Protein AF-A0A821L8G1-F1 (afdb_monomer)

Radius of gyration: 37.29 Å; Cα contacts (8 Å, |Δi|>4): 1191; chains: 1; bounding box: 86×52×120 Å

Sequence (904 aa):
MFPTALSIMVSFLSAITLLGTPSEIYMFGTMYSYSAISMTIASTIAAFVFMPKFREMNFTSVHEYLDERFGRPVRSCTSLTYSFIMGGMKAVIWTDALQAIVILIGLLAAIIQGLIVLGGFKRTFSIASQGGRIEFDNVSFDPRTRHTIWSLLIGSSFNTLATYGFNQTQIQRYMSIRSTRGAKQALFINAIGTMILILLSSFMGVILYAYYVDCDPYTSKKIEDIDQIFPYFVMEVLGDKKGLPGVFLACMFSGSLSTISSGLNSLAAVLIEDIYKGLMNRQMTDQRQGFISKIVSIILGICIMLLTYVISFFGSILNATLSLFGVLEGPIMGVFCLGFFFPQANQWGGLIGFLASLALQLWIFLGAQITRNQMKNVRLPFSIANCTDITNSTIEQMNTNQTVSTKSEYNIHFRSDPFINLYSVSYMWYTPIAVGTVLLVGVIVSYLTHPLKPHEIDPKLIIPVSDICCCLPKRCRDWLRCDINNKVHLKEKKNNNEFEMTTSDTTNTLCTNRTAQNFFDQSKYSIENLSKQTSDLFWYQLVGNILLQLSHKQLDKNEMIDLCRQYYQDNLKYLKIIDEFEHEYYSNKVIQWFLKRSFPYKMIKKALQIKDINQLIRLRYFISDLLQSFSNQFHNTIEYEYENFIVYRGMKLSKEQIEEFRKNQGKLLVSNGFLTATQSHSNALNFAKKSIKQTDVIPAILEIECKSKDFHKNILFTDRNKSKDQSNQDDVLFNLHVTFYLDKVELNENIFYIKLRISNEGPNILEKYIEDTRQQIEDLDIELIFGHLMLDMGQWDQSQKYFERLLIDSNNKKQAWIQYSLGQIHRLKGEWIIARQYYNCAYAQMMNPNQMCIKESAQILSDIGELLYIEGKFEEAINFHEQALQIRRKYYSSDHPHIANSLR

Nearest PDB structures (foldseek):
  7uv0-assembly1_A  TM=8.580E-01  e=2.939E-22  Rattus norvegicus
  7uuy-assembly1_A  TM=8.610E-01  e=9.197E-22  Rattus norvegicus
  7uuz-assembly1_A  TM=8.416E-01  e=6.714E-22  Rattus norvegicus
  7sl9-assembly1_A  TM=8.661E-01  e=4.101E-21  Homo sapiens
  7aie-assembly1_A  TM=6.740E-01  e=3.295E-03  Homo sapiens

Mean predicted aligned error: 19.88 Å

Foldseek 3Di:
DLLLLLLLLLQAPPLCLLLQQLLCLLWPALLLLLLLVLLLVLLLCQLPFQLVLCVVVPDPFLLVLVCQQQNDVLSLVLLLQWFDDDDPVVVSSNLSNVLSVLLVVLLVVLLVLLQVVQVHDVSLVVLCVVLVRHDHPAQDPQLLDQGHSVLSNPLSNLLSNLSCRRDGVNSNSLSVDPDSVSSSVSSNSSSVSNSVSNVSSNVSSSSLCSVCQAADCPVLVVDVASSCSSLVSSCVRCVVVPPSSVSNVVSSVVSVCSNLVRRLLGSLVSCCVCPVCNVVVDDDDPVVSVVSSVVSSVVVVVVVVVCVVVLVLQGRSNQSVLLVSLLSSLLSVLLLCCQAQPQQFHNQLSVVLSVQLNVVSVLLSVLLSVCVVVDPPPTRDGHRNPPPDRDPDPPPPPPDPPDPDDDDPPPPCPPPPVSSSSSSRHSSCSSVSSSVSSNVSRVVVSVVVPTDDLVVHDPSRYRQPLVVDVPDDPVVSVVSRSPNCVVVVVCVVCVVVVVVPDPDDDADFADDPPNVQFWADPVVLPPDLCLQPRLPHCLLVLLLVVLLVDDDDPVLLVLLLVVLCVVCVVPPVSNVVSVVCSPPDDLVCLLVCCPPPPSLVVQCSVCLVVVPPVSCSSSSVSSNSVLVLLVVVVVVPPPDQDAKAKWKAKHKAFPVSLVVLQVRAQTKGAGSFKDKTASDPVVRVCSQPPDDPDPGIFIEMEIEIEHRVQSRSFKDFRDDDDDPPDDDDRMIMTGSQWMWHFHDWDADPRYIYTYIYTDPCSVVSVVSNVVSVCVVQPDDDSLVVVLVSCVVVVVLVVSLVSLVVVCVPPPDPCNLVSLQSNLVSCVVVVVLVSSLVSLVVSLVSCVDPVHPPLLNSLVSLQVNLVSCVVVVNNVSSLVSLVSSLVSCVVPDDPPDVSNVVSVD

Secondary structure (DSSP, 8-state):
-HHHHHHHHHTTTHHHHHHHHHHHHHHH-GGGGGHHHHHHHHHHHIIIIIHHHHHHHT-SSHHHHHHHHH-HHHHHHHHTT-----S-HHHHHHHHHHHHHHHHHHHHHHHHHHHHHTTSHHHHHHHHHHTT----------TTSS--HHIIIIIIHHHHHHHHHT-HHHHHHHHTSS-HHHHHHHHHHHHHHHHHHHHHHHHHHHHHHHHSSSS-TTTTTS-SSGGGHHHHHHHHHHTTSTTHHHHHHHHHHHHHHHHHHHHHHHHHHHIIIIIIIIIT-----HHHHHHHHHHHHHHHHHHHHHHHHHHGGG-SHHHHHHHHHHHHHHHHHHHHHHHHH-TT--HHHHHHHHHHHHHHHHHHHHHHHHTTTTS---PPP---TT-S---S--GGGS-------------------HHHHHHTS-GGGHHHHHHHHHHHHHHHHHHHT-PPPTTSS-GGG---HHHH-TTS-HHHHHHHTTTSSHHHHHHHHHHHHHTTT---S---SS-SS-GGGSEE-GGGTTTS-GGGT-TTTSHHHHHHHHHHHSPPPHHHHHHHHHHHHHHTTT-HHHHHHHHHHHHH--GGGHHHHHHHS-HHHHHHHHHHHTT-HHHHHHTHHHHHHHHHHHHHHHHTTTT--PPPEEEEEEEEEEHHHHHHHHHTTTSEEE-SS-EEEES-HHHHHHHHHS----TTEEEEEEEEEE-GGG-TTTEEES--SS-S-S----EEEE-TT-EEEEEEEEEETTEEEEEEEEESHHHHHHHHHHHHHHTTTSS--HHHHHHHHHHHTT-HHHHHHHHHHHHHSTT-TTHHHHHHHHHHHHHHHT-HHHHHHHHHHHHHHHT-TTS--HHHHHHHHHHHHHHHHHTT-HHHHHHHHHHHHHHHHHHS-TT-HHHHHHH-

Structure (mmCIF, N/CA/C/O backbone):
data_AF-A0A821L8G1-F1
#
_entry.id   AF-A0A821L8G1-F1
#
loop_
_atom_site.group_PDB
_atom_site.id
_atom_site.type_symbol
_atom_site.label_atom_id
_atom_site.label_alt_id
_atom_site.label_comp_id
_atom_site.label_asym_id
_atom_site.label_entity_id
_atom_site.label_seq_id
_atom_site.pdbx_PDB_ins_code
_atom_site.Cartn_x
_atom_site.Cartn_y
_atom_site.Cartn_z
_atom_site.occupancy
_atom_site.B_iso_or_equiv
_atom_site.auth_seq_id
_atom_site.auth_comp_id
_atom_site.auth_asym_id
_atom_site.auth_atom_id
_atom_site.pdbx_PDB_model_num
ATOM 1 N N . MET A 1 1 ? 7.406 15.133 0.556 1.00 83.38 1 MET A N 1
ATOM 2 C CA . MET A 1 1 ? 6.565 15.161 -0.660 1.00 83.38 1 MET A CA 1
ATOM 3 C C . MET A 1 1 ? 7.415 14.890 -1.897 1.00 83.38 1 MET A C 1
ATOM 5 O O . MET A 1 1 ? 7.276 13.803 -2.427 1.00 83.38 1 MET A O 1
ATOM 9 N N . PHE A 1 2 ? 8.338 15.778 -2.298 1.00 85.12 2 PHE A N 1
ATOM 10 C CA . PHE A 1 2 ? 9.212 15.554 -3.469 1.00 85.12 2 PHE A CA 1
ATOM 11 C C . PHE A 1 2 ? 10.024 14.243 -3.443 1.00 85.12 2 PHE A C 1
ATOM 13 O O . PHE A 1 2 ? 9.931 13.504 -4.419 1.00 85.12 2 PHE A O 1
ATOM 20 N N . PRO A 1 3 ? 10.728 13.876 -2.347 1.00 83.44 3 PRO A N 1
ATOM 21 C CA . PRO A 1 3 ? 11.444 12.597 -2.296 1.00 83.44 3 PRO A CA 1
ATOM 22 C C . PRO A 1 3 ? 10.507 11.402 -2.483 1.00 83.44 3 PRO A C 1
ATOM 24 O O . PRO A 1 3 ? 10.806 10.474 -3.219 1.00 83.44 3 PRO A O 1
ATOM 27 N N . THR A 1 4 ? 9.318 11.466 -1.880 1.00 83.00 4 THR A N 1
ATOM 28 C CA . THR A 1 4 ? 8.278 10.444 -2.024 1.00 83.00 4 THR A CA 1
ATOM 29 C C . THR A 1 4 ? 7.800 10.317 -3.470 1.00 83.00 4 THR A C 1
ATOM 31 O O . THR A 1 4 ? 7.646 9.205 -3.950 1.00 83.00 4 THR A O 1
ATOM 34 N N . ALA A 1 5 ? 7.598 11.431 -4.179 1.00 86.06 5 ALA A N 1
ATOM 35 C CA . ALA A 1 5 ? 7.175 11.417 -5.579 1.00 86.06 5 ALA A CA 1
ATOM 36 C C . ALA A 1 5 ? 8.231 10.777 -6.499 1.00 86.06 5 ALA A C 1
ATOM 38 O O . ALA A 1 5 ? 7.893 9.929 -7.318 1.00 86.06 5 ALA A O 1
ATOM 39 N N . LEU A 1 6 ? 9.508 11.136 -6.320 1.00 82.94 6 LEU A N 1
ATOM 40 C CA . LEU A 1 6 ? 10.625 10.537 -7.063 1.00 82.94 6 LEU A CA 1
ATOM 41 C C . LEU A 1 6 ? 10.816 9.056 -6.719 1.00 82.94 6 LEU A C 1
ATOM 43 O O . LEU A 1 6 ? 11.109 8.242 -7.587 1.00 82.94 6 LEU A O 1
ATOM 47 N N . SER A 1 7 ? 10.602 8.697 -5.459 1.00 81.12 7 SER A N 1
ATOM 48 C CA . SER A 1 7 ? 10.667 7.315 -5.007 1.00 81.12 7 SER A CA 1
ATOM 49 C C . SER A 1 7 ? 9.558 6.454 -5.626 1.00 81.12 7 SER A C 1
ATOM 51 O O . SER A 1 7 ? 9.848 5.383 -6.155 1.00 81.12 7 SER A O 1
ATOM 53 N N . ILE A 1 8 ? 8.312 6.944 -5.657 1.00 80.19 8 ILE A N 1
ATOM 54 C CA . ILE A 1 8 ? 7.175 6.296 -6.342 1.00 80.19 8 ILE A CA 1
ATOM 55 C C . ILE A 1 8 ? 7.477 6.092 -7.842 1.00 80.19 8 ILE A C 1
ATOM 57 O O . ILE A 1 8 ? 7.150 5.040 -8.391 1.00 80.19 8 ILE A O 1
ATOM 61 N N . MET A 1 9 ? 8.169 7.045 -8.478 1.00 80.62 9 MET A N 1
ATOM 62 C CA . MET A 1 9 ? 8.578 6.969 -9.888 1.00 80.62 9 MET A CA 1
ATOM 63 C C . MET A 1 9 ? 9.595 5.850 -10.153 1.00 80.62 9 MET A C 1
ATOM 65 O O . MET A 1 9 ? 9.491 5.143 -11.153 1.00 80.62 9 MET A O 1
ATOM 69 N N . VAL A 1 10 ? 10.572 5.655 -9.262 1.00 72.88 10 VAL A N 1
ATOM 70 C CA . VAL A 1 10 ? 11.674 4.699 -9.484 1.00 72.88 10 VAL A CA 1
ATOM 71 C C . VAL A 1 10 ? 11.336 3.260 -9.081 1.00 72.88 10 VAL A C 1
ATOM 73 O O . VAL A 1 10 ? 11.887 2.323 -9.659 1.00 72.88 10 VAL A O 1
ATOM 76 N N . SER A 1 11 ? 10.410 3.077 -8.136 1.00 67.56 11 SER A N 1
ATOM 77 C CA . SER A 1 11 ? 10.245 1.833 -7.362 1.00 67.56 11 SER A CA 1
ATOM 78 C C . SER A 1 11 ? 9.781 0.582 -8.117 1.00 67.56 11 SER A C 1
ATOM 80 O O . SER A 1 11 ? 9.987 -0.509 -7.608 1.00 67.56 11 SER A O 1
ATOM 82 N N . PHE A 1 12 ? 9.105 0.694 -9.263 1.00 59.56 12 PHE A N 1
ATOM 83 C CA . PHE A 1 12 ? 8.558 -0.495 -9.954 1.00 59.56 12 PHE A CA 1
ATOM 84 C C . PHE A 1 12 ? 8.848 -0.521 -11.449 1.00 59.56 12 PHE A C 1
ATOM 86 O O . PHE A 1 12 ? 8.982 -1.584 -12.042 1.00 59.56 12 PHE A O 1
ATOM 93 N N . LEU A 1 13 ? 8.975 0.655 -12.060 1.00 57.94 13 LEU A N 1
ATOM 94 C CA . LEU A 1 13 ? 9.140 0.767 -13.499 1.00 57.94 13 LEU A CA 1
ATOM 95 C C . LEU A 1 13 ? 10.545 1.209 -13.909 1.00 57.94 13 LEU A C 1
ATOM 97 O O . LEU A 1 13 ? 10.812 1.157 -15.097 1.00 57.94 13 LEU A O 1
ATOM 101 N N . SER A 1 14 ? 11.470 1.596 -13.017 1.00 70.50 14 SER A N 1
ATOM 102 C CA . SER A 1 14 ? 12.724 2.220 -13.486 1.00 70.50 14 SER A CA 1
ATOM 103 C C . SER A 1 14 ? 13.613 1.291 -14.317 1.00 70.50 14 SER A C 1
ATOM 105 O O . SER A 1 14 ? 13.820 1.588 -15.484 1.00 70.50 14 SER A O 1
ATOM 107 N N . ALA A 1 15 ? 14.098 0.163 -13.787 1.00 72.56 15 ALA A N 1
ATOM 108 C CA . ALA A 1 15 ? 14.998 -0.726 -14.535 1.00 72.56 15 ALA A CA 1
ATOM 109 C C . ALA A 1 15 ? 14.303 -1.401 -15.733 1.00 72.56 15 ALA A C 1
ATOM 111 O O . ALA A 1 15 ? 14.867 -1.455 -16.824 1.00 72.56 15 ALA A O 1
ATOM 112 N N . ILE A 1 16 ? 13.051 -1.839 -15.552 1.00 79.94 16 ILE A N 1
ATOM 113 C CA . ILE A 1 16 ? 12.235 -2.451 -16.613 1.00 79.94 16 ILE A CA 1
ATOM 114 C C . ILE A 1 16 ? 11.962 -1.451 -17.743 1.00 79.94 16 ILE A C 1
ATOM 116 O O . ILE A 1 16 ? 12.114 -1.794 -18.909 1.00 79.94 16 ILE A O 1
ATOM 120 N N . THR A 1 17 ? 11.603 -0.204 -17.425 1.00 84.88 17 THR A N 1
ATOM 121 C CA . THR A 1 17 ? 11.370 0.837 -18.442 1.00 84.88 17 THR A CA 1
ATOM 122 C C . THR A 1 17 ? 12.679 1.245 -19.097 1.00 84.88 17 THR A C 1
ATOM 124 O O . THR A 1 17 ? 12.715 1.386 -20.314 1.00 84.88 17 THR A O 1
ATOM 127 N N . LEU A 1 18 ? 13.749 1.404 -18.315 1.00 85.25 18 LEU A N 1
ATOM 128 C CA . LEU A 1 18 ? 15.044 1.881 -18.791 1.00 85.25 18 LEU A CA 1
ATOM 129 C C . LEU A 1 18 ? 15.729 0.887 -19.737 1.00 85.25 18 LEU A C 1
ATOM 131 O O . LEU A 1 18 ? 16.337 1.326 -20.704 1.00 85.25 18 LEU A O 1
ATOM 135 N N . LEU A 1 19 ? 15.637 -0.421 -19.479 1.00 87.62 19 LEU A N 1
ATOM 136 C CA . LEU A 1 19 ? 16.215 -1.460 -20.342 1.00 87.62 19 LEU A CA 1
ATOM 137 C C . LEU A 1 19 ? 15.222 -1.946 -21.400 1.00 87.62 19 LEU A C 1
ATOM 139 O O . LEU A 1 19 ? 15.557 -2.029 -22.578 1.00 87.62 19 LEU A O 1
ATOM 143 N N . GLY A 1 20 ? 13.987 -2.213 -20.979 1.00 88.81 20 GLY A N 1
ATOM 144 C CA . GLY A 1 20 ? 12.972 -2.848 -21.809 1.00 88.81 20 GLY A CA 1
ATOM 145 C C . GLY A 1 20 ? 12.288 -1.913 -22.805 1.00 88.81 20 GLY A C 1
ATOM 146 O O . GLY A 1 20 ? 11.880 -2.359 -23.869 1.00 88.81 20 GLY A O 1
ATOM 147 N N . THR A 1 21 ? 12.148 -0.614 -22.509 1.00 90.94 21 THR A N 1
ATOM 148 C CA . THR A 1 21 ? 11.512 0.314 -23.470 1.00 90.94 21 THR A CA 1
ATOM 149 C C . THR A 1 21 ? 12.407 0.586 -24.677 1.00 90.94 21 THR A C 1
ATOM 151 O O . THR A 1 21 ? 11.911 0.485 -25.800 1.00 90.94 21 THR A O 1
ATOM 154 N N . PRO A 1 22 ? 13.709 0.906 -24.510 1.00 93.19 22 PRO A N 1
ATOM 155 C CA . PRO A 1 22 ? 14.579 1.096 -25.662 1.00 93.19 22 PRO A CA 1
ATOM 156 C C . PRO A 1 22 ? 14.703 -0.168 -26.522 1.00 93.19 22 PRO A C 1
ATOM 158 O O . PRO A 1 22 ? 14.671 -0.048 -27.745 1.00 93.19 22 PRO A O 1
ATOM 161 N N . SER A 1 23 ? 14.789 -1.360 -25.914 1.00 91.00 23 SER A N 1
ATOM 162 C CA . SER A 1 23 ? 14.852 -2.631 -26.651 1.00 91.00 23 SER A CA 1
ATOM 163 C C . SER A 1 23 ? 13.547 -2.939 -27.394 1.00 91.00 23 SER A C 1
ATOM 165 O O . SER A 1 23 ? 13.582 -3.338 -28.558 1.00 91.00 23 SER A O 1
ATOM 167 N N . GLU A 1 24 ? 12.389 -2.669 -26.786 1.00 90.81 24 GLU A N 1
ATOM 168 C CA . GLU A 1 24 ? 11.088 -2.839 -27.439 1.00 90.81 24 GLU A CA 1
ATOM 169 C C . GLU A 1 24 ? 10.964 -1.941 -28.676 1.00 90.81 24 GLU A C 1
ATOM 171 O O . GLU A 1 24 ? 10.571 -2.415 -29.741 1.00 90.81 24 GLU A O 1
ATOM 176 N N . ILE A 1 25 ? 11.367 -0.669 -28.584 1.00 92.19 25 ILE A N 1
ATOM 177 C CA . ILE A 1 25 ? 11.314 0.252 -29.731 1.00 92.19 25 ILE A CA 1
ATOM 178 C C . ILE A 1 25 ? 12.344 -0.106 -30.797 1.00 92.19 25 ILE A C 1
ATOM 180 O O . ILE A 1 25 ? 12.047 -0.015 -31.989 1.00 92.19 25 ILE A O 1
ATOM 184 N N . TYR A 1 26 ? 13.526 -0.563 -30.388 1.00 91.50 26 TYR A N 1
ATOM 185 C CA . TYR A 1 26 ? 14.545 -1.070 -31.301 1.00 91.50 26 TYR A CA 1
ATOM 186 C C . TYR A 1 26 ? 14.017 -2.231 -32.165 1.00 91.50 26 TYR A C 1
ATOM 188 O O . TYR A 1 26 ? 14.270 -2.282 -33.373 1.00 91.50 26 TYR A O 1
ATOM 196 N N . MET A 1 27 ? 13.240 -3.140 -31.562 1.00 88.00 27 MET A N 1
ATOM 197 C CA . MET A 1 27 ? 12.714 -4.344 -32.214 1.00 88.00 27 MET A CA 1
ATOM 198 C C . MET A 1 27 ? 11.393 -4.151 -32.966 1.00 88.00 27 MET A C 1
ATOM 200 O O . MET A 1 27 ? 11.196 -4.777 -34.012 1.00 88.00 27 MET A O 1
ATOM 204 N N . PHE A 1 28 ? 10.478 -3.357 -32.408 1.00 87.12 28 PHE A N 1
ATOM 205 C CA . PHE A 1 28 ? 9.067 -3.325 -32.807 1.00 87.12 28 PHE A CA 1
ATOM 206 C C . PHE A 1 28 ? 8.531 -1.917 -33.109 1.00 87.12 28 PHE A C 1
ATOM 208 O O . PHE A 1 28 ? 7.414 -1.802 -33.597 1.00 87.12 28 PHE A O 1
ATOM 215 N N . GLY A 1 29 ? 9.312 -0.856 -32.877 1.00 89.94 29 GLY A N 1
ATOM 216 C CA . GLY A 1 29 ? 8.945 0.520 -33.225 1.00 89.94 29 GLY A CA 1
ATOM 217 C C . GLY A 1 29 ? 8.257 1.324 -32.114 1.00 89.94 29 GLY A C 1
ATOM 218 O O . GLY A 1 29 ? 8.129 0.893 -30.970 1.00 89.94 29 GLY A O 1
ATOM 219 N N . THR A 1 30 ? 7.846 2.553 -32.439 1.00 91.62 30 THR A N 1
ATOM 220 C CA . THR A 1 30 ? 7.472 3.600 -31.468 1.00 91.62 30 THR A CA 1
ATOM 221 C C . THR A 1 30 ? 6.083 3.483 -30.848 1.00 91.62 30 THR A C 1
ATOM 223 O O . THR A 1 30 ? 5.739 4.299 -29.992 1.00 91.62 30 THR A O 1
ATOM 226 N N . MET A 1 31 ? 5.283 2.481 -31.220 1.00 90.44 31 MET A N 1
ATOM 227 C CA . MET A 1 31 ? 3.907 2.344 -30.729 1.00 90.44 31 MET A CA 1
ATOM 228 C C . MET A 1 31 ? 3.832 2.363 -29.198 1.00 90.44 31 MET A C 1
ATOM 230 O O . MET A 1 31 ? 3.003 3.078 -28.636 1.00 90.44 31 MET A O 1
ATOM 234 N N . TYR A 1 32 ? 4.747 1.678 -28.503 1.00 90.06 32 TYR A N 1
ATOM 235 C CA . TYR A 1 32 ? 4.762 1.609 -27.037 1.00 90.06 32 TYR A CA 1
ATOM 236 C C . TYR A 1 32 ? 4.838 2.982 -26.335 1.00 90.06 32 TYR A C 1
ATOM 238 O O . TYR A 1 32 ? 4.406 3.102 -25.186 1.00 90.06 32 TYR A O 1
ATOM 246 N N . SER A 1 33 ? 5.288 4.052 -27.005 1.00 91.06 33 SER A N 1
ATOM 247 C CA . SER A 1 33 ? 5.318 5.413 -26.443 1.00 91.06 33 SER A CA 1
ATOM 248 C C . SER A 1 33 ? 3.938 5.936 -26.008 1.00 91.06 33 SER A C 1
ATOM 250 O O . SER A 1 33 ? 3.865 6.767 -25.101 1.00 91.06 33 SER A O 1
ATOM 252 N N . TYR A 1 34 ? 2.833 5.411 -26.559 1.00 90.50 34 TYR A N 1
ATOM 253 C CA . TYR A 1 34 ? 1.468 5.736 -26.110 1.00 90.50 34 TYR A CA 1
ATOM 254 C C . TYR A 1 34 ? 1.175 5.314 -24.656 1.00 90.50 34 TYR A C 1
ATOM 256 O O . TYR A 1 34 ? 0.271 5.867 -24.020 1.00 90.50 34 TYR A O 1
ATOM 264 N N . SER A 1 35 ? 1.960 4.397 -24.077 1.00 88.62 35 SER A N 1
ATOM 265 C CA . SER A 1 35 ? 1.877 4.046 -22.648 1.00 88.62 35 SER A CA 1
ATOM 266 C C . SER A 1 35 ? 2.067 5.264 -21.727 1.00 88.62 35 SER A C 1
ATOM 268 O O . SER A 1 35 ? 1.446 5.330 -20.665 1.00 88.62 35 SER A O 1
ATOM 270 N N . ALA A 1 36 ? 2.808 6.290 -22.166 1.00 89.06 36 ALA A N 1
ATOM 271 C CA . ALA A 1 36 ? 3.020 7.533 -21.421 1.00 89.06 36 ALA A CA 1
ATOM 272 C C . ALA A 1 36 ? 1.710 8.308 -21.145 1.00 89.06 36 ALA A C 1
ATOM 274 O O . ALA A 1 36 ? 1.535 8.892 -20.072 1.00 89.06 36 ALA A O 1
ATOM 275 N N . ILE A 1 37 ? 0.754 8.278 -22.081 1.00 89.44 37 ILE A N 1
ATOM 276 C CA . ILE A 1 37 ? -0.563 8.919 -21.915 1.00 89.44 37 ILE A CA 1
ATOM 277 C C . ILE A 1 37 ? -1.400 8.123 -20.910 1.00 89.44 37 ILE A C 1
ATOM 279 O O . ILE A 1 37 ? -1.948 8.675 -19.951 1.00 89.44 37 ILE A O 1
ATOM 283 N N . SER A 1 38 ? -1.436 6.808 -21.101 1.00 87.00 38 SER A N 1
ATOM 284 C CA . SER A 1 38 ? -2.152 5.840 -20.264 1.00 87.00 38 SER A CA 1
ATOM 285 C C . SER A 1 38 ? -1.750 5.939 -18.791 1.00 87.00 38 SER A C 1
ATOM 287 O O . SER A 1 38 ? -2.598 5.863 -17.895 1.00 87.00 38 SER A O 1
ATOM 289 N N . MET A 1 39 ? -0.460 6.190 -18.552 1.00 83.38 39 MET A N 1
ATOM 290 C CA . MET A 1 39 ? 0.134 6.402 -17.236 1.00 83.38 39 MET A CA 1
ATOM 291 C C . MET A 1 39 ? -0.472 7.605 -16.499 1.00 83.38 39 MET A C 1
ATOM 293 O O . MET A 1 39 ? -0.784 7.535 -15.305 1.00 83.38 39 MET A O 1
ATOM 297 N N . THR A 1 40 ? -0.669 8.711 -17.219 1.00 85.44 40 THR A N 1
ATOM 298 C CA . THR A 1 40 ? -1.226 9.955 -16.669 1.00 85.44 40 THR A CA 1
ATOM 299 C C . THR A 1 40 ? -2.692 9.776 -16.287 1.00 85.44 40 THR A C 1
ATOM 301 O O . THR A 1 40 ? -3.112 10.200 -15.207 1.00 85.44 40 THR A O 1
ATOM 304 N N . ILE A 1 41 ? -3.459 9.087 -17.135 1.00 88.12 41 ILE A N 1
ATOM 305 C CA . ILE A 1 41 ? -4.874 8.780 -16.891 1.00 88.12 41 ILE A CA 1
ATOM 306 C C . ILE A 1 41 ? -5.014 7.935 -15.619 1.00 88.12 41 ILE A C 1
ATOM 308 O O . ILE A 1 41 ? -5.721 8.324 -14.688 1.00 88.12 41 ILE A O 1
ATOM 312 N N . ALA A 1 42 ? -4.286 6.821 -15.538 1.00 88.00 42 ALA A N 1
ATOM 313 C CA . ALA A 1 42 ? -4.353 5.900 -14.408 1.00 88.00 42 ALA A CA 1
ATOM 314 C C . ALA A 1 42 ? -3.903 6.543 -13.085 1.00 88.00 42 ALA A C 1
ATOM 316 O O . ALA A 1 42 ? -4.589 6.421 -12.070 1.00 88.00 42 ALA A O 1
ATOM 317 N N . SER A 1 43 ? -2.803 7.302 -13.101 1.00 86.31 43 SER A N 1
ATOM 318 C CA . SER A 1 43 ? -2.309 8.014 -11.912 1.00 86.31 43 SER A CA 1
ATOM 319 C C . SER A 1 43 ? -3.297 9.077 -11.418 1.00 86.31 43 SER A C 1
ATOM 321 O O . SER A 1 43 ? -3.457 9.272 -10.212 1.00 86.31 43 SER A O 1
ATOM 323 N N . THR A 1 44 ? -4.005 9.738 -12.339 1.00 87.19 44 THR A N 1
ATOM 324 C CA . THR A 1 44 ? -5.059 10.705 -12.002 1.00 87.19 44 THR A CA 1
ATOM 325 C C . THR A 1 44 ? -6.245 10.011 -11.333 1.00 87.19 44 THR A C 1
ATOM 327 O O . THR A 1 44 ? -6.724 10.473 -10.296 1.00 87.19 44 THR A O 1
ATOM 330 N N . ILE A 1 45 ? -6.682 8.865 -11.867 1.00 89.44 45 ILE A N 1
ATOM 331 C CA . ILE A 1 45 ? -7.744 8.050 -11.259 1.00 89.44 45 ILE A CA 1
ATOM 332 C C . ILE A 1 45 ? -7.331 7.612 -9.847 1.00 89.44 45 ILE A C 1
ATOM 334 O O . ILE A 1 45 ? -8.091 7.816 -8.900 1.00 89.44 45 ILE A O 1
ATOM 338 N N . ALA A 1 46 ? -6.111 7.098 -9.672 1.00 89.81 46 ALA A N 1
ATOM 339 C CA . ALA A 1 46 ? -5.592 6.717 -8.359 1.00 89.81 46 ALA A CA 1
ATOM 340 C C . ALA A 1 46 ? -5.602 7.897 -7.366 1.00 89.81 46 ALA A C 1
ATOM 342 O O . ALA A 1 46 ? -6.061 7.747 -6.233 1.00 89.81 46 ALA A O 1
ATOM 343 N N . ALA A 1 47 ? -5.176 9.091 -7.793 1.00 88.44 47 ALA A N 1
ATOM 344 C CA . ALA A 1 47 ? -5.081 10.274 -6.936 1.00 88.44 47 ALA A CA 1
ATOM 345 C C . ALA A 1 47 ? -6.436 10.864 -6.500 1.00 88.44 47 ALA A C 1
ATOM 347 O O . ALA A 1 47 ? -6.523 11.453 -5.416 1.00 88.44 47 ALA A O 1
ATOM 348 N N . PHE A 1 48 ? -7.483 10.750 -7.323 1.00 86.69 48 PHE A N 1
ATOM 349 C CA . PHE A 1 48 ? -8.794 11.346 -7.029 1.00 86.69 48 PHE A CA 1
ATOM 350 C C . PHE A 1 48 ? -9.853 10.362 -6.549 1.00 86.69 48 PHE A C 1
ATOM 352 O O . PHE A 1 48 ? -10.714 10.780 -5.780 1.00 86.69 48 PHE A O 1
ATOM 359 N N . VAL A 1 49 ? -9.793 9.099 -6.969 1.00 86.75 49 VAL A N 1
ATOM 360 C CA . VAL A 1 49 ? -10.819 8.097 -6.653 1.00 86.75 49 VAL A CA 1
ATOM 361 C C . VAL A 1 49 ? -10.379 7.241 -5.468 1.00 86.75 49 VAL A C 1
ATOM 363 O O . VAL A 1 49 ? -11.021 7.258 -4.422 1.00 86.75 49 VAL A O 1
ATOM 366 N N . PHE A 1 50 ? -9.254 6.537 -5.597 1.00 88.06 50 PHE A N 1
ATOM 367 C CA . PHE A 1 50 ? -8.852 5.519 -4.621 1.00 88.06 50 PHE A CA 1
ATOM 368 C C . PHE A 1 50 ? -8.073 6.096 -3.431 1.00 88.06 50 PHE A C 1
ATOM 370 O O . PHE A 1 50 ? -8.393 5.811 -2.278 1.00 88.06 50 PHE A O 1
ATOM 377 N N . MET A 1 51 ? -7.087 6.965 -3.677 1.00 88.81 51 MET A N 1
ATOM 378 C CA . MET A 1 51 ? -6.213 7.507 -2.628 1.00 88.81 51 MET A CA 1
ATOM 379 C C . MET A 1 51 ? -6.969 8.239 -1.503 1.00 88.81 51 MET A C 1
ATOM 381 O O . MET A 1 51 ? -6.685 7.956 -0.336 1.00 88.81 51 MET A O 1
ATOM 385 N N . PRO A 1 52 ? -7.936 9.144 -1.777 1.00 85.19 52 PRO A N 1
ATOM 386 C CA . PRO A 1 52 ? -8.687 9.807 -0.710 1.00 85.19 52 PRO A CA 1
ATOM 387 C C . PRO A 1 52 ? -9.462 8.812 0.154 1.00 85.19 52 PRO A C 1
ATOM 389 O O . PRO A 1 52 ? -9.514 8.977 1.369 1.00 85.19 52 PRO A O 1
ATOM 392 N N . LYS A 1 53 ? -9.987 7.745 -0.460 1.00 84.38 53 LYS A N 1
ATOM 393 C CA . LYS A 1 53 ? -10.745 6.714 0.242 1.00 84.38 53 LYS A CA 1
ATOM 394 C C . LYS A 1 53 ? -9.869 5.921 1.203 1.00 84.38 53 LYS A C 1
ATOM 396 O O . LYS A 1 53 ? -10.225 5.774 2.367 1.00 84.38 53 LYS A O 1
ATOM 401 N N . PHE A 1 54 ? -8.684 5.498 0.762 1.00 83.88 54 PHE A N 1
ATOM 402 C CA . PHE A 1 54 ? -7.721 4.836 1.647 1.00 83.88 54 PHE A CA 1
ATOM 403 C C . PHE A 1 54 ? -7.288 5.724 2.822 1.00 83.88 54 PHE A C 1
ATOM 405 O O . PHE A 1 54 ? -7.075 5.216 3.920 1.00 83.88 54 PHE A O 1
ATOM 412 N N . ARG A 1 55 ? -7.231 7.050 2.636 1.00 81.12 55 ARG A N 1
ATOM 413 C CA . ARG A 1 55 ? -6.975 8.000 3.732 1.00 81.12 55 ARG A CA 1
ATOM 414 C C . ARG A 1 55 ? -8.123 8.144 4.719 1.00 81.12 55 ARG A C 1
ATOM 416 O O . ARG A 1 55 ? -7.856 8.302 5.900 1.00 81.12 55 ARG A O 1
ATOM 423 N N . GLU A 1 56 ? -9.371 8.108 4.264 1.00 79.75 56 GLU A N 1
ATOM 424 C CA . GLU A 1 56 ? -10.537 8.164 5.159 1.00 79.75 56 GLU A CA 1
ATOM 425 C C . GLU A 1 56 ? -10.639 6.931 6.063 1.00 79.75 56 GLU A C 1
ATOM 427 O O . GLU A 1 56 ? -11.134 7.031 7.185 1.00 79.75 56 GLU A O 1
ATOM 432 N N . MET A 1 57 ? -10.179 5.778 5.571 1.00 76.25 57 MET A N 1
ATOM 433 C CA . MET A 1 57 ? -10.287 4.498 6.270 1.00 76.25 57 MET A CA 1
ATOM 434 C C . MET A 1 57 ? -9.177 4.265 7.313 1.00 76.25 57 MET A C 1
ATOM 436 O O . MET A 1 57 ? -9.335 3.395 8.158 1.00 76.25 57 MET A O 1
ATOM 440 N N . ASN A 1 58 ? -8.090 5.053 7.310 1.00 66.88 58 ASN A N 1
ATOM 441 C CA . ASN A 1 58 ? -6.961 4.952 8.258 1.00 66.88 58 ASN A CA 1
ATOM 442 C C . ASN A 1 58 ? -6.334 3.544 8.400 1.00 66.88 58 ASN A C 1
ATOM 444 O O . ASN A 1 58 ? -5.688 3.259 9.408 1.00 66.88 58 ASN A O 1
ATOM 448 N N . PHE A 1 59 ? -6.476 2.680 7.393 1.00 65.88 59 PHE A N 1
ATOM 449 C CA . PHE A 1 59 ? -5.876 1.347 7.412 1.00 65.88 59 PHE A CA 1
ATOM 450 C C . PHE A 1 59 ? -4.355 1.398 7.265 1.00 65.88 59 PHE A C 1
ATOM 452 O O . PHE A 1 59 ? -3.798 2.218 6.528 1.00 65.88 59 PHE A O 1
ATOM 459 N N . THR A 1 60 ? -3.679 0.477 7.950 1.00 59.47 60 THR A N 1
ATOM 460 C CA . THR A 1 60 ? -2.218 0.312 7.848 1.00 59.47 60 THR A CA 1
ATOM 461 C C . THR A 1 60 ? -1.829 -0.537 6.636 1.00 59.47 60 THR A C 1
ATOM 463 O O . THR A 1 60 ? -0.735 -0.387 6.078 1.00 59.47 60 THR A O 1
ATOM 466 N N . SER A 1 61 ? -2.758 -1.386 6.185 1.00 69.00 61 SER A N 1
ATOM 467 C CA . SER A 1 61 ? -2.644 -2.219 4.994 1.00 69.00 61 SER A CA 1
ATOM 468 C C . SER A 1 61 ? -3.865 -2.081 4.093 1.00 69.00 61 SER A C 1
ATOM 470 O O . SER A 1 61 ? -5.002 -2.067 4.548 1.00 69.00 61 SER A O 1
ATOM 472 N N . VAL A 1 62 ? -3.640 -2.035 2.785 1.00 70.12 62 VAL A N 1
ATOM 473 C CA . VAL A 1 62 ? -4.689 -2.021 1.759 1.00 70.12 62 VAL A CA 1
ATOM 474 C C . VAL A 1 62 ? -5.489 -3.326 1.801 1.00 70.12 62 VAL A C 1
ATOM 476 O O . VAL A 1 62 ? -6.674 -3.328 1.495 1.00 70.12 62 VAL A O 1
ATOM 479 N N . HIS A 1 63 ? -4.888 -4.429 2.251 1.00 72.56 63 HIS A N 1
ATOM 480 C CA . HIS A 1 63 ? -5.573 -5.715 2.412 1.00 72.56 63 HIS A CA 1
ATOM 481 C C . HIS A 1 63 ? -6.511 -5.756 3.631 1.00 72.56 63 HIS A C 1
ATOM 483 O O . HIS A 1 63 ? -7.402 -6.600 3.680 1.00 72.56 63 HIS A O 1
ATOM 489 N N . GLU A 1 64 ? -6.365 -4.831 4.585 1.00 71.75 64 GLU A N 1
ATOM 490 C CA . GLU A 1 64 ? -7.286 -4.668 5.722 1.00 71.75 64 GLU A CA 1
ATOM 491 C C . GLU A 1 64 ? -8.692 -4.288 5.234 1.00 71.75 64 GLU A C 1
ATOM 493 O O . GLU A 1 64 ? -9.687 -4.823 5.714 1.00 71.75 64 GLU A O 1
ATOM 498 N N . TYR A 1 65 ? -8.769 -3.490 4.162 1.00 81.81 65 TYR A N 1
ATOM 499 C CA . TYR A 1 65 ? -10.024 -3.215 3.461 1.00 81.81 65 TYR A CA 1
ATOM 500 C C . TYR A 1 65 ? -10.723 -4.496 2.980 1.00 81.81 65 TYR A C 1
ATOM 502 O O . TYR A 1 65 ? -11.945 -4.602 3.067 1.00 81.81 65 TYR A O 1
ATOM 510 N N . LEU A 1 66 ? -9.970 -5.473 2.461 1.00 79.12 66 LEU A N 1
ATOM 511 C CA . LEU A 1 66 ? -10.550 -6.723 1.963 1.00 79.12 66 LEU A CA 1
ATOM 512 C C . LEU A 1 66 ? -11.080 -7.605 3.099 1.00 79.12 66 LEU A C 1
ATOM 514 O O . LEU A 1 66 ? -12.048 -8.329 2.882 1.00 79.12 66 LEU A O 1
ATOM 518 N N . ASP A 1 67 ? -10.495 -7.517 4.295 1.00 79.75 67 ASP A N 1
ATOM 519 C CA . ASP A 1 67 ? -10.997 -8.194 5.497 1.00 79.75 67 ASP A CA 1
ATOM 520 C C . ASP A 1 67 ? -12.335 -7.598 5.939 1.00 79.75 67 ASP A C 1
ATOM 522 O O . ASP A 1 67 ? -13.322 -8.313 6.079 1.00 79.75 67 ASP A O 1
ATOM 526 N N . GLU A 1 68 ? -12.399 -6.270 6.044 1.00 78.69 68 GLU A N 1
ATOM 527 C CA . GLU A 1 68 ? -13.624 -5.553 6.411 1.00 78.69 68 GLU A CA 1
ATOM 528 C C . GLU A 1 68 ? -14.734 -5.740 5.364 1.00 78.69 68 GLU A C 1
ATOM 530 O O . GLU A 1 68 ? -15.917 -5.807 5.696 1.00 78.69 68 GLU A O 1
ATOM 535 N N . ARG A 1 69 ? -14.376 -5.861 4.077 1.00 81.31 69 ARG A N 1
ATOM 536 C CA . ARG A 1 69 ? -15.354 -5.970 2.984 1.00 81.31 69 ARG A CA 1
ATOM 537 C C . ARG A 1 69 ? -15.811 -7.397 2.680 1.00 81.31 69 ARG A C 1
ATOM 539 O O . ARG A 1 69 ? -16.979 -7.587 2.324 1.00 81.31 69 ARG A O 1
ATOM 546 N N . PHE A 1 70 ? -14.899 -8.366 2.726 1.00 81.88 70 PHE A N 1
ATOM 547 C CA . PHE A 1 70 ? -15.110 -9.741 2.256 1.00 81.88 70 PHE A CA 1
ATOM 548 C C . PHE A 1 70 ? -14.670 -10.816 3.260 1.00 81.88 70 PHE A C 1
ATOM 550 O O . PHE A 1 70 ? -14.909 -11.997 3.017 1.00 81.88 70 PHE A O 1
ATOM 557 N N . GLY A 1 71 ? -14.050 -10.441 4.376 1.00 80.25 71 GLY A N 1
ATOM 558 C CA . GLY A 1 71 ? -13.594 -11.355 5.414 1.00 80.25 71 GLY A CA 1
ATOM 559 C C . GLY A 1 71 ? -12.221 -11.986 5.169 1.00 80.25 71 GLY A C 1
ATOM 560 O O . GLY A 1 71 ? -11.599 -11.888 4.103 1.00 80.25 71 GLY A O 1
ATOM 561 N N . ARG A 1 72 ? -11.769 -12.708 6.200 1.00 76.75 72 ARG A N 1
ATOM 562 C CA . ARG A 1 72 ? -10.421 -13.286 6.305 1.00 76.75 72 ARG A CA 1
ATOM 563 C C . ARG A 1 72 ? -9.978 -14.161 5.129 1.00 76.75 72 ARG A C 1
ATOM 565 O O . ARG A 1 72 ? -8.821 -14.029 4.754 1.00 76.75 72 ARG A O 1
ATOM 572 N N . PRO A 1 73 ? -10.812 -15.020 4.505 1.00 74.38 73 PRO A N 1
ATOM 573 C CA . PRO A 1 73 ? -10.352 -15.861 3.395 1.00 74.38 73 PRO A CA 1
ATOM 574 C C . PRO A 1 73 ? -9.866 -15.060 2.178 1.00 74.38 73 PRO A C 1
ATOM 576 O O . PRO A 1 73 ? -8.853 -15.413 1.572 1.00 74.38 73 PRO A O 1
ATOM 579 N N . VAL A 1 74 ? -10.551 -13.959 1.842 1.00 76.94 74 VAL A N 1
ATOM 580 C CA . VAL A 1 74 ? -10.181 -13.078 0.719 1.00 76.94 74 VAL A CA 1
ATOM 581 C C . VAL A 1 74 ? -8.936 -12.266 1.062 1.00 76.94 74 VAL A C 1
ATOM 583 O O . VAL A 1 74 ? -8.030 -12.147 0.231 1.00 76.94 74 VAL A O 1
ATOM 586 N N . ARG A 1 75 ? -8.834 -11.782 2.307 1.00 76.44 75 ARG A N 1
ATOM 587 C CA . ARG A 1 75 ? -7.593 -11.194 2.818 1.00 76.44 75 ARG A CA 1
ATOM 588 C C . ARG A 1 75 ? -6.445 -12.190 2.733 1.00 76.44 75 ARG A C 1
ATOM 590 O O . ARG A 1 75 ? -5.456 -11.866 2.106 1.00 76.44 75 ARG A O 1
ATOM 597 N N . SER A 1 76 ? -6.553 -13.394 3.290 1.00 67.19 76 SER A N 1
ATOM 598 C CA . SER A 1 76 ? -5.464 -14.377 3.273 1.00 67.19 76 SER A CA 1
ATOM 599 C C . SER A 1 76 ? -5.016 -14.705 1.849 1.00 67.19 76 SER A C 1
ATOM 601 O O . SER A 1 76 ? -3.819 -14.694 1.595 1.00 67.19 76 SER A O 1
ATOM 603 N N . CYS A 1 77 ? -5.935 -14.898 0.895 1.00 69.06 77 CYS A N 1
ATOM 604 C CA . CYS A 1 77 ? -5.572 -15.168 -0.503 1.00 69.06 77 CYS A CA 1
ATOM 605 C C . CYS A 1 77 ? -4.841 -13.999 -1.190 1.00 69.06 77 CYS A C 1
ATOM 607 O O . CYS A 1 77 ? -3.919 -14.236 -1.968 1.00 69.06 77 CYS A O 1
ATOM 609 N N . THR A 1 78 ? -5.221 -12.750 -0.902 1.00 61.91 78 THR A N 1
ATOM 610 C CA . THR A 1 78 ? -4.594 -11.549 -1.496 1.00 61.91 78 THR A CA 1
ATOM 611 C C . THR A 1 78 ? -3.347 -11.073 -0.739 1.00 61.91 78 THR A C 1
ATOM 613 O O . THR A 1 78 ? -2.419 -10.542 -1.338 1.00 61.91 78 THR A O 1
ATOM 616 N N . SER A 1 79 ? -3.292 -11.302 0.570 1.00 60.31 79 SER A N 1
ATOM 617 C CA . SER A 1 79 ? -2.151 -11.011 1.447 1.00 60.31 79 SER A CA 1
ATOM 618 C C . SER A 1 79 ? -1.012 -12.000 1.196 1.00 60.31 79 SER A C 1
ATOM 620 O O . SER A 1 79 ? 0.145 -11.600 1.147 1.00 60.31 79 SER A O 1
ATOM 622 N N . LEU A 1 80 ? -1.338 -13.271 0.888 1.00 58.72 80 LEU A N 1
ATOM 623 C CA . LEU A 1 80 ? -0.394 -14.275 0.368 1.00 58.72 80 LEU A CA 1
ATOM 624 C C . LEU A 1 80 ? 0.349 -13.803 -0.892 1.00 58.72 80 LEU A C 1
ATOM 626 O O . LEU A 1 80 ? 1.410 -14.340 -1.199 1.00 58.72 80 LEU A O 1
ATOM 630 N N . THR A 1 81 ? -0.192 -12.816 -1.616 1.00 50.94 81 THR A N 1
ATOM 631 C CA . THR A 1 81 ? 0.442 -12.242 -2.804 1.00 50.94 81 THR A CA 1
ATOM 632 C C . THR A 1 81 ? 1.359 -11.051 -2.489 1.00 50.94 81 THR A C 1
ATOM 634 O O . THR A 1 81 ? 2.345 -10.908 -3.200 1.00 50.94 81 THR A O 1
ATOM 637 N N . TYR A 1 82 ? 1.137 -10.246 -1.433 1.00 53.41 82 TYR A N 1
ATOM 638 C CA . TYR A 1 82 ? 2.009 -9.109 -1.059 1.00 53.41 82 TYR A CA 1
ATOM 639 C C . TYR A 1 82 ? 1.725 -8.534 0.354 1.00 53.41 82 TYR A C 1
ATOM 641 O O . TYR A 1 82 ? 0.633 -8.034 0.587 1.00 53.41 82 TYR A O 1
ATOM 649 N N . SER A 1 83 ? 2.741 -8.424 1.232 1.00 49.69 83 SER A N 1
ATOM 650 C CA . SER A 1 83 ? 2.711 -7.576 2.456 1.00 49.69 83 SER A CA 1
ATOM 651 C C . SER A 1 83 ? 4.109 -7.058 2.835 1.00 49.69 83 SER A C 1
ATOM 653 O O . SER A 1 83 ? 5.050 -7.834 2.915 1.00 49.69 83 SER A O 1
ATOM 655 N N . PHE A 1 84 ? 4.248 -5.756 3.134 1.00 46.47 84 PHE A N 1
ATOM 656 C CA . PHE A 1 84 ? 5.477 -5.112 3.645 1.00 46.47 84 PHE A CA 1
ATOM 657 C C . PHE A 1 84 ? 5.207 -4.459 5.007 1.00 46.47 84 PHE A C 1
ATOM 659 O O . PHE A 1 84 ? 4.325 -3.602 5.068 1.00 46.47 84 PHE A O 1
ATOM 666 N N . ILE A 1 85 ? 6.024 -4.764 6.032 1.00 32.59 85 ILE A N 1
ATOM 667 C CA . ILE A 1 85 ? 6.513 -3.816 7.059 1.00 32.59 85 ILE A CA 1
ATOM 668 C C . ILE A 1 85 ? 7.895 -4.287 7.562 1.00 32.59 85 ILE A C 1
ATOM 670 O O . ILE A 1 85 ? 8.013 -5.367 8.126 1.00 32.59 85 ILE A O 1
ATOM 674 N N . MET A 1 86 ? 8.911 -3.433 7.380 1.00 36.72 86 MET A N 1
ATOM 675 C CA . MET A 1 86 ? 10.049 -3.134 8.282 1.00 36.72 86 MET A CA 1
ATOM 676 C C . MET A 1 86 ? 11.376 -2.945 7.535 1.00 36.72 86 MET A C 1
ATOM 678 O O . MET A 1 86 ? 12.315 -3.728 7.612 1.00 36.72 86 MET A O 1
ATOM 682 N N . GLY A 1 87 ? 11.468 -1.803 6.867 1.00 40.06 87 GLY A N 1
ATOM 683 C CA . GLY A 1 87 ? 12.705 -1.060 6.667 1.00 40.06 87 GLY A CA 1
ATOM 684 C C . GLY A 1 87 ? 12.304 0.402 6.755 1.00 40.06 87 GLY A C 1
ATOM 685 O O . GLY A 1 87 ? 11.287 0.765 6.166 1.00 40.06 87 GLY A O 1
ATOM 686 N N . GLY A 1 88 ? 12.996 1.219 7.553 1.00 54.47 88 GLY A N 1
ATOM 687 C CA . GLY A 1 88 ? 12.612 2.610 7.802 1.00 54.47 88 GLY A CA 1
ATOM 688 C C . GLY A 1 88 ? 12.273 3.333 6.498 1.00 54.47 88 GLY A C 1
ATOM 689 O O . GLY A 1 88 ? 13.164 3.704 5.740 1.00 54.47 88 GLY A O 1
ATOM 690 N N . MET A 1 89 ? 10.976 3.521 6.234 1.00 63.56 89 MET A N 1
ATOM 691 C CA . MET A 1 89 ? 10.437 3.917 4.925 1.00 63.56 89 MET A CA 1
ATOM 692 C C . MET A 1 89 ? 11.023 5.254 4.440 1.00 63.56 89 MET A C 1
ATOM 694 O O . MET A 1 89 ? 11.137 5.507 3.247 1.00 63.56 89 MET A O 1
ATOM 698 N N . LYS A 1 90 ? 11.488 6.086 5.380 1.00 61.00 90 LYS A N 1
ATOM 699 C CA . LYS A 1 90 ? 12.229 7.320 5.105 1.00 61.00 90 LYS A CA 1
ATOM 700 C C . LYS A 1 90 ? 13.555 7.080 4.371 1.00 61.00 90 LYS A C 1
ATOM 702 O O . LYS A 1 90 ? 13.834 7.820 3.437 1.00 61.00 90 LYS A O 1
ATOM 707 N N . ALA A 1 91 ? 14.353 6.088 4.770 1.00 64.19 91 ALA A N 1
ATOM 708 C CA . ALA A 1 91 ? 15.652 5.814 4.151 1.00 64.19 91 ALA A CA 1
ATOM 709 C C . ALA A 1 91 ? 15.483 5.343 2.701 1.00 64.19 91 ALA A C 1
ATOM 711 O O . ALA A 1 91 ? 16.115 5.894 1.806 1.00 64.19 91 ALA A O 1
ATOM 712 N N . VAL A 1 92 ? 14.541 4.420 2.475 1.00 68.88 92 VAL A N 1
ATOM 713 C CA . VAL A 1 92 ? 14.194 3.904 1.140 1.00 68.88 92 VAL A CA 1
ATOM 714 C C . VAL A 1 92 ? 13.736 5.035 0.213 1.00 68.88 92 VAL A C 1
ATOM 716 O O . VAL A 1 92 ? 14.202 5.153 -0.915 1.00 68.88 92 VAL A O 1
ATOM 719 N N . ILE A 1 93 ? 12.880 5.935 0.709 1.00 76.38 93 ILE A N 1
ATOM 720 C CA . ILE A 1 93 ? 12.403 7.078 -0.080 1.00 76.38 93 ILE A CA 1
ATOM 721 C C . ILE A 1 93 ? 13.561 7.979 -0.540 1.00 76.38 93 ILE A C 1
ATOM 723 O O . ILE A 1 93 ? 13.541 8.473 -1.666 1.00 76.38 93 ILE A O 1
ATOM 727 N N . TRP A 1 94 ? 14.564 8.211 0.310 1.00 72.00 94 TRP A N 1
ATOM 728 C CA . TRP A 1 94 ? 15.704 9.063 -0.039 1.00 72.00 94 TRP A CA 1
ATOM 729 C C . TRP A 1 94 ? 16.683 8.389 -1.002 1.00 72.00 94 TRP A C 1
ATOM 731 O O . TRP A 1 94 ? 17.151 9.052 -1.928 1.00 72.00 94 TRP A O 1
ATOM 741 N N . THR A 1 95 ? 16.962 7.093 -0.831 1.00 73.38 95 THR A N 1
ATOM 742 C CA . THR A 1 95 ? 17.827 6.349 -1.760 1.00 73.38 95 THR A CA 1
ATOM 743 C C . THR A 1 95 ? 17.210 6.278 -3.152 1.00 73.38 95 THR A C 1
ATOM 745 O O . THR A 1 95 ? 17.891 6.581 -4.130 1.00 73.38 95 THR A O 1
ATOM 748 N N . ASP A 1 96 ? 15.907 5.995 -3.243 1.00 76.38 96 ASP A N 1
ATOM 749 C CA . ASP A 1 96 ? 15.198 5.940 -4.525 1.00 76.38 96 ASP A CA 1
ATOM 750 C C . ASP A 1 96 ? 15.166 7.319 -5.205 1.00 76.38 96 ASP A C 1
ATOM 752 O O . ASP A 1 96 ? 15.314 7.428 -6.422 1.00 76.38 96 ASP A O 1
ATOM 756 N N . ALA A 1 97 ? 14.999 8.395 -4.425 1.00 80.81 97 ALA A N 1
ATOM 757 C CA . ALA A 1 97 ? 14.979 9.757 -4.953 1.00 80.81 97 ALA A CA 1
ATOM 758 C C . ALA A 1 97 ? 16.333 10.183 -5.541 1.00 80.81 97 ALA A C 1
ATOM 760 O O . ALA A 1 97 ? 16.365 10.813 -6.597 1.00 80.81 97 ALA A O 1
ATOM 761 N N . LEU A 1 98 ? 17.448 9.831 -4.893 1.00 79.12 98 LEU A N 1
ATOM 762 C CA . LEU A 1 98 ? 18.788 10.082 -5.435 1.00 79.12 98 LEU A CA 1
ATOM 763 C C . LEU A 1 98 ? 18.995 9.285 -6.723 1.00 79.12 98 LEU A C 1
ATOM 765 O O . LEU A 1 98 ? 19.443 9.826 -7.734 1.00 79.12 98 LEU A O 1
ATOM 769 N N . GLN A 1 99 ? 18.611 8.013 -6.705 1.00 76.94 99 GLN A N 1
ATOM 770 C CA . GLN A 1 99 ? 18.753 7.132 -7.851 1.00 76.94 99 GLN A CA 1
ATOM 771 C C . GLN A 1 99 ? 17.938 7.614 -9.065 1.00 76.94 99 GLN A C 1
ATOM 773 O O . GLN A 1 99 ? 18.430 7.552 -10.192 1.00 76.94 99 GLN A O 1
ATOM 778 N N . ALA A 1 100 ? 16.741 8.171 -8.839 1.00 80.56 100 ALA A N 1
ATOM 779 C CA . ALA A 1 100 ? 15.910 8.802 -9.866 1.00 80.56 100 ALA A CA 1
ATOM 780 C C . ALA A 1 100 ? 16.671 9.867 -10.661 1.00 80.56 100 ALA A C 1
ATOM 782 O O . ALA A 1 100 ? 16.624 9.901 -11.891 1.00 80.56 100 ALA A O 1
ATOM 783 N N . ILE A 1 101 ? 17.378 10.735 -9.936 1.00 84.19 101 ILE A N 1
ATOM 784 C CA . ILE A 1 101 ? 18.123 11.855 -10.504 1.00 84.19 101 ILE A CA 1
ATOM 785 C C . ILE A 1 101 ? 19.286 11.327 -11.343 1.00 84.19 101 ILE A C 1
ATOM 787 O O . ILE A 1 101 ? 19.482 11.779 -12.470 1.00 84.19 101 ILE A O 1
ATOM 791 N N . VAL A 1 102 ? 20.025 10.337 -10.834 1.00 83.25 102 VAL A N 1
ATOM 792 C CA . VAL A 1 102 ? 21.176 9.775 -11.552 1.00 83.25 102 VAL A CA 1
ATOM 793 C C . VAL A 1 102 ? 20.747 9.038 -12.823 1.00 83.25 102 VAL A C 1
ATOM 795 O O . VAL A 1 102 ? 21.375 9.226 -13.864 1.00 83.25 102 VAL A O 1
ATOM 798 N N . ILE A 1 103 ? 19.655 8.264 -12.778 1.00 82.56 103 ILE A N 1
ATOM 799 C CA . ILE A 1 103 ? 19.097 7.602 -13.969 1.00 82.56 103 ILE A CA 1
ATOM 800 C C . ILE A 1 103 ? 18.717 8.638 -15.029 1.00 82.56 103 ILE A C 1
ATOM 802 O O . ILE A 1 103 ? 19.076 8.476 -16.195 1.00 82.56 103 ILE A O 1
ATOM 806 N N . LEU A 1 104 ? 18.036 9.717 -14.633 1.00 86.12 104 LEU A N 1
ATOM 807 C CA . LEU A 1 104 ? 17.625 10.768 -15.562 1.00 86.12 104 LEU A CA 1
ATOM 808 C C . LEU A 1 104 ? 18.833 11.468 -16.201 1.00 86.12 104 LEU A C 1
ATOM 810 O O . LEU A 1 104 ? 18.843 11.681 -17.412 1.00 86.12 104 LEU A O 1
ATOM 814 N N . ILE A 1 105 ? 19.867 11.785 -15.414 1.00 87.06 105 ILE A N 1
ATOM 815 C CA . ILE A 1 105 ? 21.107 12.395 -15.919 1.00 87.06 105 ILE A CA 1
ATOM 816 C C . ILE A 1 105 ? 21.817 11.455 -16.898 1.00 87.06 105 ILE A C 1
ATOM 818 O O . ILE A 1 105 ? 22.224 11.897 -17.970 1.00 87.06 105 ILE A O 1
ATOM 822 N N . GLY A 1 106 ? 21.952 10.171 -16.558 1.00 85.88 106 GLY A N 1
ATOM 823 C CA . GLY A 1 106 ? 22.610 9.191 -17.422 1.00 85.88 106 GLY A CA 1
ATOM 824 C C . GLY A 1 106 ? 21.863 8.972 -18.737 1.00 85.88 106 GLY A C 1
ATOM 825 O O . GLY A 1 106 ? 22.482 8.968 -19.800 1.00 85.88 106 GLY A O 1
ATOM 826 N N . LEU A 1 107 ? 20.531 8.893 -18.682 1.00 88.94 107 LEU A N 1
ATOM 827 C CA . LEU A 1 107 ? 19.684 8.790 -19.868 1.00 88.94 107 LEU A CA 1
ATOM 828 C C . LEU A 1 107 ? 19.825 10.025 -20.769 1.00 88.94 107 LEU A C 1
ATOM 830 O O . LEU A 1 107 ? 20.046 9.889 -21.969 1.00 88.94 107 LEU A O 1
ATOM 834 N N . LEU A 1 108 ? 19.764 11.233 -20.198 1.00 91.62 108 LEU A N 1
ATOM 835 C CA . LEU A 1 108 ? 19.950 12.477 -20.951 1.00 91.62 108 LEU A CA 1
ATOM 836 C C . LEU A 1 108 ? 21.354 12.578 -21.559 1.00 91.62 108 LEU A C 1
ATOM 838 O O . LEU A 1 108 ? 21.489 12.982 -22.712 1.00 91.62 108 LEU A O 1
ATOM 842 N N . ALA A 1 109 ? 22.393 12.180 -20.823 1.00 90.38 109 ALA A N 1
ATOM 843 C CA . ALA A 1 109 ? 23.760 12.162 -21.332 1.00 90.38 109 ALA A CA 1
ATOM 844 C C . ALA A 1 109 ? 23.910 11.213 -22.532 1.00 90.38 109 ALA A C 1
ATOM 846 O O . ALA A 1 109 ? 24.550 11.584 -23.519 1.00 90.38 109 ALA A O 1
ATOM 847 N N . ALA A 1 110 ? 23.288 10.031 -22.475 1.00 91.25 110 ALA A N 1
ATOM 848 C CA . ALA A 1 110 ? 23.282 9.069 -23.573 1.00 91.25 110 ALA A CA 1
ATOM 849 C C . ALA A 1 110 ? 22.504 9.590 -24.796 1.00 91.25 110 ALA A C 1
ATOM 851 O O . ALA A 1 110 ? 23.007 9.484 -25.913 1.00 91.25 110 ALA A O 1
ATOM 852 N N . ILE A 1 111 ? 21.340 10.228 -24.594 1.00 94.38 111 ILE A N 1
ATOM 853 C CA . ILE A 1 111 ? 20.563 10.875 -25.670 1.00 94.38 111 ILE A CA 1
ATOM 854 C C . ILE A 1 111 ? 21.403 11.948 -26.364 1.00 94.38 111 ILE A C 1
ATOM 856 O O . ILE A 1 111 ? 21.535 11.946 -27.587 1.00 94.38 111 ILE A O 1
ATOM 860 N N . ILE A 1 112 ? 21.973 12.875 -25.590 1.00 93.25 112 ILE A N 1
ATOM 861 C CA . ILE A 1 112 ? 22.731 14.012 -26.125 1.00 93.25 112 ILE A CA 1
ATOM 862 C C . ILE A 1 112 ? 23.939 13.513 -26.915 1.00 93.25 112 ILE A C 1
ATOM 864 O O . ILE A 1 112 ? 24.155 13.945 -28.045 1.00 93.25 112 ILE A O 1
ATOM 868 N N . GLN A 1 113 ? 24.706 12.582 -26.348 1.00 92.12 113 GLN A N 1
ATOM 869 C CA . GLN A 1 113 ? 25.884 12.049 -27.020 1.00 92.12 113 GLN A CA 1
ATOM 870 C C . GLN A 1 113 ? 25.504 11.241 -28.271 1.00 92.12 113 GLN A C 1
ATOM 872 O O . GLN A 1 113 ? 26.127 11.423 -29.315 1.00 92.12 113 GLN A O 1
ATOM 877 N N . GLY A 1 114 ? 24.447 10.425 -28.212 1.00 93.12 114 GLY A N 1
ATOM 878 C CA . GLY A 1 114 ? 23.938 9.688 -29.370 1.00 93.12 114 GLY A CA 1
ATOM 879 C C . GLY A 1 114 ? 23.516 10.607 -30.517 1.00 93.12 114 GLY A C 1
ATOM 880 O O . GLY A 1 114 ? 23.859 10.358 -31.671 1.00 93.12 114 GLY A O 1
ATOM 881 N N . LEU A 1 115 ? 22.851 11.725 -30.210 1.00 94.69 115 LEU A N 1
ATOM 882 C CA . LEU A 1 115 ? 22.492 12.735 -31.207 1.00 94.69 115 LEU A CA 1
ATOM 883 C C . LEU A 1 115 ? 23.710 13.417 -31.834 1.00 94.69 115 LEU A C 1
ATOM 885 O O . LEU A 1 115 ? 23.693 13.676 -33.035 1.00 94.69 115 LEU A O 1
ATOM 889 N N . ILE A 1 116 ? 24.751 13.708 -31.050 1.00 93.81 116 ILE A N 1
ATOM 890 C CA . ILE A 1 116 ? 25.993 14.300 -31.567 1.00 93.81 116 ILE A CA 1
ATOM 891 C C . ILE A 1 116 ? 26.649 13.342 -32.567 1.00 93.81 116 ILE A C 1
ATOM 893 O O . ILE A 1 116 ? 26.983 13.759 -33.675 1.00 93.81 116 ILE A O 1
ATOM 897 N N . VAL A 1 117 ? 26.774 12.060 -32.210 1.00 91.88 117 VAL A N 1
ATOM 898 C CA . VAL A 1 117 ? 27.419 11.050 -33.065 1.00 91.88 117 VAL A CA 1
ATOM 899 C C . VAL A 1 117 ? 26.615 10.787 -34.344 1.00 91.88 117 VAL A C 1
ATOM 901 O O . VAL A 1 117 ? 27.191 10.647 -35.419 1.00 91.88 117 VAL A O 1
ATOM 904 N N . LEU A 1 118 ? 25.282 10.802 -34.264 1.00 92.31 118 LEU A N 1
ATOM 905 C CA . LEU A 1 118 ? 24.397 10.597 -35.417 1.00 92.31 118 LEU A CA 1
ATOM 906 C C . LEU A 1 118 ? 24.232 11.832 -36.320 1.00 92.31 118 LEU A C 1
ATOM 908 O O . LEU A 1 118 ? 23.559 11.751 -37.350 1.00 92.31 118 LEU A O 1
ATOM 912 N N . GLY A 1 119 ? 24.824 12.978 -35.973 1.00 92.06 119 GLY A N 1
ATOM 913 C CA . GLY A 1 119 ? 24.692 14.214 -36.752 1.00 92.06 119 GLY A CA 1
ATOM 914 C C . GLY A 1 119 ? 23.340 14.920 -36.582 1.00 92.06 119 GLY A C 1
ATOM 915 O O . GLY A 1 119 ? 22.897 15.640 -37.477 1.00 92.06 119 GLY A O 1
ATOM 916 N N . GLY A 1 120 ? 22.684 14.727 -35.436 1.00 93.25 120 GLY A N 1
ATOM 917 C CA . GLY A 1 120 ? 21.508 15.474 -34.996 1.00 93.25 120 GLY A CA 1
ATOM 918 C C . GLY A 1 120 ? 20.157 14.781 -35.205 1.00 93.25 120 GLY A C 1
ATOM 919 O O . GLY A 1 120 ? 20.005 13.821 -35.959 1.00 93.25 120 GLY A O 1
ATOM 920 N N . PHE A 1 121 ? 19.134 15.340 -34.550 1.00 93.25 121 PHE A N 1
ATOM 921 C CA . PHE A 1 121 ? 17.780 14.775 -34.445 1.00 93.25 121 PHE A CA 1
ATOM 922 C C . PHE A 1 121 ? 17.143 14.416 -35.796 1.00 93.25 121 PHE A C 1
ATOM 924 O O . PHE A 1 121 ? 16.577 13.337 -35.956 1.00 93.25 121 PHE A O 1
ATOM 931 N N . LYS A 1 122 ? 17.244 15.310 -36.789 1.00 93.25 122 LYS A N 1
ATOM 932 C CA . LYS A 1 122 ? 16.585 15.131 -38.093 1.00 93.25 122 LYS A CA 1
ATOM 933 C C . LYS A 1 122 ? 17.123 13.911 -38.846 1.00 93.25 122 LYS A C 1
ATOM 935 O O . LYS A 1 122 ? 16.343 13.187 -39.461 1.00 93.25 122 LYS A O 1
ATOM 940 N N . ARG A 1 123 ? 18.438 13.671 -38.778 1.00 92.94 123 ARG A N 1
ATOM 941 C CA . ARG A 1 123 ? 19.075 12.512 -39.412 1.00 92.94 123 ARG A CA 1
ATOM 942 C C . ARG A 1 123 ? 18.692 11.223 -38.693 1.00 92.94 123 ARG A C 1
ATOM 944 O O . ARG A 1 123 ? 18.244 10.293 -39.355 1.00 92.94 123 ARG A O 1
ATOM 951 N N . THR A 1 124 ? 18.762 11.206 -37.362 1.00 94.19 124 THR A N 1
ATOM 952 C CA . THR A 1 124 ? 18.316 10.076 -36.530 1.00 94.19 124 THR A CA 1
ATOM 953 C C . THR A 1 124 ? 16.881 9.660 -36.859 1.00 94.19 124 THR A C 1
ATOM 955 O O . THR A 1 124 ? 16.619 8.492 -37.135 1.00 94.19 124 THR A O 1
ATOM 958 N N . PHE A 1 125 ? 15.954 10.620 -36.896 1.00 93.12 125 PHE A N 1
ATOM 959 C CA . PHE A 1 125 ? 14.547 10.342 -37.178 1.00 93.12 125 PHE A CA 1
ATOM 960 C C . PHE A 1 125 ? 14.322 9.857 -38.616 1.00 93.12 125 PHE A C 1
ATOM 962 O O . PHE A 1 125 ? 13.520 8.956 -38.841 1.00 93.12 125 PHE A O 1
ATOM 969 N N . SER A 1 126 ? 15.056 10.408 -39.590 1.00 93.94 126 SER A N 1
ATOM 970 C CA . SER A 1 126 ? 14.989 9.953 -40.984 1.00 93.94 126 SER A CA 1
ATOM 971 C C . SER A 1 126 ? 15.437 8.498 -41.134 1.00 93.94 126 SER A C 1
ATOM 973 O O . SER A 1 126 ? 14.771 7.740 -41.831 1.00 93.94 126 SER A O 1
ATOM 975 N N . ILE A 1 127 ? 16.531 8.102 -40.473 1.00 92.69 127 ILE A N 1
ATOM 976 C CA . ILE A 1 127 ? 17.034 6.718 -40.495 1.00 92.69 127 ILE A CA 1
ATOM 977 C C . ILE A 1 127 ? 16.003 5.780 -39.862 1.00 92.69 127 ILE A C 1
ATOM 979 O O . ILE A 1 127 ? 15.631 4.765 -40.448 1.00 92.69 127 ILE A O 1
ATOM 983 N N . ALA A 1 128 ? 15.474 6.147 -38.694 1.00 92.12 128 ALA A N 1
ATOM 984 C CA . ALA A 1 128 ? 14.465 5.344 -38.014 1.00 92.12 128 ALA A CA 1
ATOM 985 C C . ALA A 1 128 ? 13.155 5.219 -38.805 1.00 92.12 128 ALA A C 1
ATOM 987 O O . ALA A 1 128 ? 12.546 4.149 -38.828 1.00 92.12 128 ALA A O 1
ATOM 988 N N . SER A 1 129 ? 12.734 6.289 -39.482 1.00 91.69 129 SER A N 1
ATOM 989 C CA . SER A 1 129 ? 11.551 6.285 -40.343 1.00 91.69 129 SER A CA 1
ATOM 990 C C . SER A 1 129 ? 11.751 5.399 -41.575 1.00 91.69 129 SER A C 1
ATOM 992 O O . SER A 1 129 ? 10.868 4.605 -41.884 1.00 91.69 129 SER A O 1
ATOM 994 N N . GLN A 1 130 ? 12.922 5.449 -42.219 1.00 90.94 130 GLN A N 1
ATOM 995 C CA . GLN A 1 130 ? 13.274 4.547 -43.327 1.00 90.94 130 GLN A CA 1
ATOM 996 C C . GLN A 1 130 ? 13.315 3.081 -42.887 1.00 90.94 130 GLN A C 1
ATOM 998 O O . GLN A 1 130 ? 12.907 2.198 -43.635 1.00 90.94 130 GLN A O 1
ATOM 1003 N N . GLY A 1 131 ? 13.743 2.830 -41.650 1.00 85.88 131 GLY A N 1
ATOM 1004 C CA . GLY A 1 131 ? 13.677 1.517 -41.025 1.00 85.88 131 GLY A CA 1
ATOM 1005 C C . GLY A 1 131 ? 12.270 1.060 -40.636 1.00 85.88 131 GLY A C 1
ATOM 1006 O O . GLY A 1 131 ? 12.124 -0.066 -40.174 1.00 85.88 131 GLY A O 1
ATOM 1007 N N . GLY A 1 132 ? 11.233 1.892 -40.753 1.00 87.44 132 GLY A N 1
ATOM 1008 C CA . GLY A 1 132 ? 9.881 1.547 -40.302 1.00 87.44 132 GLY A CA 1
ATOM 1009 C C . GLY A 1 132 ? 9.734 1.450 -38.779 1.00 87.44 132 GLY A C 1
ATOM 1010 O O . GLY A 1 132 ? 8.827 0.787 -38.297 1.00 87.44 132 GLY A O 1
ATOM 1011 N N . ARG A 1 133 ? 10.630 2.078 -38.000 1.00 89.50 133 ARG A N 1
ATOM 1012 C CA . ARG A 1 133 ? 10.552 2.098 -36.523 1.00 89.50 133 ARG A CA 1
ATOM 1013 C C . ARG A 1 133 ? 9.625 3.193 -36.008 1.00 89.50 133 ARG A C 1
ATOM 1015 O O . ARG A 1 133 ? 9.220 3.153 -34.852 1.00 89.50 133 ARG A O 1
ATOM 1022 N N . ILE A 1 134 ? 9.311 4.174 -36.849 1.00 90.81 134 ILE A N 1
ATOM 1023 C CA . ILE A 1 134 ? 8.378 5.251 -36.535 1.00 90.81 134 ILE A CA 1
ATOM 1024 C C . ILE A 1 134 ? 6.983 4.825 -36.998 1.00 90.81 134 ILE A C 1
ATOM 1026 O O . ILE A 1 134 ? 6.662 4.930 -38.178 1.00 90.81 134 ILE A O 1
ATOM 1030 N N . GLU A 1 135 ? 6.177 4.355 -36.054 1.00 84.44 135 GLU A N 1
ATOM 1031 C CA . GLU A 1 135 ? 4.782 3.954 -36.248 1.00 84.44 135 GLU A CA 1
ATOM 1032 C C . GLU A 1 135 ? 3.945 4.536 -35.099 1.00 84.44 135 GLU A C 1
ATOM 1034 O O . GLU A 1 135 ? 4.305 4.394 -33.923 1.00 84.44 135 GLU A O 1
ATOM 1039 N N . PHE A 1 136 ? 2.857 5.233 -35.440 1.00 82.56 136 PHE A N 1
ATOM 1040 C CA . PHE A 1 136 ? 1.946 5.867 -34.472 1.00 82.56 136 PHE A CA 1
ATOM 1041 C C . PHE A 1 136 ? 0.458 5.670 -34.815 1.00 82.56 136 PHE A C 1
ATOM 1043 O O . PHE A 1 136 ? -0.415 6.034 -34.034 1.00 82.56 136 PHE A O 1
ATOM 1050 N N . ASP A 1 137 ? 0.149 5.116 -35.981 1.00 81.94 137 ASP A N 1
ATOM 1051 C CA . ASP A 1 137 ? -1.159 5.140 -36.636 1.00 81.94 137 ASP A CA 1
ATOM 1052 C C . ASP A 1 137 ? -1.903 3.796 -36.590 1.00 81.94 137 ASP A C 1
ATOM 1054 O O . ASP A 1 137 ? -2.951 3.634 -37.215 1.00 81.94 137 ASP A O 1
ATOM 1058 N N . ASN A 1 138 ? -1.429 2.832 -35.797 1.00 84.44 138 ASN A N 1
ATOM 1059 C CA . ASN A 1 138 ? -2.092 1.537 -35.669 1.00 84.44 138 ASN A CA 1
ATOM 1060 C C . ASN A 1 138 ? -3.305 1.592 -34.717 1.00 84.44 138 ASN A C 1
ATOM 1062 O O . ASN A 1 138 ? -3.217 1.344 -33.508 1.00 84.44 138 ASN A O 1
ATOM 1066 N N . VAL A 1 139 ? -4.468 1.928 -35.288 1.00 86.06 139 VAL A N 1
ATOM 1067 C CA . VAL A 1 139 ? -5.757 2.098 -34.583 1.00 86.06 139 VAL A CA 1
ATOM 1068 C C . VAL A 1 139 ? -6.618 0.820 -34.576 1.00 86.06 139 VAL A C 1
ATOM 1070 O O . VAL A 1 139 ? -7.810 0.873 -34.272 1.00 86.06 139 VAL A O 1
ATOM 1073 N N . SER A 1 140 ? -6.058 -0.347 -34.912 1.00 87.25 140 SER A N 1
ATOM 1074 C CA . SER A 1 140 ? -6.824 -1.602 -34.937 1.00 87.25 140 SER A CA 1
ATOM 1075 C C . SER A 1 140 ? -7.398 -1.953 -33.555 1.00 87.25 140 SER A C 1
ATOM 1077 O O . SER A 1 140 ? -6.747 -1.767 -32.528 1.00 87.25 140 SER A O 1
ATOM 1079 N N . PHE A 1 141 ? -8.624 -2.481 -33.517 1.00 85.50 141 PHE A N 1
ATOM 1080 C CA . PHE A 1 141 ? -9.243 -2.991 -32.286 1.00 85.50 141 PHE A CA 1
ATOM 1081 C C . PHE A 1 141 ? -9.017 -4.502 -32.096 1.00 85.50 141 PHE A C 1
ATOM 1083 O O . PHE A 1 141 ? -9.569 -5.100 -31.179 1.00 85.50 141 PHE A O 1
ATOM 1090 N N . ASP A 1 142 ? -8.223 -5.148 -32.955 1.00 85.06 142 ASP A N 1
ATOM 1091 C CA . ASP A 1 142 ? -7.941 -6.578 -32.821 1.00 85.06 142 ASP A CA 1
ATOM 1092 C C . ASP A 1 142 ? -7.066 -6.843 -31.577 1.00 85.06 142 ASP A C 1
ATOM 1094 O O . ASP A 1 142 ? -5.900 -6.432 -31.559 1.00 85.06 142 ASP A O 1
ATOM 1098 N N . PRO A 1 143 ? -7.567 -7.548 -30.541 1.00 85.94 143 PRO A N 1
ATOM 1099 C CA . PRO A 1 143 ? -6.829 -7.769 -29.299 1.00 85.94 143 PRO A CA 1
ATOM 1100 C C . PRO A 1 143 ? -5.615 -8.693 -29.462 1.00 85.94 143 PRO A C 1
ATOM 1102 O O . PRO A 1 143 ? -4.827 -8.823 -28.526 1.00 85.94 143 PRO A O 1
ATOM 1105 N N . ARG A 1 144 ? -5.451 -9.335 -30.626 1.00 85.25 144 ARG A N 1
ATOM 1106 C CA . ARG A 1 144 ? -4.323 -10.225 -30.947 1.00 85.25 144 ARG A CA 1
ATOM 1107 C C . ARG A 1 144 ? -3.096 -9.480 -31.465 1.00 85.25 144 ARG A C 1
ATOM 1109 O O . ARG A 1 144 ? -1.996 -10.021 -31.524 1.00 85.25 144 ARG A O 1
ATOM 1116 N N . THR A 1 145 ? -3.279 -8.229 -31.870 1.00 83.75 145 THR A N 1
ATOM 1117 C CA . THR A 1 145 ? -2.167 -7.380 -32.298 1.00 83.75 145 THR A CA 1
ATOM 1118 C C . THR A 1 145 ? -1.325 -6.979 -31.090 1.00 83.75 145 THR A C 1
ATOM 1120 O O . THR A 1 145 ? -1.866 -6.648 -30.035 1.00 83.75 145 THR A O 1
ATOM 1123 N N . ARG A 1 146 ? 0.009 -7.022 -31.231 1.00 84.25 146 ARG A N 1
ATOM 1124 C CA . ARG A 1 146 ? 0.949 -6.780 -30.124 1.00 84.25 146 ARG A CA 1
ATOM 1125 C C . ARG A 1 146 ? 0.672 -5.439 -29.446 1.00 84.25 146 ARG A C 1
ATOM 1127 O O . ARG A 1 146 ? 0.379 -5.423 -28.250 1.00 84.25 146 ARG A O 1
ATOM 1134 N N . HIS A 1 147 ? 0.713 -4.348 -30.211 1.00 89.50 147 HIS A N 1
ATOM 1135 C CA . HIS A 1 147 ? 0.393 -3.001 -29.746 1.00 89.50 147 HIS A CA 1
ATOM 1136 C C . HIS A 1 147 ? -0.541 -2.296 -30.722 1.00 89.50 147 HIS A C 1
ATOM 1138 O O . HIS A 1 147 ? -0.254 -2.193 -31.909 1.00 89.50 147 HIS A O 1
ATOM 1144 N N . THR A 1 148 ? -1.620 -1.743 -30.189 1.00 90.94 148 THR A N 1
ATOM 1145 C CA . THR A 1 148 ? -2.479 -0.764 -30.854 1.00 90.94 148 THR A CA 1
ATOM 1146 C C . THR A 1 148 ? -2.670 0.416 -29.925 1.00 90.94 148 THR A C 1
ATOM 1148 O O . THR A 1 148 ? -2.420 0.324 -28.718 1.00 90.94 148 THR A O 1
ATOM 1151 N N . ILE A 1 149 ? -3.168 1.528 -30.459 1.00 91.06 149 ILE A N 1
ATOM 1152 C CA . ILE A 1 149 ? -3.537 2.676 -29.623 1.00 91.06 149 ILE A CA 1
ATOM 1153 C C . ILE A 1 149 ? -4.489 2.231 -28.496 1.00 91.06 149 ILE A C 1
ATOM 1155 O O . ILE A 1 149 ? -4.315 2.636 -27.350 1.00 91.06 149 ILE A O 1
ATOM 1159 N N . TRP A 1 150 ? -5.440 1.336 -28.782 1.00 90.50 150 TRP A N 1
ATOM 1160 C CA . TRP A 1 150 ? -6.396 0.833 -27.791 1.00 90.50 150 TRP A CA 1
ATOM 1161 C C . TRP A 1 150 ? -5.774 -0.102 -26.762 1.00 90.50 150 TRP A C 1
ATOM 1163 O O . TRP A 1 150 ? -6.035 0.062 -25.569 1.00 90.50 150 TRP A O 1
ATOM 1173 N N . SER A 1 151 ? -4.943 -1.058 -27.192 1.00 90.75 151 SER A N 1
ATOM 1174 C CA . SER A 1 151 ? -4.294 -1.982 -26.258 1.00 90.75 151 SER A CA 1
ATOM 1175 C C . SER A 1 151 ? -3.354 -1.234 -25.313 1.00 90.75 151 SER A C 1
ATOM 1177 O O . SER A 1 151 ? -3.260 -1.578 -24.139 1.00 90.75 151 SER A O 1
ATOM 1179 N N . LEU A 1 152 ? -2.695 -0.179 -25.794 1.00 91.38 152 LEU A N 1
ATOM 1180 C CA . LEU A 1 152 ? -1.822 0.652 -24.977 1.00 91.38 152 LEU A CA 1
ATOM 1181 C C . LEU A 1 152 ? -2.625 1.576 -24.061 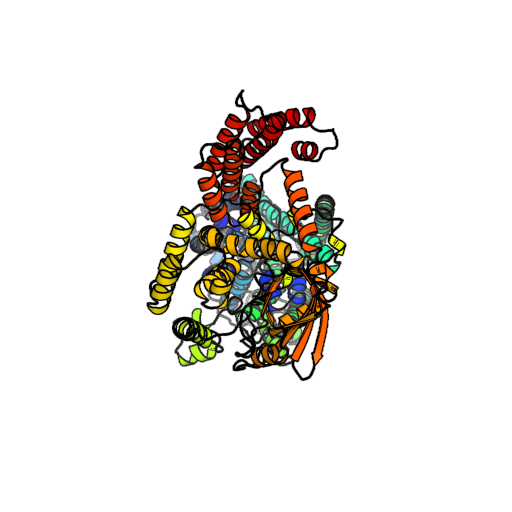1.00 91.38 152 LEU A C 1
ATOM 1183 O O . LEU A 1 152 ? -2.380 1.550 -22.862 1.00 91.38 152 LEU A O 1
ATOM 1187 N N . LEU A 1 153 ? -3.618 2.314 -24.570 1.00 91.31 153 LEU A N 1
ATOM 1188 C CA . LEU A 1 153 ? -4.441 3.208 -23.746 1.00 91.31 153 LEU A CA 1
ATOM 1189 C C . LEU A 1 153 ? -5.211 2.460 -22.658 1.00 91.31 153 LEU A C 1
ATOM 1191 O O . LEU A 1 153 ? -5.174 2.858 -21.501 1.00 91.31 153 LEU A O 1
ATOM 1195 N N . ILE A 1 154 ? -5.894 1.368 -23.001 1.00 91.94 154 ILE A N 1
ATOM 1196 C CA . ILE A 1 154 ? -6.709 0.617 -22.038 1.00 91.94 154 ILE A CA 1
ATOM 1197 C C . ILE A 1 154 ? -5.815 -0.301 -21.205 1.00 91.94 154 ILE A C 1
ATOM 1199 O O . ILE A 1 154 ? -5.806 -0.213 -19.979 1.00 91.94 154 ILE A O 1
ATOM 1203 N N . GLY A 1 155 ? -5.034 -1.160 -21.859 1.00 90.12 155 GLY A N 1
ATOM 1204 C CA . GLY A 1 155 ? -4.212 -2.160 -21.185 1.00 90.12 155 GLY A CA 1
ATOM 1205 C C . GLY A 1 155 ? -3.177 -1.544 -20.253 1.00 90.12 155 GLY A C 1
ATOM 1206 O O . GLY A 1 155 ? -3.106 -1.908 -19.078 1.00 90.12 155 GLY A O 1
ATOM 1207 N N . SER A 1 156 ? -2.429 -0.541 -20.731 1.00 89.12 156 SER A N 1
ATOM 1208 C CA . SER A 1 156 ? -1.438 0.133 -19.890 1.00 89.12 156 SER A CA 1
ATOM 1209 C C . SER A 1 156 ? -2.106 0.917 -18.766 1.00 89.12 156 SER A C 1
ATOM 1211 O O . SER A 1 156 ? -1.577 0.904 -17.662 1.00 89.12 156 SER A O 1
ATOM 1213 N N . SER A 1 157 ? -3.261 1.562 -18.986 1.00 91.38 157 SER A N 1
ATOM 1214 C CA . SER A 1 157 ? -3.955 2.260 -17.897 1.00 91.38 157 SER A CA 1
ATOM 1215 C C . SER A 1 157 ? -4.427 1.306 -16.804 1.00 91.38 157 SER A C 1
ATOM 1217 O O . SER A 1 157 ? -4.280 1.640 -15.633 1.00 91.38 157 SER A O 1
ATOM 1219 N N . PHE A 1 158 ? -4.953 0.126 -17.143 1.00 92.44 158 PHE A N 1
ATOM 1220 C CA . PHE A 1 158 ? -5.335 -0.871 -16.136 1.00 92.44 158 PHE A CA 1
ATOM 1221 C C . PHE A 1 158 ? -4.120 -1.389 -15.369 1.00 92.44 158 PHE A C 1
ATOM 1223 O O . PHE A 1 158 ? -4.167 -1.453 -14.145 1.00 92.44 158 PHE A O 1
ATOM 1230 N N . ASN A 1 159 ? -3.024 -1.696 -16.065 1.00 87.88 159 ASN A N 1
ATOM 1231 C CA . ASN A 1 159 ? -1.802 -2.172 -15.421 1.00 87.88 159 ASN A CA 1
ATOM 1232 C C . ASN A 1 159 ? -1.214 -1.113 -14.473 1.00 87.88 159 ASN A C 1
ATOM 1234 O O . ASN A 1 159 ? -0.990 -1.362 -13.295 1.00 87.88 159 ASN A O 1
ATOM 1238 N N . THR A 1 160 ? -1.090 0.128 -14.947 1.00 87.62 160 THR A N 1
ATOM 1239 C CA . THR A 1 160 ? -0.665 1.258 -14.116 1.00 87.62 160 THR A CA 1
ATOM 1240 C C . THR A 1 160 ? -1.612 1.487 -12.935 1.00 87.62 160 THR A C 1
ATOM 1242 O O . THR A 1 160 ? -1.163 1.765 -11.824 1.00 87.62 160 THR A O 1
ATOM 1245 N N . LEU A 1 161 ? -2.927 1.393 -13.142 1.00 90.50 161 LEU A N 1
ATOM 1246 C CA . LEU A 1 161 ? -3.901 1.587 -12.072 1.00 90.50 161 LEU A CA 1
ATOM 1247 C C . LEU A 1 161 ? -3.814 0.475 -11.020 1.00 90.50 161 LEU A C 1
ATOM 1249 O O . LEU A 1 161 ? -3.976 0.773 -9.840 1.00 90.50 161 LEU A O 1
ATOM 1253 N N . ALA A 1 162 ? -3.502 -0.761 -11.413 1.00 88.19 162 ALA A N 1
ATOM 1254 C CA . ALA A 1 162 ? -3.208 -1.846 -10.481 1.00 88.19 162 ALA A CA 1
ATOM 1255 C C . ALA A 1 162 ? -2.016 -1.483 -9.579 1.00 88.19 162 ALA A C 1
ATOM 1257 O O . ALA A 1 162 ? -2.134 -1.491 -8.349 1.00 88.19 162 ALA A O 1
ATOM 1258 N N . THR A 1 163 ? -0.926 -1.010 -10.187 1.00 83.44 163 THR A N 1
ATOM 1259 C CA . THR A 1 163 ? 0.292 -0.615 -9.475 1.00 83.44 163 THR A CA 1
ATOM 1260 C C . THR A 1 163 ? 0.089 0.594 -8.551 1.00 83.44 163 THR A C 1
ATOM 1262 O O . THR A 1 163 ? 0.538 0.571 -7.414 1.00 83.44 163 THR A O 1
ATOM 1265 N N . TYR A 1 164 ? -0.587 1.669 -8.963 1.00 85.81 164 TYR A N 1
ATOM 1266 C CA . TYR A 1 164 ? -0.713 2.870 -8.109 1.00 85.81 164 TYR A CA 1
ATOM 1267 C C . TYR A 1 164 ? -1.979 2.916 -7.256 1.00 85.81 164 TYR A C 1
ATOM 1269 O O . TYR A 1 164 ? -2.013 3.636 -6.261 1.00 85.81 164 TYR A O 1
ATOM 1277 N N . GLY A 1 165 ? -3.027 2.202 -7.658 1.00 86.69 165 GLY A N 1
ATOM 1278 C CA . GLY A 1 165 ? -4.334 2.223 -7.011 1.00 86.69 165 GLY A CA 1
ATOM 1279 C C . GLY A 1 165 ? -4.553 1.102 -6.003 1.00 86.69 165 GLY A C 1
ATOM 1280 O O . GLY A 1 165 ? -5.390 1.280 -5.123 1.00 86.69 165 GLY A O 1
ATOM 1281 N N . PHE A 1 166 ? -3.828 -0.020 -6.110 1.00 85.00 166 PHE A N 1
ATOM 1282 C CA . PHE A 1 166 ? -4.082 -1.210 -5.283 1.00 85.00 166 PHE A CA 1
ATOM 1283 C C . PHE A 1 166 ? -2.817 -1.932 -4.795 1.00 85.00 166 PHE A C 1
ATOM 1285 O O . PHE A 1 166 ? -2.916 -2.774 -3.905 1.00 85.00 166 PHE A O 1
ATOM 1292 N N . ASN A 1 167 ? -1.625 -1.603 -5.309 1.00 78.62 167 ASN A N 1
ATOM 1293 C CA . ASN A 1 167 ? -0.383 -2.208 -4.828 1.00 78.62 167 ASN A CA 1
ATOM 1294 C C . ASN A 1 167 ? 0.045 -1.610 -3.480 1.00 78.62 167 ASN A C 1
ATOM 1296 O O . ASN A 1 167 ? 0.375 -0.423 -3.370 1.00 78.62 167 ASN A O 1
ATOM 1300 N N . GLN A 1 168 ? 0.125 -2.471 -2.468 1.00 73.75 168 GLN A N 1
ATOM 1301 C CA . GLN A 1 168 ? 0.484 -2.129 -1.094 1.00 73.75 168 GLN A CA 1
ATOM 1302 C C . GLN A 1 168 ? 1.732 -1.233 -0.979 1.00 73.75 168 GLN A C 1
ATOM 1304 O O . GLN A 1 168 ? 1.737 -0.275 -0.202 1.00 73.75 168 GLN A O 1
ATOM 1309 N N . THR A 1 169 ? 2.777 -1.502 -1.769 1.00 72.25 169 THR A N 1
ATOM 1310 C CA . THR A 1 169 ? 4.049 -0.763 -1.692 1.00 72.25 169 THR A CA 1
ATOM 1311 C C . THR A 1 169 ? 3.914 0.690 -2.145 1.00 72.25 169 THR A C 1
ATOM 1313 O O . THR A 1 169 ? 4.535 1.581 -1.563 1.00 72.25 169 THR A O 1
ATOM 1316 N N . GLN A 1 170 ? 3.076 0.958 -3.147 1.00 79.19 170 GLN A N 1
ATOM 1317 C CA . GLN A 1 170 ? 2.843 2.311 -3.652 1.00 79.19 170 GLN A CA 1
ATOM 1318 C C . GLN A 1 170 ? 1.910 3.087 -2.730 1.00 79.19 170 GLN A C 1
ATOM 1320 O O . GLN A 1 170 ? 2.165 4.260 -2.438 1.00 79.19 170 GLN A O 1
ATOM 1325 N N . ILE A 1 171 ? 0.882 2.414 -2.201 1.00 81.50 171 ILE A N 1
ATOM 1326 C CA . ILE A 1 171 ? -0.070 3.038 -1.283 1.00 81.50 171 ILE A CA 1
ATOM 1327 C C . ILE A 1 171 ? 0.627 3.532 -0.024 1.00 81.50 171 ILE A C 1
ATOM 1329 O O . ILE A 1 171 ? 0.490 4.703 0.331 1.00 81.50 171 ILE A O 1
ATOM 1333 N N . GLN A 1 172 ? 1.453 2.698 0.607 1.00 75.25 172 GLN A N 1
ATOM 1334 C CA . GLN A 1 172 ? 2.197 3.098 1.803 1.00 75.25 172 GLN A CA 1
ATOM 1335 C C . GLN A 1 172 ? 3.075 4.340 1.566 1.00 75.25 172 GLN A C 1
ATOM 1337 O O . GLN A 1 172 ? 3.113 5.233 2.418 1.00 75.25 172 GLN A O 1
ATOM 1342 N N . ARG A 1 173 ? 3.717 4.461 0.392 1.00 80.31 173 ARG A N 1
ATOM 1343 C CA . ARG A 1 173 ? 4.576 5.611 0.055 1.00 80.31 173 ARG A CA 1
ATOM 1344 C C . ARG A 1 173 ? 3.793 6.919 0.024 1.00 80.31 173 ARG A C 1
ATOM 1346 O O . ARG A 1 173 ? 4.209 7.883 0.659 1.00 80.31 173 ARG A O 1
ATOM 1353 N N . TYR A 1 174 ? 2.648 6.990 -0.658 1.00 83.81 174 TYR A N 1
ATOM 1354 C CA . TYR A 1 174 ? 1.867 8.235 -0.660 1.00 83.81 174 TYR A CA 1
ATOM 1355 C C . TYR A 1 174 ? 1.033 8.428 0.616 1.00 83.81 174 TYR A C 1
ATOM 1357 O O . TYR A 1 174 ? 0.677 9.565 0.938 1.00 83.81 174 TYR A O 1
ATOM 1365 N N . MET A 1 175 ? 0.743 7.368 1.374 1.00 81.12 175 MET A N 1
ATOM 1366 C CA . MET A 1 175 ? 0.109 7.445 2.697 1.00 81.12 175 MET A CA 1
ATOM 1367 C C . MET A 1 175 ? 1.064 7.981 3.770 1.00 81.12 175 MET A C 1
ATOM 1369 O O . MET A 1 175 ? 0.618 8.648 4.700 1.00 81.12 175 MET A O 1
ATOM 1373 N N . SER A 1 176 ? 2.381 7.829 3.589 1.00 80.56 176 SER A N 1
ATOM 1374 C CA . SER A 1 176 ? 3.394 8.400 4.488 1.00 80.56 176 SER A CA 1
ATOM 1375 C C . SER A 1 176 ? 3.434 9.936 4.482 1.00 80.56 176 SER A C 1
ATOM 1377 O O . SER A 1 176 ? 4.109 10.556 5.308 1.00 80.56 176 SER A O 1
ATOM 1379 N N . ILE A 1 177 ? 2.766 10.580 3.520 1.00 85.31 177 ILE A N 1
ATOM 1380 C CA . ILE A 1 177 ? 2.651 12.036 3.449 1.00 85.31 177 ILE A CA 1
ATOM 1381 C C . ILE A 1 177 ? 1.543 12.487 4.406 1.00 85.31 177 ILE A C 1
ATOM 1383 O O . ILE A 1 177 ? 0.405 12.049 4.301 1.00 85.31 177 ILE A O 1
ATOM 1387 N N . ARG A 1 178 ? 1.830 13.425 5.312 1.00 82.25 178 ARG A N 1
ATOM 1388 C CA . ARG A 1 178 ? 0.843 13.873 6.314 1.00 82.25 178 ARG A CA 1
ATOM 1389 C C . ARG A 1 178 ? -0.452 14.420 5.697 1.00 82.25 178 ARG A C 1
ATOM 1391 O O . ARG A 1 178 ? -1.535 14.125 6.180 1.00 82.25 178 ARG A O 1
ATOM 1398 N N . SER A 1 179 ? -0.360 15.182 4.606 1.00 86.06 179 SER A N 1
ATOM 1399 C CA . SER A 1 179 ? -1.513 15.857 4.000 1.00 86.06 179 SER A CA 1
ATOM 1400 C C . SER A 1 179 ? -2.052 15.149 2.753 1.00 86.06 179 SER A C 1
ATOM 1402 O O . SER A 1 179 ? -1.297 14.751 1.865 1.00 86.06 179 SER A O 1
ATOM 1404 N N . THR A 1 180 ? -3.381 15.084 2.625 1.00 85.44 180 THR A N 1
ATOM 1405 C CA . THR A 1 180 ? -4.065 14.543 1.434 1.00 85.44 180 THR A CA 1
ATOM 1406 C C . THR A 1 180 ? -3.703 15.325 0.174 1.00 85.44 180 THR A C 1
ATOM 1408 O O . THR A 1 180 ? -3.455 14.740 -0.877 1.00 85.44 180 THR A O 1
ATOM 1411 N N . ARG A 1 181 ? -3.590 16.657 0.281 1.00 88.06 181 ARG A N 1
ATOM 1412 C CA . ARG A 1 181 ? -3.131 17.517 -0.822 1.00 88.06 181 ARG A CA 1
ATOM 1413 C C . ARG A 1 181 ? -1.700 17.181 -1.247 1.00 88.06 181 ARG A C 1
ATOM 1415 O O . ARG A 1 181 ? -1.438 17.092 -2.442 1.00 88.06 181 ARG A O 1
ATOM 1422 N N . GLY A 1 182 ? -0.803 16.948 -0.286 1.00 88.50 182 GLY A N 1
ATOM 1423 C CA . GLY A 1 182 ? 0.577 16.561 -0.565 1.00 88.50 182 GLY A CA 1
ATOM 1424 C C . GLY A 1 182 ? 0.680 15.196 -1.247 1.00 88.50 182 GLY A C 1
ATOM 1425 O O . GLY A 1 182 ? 1.508 15.031 -2.137 1.00 88.50 182 GLY A O 1
ATOM 1426 N N . ALA A 1 183 ? -0.180 14.238 -0.891 1.00 89.31 183 ALA A N 1
ATOM 1427 C CA . ALA A 1 183 ? -0.239 12.941 -1.566 1.00 89.31 183 ALA A CA 1
ATOM 1428 C C . ALA A 1 183 ? -0.767 13.028 -3.000 1.00 89.31 183 ALA A C 1
ATOM 1430 O O . ALA A 1 183 ? -0.172 12.427 -3.892 1.00 89.31 183 ALA A O 1
ATOM 1431 N N . LYS A 1 184 ? -1.812 13.835 -3.251 1.00 90.62 184 LYS A N 1
ATOM 1432 C CA . LYS A 1 184 ? -2.273 14.118 -4.624 1.00 90.62 184 LYS A CA 1
ATOM 1433 C C . LYS A 1 184 ? -1.150 14.720 -5.463 1.00 90.62 184 LYS A C 1
ATOM 1435 O O . LYS A 1 184 ? -0.881 14.242 -6.556 1.00 90.62 184 LYS A O 1
ATOM 1440 N N . GLN A 1 185 ? -0.467 15.734 -4.931 1.00 89.62 185 GLN A N 1
ATOM 1441 C CA . GLN A 1 185 ? 0.663 16.367 -5.613 1.00 89.62 185 GLN A CA 1
ATOM 1442 C C . GLN A 1 185 ? 1.800 15.376 -5.885 1.00 89.62 185 GLN A C 1
ATOM 1444 O O . GLN A 1 185 ? 2.350 15.390 -6.979 1.00 89.62 185 GLN A O 1
ATOM 1449 N N . ALA A 1 186 ? 2.117 14.484 -4.943 1.00 90.06 186 ALA A N 1
ATOM 1450 C CA . ALA A 1 186 ? 3.147 13.467 -5.147 1.00 90.06 186 ALA A CA 1
ATOM 1451 C C . ALA A 1 186 ? 2.795 12.486 -6.278 1.00 90.06 186 ALA A C 1
ATOM 1453 O O . ALA A 1 186 ? 3.647 12.215 -7.120 1.00 90.06 186 ALA A O 1
ATOM 1454 N N . LEU A 1 187 ? 1.545 12.011 -6.338 1.00 89.69 187 LEU A N 1
ATOM 1455 C CA . LEU A 1 187 ? 1.066 11.144 -7.422 1.00 89.69 187 LEU A CA 1
ATOM 1456 C C . LEU A 1 187 ? 1.068 11.856 -8.783 1.00 89.69 187 LEU A C 1
ATOM 1458 O O . LEU A 1 187 ? 1.426 11.252 -9.790 1.00 89.69 187 LEU A O 1
ATOM 1462 N N . PHE A 1 188 ? 0.739 13.148 -8.818 1.00 90.19 188 PHE A N 1
ATOM 1463 C CA . PHE A 1 188 ? 0.808 13.952 -10.040 1.00 90.19 188 PHE A CA 1
ATOM 1464 C C . PHE A 1 188 ? 2.237 14.184 -10.534 1.00 90.19 188 PHE A C 1
ATOM 1466 O O . PHE A 1 188 ? 2.510 14.026 -11.721 1.00 90.19 188 PHE A O 1
ATOM 1473 N N . ILE A 1 189 ? 3.156 14.532 -9.630 1.00 89.62 189 ILE A N 1
ATOM 1474 C CA . ILE A 1 189 ? 4.578 14.683 -9.961 1.00 89.62 189 ILE A CA 1
ATOM 1475 C C . ILE A 1 189 ? 5.132 13.352 -10.482 1.00 89.62 189 ILE A C 1
ATOM 1477 O O . ILE A 1 189 ? 5.840 13.342 -11.485 1.00 89.62 189 ILE A O 1
ATOM 1481 N N . ASN A 1 190 ? 4.756 12.232 -9.857 1.00 87.50 190 ASN A N 1
ATOM 1482 C CA . ASN A 1 190 ? 5.095 10.893 -10.332 1.00 87.50 190 ASN A CA 1
ATOM 1483 C C . ASN A 1 190 ? 4.567 10.615 -11.751 1.00 87.50 190 ASN A C 1
ATOM 1485 O O . ASN A 1 190 ? 5.309 10.100 -12.588 1.00 87.50 190 ASN A O 1
ATOM 1489 N N . ALA A 1 191 ? 3.309 10.968 -12.029 1.00 88.75 191 ALA A N 1
ATOM 1490 C CA . ALA A 1 191 ? 2.698 10.766 -13.341 1.00 88.75 191 ALA A CA 1
ATOM 1491 C C . ALA A 1 191 ? 3.483 11.493 -14.442 1.00 88.75 191 ALA A C 1
ATOM 1493 O O . ALA A 1 191 ? 3.856 10.887 -15.444 1.00 88.75 191 ALA A O 1
ATOM 1494 N N . ILE A 1 192 ? 3.806 12.770 -14.212 1.00 89.62 192 ILE A N 1
ATOM 1495 C CA . ILE A 1 192 ? 4.581 13.591 -15.151 1.00 89.62 192 ILE A CA 1
ATOM 1496 C C . ILE A 1 192 ? 6.013 13.058 -15.287 1.00 89.62 192 ILE A C 1
ATOM 1498 O O . ILE A 1 192 ? 6.513 12.924 -16.402 1.00 89.62 192 ILE A O 1
ATOM 1502 N N . GLY A 1 193 ? 6.670 12.727 -14.172 1.00 86.88 193 GLY A N 1
ATOM 1503 C CA . GLY A 1 193 ? 8.041 12.212 -14.172 1.00 86.88 193 GLY A CA 1
ATOM 1504 C C . GLY A 1 193 ? 8.173 10.900 -14.945 1.00 86.88 193 GLY A C 1
ATOM 1505 O O . GLY A 1 193 ? 9.053 10.766 -15.793 1.00 86.88 193 GLY A O 1
ATOM 1506 N N . THR A 1 194 ? 7.248 9.964 -14.730 1.00 84.69 194 THR A N 1
ATOM 1507 C CA . THR A 1 194 ? 7.241 8.680 -15.445 1.00 84.69 194 THR A CA 1
ATOM 1508 C C . THR A 1 194 ? 6.877 8.852 -16.918 1.00 84.69 194 THR A C 1
ATOM 1510 O O . THR A 1 194 ? 7.479 8.205 -17.770 1.00 84.69 194 THR A O 1
ATOM 1513 N N . MET A 1 195 ? 5.948 9.759 -17.246 1.00 89.12 195 MET A N 1
ATOM 1514 C CA . MET A 1 195 ? 5.627 10.109 -18.635 1.00 89.12 195 MET A CA 1
ATOM 1515 C C . MET A 1 195 ? 6.876 10.604 -19.378 1.00 89.12 195 MET A C 1
ATOM 1517 O O . MET A 1 195 ? 7.178 10.116 -20.465 1.00 89.12 195 MET A O 1
ATOM 1521 N N . ILE A 1 196 ? 7.641 11.520 -18.773 1.00 89.75 196 ILE A N 1
ATOM 1522 C CA . ILE A 1 196 ? 8.912 12.003 -19.331 1.00 89.75 196 ILE A CA 1
ATOM 1523 C C . ILE A 1 196 ? 9.903 10.844 -19.486 1.00 89.75 196 ILE A C 1
ATOM 1525 O O . ILE A 1 196 ? 10.518 10.709 -20.540 1.00 89.75 196 ILE A O 1
ATOM 1529 N N . LEU A 1 197 ? 10.034 9.981 -18.475 1.00 88.38 197 LEU A N 1
ATOM 1530 C CA . LEU A 1 197 ? 10.964 8.854 -18.510 1.00 88.38 197 LEU A CA 1
ATOM 1531 C C . LEU A 1 197 ? 10.642 7.859 -19.637 1.00 88.38 197 LEU A C 1
ATOM 1533 O O . LEU A 1 197 ? 11.557 7.439 -20.345 1.00 88.38 197 LEU A O 1
ATOM 1537 N N . ILE A 1 198 ? 9.366 7.517 -19.843 1.00 89.75 198 ILE A N 1
ATOM 1538 C CA . ILE A 1 198 ? 8.924 6.632 -20.933 1.00 89.75 198 ILE A CA 1
ATOM 1539 C C . ILE A 1 198 ? 9.226 7.268 -22.291 1.00 89.75 198 ILE A C 1
ATOM 1541 O O . ILE A 1 198 ? 9.739 6.584 -23.172 1.00 89.75 198 ILE A O 1
ATOM 1545 N N . LEU A 1 199 ? 8.956 8.565 -22.469 1.00 92.75 199 LEU A N 1
ATOM 1546 C CA . LEU A 1 199 ? 9.222 9.266 -23.730 1.00 92.75 199 LEU A CA 1
ATOM 1547 C C . LEU A 1 199 ? 10.724 9.374 -24.029 1.00 92.75 199 LEU A C 1
ATOM 1549 O O . LEU A 1 199 ? 11.139 9.130 -25.159 1.00 92.75 199 LEU A O 1
ATOM 1553 N N . LEU A 1 200 ? 11.552 9.678 -23.025 1.00 93.31 200 LEU A N 1
ATOM 1554 C CA . LEU A 1 200 ? 13.011 9.718 -23.177 1.00 93.31 200 LEU A CA 1
ATOM 1555 C C . LEU A 1 200 ? 13.589 8.328 -23.469 1.00 93.31 200 LEU A C 1
ATOM 1557 O O . LEU A 1 200 ? 14.420 8.185 -24.362 1.00 93.31 200 LEU A O 1
ATOM 1561 N N . SER A 1 201 ? 13.118 7.297 -22.764 1.00 92.25 201 SER A N 1
ATOM 1562 C CA . SER A 1 201 ? 13.533 5.907 -23.006 1.00 92.25 201 SER A CA 1
ATOM 1563 C C . SER A 1 201 ? 13.068 5.430 -24.381 1.00 92.25 201 SER A C 1
ATOM 1565 O O . SER A 1 201 ? 13.791 4.731 -25.085 1.00 92.25 201 SER A O 1
ATOM 1567 N N . SER A 1 202 ? 11.886 5.876 -24.808 1.00 93.50 202 SER A N 1
ATOM 1568 C CA . SER A 1 202 ? 11.385 5.596 -26.146 1.00 93.50 202 SER A CA 1
ATOM 1569 C C . SER A 1 202 ? 12.282 6.215 -27.217 1.00 93.50 202 SER A C 1
ATOM 1571 O O . SER A 1 202 ? 12.694 5.567 -28.179 1.00 93.50 202 SER A O 1
ATOM 1573 N N . PHE A 1 203 ? 12.642 7.480 -27.019 1.00 94.81 203 PHE A N 1
ATOM 1574 C CA . PHE A 1 203 ? 13.534 8.183 -27.923 1.00 94.81 203 PHE A CA 1
ATOM 1575 C C . PHE A 1 203 ? 14.934 7.556 -27.961 1.00 94.81 203 PHE A C 1
ATOM 1577 O O . PHE A 1 203 ? 15.543 7.480 -29.027 1.00 94.81 203 PHE A O 1
ATOM 1584 N N . MET A 1 204 ? 15.414 7.016 -26.837 1.00 95.00 204 MET A N 1
ATOM 1585 C CA . MET A 1 204 ? 16.637 6.217 -26.830 1.00 95.00 204 MET A CA 1
ATOM 1586 C C . MET A 1 204 ? 16.547 4.975 -27.712 1.00 95.00 204 MET A C 1
ATOM 1588 O O . MET A 1 204 ? 17.503 4.704 -28.427 1.00 95.00 204 MET A O 1
ATOM 1592 N N . GLY A 1 205 ? 15.420 4.261 -27.745 1.00 94.56 205 GLY A N 1
ATOM 1593 C CA . GLY A 1 205 ? 15.234 3.133 -28.668 1.00 94.56 205 GLY A CA 1
ATOM 1594 C C . GLY A 1 205 ? 15.382 3.527 -30.143 1.00 94.56 205 GLY A C 1
ATOM 1595 O O . GLY A 1 205 ? 16.014 2.817 -30.925 1.00 94.56 205 GLY A O 1
ATOM 1596 N N . VAL A 1 206 ? 14.883 4.712 -30.508 1.00 95.31 206 VAL A N 1
ATOM 1597 C CA . VAL A 1 206 ? 15.052 5.291 -31.854 1.00 95.31 206 VAL A CA 1
ATOM 1598 C C . VAL A 1 206 ? 16.526 5.595 -32.149 1.00 95.31 206 VAL A C 1
ATOM 1600 O O . VAL A 1 206 ? 17.009 5.288 -33.239 1.00 95.31 206 VAL A O 1
ATOM 1603 N N . ILE A 1 207 ? 17.253 6.170 -31.183 1.00 95.88 207 ILE A N 1
ATOM 1604 C CA . ILE A 1 207 ? 18.695 6.443 -31.301 1.00 95.88 207 ILE A CA 1
ATOM 1605 C C . ILE A 1 207 ? 19.487 5.145 -31.459 1.00 95.88 207 ILE A C 1
ATOM 1607 O O . ILE A 1 207 ? 20.335 5.071 -32.343 1.00 95.88 207 ILE A O 1
ATOM 1611 N N . LEU A 1 208 ? 19.196 4.128 -30.645 1.00 94.50 208 LEU A N 1
ATOM 1612 C CA . LEU A 1 208 ? 19.862 2.826 -30.710 1.00 94.50 208 LEU A CA 1
ATOM 1613 C C . LEU A 1 208 ? 19.705 2.198 -32.092 1.00 94.50 208 LEU A C 1
ATOM 1615 O O . LEU A 1 208 ? 20.686 1.742 -32.670 1.00 94.50 208 LEU A O 1
ATOM 1619 N N . TYR A 1 209 ? 18.493 2.240 -32.653 1.00 94.25 209 TYR A N 1
ATOM 1620 C CA . TYR A 1 209 ? 18.261 1.740 -34.003 1.00 94.25 209 TYR A CA 1
ATOM 1621 C C . TYR A 1 209 ? 19.043 2.532 -35.049 1.00 94.25 209 TYR A C 1
ATOM 1623 O O . TYR A 1 209 ? 19.712 1.943 -35.889 1.00 94.25 209 TYR A O 1
ATOM 1631 N N . ALA A 1 210 ? 18.998 3.864 -34.989 1.00 93.12 210 ALA A N 1
ATOM 1632 C CA . ALA A 1 210 ? 19.715 4.700 -35.945 1.00 93.12 210 ALA A CA 1
ATOM 1633 C C . ALA A 1 210 ? 21.244 4.543 -35.857 1.00 93.12 210 ALA A C 1
ATOM 1635 O O . ALA A 1 210 ? 21.924 4.731 -36.860 1.00 93.12 210 ALA A O 1
ATOM 1636 N N . TYR A 1 211 ? 21.776 4.210 -34.678 1.00 93.06 211 TYR A N 1
ATOM 1637 C CA . TYR A 1 211 ? 23.200 3.966 -34.456 1.00 93.06 211 TYR A CA 1
ATOM 1638 C C . TYR A 1 211 ? 23.647 2.593 -34.965 1.00 93.06 211 TYR A C 1
ATOM 1640 O O . TYR A 1 211 ? 24.666 2.501 -35.643 1.00 93.06 211 TYR A O 1
ATOM 1648 N N . TYR A 1 212 ? 22.859 1.547 -34.712 1.00 92.31 212 TYR A N 1
ATOM 1649 C CA . TYR A 1 212 ? 23.169 0.170 -35.117 1.00 92.31 212 TYR A CA 1
ATOM 1650 C C . TYR A 1 212 ? 22.498 -0.262 -36.430 1.00 92.31 212 TYR A C 1
ATOM 1652 O O . TYR A 1 212 ? 22.413 -1.453 -36.721 1.00 92.31 212 TYR A O 1
ATOM 1660 N N . VAL A 1 213 ? 22.029 0.685 -37.249 1.00 88.75 213 VAL A N 1
ATOM 1661 C CA . VAL A 1 213 ? 21.293 0.384 -38.490 1.00 88.75 213 VAL A CA 1
ATOM 1662 C C . VAL A 1 213 ? 22.103 -0.473 -39.469 1.00 88.75 213 VAL A C 1
ATOM 1664 O O . VAL A 1 213 ? 21.532 -1.335 -40.131 1.00 88.75 213 VAL A O 1
ATOM 1667 N N . ASP A 1 214 ? 23.421 -0.264 -39.530 1.00 84.44 214 ASP A N 1
ATOM 1668 C CA . ASP A 1 214 ? 24.327 -0.943 -40.467 1.00 84.44 214 ASP A CA 1
ATOM 1669 C C . ASP A 1 214 ? 24.942 -2.232 -39.897 1.00 84.44 214 ASP A C 1
ATOM 1671 O O . ASP A 1 214 ? 25.370 -3.111 -40.654 1.00 84.44 214 ASP A O 1
ATOM 1675 N N . CYS A 1 215 ? 25.013 -2.336 -38.569 1.00 86.56 215 CYS A N 1
ATOM 1676 C CA . CYS A 1 215 ? 25.573 -3.478 -37.859 1.00 86.56 215 CYS A CA 1
ATOM 1677 C C . CYS A 1 215 ? 24.850 -3.669 -36.523 1.00 86.56 215 CYS A C 1
ATOM 1679 O O . CYS A 1 215 ? 25.182 -3.027 -35.524 1.00 86.56 215 CYS A O 1
ATOM 1681 N N . ASP A 1 216 ? 23.860 -4.561 -36.516 1.00 87.75 216 ASP A N 1
ATOM 1682 C CA . ASP A 1 216 ? 23.101 -4.890 -35.313 1.00 87.75 216 ASP A CA 1
ATOM 1683 C C . ASP A 1 216 ? 23.927 -5.771 -34.348 1.00 87.75 216 ASP A C 1
ATOM 1685 O O . ASP A 1 216 ? 24.269 -6.906 -34.698 1.00 87.75 216 ASP A O 1
ATOM 1689 N N . PRO A 1 217 ? 24.206 -5.308 -33.112 1.00 87.56 217 PRO A N 1
ATOM 1690 C CA . PRO A 1 217 ? 25.037 -6.036 -32.153 1.00 87.56 217 PRO A CA 1
ATOM 1691 C C . PRO A 1 217 ? 24.409 -7.356 -31.689 1.00 87.56 217 PRO A C 1
ATOM 1693 O O . PRO A 1 217 ? 25.131 -8.261 -31.260 1.00 87.56 217 PRO A O 1
ATOM 1696 N N . TYR A 1 218 ? 23.080 -7.487 -31.761 1.00 85.88 218 TYR A N 1
ATOM 1697 C CA . TYR A 1 218 ? 22.373 -8.699 -31.351 1.00 85.88 218 TYR A CA 1
ATOM 1698 C C . TYR A 1 218 ? 22.535 -9.825 -32.379 1.00 85.88 218 TYR A C 1
ATOM 1700 O O . TYR A 1 218 ? 22.993 -10.919 -32.043 1.00 85.88 218 TYR A O 1
ATOM 1708 N N . THR A 1 219 ? 22.218 -9.570 -33.651 1.00 82.94 219 THR A N 1
ATOM 1709 C CA . THR A 1 219 ? 22.419 -10.556 -34.727 1.00 82.94 219 THR A CA 1
ATOM 1710 C C . THR A 1 219 ? 23.895 -10.823 -35.006 1.00 82.94 219 THR A C 1
ATOM 1712 O O . THR A 1 219 ? 24.246 -11.959 -35.322 1.00 82.94 219 THR A O 1
ATOM 1715 N N . SER A 1 220 ? 24.777 -9.842 -34.791 1.00 83.50 220 SER A N 1
ATOM 1716 C CA . SER A 1 220 ? 26.228 -10.034 -34.873 1.00 83.50 220 SER A CA 1
ATOM 1717 C C . SER A 1 220 ? 26.837 -10.744 -33.652 1.00 83.50 220 SER A C 1
ATOM 1719 O O . SER A 1 220 ? 28.059 -10.863 -33.588 1.00 83.50 220 SER A O 1
ATOM 1721 N N . LYS A 1 221 ? 26.030 -11.181 -32.668 1.00 84.56 221 LYS A N 1
ATOM 1722 C CA . LYS A 1 221 ? 26.466 -11.902 -31.452 1.00 84.56 221 LYS A CA 1
ATOM 1723 C C . LYS A 1 221 ? 27.460 -11.137 -30.560 1.00 84.56 221 LYS A C 1
ATOM 1725 O O . LYS A 1 221 ? 28.192 -11.755 -29.791 1.00 84.56 221 LYS A O 1
ATOM 1730 N N . LYS A 1 222 ? 27.476 -9.799 -30.620 1.00 84.38 222 LYS A N 1
ATOM 1731 C CA . LYS A 1 222 ? 28.239 -8.957 -29.675 1.00 84.38 222 LYS A CA 1
ATOM 1732 C C . LYS A 1 222 ? 27.558 -8.869 -28.309 1.00 84.38 222 LYS A C 1
ATOM 1734 O O . LYS A 1 222 ? 28.234 -8.699 -27.300 1.00 84.38 222 LYS A O 1
ATOM 1739 N N . ILE A 1 223 ? 26.234 -9.008 -28.289 1.00 88.88 223 ILE A N 1
ATOM 1740 C CA . ILE A 1 223 ? 25.417 -9.122 -27.078 1.00 88.88 223 ILE A CA 1
ATOM 1741 C C . ILE A 1 223 ? 24.628 -10.435 -27.106 1.00 88.88 223 ILE A C 1
ATOM 1743 O O . ILE A 1 223 ? 24.199 -10.887 -28.169 1.00 88.88 223 ILE A O 1
ATOM 1747 N N . GLU A 1 224 ? 24.449 -11.058 -25.940 1.00 84.44 224 GLU A N 1
ATOM 1748 C CA . GLU A 1 224 ? 23.712 -12.327 -25.810 1.00 84.44 224 GLU A CA 1
ATOM 1749 C C . GLU A 1 224 ? 22.198 -12.104 -25.750 1.00 84.44 224 GLU A C 1
ATOM 1751 O O . GLU A 1 224 ? 21.422 -12.869 -26.327 1.00 84.44 224 GLU A O 1
ATOM 1756 N N . ASP A 1 225 ? 21.787 -11.026 -25.082 1.00 84.81 225 ASP A N 1
ATOM 1757 C CA . ASP A 1 225 ? 20.394 -10.633 -24.909 1.00 84.81 225 ASP A CA 1
ATOM 1758 C C . ASP A 1 225 ? 20.162 -9.243 -25.510 1.00 84.81 225 ASP A C 1
ATOM 1760 O O . ASP A 1 225 ? 20.995 -8.342 -25.392 1.00 84.81 225 ASP A O 1
ATOM 1764 N N . ILE A 1 226 ? 19.012 -9.061 -26.155 1.00 84.88 226 ILE A N 1
ATOM 1765 C CA . ILE A 1 226 ? 18.631 -7.795 -26.779 1.00 84.88 226 ILE A CA 1
ATOM 1766 C C . ILE A 1 226 ? 18.403 -6.690 -25.745 1.00 84.88 226 ILE A C 1
ATOM 1768 O O . ILE A 1 226 ? 18.627 -5.521 -26.045 1.00 84.88 226 ILE A O 1
ATOM 1772 N N . ASP A 1 227 ? 18.036 -7.035 -24.510 1.00 87.50 227 ASP A N 1
ATOM 1773 C CA . ASP A 1 227 ? 17.841 -6.063 -23.433 1.00 87.50 227 ASP A CA 1
ATOM 1774 C C . ASP A 1 227 ? 19.175 -5.473 -22.914 1.00 87.50 227 ASP A C 1
ATOM 1776 O O . ASP A 1 227 ? 19.181 -4.475 -22.190 1.00 87.50 227 ASP A O 1
ATOM 1780 N N . GLN A 1 228 ? 20.325 -6.023 -23.332 1.00 90.69 228 GLN A N 1
ATOM 1781 C CA . GLN A 1 228 ? 21.662 -5.478 -23.042 1.00 90.69 228 GLN A CA 1
ATOM 1782 C C . GLN A 1 228 ? 22.075 -4.345 -23.993 1.00 90.69 228 GLN A C 1
ATOM 1784 O O . GLN A 1 228 ? 23.078 -3.675 -23.740 1.00 90.69 228 GLN A O 1
ATOM 1789 N N . ILE A 1 229 ? 21.313 -4.094 -25.064 1.00 91.88 229 ILE A N 1
ATOM 1790 C CA . ILE A 1 229 ? 21.694 -3.149 -26.122 1.00 91.88 229 ILE A CA 1
ATOM 1791 C C . ILE A 1 229 ? 21.894 -1.720 -25.607 1.00 91.88 229 ILE A C 1
ATOM 1793 O O . ILE A 1 229 ? 22.806 -1.020 -26.043 1.00 91.88 229 ILE A O 1
ATOM 1797 N N . PHE A 1 230 ? 21.079 -1.281 -24.645 1.00 92.00 230 PHE A N 1
ATOM 1798 C CA . PHE A 1 230 ? 21.186 0.070 -24.105 1.00 92.00 230 PHE A CA 1
ATOM 1799 C C . PHE A 1 230 ? 22.417 0.245 -23.193 1.00 92.00 230 PHE A C 1
ATOM 1801 O O . PHE A 1 230 ? 23.191 1.176 -23.430 1.00 92.00 230 PHE A O 1
ATOM 1808 N N . PRO A 1 231 ? 22.680 -0.641 -22.210 1.00 90.81 231 PRO A N 1
ATOM 1809 C CA . PRO A 1 231 ? 23.950 -0.657 -21.483 1.00 90.81 231 PRO A CA 1
ATOM 1810 C C . PRO A 1 231 ? 25.175 -0.747 -22.396 1.00 90.81 231 PRO A C 1
ATOM 1812 O O . PRO A 1 231 ? 26.149 -0.029 -22.176 1.00 90.81 231 PRO A O 1
ATOM 1815 N N . TYR A 1 232 ? 25.112 -1.588 -23.431 1.00 91.69 232 TYR A N 1
ATOM 1816 C CA . TYR A 1 232 ? 26.184 -1.751 -24.410 1.00 91.69 232 TYR A CA 1
ATOM 1817 C C . TYR A 1 232 ? 26.477 -0.432 -25.144 1.00 91.69 232 TYR A C 1
ATOM 1819 O O . TYR A 1 232 ? 27.612 0.042 -25.140 1.00 91.69 232 TYR A O 1
ATOM 1827 N N . PHE A 1 233 ? 25.438 0.241 -25.639 1.00 92.19 233 PHE A N 1
ATOM 1828 C CA . PHE A 1 233 ? 25.550 1.562 -26.260 1.00 92.19 233 PHE A CA 1
ATOM 1829 C C . PHE A 1 233 ? 26.129 2.624 -25.322 1.00 92.19 233 PHE A C 1
ATOM 1831 O O . PHE A 1 233 ? 26.973 3.422 -25.723 1.00 92.19 233 PHE A O 1
ATOM 1838 N N . VAL A 1 234 ? 25.697 2.648 -24.057 1.00 90.75 234 VAL A N 1
ATOM 1839 C CA . VAL A 1 234 ? 26.229 3.590 -23.060 1.00 90.75 234 VAL A CA 1
ATOM 1840 C C . VAL A 1 234 ? 27.732 3.390 -22.869 1.00 90.75 234 VAL A C 1
ATOM 1842 O O . VAL A 1 234 ? 28.467 4.374 -22.785 1.00 90.75 234 VAL A O 1
ATOM 1845 N N . MET A 1 235 ? 28.199 2.141 -22.834 1.00 88.19 235 MET A N 1
ATOM 1846 C CA . MET A 1 235 ? 29.623 1.836 -22.710 1.00 88.19 235 MET A CA 1
ATOM 1847 C C . MET A 1 235 ? 30.424 2.257 -23.948 1.00 88.19 235 MET A C 1
ATOM 1849 O O . MET A 1 235 ? 31.520 2.789 -23.784 1.00 88.19 235 MET A O 1
ATOM 1853 N N . GLU A 1 236 ? 29.883 2.093 -25.158 1.00 88.94 236 GLU A N 1
ATOM 1854 C CA . GLU A 1 236 ? 30.547 2.529 -26.397 1.00 88.94 236 GLU A CA 1
ATOM 1855 C C . GLU A 1 236 ? 30.597 4.057 -26.525 1.00 88.94 236 GLU A C 1
ATOM 1857 O O . GLU A 1 236 ? 31.639 4.635 -26.823 1.00 88.94 236 GLU A O 1
ATOM 1862 N N . VAL A 1 237 ? 29.479 4.735 -26.274 1.00 88.25 237 VAL A N 1
ATOM 1863 C CA . VAL A 1 237 ? 29.313 6.157 -26.607 1.00 88.25 237 VAL A CA 1
ATOM 1864 C C . VAL A 1 237 ? 29.769 7.090 -25.482 1.00 88.25 237 VAL A C 1
ATOM 1866 O O . VAL A 1 237 ? 30.179 8.224 -25.738 1.00 88.25 237 VAL A O 1
ATOM 1869 N N . LEU A 1 238 ? 29.717 6.639 -24.226 1.00 86.44 238 LEU A N 1
ATOM 1870 C CA . LEU A 1 238 ? 30.182 7.404 -23.064 1.00 86.44 238 LEU A CA 1
ATOM 1871 C C . LEU A 1 238 ? 31.488 6.853 -22.465 1.00 86.44 238 LEU A C 1
ATOM 1873 O O . LEU A 1 238 ? 31.944 7.397 -21.458 1.00 86.44 238 LEU A O 1
ATOM 1877 N N . GLY A 1 239 ? 32.110 5.836 -23.072 1.00 83.94 239 GLY A N 1
ATOM 1878 C CA . GLY A 1 239 ? 33.334 5.188 -22.577 1.00 83.94 239 GLY A CA 1
ATOM 1879 C C . GLY A 1 239 ? 34.514 6.142 -22.362 1.00 83.94 239 GLY A C 1
ATOM 1880 O O . GLY A 1 239 ? 35.238 6.020 -21.372 1.00 83.94 239 GLY A O 1
ATOM 1881 N N . ASP A 1 240 ? 34.642 7.165 -23.210 1.00 85.06 240 ASP A N 1
ATOM 1882 C CA . ASP A 1 240 ? 35.685 8.194 -23.091 1.00 85.06 240 ASP A CA 1
ATOM 1883 C C . ASP A 1 240 ? 35.523 9.066 -21.831 1.00 85.06 240 ASP A C 1
ATOM 1885 O O . ASP A 1 240 ? 36.491 9.614 -21.294 1.00 85.06 240 ASP A O 1
ATOM 1889 N N . LYS A 1 241 ? 34.294 9.182 -21.309 1.00 82.50 241 LYS A N 1
ATOM 1890 C CA . LYS A 1 241 ? 33.973 9.949 -20.099 1.00 82.50 241 LYS A CA 1
ATOM 1891 C C . LYS A 1 241 ? 34.124 9.057 -18.869 1.00 82.50 241 LYS A C 1
ATOM 1893 O O . LYS A 1 241 ? 33.138 8.594 -18.292 1.00 82.50 241 LYS A O 1
ATOM 1898 N N . LYS A 1 242 ? 35.377 8.834 -18.453 1.00 82.12 242 LYS A N 1
ATOM 1899 C CA . LYS A 1 242 ? 35.727 8.004 -17.284 1.00 82.12 242 LYS A CA 1
ATOM 1900 C C . LYS A 1 242 ? 34.823 8.305 -16.079 1.00 82.12 242 LYS A C 1
ATOM 1902 O O . LYS A 1 242 ? 34.673 9.452 -15.671 1.00 82.12 242 LYS A O 1
ATOM 1907 N N . GLY A 1 243 ? 34.231 7.258 -15.505 1.00 81.50 243 GLY A N 1
ATOM 1908 C CA . GLY A 1 243 ? 33.357 7.332 -14.330 1.00 81.50 243 GLY A CA 1
ATOM 1909 C C . GLY A 1 243 ? 31.862 7.464 -14.640 1.00 81.50 243 GLY A C 1
ATOM 1910 O O . GLY A 1 243 ? 31.065 6.835 -13.949 1.00 81.50 243 GLY A O 1
ATOM 1911 N N . LEU A 1 244 ? 31.459 8.183 -15.695 1.00 81.00 244 LEU A N 1
ATOM 1912 C CA . LEU A 1 244 ? 30.037 8.414 -15.995 1.00 81.00 244 LEU A CA 1
ATOM 1913 C C . LEU A 1 244 ? 29.271 7.120 -16.362 1.00 81.00 244 LEU A C 1
ATOM 1915 O O . LEU A 1 244 ? 28.230 6.880 -15.744 1.00 81.00 244 LEU A O 1
ATOM 1919 N N . PRO A 1 245 ? 29.770 6.242 -17.263 1.00 83.44 245 PRO A N 1
ATOM 1920 C CA . PRO A 1 245 ? 29.138 4.942 -17.521 1.00 83.44 245 PRO A CA 1
ATOM 1921 C C . PRO A 1 245 ? 29.078 4.049 -16.276 1.00 83.44 245 PRO A C 1
ATOM 1923 O O . PRO A 1 245 ? 28.081 3.372 -16.039 1.00 83.44 245 PRO A O 1
ATOM 1926 N N . GLY A 1 246 ? 30.124 4.087 -15.441 1.00 84.00 246 GLY A N 1
ATOM 1927 C CA . GLY A 1 246 ? 30.196 3.307 -14.204 1.00 84.00 246 GLY A CA 1
ATOM 1928 C C . GLY A 1 246 ? 29.156 3.745 -13.172 1.00 84.00 246 GLY A C 1
ATOM 1929 O O . GLY A 1 246 ? 28.454 2.904 -12.617 1.00 84.00 246 GLY A O 1
ATOM 1930 N N . VAL A 1 247 ? 29.003 5.057 -12.959 1.00 81.12 247 VAL A N 1
ATOM 1931 C CA . VAL A 1 247 ? 27.964 5.628 -12.083 1.00 81.12 247 VAL A CA 1
ATOM 1932 C C . VAL A 1 247 ? 26.566 5.288 -12.605 1.00 81.12 247 VAL A C 1
ATOM 1934 O O . VAL A 1 247 ? 25.698 4.909 -11.821 1.00 81.12 247 VAL A O 1
ATOM 1937 N N . PHE A 1 248 ? 26.352 5.363 -13.921 1.00 81.31 248 PHE A N 1
ATOM 1938 C CA . PHE A 1 248 ? 25.082 4.990 -14.539 1.00 81.31 248 PHE A CA 1
ATOM 1939 C C . PHE A 1 248 ? 24.724 3.515 -14.295 1.00 81.31 248 PHE A C 1
ATOM 1941 O O . PHE A 1 248 ? 23.645 3.227 -13.772 1.00 81.31 248 PHE A O 1
ATOM 1948 N N . LEU A 1 249 ? 25.639 2.587 -14.601 1.00 82.94 249 LEU A N 1
ATOM 1949 C CA . LEU A 1 249 ? 25.430 1.153 -14.375 1.00 82.94 249 LEU A CA 1
ATOM 1950 C C . LEU A 1 249 ? 25.221 0.844 -12.886 1.00 82.94 249 LEU A C 1
ATOM 1952 O O . LEU A 1 249 ? 24.289 0.121 -12.536 1.00 82.94 249 LEU A O 1
ATOM 1956 N N . ALA A 1 250 ? 26.026 1.437 -11.999 1.00 81.06 250 ALA A N 1
ATOM 1957 C CA . ALA A 1 250 ? 25.893 1.257 -10.555 1.00 81.06 250 ALA A CA 1
ATOM 1958 C C . ALA A 1 250 ? 24.514 1.706 -10.044 1.00 81.06 250 ALA A C 1
ATOM 1960 O O . ALA A 1 250 ? 23.875 0.981 -9.281 1.00 81.06 250 ALA A O 1
ATOM 1961 N N . CYS A 1 251 ? 24.010 2.859 -10.496 1.00 77.31 251 CYS A N 1
ATOM 1962 C CA . CYS A 1 251 ? 22.678 3.333 -10.121 1.00 77.31 251 CYS A CA 1
ATOM 1963 C C . CYS A 1 251 ? 21.548 2.491 -10.722 1.00 77.31 251 CYS A C 1
ATOM 1965 O O . CYS A 1 251 ? 20.528 2.303 -10.062 1.00 77.31 251 CYS A O 1
ATOM 1967 N N . MET A 1 252 ? 21.714 1.947 -11.927 1.00 79.12 252 MET A N 1
ATOM 1968 C CA . MET A 1 252 ? 20.742 1.031 -12.530 1.00 79.12 252 MET A CA 1
ATOM 1969 C C . MET A 1 252 ? 20.613 -0.274 -11.724 1.00 79.12 252 MET A C 1
ATOM 1971 O O . MET A 1 252 ? 19.501 -0.693 -11.383 1.00 79.12 252 MET A O 1
ATOM 1975 N N . PHE A 1 253 ? 21.740 -0.887 -11.347 1.00 77.31 253 PHE A N 1
ATOM 1976 C CA . PHE A 1 253 ? 21.741 -2.088 -10.505 1.00 77.31 253 PHE A CA 1
ATOM 1977 C C . PHE A 1 253 ? 21.269 -1.797 -9.080 1.00 77.31 253 PHE A C 1
ATOM 1979 O O . PHE A 1 253 ? 20.512 -2.588 -8.521 1.00 77.31 253 PHE A O 1
ATOM 1986 N N . SER A 1 254 ? 21.641 -0.648 -8.509 1.00 71.88 254 SER A N 1
ATOM 1987 C CA . SER A 1 254 ? 21.230 -0.248 -7.160 1.00 71.88 254 SER A CA 1
ATOM 1988 C C . SER A 1 254 ? 19.707 -0.221 -6.985 1.00 71.88 254 SER A C 1
ATOM 1990 O O . SER A 1 254 ? 19.230 -0.705 -5.960 1.00 71.88 254 SER A O 1
ATOM 1992 N N . GLY A 1 255 ? 18.933 0.244 -7.973 1.00 69.69 255 GLY A N 1
ATOM 1993 C CA . GLY A 1 255 ? 17.463 0.212 -7.861 1.00 69.69 255 GLY A CA 1
ATOM 1994 C C . GLY A 1 255 ? 16.834 -1.136 -8.093 1.00 69.69 255 GLY A C 1
ATOM 1995 O O . GLY A 1 255 ? 15.810 -1.454 -7.493 1.00 69.69 255 GLY A O 1
ATOM 1996 N N . SER A 1 256 ? 17.451 -1.955 -8.939 1.00 75.12 256 SER A N 1
ATOM 1997 C CA . SER A 1 256 ? 17.022 -3.346 -9.075 1.00 75.12 256 SER A CA 1
ATOM 1998 C C . SER A 1 256 ? 17.221 -4.071 -7.739 1.00 75.12 256 SER A C 1
ATOM 2000 O O . SER A 1 256 ? 16.307 -4.725 -7.244 1.00 75.12 256 SER A O 1
ATOM 2002 N N . LEU A 1 257 ? 18.368 -3.858 -7.084 1.00 72.25 257 LEU A N 1
ATOM 2003 C CA . LEU A 1 257 ? 18.676 -4.406 -5.762 1.00 72.25 257 LEU A CA 1
ATOM 2004 C C . LEU A 1 257 ? 17.764 -3.854 -4.657 1.00 72.25 257 LEU A C 1
ATOM 2006 O O . LEU A 1 257 ? 17.355 -4.623 -3.788 1.00 72.25 257 LEU A O 1
ATOM 2010 N N . SER A 1 258 ? 17.400 -2.566 -4.678 1.00 66.69 258 SER A N 1
ATOM 2011 C CA . SER A 1 258 ? 16.470 -1.994 -3.689 1.00 66.69 258 SER A CA 1
ATOM 2012 C C . SER A 1 258 ? 15.058 -2.576 -3.830 1.00 66.69 258 SER A C 1
ATOM 2014 O O . SER A 1 258 ? 14.405 -2.892 -2.829 1.00 66.69 258 SER A O 1
ATOM 2016 N N . THR A 1 259 ? 14.619 -2.814 -5.068 1.00 70.56 259 THR A N 1
ATOM 2017 C CA . THR A 1 259 ? 13.325 -3.437 -5.379 1.00 70.56 259 THR A CA 1
ATOM 2018 C C . THR A 1 259 ? 13.311 -4.913 -4.976 1.00 70.56 259 THR A C 1
ATOM 2020 O O . THR A 1 259 ? 12.395 -5.355 -4.286 1.00 70.56 259 THR A O 1
ATOM 2023 N N . ILE A 1 260 ? 14.360 -5.673 -5.308 1.00 73.31 260 ILE A N 1
ATOM 2024 C CA . ILE A 1 260 ? 14.483 -7.091 -4.926 1.00 73.31 260 ILE A CA 1
ATOM 2025 C C . ILE A 1 260 ? 14.566 -7.242 -3.403 1.00 73.31 260 ILE A C 1
ATOM 2027 O O . ILE A 1 260 ? 13.864 -8.070 -2.827 1.00 73.31 260 ILE A O 1
ATOM 2031 N N . SER A 1 261 ? 15.382 -6.424 -2.734 1.00 65.44 261 SER A N 1
ATOM 2032 C CA . SER A 1 261 ? 15.542 -6.457 -1.275 1.00 65.44 261 SER A CA 1
ATOM 2033 C C . SER A 1 261 ? 14.230 -6.146 -0.549 1.00 65.44 261 SER A C 1
ATOM 2035 O O . SER A 1 261 ? 13.836 -6.861 0.376 1.00 65.44 261 SER A O 1
ATOM 2037 N N . SER A 1 262 ? 13.499 -5.123 -1.005 1.00 65.56 262 SER A N 1
ATOM 2038 C CA . SER A 1 262 ? 12.185 -4.795 -0.444 1.00 65.56 262 SER A CA 1
ATOM 2039 C C . SER A 1 262 ? 11.140 -5.882 -0.723 1.00 65.56 262 SER A C 1
ATOM 2041 O O . SER A 1 262 ? 10.383 -6.226 0.187 1.00 65.56 262 SER A O 1
ATOM 2043 N N . GLY A 1 263 ? 11.139 -6.486 -1.916 1.00 69.06 263 GLY A N 1
ATOM 2044 C CA . GLY A 1 263 ? 10.272 -7.615 -2.267 1.00 69.06 263 GLY A CA 1
ATOM 2045 C C . GLY A 1 263 ? 10.531 -8.873 -1.427 1.00 69.06 263 GLY A C 1
ATOM 2046 O O . GLY A 1 263 ? 9.589 -9.453 -0.892 1.00 69.06 263 GLY A O 1
ATOM 2047 N N . LEU A 1 264 ? 11.796 -9.258 -1.235 1.00 71.12 264 LEU A N 1
ATOM 2048 C CA . LEU A 1 264 ? 12.184 -10.421 -0.422 1.00 71.12 264 LEU A CA 1
ATOM 2049 C C . LEU A 1 264 ? 11.808 -10.252 1.052 1.00 71.12 264 LEU A C 1
ATOM 2051 O O . LEU A 1 264 ? 11.223 -11.157 1.647 1.00 71.12 264 LEU A O 1
ATOM 2055 N N . ASN A 1 265 ? 12.092 -9.082 1.630 1.00 64.44 265 ASN A N 1
ATOM 2056 C CA . ASN A 1 265 ? 11.743 -8.794 3.021 1.00 64.44 265 ASN A CA 1
ATOM 2057 C C . ASN A 1 265 ? 10.226 -8.753 3.237 1.00 64.44 265 ASN A C 1
ATOM 2059 O O . ASN A 1 265 ? 9.747 -9.221 4.269 1.00 64.44 265 ASN A O 1
ATOM 2063 N N . SER A 1 266 ? 9.474 -8.244 2.256 1.00 67.62 266 SER A N 1
ATOM 2064 C CA . SER A 1 266 ? 8.007 -8.294 2.259 1.00 67.62 266 SER A CA 1
ATOM 2065 C C . SER A 1 266 ? 7.514 -9.725 2.324 1.00 67.62 266 SER A C 1
ATOM 2067 O O . SER A 1 266 ? 6.792 -10.112 3.235 1.00 67.62 266 SER A O 1
ATOM 2069 N N . LEU A 1 267 ? 7.961 -10.541 1.371 1.00 69.81 267 LEU A N 1
ATOM 2070 C CA . LEU A 1 267 ? 7.492 -11.906 1.233 1.00 69.81 267 LEU A CA 1
ATOM 2071 C C . LEU A 1 267 ? 7.823 -12.729 2.486 1.00 69.81 267 LEU A C 1
ATOM 2073 O O . LEU A 1 267 ? 6.973 -13.462 2.982 1.00 69.81 267 LEU A O 1
ATOM 2077 N N . ALA A 1 268 ? 9.005 -12.532 3.076 1.00 71.44 268 ALA A N 1
ATOM 2078 C CA . ALA A 1 268 ? 9.356 -13.148 4.351 1.00 71.44 268 ALA A CA 1
ATOM 2079 C C . ALA A 1 268 ? 8.447 -12.697 5.510 1.00 71.44 268 ALA A C 1
ATOM 2081 O O . ALA A 1 268 ? 8.058 -13.523 6.336 1.00 71.44 268 ALA A O 1
ATOM 2082 N N . ALA A 1 269 ? 8.081 -11.413 5.575 1.00 66.31 269 ALA A N 1
ATOM 2083 C CA . ALA A 1 269 ? 7.162 -10.897 6.589 1.00 66.31 269 ALA A CA 1
ATOM 2084 C C . ALA A 1 269 ? 5.745 -11.478 6.436 1.00 66.31 269 ALA A C 1
ATOM 2086 O O . ALA A 1 269 ? 5.163 -11.896 7.434 1.00 66.31 269 ALA A O 1
ATOM 2087 N N . VAL A 1 270 ? 5.225 -11.587 5.206 1.00 68.81 270 VAL A N 1
ATOM 2088 C CA . VAL A 1 270 ? 3.916 -12.205 4.894 1.00 68.81 270 VAL A CA 1
ATOM 2089 C C . VAL A 1 270 ? 3.863 -13.643 5.389 1.00 68.81 270 VAL A C 1
ATOM 2091 O O . VAL A 1 270 ? 2.932 -14.044 6.087 1.00 68.8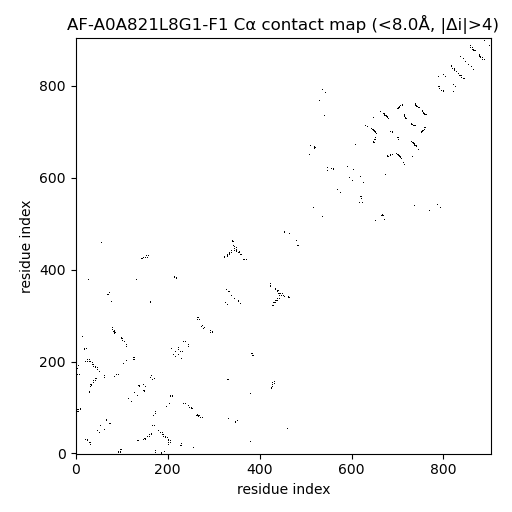1 270 VAL A O 1
ATOM 2094 N N . LEU A 1 271 ? 4.881 -14.432 5.033 1.00 74.12 271 LEU A N 1
ATOM 2095 C CA . LEU A 1 271 ? 4.950 -15.844 5.395 1.00 74.12 271 LEU A CA 1
ATOM 2096 C C . LEU A 1 271 ? 4.929 -16.024 6.920 1.00 74.12 271 LEU A C 1
ATOM 2098 O O . LEU A 1 271 ? 4.396 -17.010 7.424 1.00 74.12 271 LEU A O 1
ATOM 2102 N N . ILE A 1 272 ? 5.465 -15.064 7.673 1.00 73.81 272 ILE A N 1
ATOM 2103 C CA . ILE A 1 272 ? 5.472 -15.122 9.135 1.00 73.81 272 ILE A CA 1
ATOM 2104 C C . ILE A 1 272 ? 4.160 -14.599 9.736 1.00 73.81 272 ILE A C 1
ATOM 2106 O O . ILE A 1 272 ? 3.573 -15.275 10.578 1.00 73.81 272 ILE A O 1
ATOM 2110 N N . GLU A 1 273 ? 3.691 -13.415 9.346 1.00 68.25 273 GLU A N 1
ATOM 2111 C CA . GLU A 1 273 ? 2.513 -12.784 9.961 1.00 68.25 273 GLU A CA 1
ATOM 2112 C C . GLU A 1 273 ? 1.203 -13.450 9.524 1.00 68.25 273 GLU A C 1
ATOM 2114 O O . GLU A 1 273 ? 0.378 -13.814 10.362 1.00 68.25 273 GLU A O 1
ATOM 2119 N N . ASP A 1 274 ? 1.024 -13.688 8.226 1.00 68.25 274 ASP A N 1
ATOM 2120 C CA . ASP A 1 274 ? -0.252 -14.167 7.697 1.00 68.25 274 ASP A CA 1
ATOM 2121 C C . ASP A 1 274 ? -0.339 -15.700 7.698 1.00 68.25 274 ASP A C 1
ATOM 2123 O O . ASP A 1 274 ? -1.387 -16.258 8.031 1.00 68.25 274 ASP A O 1
ATOM 2127 N N . ILE A 1 275 ? 0.759 -16.404 7.384 1.00 69.19 275 ILE A N 1
ATOM 2128 C CA . ILE A 1 275 ? 0.765 -17.877 7.381 1.00 69.19 275 ILE A CA 1
ATOM 2129 C C . ILE A 1 275 ? 1.118 -18.432 8.757 1.00 69.19 275 ILE A C 1
ATOM 2131 O O . ILE A 1 275 ? 0.317 -19.138 9.370 1.00 69.19 275 ILE A O 1
ATOM 2135 N N . TYR A 1 276 ? 2.314 -18.141 9.268 1.00 72.50 276 TYR A N 1
ATOM 2136 C CA . TYR A 1 276 ? 2.763 -18.783 10.500 1.00 72.50 276 TYR A CA 1
ATOM 2137 C C . TYR A 1 276 ? 1.940 -18.335 11.719 1.00 72.50 276 TYR A C 1
ATOM 2139 O O . TYR A 1 276 ? 1.461 -19.172 12.482 1.00 72.50 276 TYR A O 1
ATOM 2147 N N . LYS A 1 277 ? 1.734 -17.029 11.913 1.00 70.62 277 LYS A N 1
ATOM 2148 C CA . LYS A 1 277 ? 0.946 -16.523 13.047 1.00 70.62 277 LYS A CA 1
ATOM 2149 C C . LYS A 1 277 ? -0.555 -16.599 12.775 1.00 70.62 277 LYS A C 1
ATOM 2151 O O . LYS A 1 277 ? -1.280 -17.138 13.608 1.00 70.62 277 LYS A O 1
ATOM 2156 N N . GLY A 1 278 ? -1.010 -16.102 11.623 1.00 66.88 278 GLY A N 1
ATOM 2157 C CA . GLY A 1 278 ? -2.430 -16.025 11.269 1.00 66.88 278 GLY A CA 1
ATOM 2158 C C . GLY A 1 278 ? -3.108 -17.384 11.071 1.00 66.88 278 GLY A C 1
ATOM 2159 O O . GLY A 1 278 ? -4.117 -17.663 11.715 1.00 66.88 278 GLY A O 1
ATOM 2160 N N . LEU A 1 279 ? -2.557 -18.244 10.207 1.00 67.56 279 LEU A N 1
ATOM 2161 C CA . LEU A 1 279 ? -3.148 -19.554 9.887 1.00 67.56 279 LEU A CA 1
ATOM 2162 C C . LEU A 1 279 ? -2.835 -20.632 10.934 1.00 67.56 279 LEU A C 1
ATOM 2164 O O . LEU A 1 279 ? -3.709 -21.442 11.240 1.00 67.56 279 LEU A O 1
ATOM 2168 N N . MET A 1 280 ? -1.621 -20.664 11.500 1.00 68.62 280 MET A N 1
ATOM 2169 C CA . MET A 1 280 ? -1.248 -21.702 12.480 1.00 68.62 280 MET A CA 1
ATOM 2170 C C . MET A 1 280 ? -1.529 -21.312 13.939 1.00 68.62 280 MET A C 1
ATOM 2172 O O . MET A 1 280 ? -1.321 -22.138 14.828 1.00 68.62 280 MET A O 1
ATOM 2176 N N . ASN A 1 281 ? -2.006 -20.087 14.198 1.00 65.88 281 ASN A N 1
ATOM 2177 C CA . ASN A 1 281 ? -2.385 -19.579 15.523 1.00 65.88 281 ASN A CA 1
ATOM 2178 C C . ASN A 1 281 ? -1.267 -19.707 16.583 1.00 65.88 281 ASN A C 1
ATOM 2180 O O . ASN A 1 281 ? -1.521 -19.932 17.768 1.00 65.88 281 ASN A O 1
ATOM 2184 N N . ARG A 1 282 ? -0.001 -19.597 16.156 1.00 70.31 282 ARG A N 1
ATOM 2185 C CA . ARG A 1 282 ? 1.182 -19.719 17.020 1.00 70.31 282 ARG A CA 1
ATOM 2186 C C . ARG A 1 282 ? 1.837 -18.365 17.229 1.00 70.31 282 ARG A C 1
ATOM 2188 O O . ARG A 1 282 ? 2.192 -17.684 16.272 1.00 70.31 282 ARG A O 1
ATOM 2195 N N . GLN A 1 283 ? 2.069 -18.007 18.487 1.00 68.31 283 GLN A N 1
ATOM 2196 C CA . GLN A 1 283 ? 2.840 -16.817 18.832 1.00 68.31 283 GLN A CA 1
ATOM 2197 C C . GLN A 1 283 ? 4.343 -17.123 18.816 1.00 68.31 283 GLN A C 1
ATOM 2199 O O . GLN A 1 283 ? 4.784 -18.213 19.182 1.00 68.31 283 GLN A O 1
ATOM 2204 N N . MET A 1 284 ? 5.135 -16.150 18.373 1.00 73.31 284 MET A N 1
ATOM 2205 C CA . MET A 1 284 ? 6.595 -16.210 18.349 1.00 73.31 284 MET A CA 1
ATOM 2206 C C . MET A 1 284 ? 7.170 -15.001 19.070 1.00 73.31 284 MET A C 1
ATOM 2208 O O . MET A 1 284 ? 6.615 -13.912 18.989 1.00 73.31 284 MET A O 1
ATOM 2212 N N . THR A 1 285 ? 8.306 -15.194 19.735 1.00 76.56 285 THR A N 1
ATOM 2213 C CA . THR A 1 285 ? 9.087 -14.101 20.317 1.00 76.56 285 THR A CA 1
ATOM 2214 C C . THR A 1 285 ? 9.794 -13.293 19.225 1.00 76.56 285 THR A C 1
ATOM 2216 O O . THR A 1 285 ? 10.292 -13.869 18.253 1.00 76.56 285 THR A O 1
ATOM 2219 N N . ASP A 1 286 ? 9.907 -11.974 19.408 1.00 74.62 286 ASP A N 1
ATOM 2220 C CA . ASP A 1 286 ? 10.469 -11.040 18.414 1.00 74.62 286 ASP A CA 1
ATOM 2221 C C . ASP A 1 286 ? 11.884 -11.426 17.945 1.00 74.62 286 ASP A C 1
ATOM 2223 O O . ASP A 1 286 ? 12.209 -11.343 16.760 1.00 74.62 286 ASP A O 1
ATOM 2227 N N . GLN A 1 287 ? 12.725 -11.936 18.854 1.00 73.38 287 GLN A N 1
ATOM 2228 C CA . GLN A 1 287 ? 14.078 -12.403 18.520 1.00 73.38 287 GLN A CA 1
ATOM 2229 C C . GLN A 1 287 ? 14.066 -13.618 17.580 1.00 73.38 287 GLN A C 1
ATOM 2231 O O . GLN A 1 287 ? 14.827 -13.669 16.610 1.00 73.38 287 GLN A O 1
ATOM 2236 N N . ARG A 1 288 ? 13.179 -14.592 17.832 1.00 78.44 288 ARG A N 1
ATOM 2237 C CA . ARG A 1 288 ? 13.019 -15.763 16.956 1.00 78.44 288 ARG A CA 1
ATOM 2238 C C . ARG A 1 288 ? 12.404 -15.361 15.621 1.00 78.44 288 ARG A C 1
ATOM 2240 O O . ARG A 1 288 ? 12.816 -15.887 14.593 1.00 78.44 288 ARG A O 1
ATOM 2247 N N . GLN A 1 289 ? 11.474 -14.407 15.617 1.00 74.88 289 GLN A N 1
ATOM 2248 C CA . GLN A 1 289 ? 10.891 -13.862 14.392 1.00 74.88 289 GLN A CA 1
ATOM 2249 C C . GLN A 1 289 ? 11.953 -13.211 13.503 1.00 74.88 289 GLN A C 1
ATOM 2251 O O . GLN A 1 289 ? 12.014 -13.519 12.314 1.00 74.88 289 GLN A O 1
ATOM 2256 N N . GLY A 1 290 ? 12.834 -12.384 14.071 1.00 71.38 290 GLY A N 1
ATOM 2257 C CA . GLY A 1 290 ? 13.930 -11.768 13.322 1.00 71.38 290 GLY A CA 1
ATOM 2258 C C . GLY A 1 290 ? 14.898 -12.794 12.722 1.00 71.38 290 GLY A C 1
ATOM 2259 O O . GLY A 1 290 ? 15.341 -12.634 11.586 1.00 71.38 290 GLY A O 1
ATOM 2260 N N . PHE A 1 291 ? 15.203 -13.874 13.448 1.00 80.56 291 PHE A N 1
ATOM 2261 C CA . PHE A 1 291 ? 16.065 -14.947 12.945 1.00 80.56 291 PHE A CA 1
ATOM 2262 C C . PHE A 1 291 ? 15.405 -15.754 11.816 1.00 80.56 291 PHE A C 1
ATOM 2264 O O . PHE A 1 291 ? 16.015 -15.949 10.765 1.00 80.56 291 PHE A O 1
ATOM 2271 N N . ILE A 1 292 ? 14.146 -16.170 11.993 1.00 81.44 292 ILE A N 1
ATOM 2272 C CA . ILE A 1 292 ? 13.404 -16.924 10.971 1.00 81.44 292 ILE A CA 1
ATOM 2273 C C . ILE A 1 292 ? 13.174 -16.072 9.720 1.00 81.44 292 ILE A C 1
ATOM 2275 O O . ILE A 1 292 ? 13.362 -16.570 8.614 1.00 81.44 292 ILE A O 1
ATOM 2279 N N . SER A 1 293 ? 12.862 -14.783 9.874 1.00 77.25 293 SER A N 1
ATOM 2280 C CA . SER A 1 293 ? 12.708 -13.844 8.756 1.00 77.25 293 SER A CA 1
ATOM 2281 C C . SER A 1 293 ? 13.955 -13.803 7.866 1.00 77.25 293 SER A C 1
ATOM 2283 O O . SER A 1 293 ? 13.839 -13.921 6.649 1.00 77.25 293 SER A O 1
ATOM 2285 N N . LYS A 1 294 ? 15.160 -13.770 8.456 1.00 79.44 294 LYS A N 1
ATOM 2286 C CA . LYS A 1 294 ? 16.426 -13.824 7.702 1.00 79.44 294 LYS A CA 1
ATOM 2287 C C . LYS A 1 294 ? 16.602 -15.134 6.931 1.00 79.44 294 LYS A C 1
ATOM 2289 O O . LYS A 1 294 ? 17.008 -15.099 5.773 1.00 79.44 294 LYS A O 1
ATOM 2294 N N . ILE A 1 295 ? 16.290 -16.277 7.549 1.00 85.38 295 ILE A N 1
ATOM 2295 C CA . ILE A 1 295 ? 16.374 -17.590 6.886 1.00 85.38 295 ILE A CA 1
ATOM 2296 C C . ILE A 1 295 ? 15.405 -17.657 5.704 1.00 85.38 295 ILE A C 1
ATOM 2298 O O . ILE A 1 295 ? 15.795 -18.057 4.609 1.00 85.38 295 ILE A O 1
ATOM 2302 N N . VAL A 1 296 ? 14.159 -17.229 5.910 1.00 84.00 296 VAL A N 1
ATOM 2303 C CA . VAL A 1 296 ? 13.130 -17.214 4.867 1.00 84.00 296 VAL A CA 1
ATOM 2304 C C . VAL A 1 296 ? 13.554 -16.313 3.705 1.00 84.00 296 VAL A C 1
ATOM 2306 O O . VAL A 1 296 ? 13.476 -16.751 2.561 1.00 84.00 296 VAL A O 1
ATOM 2309 N N . SER A 1 297 ? 14.094 -15.118 3.968 1.00 81.06 297 SER A N 1
ATOM 2310 C CA . SER A 1 297 ? 14.619 -14.237 2.914 1.00 81.06 297 SER A CA 1
ATOM 2311 C C . SER A 1 297 ? 15.752 -14.880 2.102 1.00 81.06 297 SER A C 1
ATOM 2313 O O . SER A 1 297 ? 15.785 -14.716 0.884 1.00 81.06 297 SER A O 1
ATOM 2315 N N . ILE A 1 298 ? 16.658 -15.640 2.736 1.00 83.94 298 ILE A N 1
ATOM 2316 C CA . ILE A 1 298 ? 17.736 -16.360 2.029 1.00 83.94 298 ILE A CA 1
ATOM 2317 C C . ILE A 1 298 ? 17.155 -17.451 1.122 1.00 83.94 298 ILE A C 1
ATOM 2319 O O . ILE A 1 298 ? 17.524 -17.531 -0.049 1.00 83.94 298 ILE A O 1
ATOM 2323 N N . ILE A 1 299 ? 16.229 -18.266 1.637 1.00 87.88 299 ILE A N 1
ATOM 2324 C CA . ILE A 1 299 ? 15.586 -19.340 0.865 1.00 87.88 299 ILE A CA 1
ATOM 2325 C C . ILE A 1 299 ? 14.835 -18.756 -0.333 1.00 87.88 299 ILE A C 1
ATOM 2327 O O . ILE A 1 299 ? 15.013 -19.218 -1.457 1.00 87.88 299 ILE A O 1
ATOM 2331 N N . LEU A 1 300 ? 14.043 -17.706 -0.110 1.00 85.12 300 LEU A N 1
ATOM 2332 C CA . LEU A 1 300 ? 13.333 -17.006 -1.175 1.00 85.12 300 LEU A CA 1
ATOM 2333 C C . LEU A 1 300 ? 14.300 -16.422 -2.211 1.00 85.12 300 LEU A C 1
ATOM 2335 O O . LEU A 1 300 ? 14.038 -16.534 -3.404 1.00 85.12 300 LEU A O 1
ATOM 2339 N N . GLY A 1 301 ? 15.437 -15.867 -1.781 1.00 84.50 301 GLY A N 1
ATOM 2340 C CA . GLY A 1 301 ? 16.487 -15.390 -2.682 1.00 84.50 301 GLY A CA 1
ATOM 2341 C C . GLY A 1 301 ? 17.036 -16.496 -3.588 1.00 84.50 301 GLY A C 1
ATOM 2342 O O . GLY A 1 301 ? 17.142 -16.300 -4.797 1.00 84.50 301 GLY A O 1
ATOM 2343 N N . ILE A 1 302 ? 17.314 -17.682 -3.033 1.00 88.12 302 ILE A N 1
ATOM 2344 C CA . ILE A 1 302 ? 17.753 -18.857 -3.807 1.00 88.12 302 ILE A CA 1
ATOM 2345 C C . ILE A 1 302 ? 16.666 -19.293 -4.797 1.00 88.12 302 ILE A C 1
ATOM 2347 O O . ILE A 1 302 ? 16.965 -19.530 -5.967 1.00 88.12 302 ILE A O 1
ATOM 2351 N N . CYS A 1 303 ? 15.404 -19.342 -4.364 1.00 87.75 303 CYS A N 1
ATOM 2352 C CA . CYS A 1 303 ? 14.279 -19.672 -5.237 1.00 87.75 303 CYS A CA 1
ATOM 2353 C C . CYS A 1 303 ? 14.133 -18.678 -6.397 1.00 87.75 303 CYS A C 1
ATOM 2355 O O . CYS A 1 303 ? 13.931 -19.108 -7.530 1.00 87.75 303 CYS A O 1
ATOM 2357 N N . ILE A 1 304 ? 14.275 -17.370 -6.147 1.00 85.06 304 ILE A N 1
ATOM 2358 C CA . ILE A 1 304 ? 14.231 -16.345 -7.200 1.00 85.06 304 ILE A CA 1
ATOM 2359 C C . ILE A 1 304 ? 15.382 -16.545 -8.190 1.00 85.06 304 ILE A C 1
ATOM 2361 O O . ILE A 1 304 ? 15.133 -16.520 -9.389 1.00 85.06 304 ILE A O 1
ATOM 2365 N N . MET A 1 305 ? 16.608 -16.813 -7.722 1.00 86.06 305 MET A N 1
ATOM 2366 C CA . MET A 1 305 ? 17.747 -17.077 -8.616 1.00 86.06 305 MET A CA 1
ATOM 2367 C C . MET A 1 305 ? 17.513 -18.291 -9.524 1.00 86.06 305 MET A C 1
ATOM 2369 O O . MET A 1 305 ? 17.823 -18.230 -10.712 1.00 86.06 305 MET A O 1
ATOM 2373 N N . LEU A 1 306 ? 16.937 -19.373 -8.990 1.00 87.69 306 LEU A N 1
ATOM 2374 C CA . LEU A 1 306 ? 16.563 -20.547 -9.785 1.00 87.69 306 LEU A CA 1
ATOM 2375 C C . LEU A 1 306 ? 15.442 -20.220 -10.781 1.00 87.69 306 LEU A C 1
ATOM 2377 O O . LEU A 1 306 ? 15.491 -20.645 -11.935 1.00 87.69 306 LEU A O 1
ATOM 2381 N N . LEU A 1 307 ? 14.452 -19.429 -10.359 1.00 84.69 307 LEU A N 1
ATOM 2382 C CA . LEU A 1 307 ? 13.338 -19.016 -11.208 1.00 84.69 307 LEU A CA 1
ATOM 2383 C C . LEU A 1 307 ? 13.786 -18.103 -12.360 1.00 84.69 307 LEU A C 1
ATOM 2385 O O . LEU A 1 307 ? 13.184 -18.156 -13.429 1.00 84.69 307 LEU A O 1
ATOM 2389 N N . THR A 1 308 ? 14.864 -17.327 -12.205 1.00 82.69 308 THR A N 1
ATOM 2390 C CA . THR A 1 308 ? 15.427 -16.492 -13.283 1.00 82.69 308 THR A CA 1
ATOM 2391 C C . THR A 1 308 ? 15.768 -17.311 -14.531 1.00 82.69 308 THR A C 1
ATOM 2393 O O . THR A 1 308 ? 15.553 -16.841 -15.647 1.00 82.69 308 THR A O 1
ATOM 2396 N N . TYR A 1 309 ? 16.214 -18.563 -14.368 1.00 82.06 309 TYR A N 1
ATOM 2397 C CA . TYR A 1 309 ? 16.446 -19.463 -15.502 1.00 82.06 309 TYR A CA 1
ATOM 2398 C C . TYR A 1 309 ? 15.149 -19.755 -16.268 1.00 82.06 309 TYR A C 1
ATOM 2400 O O . TYR A 1 309 ? 15.137 -19.740 -17.495 1.00 82.06 309 TYR A O 1
ATOM 2408 N N . VAL A 1 310 ? 14.032 -19.938 -15.561 1.00 81.12 310 VAL A N 1
ATOM 2409 C CA . VAL A 1 310 ? 12.711 -20.132 -16.180 1.00 81.12 310 VAL A CA 1
ATOM 2410 C C . VAL A 1 310 ? 12.241 -18.854 -16.886 1.00 81.12 310 VAL A C 1
ATOM 2412 O O . VAL A 1 310 ? 11.713 -18.918 -17.994 1.00 81.12 310 VAL A O 1
ATOM 2415 N N . ILE A 1 311 ? 12.480 -17.685 -16.285 1.00 75.81 311 ILE A N 1
ATOM 2416 C CA . ILE A 1 311 ? 12.097 -16.383 -16.857 1.00 75.81 311 ILE A CA 1
ATOM 2417 C C . ILE A 1 311 ? 12.843 -16.099 -18.169 1.00 75.81 311 ILE A C 1
ATOM 2419 O O . ILE A 1 311 ? 12.270 -15.465 -19.055 1.00 75.81 311 ILE A O 1
ATOM 2423 N N . SER A 1 312 ? 14.060 -16.626 -18.353 1.00 75.94 312 SER A N 1
ATOM 2424 C CA . SER A 1 312 ? 14.811 -16.481 -19.613 1.00 75.94 312 SER A CA 1
ATOM 2425 C C . SER A 1 312 ? 14.058 -17.024 -20.843 1.00 75.94 312 SER A C 1
ATOM 2427 O O . SER A 1 312 ? 14.279 -16.573 -21.967 1.00 75.94 312 SER A O 1
ATOM 2429 N N . PHE A 1 313 ? 13.080 -17.916 -20.644 1.00 76.94 313 PHE A N 1
ATOM 2430 C CA . PHE A 1 313 ? 12.224 -18.426 -21.716 1.00 76.94 313 PHE A CA 1
ATOM 2431 C C . PHE A 1 313 ? 11.050 -17.495 -22.077 1.00 76.94 313 PHE A C 1
ATOM 2433 O O . PHE A 1 313 ? 10.420 -17.693 -23.116 1.00 76.94 313 PHE A O 1
ATOM 2440 N N . PHE A 1 314 ? 10.741 -16.459 -21.284 1.00 73.31 314 PHE A N 1
ATOM 2441 C CA . PHE A 1 314 ? 9.549 -15.604 -21.459 1.00 73.31 314 PHE A CA 1
ATOM 2442 C C . PHE A 1 314 ? 9.745 -14.425 -22.431 1.00 73.31 314 PHE A C 1
ATOM 2444 O O . PHE A 1 314 ? 8.786 -13.730 -22.773 1.00 73.31 314 PHE A O 1
ATOM 2451 N N . GLY A 1 315 ? 10.947 -14.265 -22.999 1.00 76.31 315 GLY A N 1
ATOM 2452 C CA . GLY A 1 315 ? 11.239 -13.269 -24.039 1.00 76.31 315 GLY A CA 1
ATOM 2453 C C . GLY A 1 315 ? 11.840 -11.993 -23.474 1.00 76.31 315 GLY A C 1
ATOM 2454 O O . GLY A 1 315 ? 12.582 -12.080 -22.508 1.00 76.31 315 GLY A O 1
ATOM 2455 N N . SER A 1 316 ? 11.551 -10.836 -24.087 1.00 81.06 316 SER A N 1
ATOM 2456 C CA . SER A 1 316 ? 12.070 -9.561 -23.575 1.00 81.06 316 SER A CA 1
ATOM 2457 C C . SER A 1 316 ? 11.570 -9.305 -22.155 1.00 81.06 316 SER A C 1
ATOM 2459 O O . SER A 1 316 ? 10.418 -9.621 -21.821 1.00 81.06 316 SER A O 1
ATOM 2461 N N . ILE A 1 317 ? 12.419 -8.688 -21.335 1.00 82.56 317 ILE A N 1
ATOM 2462 C CA . ILE A 1 317 ? 12.146 -8.376 -19.928 1.00 82.56 317 ILE A CA 1
ATOM 2463 C C . ILE A 1 317 ? 10.841 -7.582 -19.797 1.00 82.56 317 ILE A C 1
ATOM 2465 O O . ILE A 1 317 ? 10.040 -7.859 -18.901 1.00 82.56 317 ILE A O 1
ATOM 2469 N N . LEU A 1 318 ? 10.582 -6.639 -20.712 1.00 85.25 318 LEU A N 1
ATOM 2470 C CA . LEU A 1 318 ? 9.360 -5.831 -20.711 1.00 85.25 318 LEU A CA 1
ATOM 2471 C C . LEU A 1 318 ? 8.098 -6.688 -20.888 1.00 85.25 318 LEU A C 1
ATOM 2473 O O . LEU A 1 318 ? 7.157 -6.576 -20.104 1.00 85.25 318 LEU A O 1
ATOM 2477 N N . ASN A 1 319 ? 8.079 -7.567 -21.893 1.00 85.06 319 ASN A N 1
ATOM 2478 C CA . ASN A 1 319 ? 6.937 -8.436 -22.176 1.00 85.06 319 ASN A CA 1
ATOM 2479 C C . ASN A 1 319 ? 6.693 -9.435 -21.034 1.00 85.06 319 ASN A C 1
ATOM 2481 O O . ASN A 1 319 ? 5.567 -9.584 -20.554 1.00 85.06 319 ASN A O 1
ATOM 2485 N N . ALA A 1 320 ? 7.757 -10.087 -20.557 1.00 83.88 320 ALA A N 1
ATOM 2486 C CA . ALA A 1 320 ? 7.679 -11.034 -19.448 1.00 83.88 320 ALA A CA 1
ATOM 2487 C C . ALA A 1 320 ? 7.136 -10.365 -18.174 1.00 83.88 320 ALA A C 1
ATOM 2489 O O . ALA A 1 320 ? 6.247 -10.900 -17.516 1.00 83.88 320 ALA A O 1
ATOM 2490 N N . THR A 1 321 ? 7.605 -9.157 -17.866 1.00 83.56 321 THR A N 1
ATOM 2491 C CA . THR A 1 321 ? 7.167 -8.427 -16.672 1.00 83.56 321 THR A CA 1
ATOM 2492 C C . THR A 1 321 ? 5.713 -7.970 -16.781 1.00 83.56 321 THR A C 1
ATOM 2494 O O . THR A 1 321 ? 4.920 -8.234 -15.881 1.00 83.56 321 THR A O 1
ATOM 2497 N N . LEU A 1 322 ? 5.332 -7.313 -17.884 1.00 85.38 322 LEU A N 1
ATOM 2498 C CA . LEU A 1 322 ? 3.975 -6.775 -18.044 1.00 85.38 322 LEU A CA 1
ATOM 2499 C C . LEU A 1 322 ? 2.918 -7.886 -18.131 1.00 85.38 322 LEU A C 1
ATOM 2501 O O . LEU A 1 322 ? 1.818 -7.713 -17.610 1.00 85.38 322 LEU A O 1
ATOM 2505 N N . SER A 1 323 ? 3.252 -9.034 -18.730 1.00 87.62 323 SER A N 1
ATOM 2506 C CA . SER A 1 323 ? 2.367 -10.206 -18.731 1.00 87.62 323 SER A CA 1
ATOM 2507 C C . SER A 1 323 ? 2.179 -10.789 -17.327 1.00 87.62 323 SER A C 1
ATOM 2509 O O . SER A 1 323 ? 1.041 -11.036 -16.932 1.00 87.62 323 SER A O 1
ATOM 2511 N N . LEU A 1 324 ? 3.250 -10.941 -16.539 1.00 85.75 324 LEU A N 1
ATOM 2512 C CA . LEU A 1 324 ? 3.161 -11.416 -15.153 1.00 85.75 324 LEU A CA 1
ATOM 2513 C C . LEU A 1 324 ? 2.390 -10.445 -14.249 1.00 85.75 324 LEU A C 1
ATOM 2515 O O . LEU A 1 324 ? 1.574 -10.892 -13.442 1.00 85.75 324 LEU A O 1
ATOM 2519 N N . PHE A 1 325 ? 2.576 -9.130 -14.413 1.00 85.06 325 PHE A N 1
ATOM 2520 C CA . PHE A 1 325 ? 1.763 -8.130 -13.710 1.00 85.06 325 PHE A CA 1
ATOM 2521 C C . PHE A 1 325 ? 0.284 -8.263 -14.071 1.00 85.06 325 PHE A C 1
ATOM 2523 O O . PHE A 1 325 ? -0.560 -8.275 -13.179 1.00 85.06 325 PHE A O 1
ATOM 2530 N N . GLY A 1 326 ? -0.049 -8.460 -15.349 1.00 86.38 326 GLY A N 1
ATOM 2531 C CA . GLY A 1 326 ? -1.434 -8.682 -15.759 1.00 86.38 326 GLY A CA 1
ATOM 2532 C C . GLY A 1 326 ? -2.066 -9.932 -15.139 1.00 86.38 326 GLY A C 1
ATOM 2533 O O . GLY A 1 326 ? -3.211 -9.874 -14.690 1.00 86.38 326 GLY A O 1
ATOM 2534 N N . VAL A 1 327 ? -1.312 -11.032 -15.055 1.00 89.12 327 VAL A N 1
ATOM 2535 C CA . VAL A 1 327 ? -1.780 -12.306 -14.480 1.00 89.12 327 VAL A CA 1
ATOM 2536 C C . VAL A 1 327 ? -1.982 -12.215 -12.963 1.00 89.12 327 VAL A C 1
ATOM 2538 O O . VAL A 1 327 ? -2.944 -12.784 -12.451 1.00 89.12 327 VAL A O 1
ATOM 2541 N N . LEU A 1 328 ? -1.098 -11.514 -12.245 1.00 87.50 328 LEU A N 1
ATOM 2542 C CA . LEU A 1 328 ? -1.095 -11.473 -10.777 1.00 87.50 328 LEU A CA 1
ATOM 2543 C C . LEU A 1 328 ? -1.815 -10.246 -10.199 1.00 87.50 328 LEU A C 1
ATOM 2545 O O . LEU A 1 328 ? -2.673 -10.391 -9.329 1.00 87.50 328 LEU A O 1
ATOM 2549 N N . GLU A 1 329 ? -1.503 -9.036 -10.674 1.00 85.94 329 GLU A N 1
ATOM 2550 C CA . GLU A 1 329 ? -2.109 -7.794 -10.170 1.00 85.94 329 GLU A CA 1
ATOM 2551 C C . GLU A 1 329 ? -3.542 -7.597 -10.697 1.00 85.94 329 GLU A C 1
ATOM 2553 O O . GLU A 1 329 ? -4.378 -7.001 -10.014 1.00 85.94 329 GLU A O 1
ATOM 2558 N N . GLY A 1 330 ? -3.862 -8.136 -11.879 1.00 91.12 330 GLY A N 1
ATOM 2559 C CA . GLY A 1 330 ? -5.186 -8.028 -12.500 1.00 91.12 330 GLY A CA 1
ATOM 2560 C C . GLY A 1 330 ? -6.330 -8.600 -11.650 1.00 91.12 330 GLY A C 1
ATOM 2561 O O . GLY A 1 330 ? -7.288 -7.871 -11.373 1.00 91.12 330 GLY A O 1
ATOM 2562 N N . PRO A 1 331 ? -6.260 -9.863 -11.183 1.00 94.00 331 PRO A N 1
ATOM 2563 C CA . PRO A 1 331 ? -7.274 -10.429 -10.296 1.00 94.00 331 PRO A CA 1
ATOM 2564 C C . PRO A 1 331 ? -7.411 -9.660 -8.975 1.00 94.00 331 PRO A C 1
ATOM 2566 O O . PRO A 1 331 ? -8.529 -9.436 -8.516 1.00 94.00 331 PRO A O 1
ATOM 2569 N N . ILE A 1 332 ? -6.299 -9.199 -8.387 1.00 90.75 332 ILE A N 1
ATOM 2570 C CA . ILE A 1 332 ? -6.305 -8.412 -7.140 1.00 90.75 332 ILE A CA 1
ATOM 2571 C C . ILE A 1 332 ? -7.067 -7.101 -7.348 1.00 90.75 332 ILE A C 1
ATOM 2573 O O . ILE A 1 332 ? -8.011 -6.806 -6.611 1.00 90.75 332 ILE A O 1
ATOM 2577 N N . MET A 1 333 ? -6.716 -6.348 -8.394 1.00 91.94 333 MET A N 1
ATOM 2578 C CA . MET A 1 333 ? -7.436 -5.138 -8.792 1.00 91.94 333 MET A CA 1
ATOM 2579 C C . MET A 1 333 ? -8.926 -5.426 -9.017 1.00 91.94 333 MET A C 1
ATOM 2581 O O . MET A 1 333 ? -9.776 -4.656 -8.572 1.00 91.94 333 MET A O 1
ATOM 2585 N N . GLY A 1 334 ? -9.254 -6.554 -9.651 1.00 93.94 334 GLY A N 1
ATOM 2586 C CA . GLY A 1 334 ? -10.630 -6.988 -9.874 1.00 93.94 334 GLY A CA 1
ATOM 2587 C C . GLY A 1 334 ? -11.435 -7.129 -8.582 1.00 93.94 334 GLY A C 1
ATOM 2588 O O . GLY A 1 334 ? -12.576 -6.672 -8.525 1.00 93.94 334 GLY A O 1
ATOM 2589 N N . VAL A 1 335 ? -10.839 -7.693 -7.526 1.00 93.88 335 VAL A N 1
ATOM 2590 C CA . VAL A 1 335 ? -11.498 -7.856 -6.217 1.00 93.88 335 VAL A CA 1
ATOM 2591 C C . VAL A 1 335 ? -11.711 -6.504 -5.535 1.00 93.88 335 VAL A C 1
ATOM 2593 O O . VAL A 1 335 ? -12.791 -6.260 -4.996 1.00 93.88 335 VAL A O 1
ATOM 2596 N N . PHE A 1 336 ? -10.737 -5.591 -5.599 1.00 92.19 336 PHE A N 1
ATOM 2597 C CA . PHE A 1 336 ? -10.923 -4.230 -5.086 1.00 92.19 336 PHE A CA 1
ATOM 2598 C C . PHE A 1 336 ? -12.023 -3.483 -5.840 1.00 92.19 336 PHE A C 1
ATOM 2600 O O . PHE A 1 336 ? -12.889 -2.874 -5.215 1.00 92.19 336 PHE A O 1
ATOM 2607 N N . CYS A 1 337 ? -12.040 -3.551 -7.174 1.00 92.81 337 CYS A N 1
ATOM 2608 C CA . CYS A 1 337 ? -13.105 -2.951 -7.975 1.00 92.81 337 CYS A CA 1
ATOM 2609 C C . CYS A 1 337 ? -14.476 -3.563 -7.649 1.00 92.81 337 CYS A C 1
ATOM 2611 O O . CYS A 1 337 ? -15.455 -2.823 -7.540 1.00 92.81 337 CYS A O 1
ATOM 2613 N N . LEU A 1 338 ? -14.550 -4.881 -7.437 1.00 92.38 338 LEU A N 1
ATOM 2614 C CA . LEU A 1 338 ? -15.770 -5.553 -6.994 1.00 92.38 338 LEU A CA 1
ATOM 2615 C C . LEU A 1 338 ? -16.236 -5.000 -5.637 1.00 92.38 338 LEU A C 1
ATOM 2617 O O . LEU A 1 338 ? -17.403 -4.652 -5.482 1.00 92.38 338 LEU A O 1
ATOM 2621 N N . GLY A 1 339 ? -15.321 -4.855 -4.676 1.00 89.25 339 GLY A N 1
ATOM 2622 C CA . GLY A 1 339 ? -15.619 -4.338 -3.339 1.00 89.25 339 GLY A CA 1
ATOM 2623 C C . GLY A 1 339 ? -16.094 -2.886 -3.336 1.00 89.25 339 GLY A C 1
ATOM 2624 O O . GLY A 1 339 ? -17.094 -2.578 -2.683 1.00 89.25 339 GLY A O 1
ATOM 2625 N N . PHE A 1 340 ? -15.409 -2.016 -4.085 1.00 87.75 340 PHE A N 1
ATOM 2626 C CA . PHE A 1 340 ? -15.673 -0.577 -4.095 1.00 87.75 340 PHE A CA 1
ATOM 2627 C C . PHE A 1 340 ? -16.936 -0.199 -4.864 1.00 87.75 340 PHE A C 1
ATOM 2629 O O . PHE A 1 340 ? -17.642 0.713 -4.435 1.00 87.75 340 PHE A O 1
ATOM 2636 N N . PHE A 1 341 ? -17.207 -0.855 -5.996 1.00 87.62 341 PHE A N 1
ATOM 2637 C CA . PHE A 1 341 ? -18.274 -0.439 -6.910 1.00 87.62 341 PHE A CA 1
ATOM 2638 C C . PHE A 1 341 ? -19.542 -1.292 -6.817 1.00 87.62 341 PHE A C 1
ATOM 2640 O O . PHE A 1 341 ? -20.608 -0.818 -7.207 1.00 87.62 341 PHE A O 1
ATOM 2647 N N . PHE A 1 342 ? -19.467 -2.516 -6.281 1.00 87.94 342 PHE A N 1
ATOM 2648 C CA . PHE A 1 342 ? -20.612 -3.425 -6.204 1.00 87.94 342 PHE A CA 1
ATOM 2649 C C . PHE A 1 342 ? -21.006 -3.679 -4.739 1.00 87.94 342 PHE A C 1
ATOM 2651 O O . PHE A 1 342 ? -20.463 -4.575 -4.087 1.00 87.94 342 PHE A O 1
ATOM 2658 N N . PRO A 1 343 ? -21.990 -2.935 -4.192 1.00 82.56 343 PRO A N 1
ATOM 2659 C CA . PRO A 1 343 ? -22.422 -3.109 -2.802 1.00 82.56 343 PRO A CA 1
ATOM 2660 C C . PRO A 1 343 ? -22.979 -4.515 -2.541 1.00 82.56 343 PRO A C 1
ATOM 2662 O O . PRO A 1 343 ? -22.788 -5.075 -1.474 1.00 82.56 343 PRO A O 1
ATOM 2665 N N . GLN A 1 344 ? -23.602 -5.142 -3.535 1.00 84.06 344 GLN A N 1
ATOM 2666 C CA . GLN A 1 344 ? -24.202 -6.472 -3.391 1.00 84.06 344 GLN A CA 1
ATOM 2667 C C . GLN A 1 344 ? -23.175 -7.616 -3.363 1.00 84.06 344 GLN A C 1
ATOM 2669 O O . GLN A 1 344 ? -23.556 -8.758 -3.105 1.00 84.06 344 GLN A O 1
ATOM 2674 N N . ALA A 1 345 ? -21.894 -7.336 -3.633 1.00 88.94 345 ALA A N 1
ATOM 2675 C CA . ALA A 1 345 ? -20.861 -8.362 -3.666 1.00 88.94 345 ALA A CA 1
ATOM 2676 C C . ALA A 1 345 ? -20.614 -8.962 -2.273 1.00 88.94 345 ALA A C 1
ATOM 2678 O O . ALA A 1 345 ? -20.501 -8.226 -1.288 1.00 88.94 345 ALA A O 1
ATOM 2679 N N . ASN A 1 346 ? -20.517 -10.289 -2.191 1.00 89.38 346 ASN A N 1
ATOM 2680 C CA . ASN A 1 346 ? -20.301 -11.028 -0.947 1.00 89.38 346 ASN A CA 1
ATOM 2681 C C . ASN A 1 346 ? -18.943 -11.749 -0.923 1.00 89.38 346 ASN A C 1
ATOM 2683 O O . ASN A 1 346 ? -18.210 -11.756 -1.912 1.00 89.38 346 ASN A O 1
ATOM 2687 N N . GLN A 1 347 ? -18.591 -12.341 0.223 1.00 90.44 347 GLN A N 1
ATOM 2688 C CA . GLN A 1 347 ? -17.305 -13.024 0.424 1.00 90.44 347 GLN A CA 1
ATOM 2689 C C . GLN A 1 347 ? -17.044 -14.146 -0.595 1.00 90.44 347 GLN A C 1
ATOM 2691 O O . GLN A 1 347 ? -15.934 -14.276 -1.110 1.00 90.44 347 GLN A O 1
ATOM 2696 N N . TRP A 1 348 ? -18.079 -14.921 -0.936 1.00 90.56 348 TRP A N 1
ATOM 2697 C CA . TRP A 1 348 ? -17.984 -16.028 -1.887 1.00 90.56 348 TRP A CA 1
ATOM 2698 C C . TRP A 1 348 ? -17.803 -15.526 -3.317 1.00 90.56 348 TRP A C 1
ATOM 2700 O O . TRP A 1 348 ? -17.005 -16.089 -4.062 1.00 90.56 348 TRP A O 1
ATOM 2710 N N . GLY A 1 349 ? -18.473 -14.432 -3.685 1.00 91.94 349 GLY A N 1
ATOM 2711 C CA . GLY A 1 349 ? -18.272 -13.755 -4.960 1.00 91.94 349 GLY A CA 1
ATOM 2712 C C . GLY A 1 349 ? -16.868 -13.179 -5.101 1.00 91.94 349 GLY A C 1
ATOM 2713 O O . GLY A 1 349 ? -16.235 -13.381 -6.134 1.00 91.94 349 GLY A O 1
ATOM 2714 N N . GLY A 1 350 ? -16.341 -12.541 -4.052 1.00 92.81 350 GLY A N 1
ATOM 2715 C CA . GLY A 1 350 ? -14.954 -12.071 -4.026 1.00 92.81 350 GLY A CA 1
ATOM 2716 C C . GLY A 1 350 ? -13.945 -13.210 -4.202 1.00 92.81 350 GLY A C 1
ATOM 2717 O O . GLY A 1 350 ? -13.073 -13.132 -5.067 1.00 92.81 350 GLY A O 1
ATOM 2718 N N . LEU A 1 351 ? -14.096 -14.296 -3.435 1.00 93.19 351 LEU A N 1
ATOM 2719 C CA . LEU A 1 351 ? -13.181 -15.440 -3.459 1.00 93.19 351 LEU A CA 1
ATOM 2720 C C . LEU A 1 351 ? -13.234 -16.220 -4.782 1.00 93.19 351 LEU A C 1
ATOM 2722 O O . LEU A 1 351 ? -12.198 -16.461 -5.401 1.00 93.19 351 LEU A O 1
ATOM 2726 N N . ILE A 1 352 ? -14.429 -16.615 -5.230 1.00 94.94 352 ILE A N 1
ATOM 2727 C CA . ILE A 1 352 ? -14.593 -17.406 -6.458 1.00 94.94 352 ILE A CA 1
ATOM 2728 C C . ILE A 1 352 ? -14.252 -16.554 -7.684 1.00 94.94 352 ILE A C 1
ATOM 2730 O O . ILE A 1 352 ? -13.612 -17.056 -8.605 1.00 94.94 352 ILE A O 1
ATOM 2734 N N . GLY A 1 353 ? -14.598 -15.262 -7.681 1.00 95.38 353 GLY A N 1
ATOM 2735 C CA . GLY A 1 353 ? -14.194 -14.326 -8.729 1.00 95.38 353 GLY A CA 1
ATOM 2736 C C . GLY A 1 353 ? -12.673 -14.216 -8.857 1.00 95.38 353 GLY A C 1
ATOM 2737 O O . GLY A 1 353 ? -12.148 -14.320 -9.966 1.00 95.38 353 GLY A O 1
ATOM 2738 N N . PHE A 1 354 ? -11.961 -14.078 -7.732 1.00 94.75 354 PHE A N 1
ATOM 2739 C CA . PHE A 1 354 ? -10.496 -14.062 -7.695 1.00 94.75 354 PHE A CA 1
ATOM 2740 C C . PHE A 1 354 ? -9.885 -15.351 -8.258 1.00 94.75 354 PHE A C 1
ATOM 2742 O O . PHE A 1 354 ? -9.069 -15.291 -9.177 1.00 94.75 354 PHE A O 1
ATOM 2749 N N . LEU A 1 355 ? -10.307 -16.515 -7.749 1.00 94.44 355 LEU A N 1
ATOM 2750 C CA . LEU A 1 355 ? -9.761 -17.814 -8.156 1.00 94.44 355 LEU A CA 1
ATOM 2751 C C . LEU A 1 355 ? -10.056 -18.135 -9.627 1.00 94.44 355 LEU A C 1
ATOM 2753 O O . LEU A 1 355 ? -9.175 -18.627 -10.331 1.00 94.44 355 LEU A O 1
ATOM 2757 N N . ALA A 1 356 ? -11.263 -17.827 -10.108 1.00 96.25 356 ALA A N 1
ATOM 2758 C CA . ALA A 1 356 ? -11.638 -18.031 -11.506 1.00 96.25 356 ALA A CA 1
ATOM 2759 C C . ALA A 1 356 ? -10.817 -17.142 -12.449 1.00 96.25 356 ALA A C 1
ATOM 2761 O O . ALA A 1 356 ? -10.340 -17.614 -13.480 1.00 96.25 356 ALA A O 1
ATOM 2762 N N . SER A 1 357 ? -10.615 -15.873 -12.079 1.00 96.25 357 SER A N 1
ATOM 2763 C CA . SER A 1 357 ? -9.779 -14.950 -12.847 1.00 96.25 357 SER A CA 1
ATOM 2764 C C . SER A 1 357 ? -8.321 -15.404 -12.879 1.00 96.25 357 SER A C 1
ATOM 2766 O O . SER A 1 357 ? -7.739 -15.502 -13.957 1.00 96.25 357 SER A O 1
ATOM 2768 N N . LEU A 1 358 ? -7.753 -15.783 -11.731 1.00 92.88 358 LEU A N 1
ATOM 2769 C CA . LEU A 1 358 ? -6.381 -16.283 -11.648 1.00 92.88 358 LEU A CA 1
ATOM 2770 C C . LEU A 1 358 ? -6.184 -17.550 -12.496 1.00 92.88 358 LEU A C 1
ATOM 2772 O O . LEU A 1 358 ? -5.220 -17.637 -13.253 1.00 92.88 358 LEU A O 1
ATOM 2776 N N . ALA A 1 359 ? -7.113 -18.508 -12.426 1.00 95.12 359 ALA A N 1
ATOM 2777 C CA . ALA A 1 359 ? -7.057 -19.733 -13.221 1.00 95.12 359 ALA A CA 1
ATOM 2778 C C . ALA A 1 359 ? -7.137 -19.452 -14.731 1.00 95.12 359 ALA A C 1
ATOM 2780 O O . ALA A 1 359 ? -6.354 -20.008 -15.503 1.00 95.12 359 ALA A O 1
ATOM 2781 N N . LEU A 1 360 ? -8.042 -18.562 -15.153 1.00 94.81 360 LEU A N 1
ATOM 2782 C CA . LEU A 1 360 ? -8.185 -18.177 -16.557 1.00 94.81 360 LEU A CA 1
ATOM 2783 C C . LEU A 1 360 ? -6.931 -17.463 -17.079 1.00 94.81 360 LEU A C 1
ATOM 2785 O O . LEU A 1 360 ? -6.459 -17.774 -18.170 1.00 94.81 360 LEU A O 1
ATOM 2789 N N . GLN A 1 361 ? -6.366 -16.536 -16.304 1.00 92.69 361 GLN A N 1
ATOM 2790 C CA . GLN A 1 361 ? -5.155 -15.816 -16.702 1.00 92.69 361 GLN A CA 1
ATOM 2791 C C . GLN A 1 361 ? -3.934 -16.730 -16.767 1.00 92.69 361 GLN A C 1
ATOM 2793 O O . GLN A 1 361 ? -3.163 -16.645 -17.720 1.00 92.69 361 GLN A O 1
ATOM 2798 N N . LEU A 1 362 ? -3.776 -17.647 -15.806 1.00 91.75 362 LEU A N 1
ATOM 2799 C CA . LEU A 1 362 ? -2.711 -18.649 -15.843 1.00 91.75 362 LEU A CA 1
ATOM 2800 C C . LEU A 1 362 ? -2.844 -19.569 -17.059 1.00 91.75 362 LEU A C 1
ATOM 2802 O O . LEU A 1 362 ? -1.837 -19.859 -17.701 1.00 91.75 362 LEU A O 1
ATOM 2806 N N . TRP A 1 363 ? -4.066 -19.976 -17.419 1.00 92.69 363 TRP A N 1
ATOM 2807 C CA . TRP A 1 363 ? -4.310 -20.725 -18.652 1.00 92.69 363 TRP A CA 1
ATOM 2808 C C . TRP A 1 363 ? -3.833 -19.926 -19.866 1.00 92.69 363 TRP A C 1
ATOM 2810 O O . TRP A 1 363 ? -2.995 -20.420 -20.623 1.00 92.69 363 TRP A O 1
ATOM 2820 N N . ILE A 1 364 ? -4.350 -18.709 -20.066 1.00 91.38 364 ILE A N 1
ATOM 2821 C CA . ILE A 1 364 ? -4.035 -17.888 -21.247 1.00 91.38 364 ILE A CA 1
ATOM 2822 C C . ILE A 1 364 ? -2.526 -17.635 -21.333 1.00 91.38 364 ILE A C 1
ATOM 2824 O O . ILE A 1 364 ? -1.931 -17.834 -22.391 1.00 91.38 364 ILE A O 1
ATOM 2828 N N . PHE A 1 365 ? -1.893 -17.277 -20.214 1.00 89.25 365 PHE A N 1
ATOM 2829 C CA . PHE A 1 365 ? -0.457 -17.032 -20.140 1.00 89.25 365 PHE A CA 1
ATOM 2830 C C . PHE A 1 365 ? 0.370 -18.267 -20.511 1.00 89.25 365 PHE A C 1
ATOM 2832 O O . PHE A 1 365 ? 1.236 -18.177 -21.380 1.00 89.25 365 PHE A O 1
ATOM 2839 N N . LEU A 1 366 ? 0.099 -19.426 -19.903 1.00 88.94 366 LEU A N 1
ATOM 2840 C CA . LEU A 1 366 ? 0.841 -20.657 -20.193 1.00 88.94 366 LEU A CA 1
ATOM 2841 C C . LEU A 1 366 ? 0.619 -21.119 -21.639 1.00 88.94 366 LEU A C 1
ATOM 2843 O O . LEU A 1 366 ? 1.576 -21.496 -22.314 1.00 88.94 366 LEU A O 1
ATOM 2847 N N . GLY A 1 367 ? -0.613 -21.023 -22.145 1.00 87.06 367 GLY A N 1
ATOM 2848 C CA . GLY A 1 367 ? -0.936 -21.317 -23.541 1.00 87.06 367 GLY A CA 1
ATOM 2849 C C . GLY A 1 367 ? -0.181 -20.417 -24.523 1.00 87.06 367 GLY A C 1
ATOM 2850 O O . GLY A 1 367 ? 0.366 -20.911 -25.513 1.00 87.06 367 GLY A O 1
ATOM 2851 N N . ALA A 1 368 ? -0.061 -19.122 -24.215 1.00 84.69 368 ALA A N 1
ATOM 2852 C CA . ALA A 1 368 ? 0.723 -18.166 -24.995 1.00 84.69 368 ALA A CA 1
ATOM 2853 C C . ALA A 1 368 ? 2.226 -18.487 -24.988 1.00 84.69 368 ALA A C 1
ATOM 2855 O O . ALA A 1 368 ? 2.874 -18.386 -26.028 1.00 84.69 368 ALA A O 1
ATOM 2856 N N . GLN A 1 369 ? 2.789 -18.931 -23.858 1.00 83.12 369 GLN A N 1
ATOM 2857 C CA . GLN A 1 369 ? 4.200 -19.336 -23.810 1.00 83.12 369 GLN A CA 1
ATOM 2858 C C . GLN A 1 369 ? 4.459 -20.627 -24.601 1.00 83.12 369 GLN A C 1
ATOM 2860 O O . GLN A 1 369 ? 5.431 -20.698 -25.351 1.00 83.12 369 GLN A O 1
ATOM 2865 N N . ILE A 1 370 ? 3.571 -21.623 -24.503 1.00 82.56 370 ILE A N 1
ATOM 2866 C CA . ILE A 1 370 ? 3.706 -22.909 -25.213 1.00 82.56 370 ILE A CA 1
ATOM 2867 C C . ILE A 1 370 ? 3.586 -22.722 -26.733 1.00 82.56 370 ILE A C 1
ATOM 2869 O O . ILE A 1 370 ? 4.339 -23.320 -27.500 1.00 82.56 370 ILE A O 1
ATOM 2873 N N . THR A 1 371 ? 2.664 -21.870 -27.185 1.00 77.69 371 THR A N 1
ATOM 2874 C CA . THR A 1 371 ? 2.416 -21.629 -28.619 1.00 77.69 371 THR A CA 1
ATOM 2875 C C . THR A 1 371 ? 3.279 -20.518 -29.218 1.00 77.69 371 THR A C 1
ATOM 2877 O O . THR A 1 371 ? 3.183 -20.228 -30.411 1.00 77.69 371 THR A O 1
ATOM 2880 N N . ARG A 1 372 ? 4.196 -19.930 -28.440 1.00 72.38 372 ARG A N 1
ATOM 2881 C CA . ARG A 1 372 ? 5.028 -18.791 -28.851 1.00 72.38 372 ARG A CA 1
ATOM 2882 C C . ARG A 1 372 ? 5.813 -19.020 -30.144 1.00 72.38 372 ARG A C 1
ATOM 2884 O O . ARG A 1 372 ? 5.886 -18.111 -30.960 1.00 72.38 372 ARG A O 1
ATOM 2891 N N . ASN A 1 373 ? 6.359 -20.218 -30.359 1.00 64.31 373 ASN A N 1
ATOM 2892 C CA . ASN A 1 373 ? 7.115 -20.544 -31.579 1.00 64.31 373 ASN A CA 1
ATOM 2893 C C . ASN A 1 373 ? 6.230 -20.623 -32.837 1.00 64.31 373 ASN A C 1
ATOM 2895 O O . ASN A 1 373 ? 6.731 -20.511 -33.952 1.00 64.31 373 ASN A O 1
ATOM 2899 N N . GLN A 1 374 ? 4.919 -20.811 -32.665 1.00 58.72 374 GLN A N 1
ATOM 2900 C CA . GLN A 1 374 ? 3.930 -20.810 -33.745 1.00 58.72 374 GLN A CA 1
ATOM 2901 C C . GLN A 1 374 ? 3.376 -19.398 -34.005 1.00 58.72 374 GLN A C 1
ATOM 2903 O O . GLN A 1 374 ? 2.884 -19.117 -35.097 1.00 58.72 374 GLN A O 1
ATOM 2908 N N . MET A 1 375 ? 3.486 -18.495 -33.025 1.00 59.78 375 MET A N 1
ATOM 2909 C CA . MET A 1 375 ? 3.055 -17.104 -33.127 1.00 59.78 375 MET A CA 1
ATOM 2910 C C . MET A 1 375 ? 4.156 -16.234 -33.748 1.00 59.78 375 MET A C 1
ATOM 2912 O O . MET A 1 375 ? 5.195 -15.969 -33.143 1.00 59.78 375 MET A O 1
ATOM 2916 N N . LYS A 1 376 ? 3.923 -15.746 -34.972 1.00 51.62 376 LYS A N 1
ATOM 2917 C CA . LYS A 1 376 ? 4.812 -14.790 -35.651 1.00 51.62 376 LYS A CA 1
ATOM 2918 C C . LYS A 1 376 ? 4.773 -13.419 -34.959 1.00 51.62 376 LYS A C 1
ATOM 2920 O O . LYS A 1 376 ? 4.078 -12.516 -35.409 1.00 51.62 376 LYS A O 1
ATOM 2925 N N . ASN A 1 377 ? 5.574 -13.221 -33.915 1.00 56.97 377 ASN A N 1
ATOM 2926 C CA . ASN A 1 377 ? 6.011 -11.873 -33.541 1.00 56.97 377 ASN A CA 1
ATOM 2927 C C . ASN A 1 377 ? 7.104 -11.453 -34.530 1.00 56.97 377 ASN A C 1
ATOM 2929 O O . ASN A 1 377 ? 8.289 -11.703 -34.299 1.00 56.97 377 ASN A O 1
ATOM 2933 N N . VAL A 1 378 ? 6.698 -10.901 -35.675 1.00 61.03 378 VAL A N 1
ATOM 2934 C CA . VAL A 1 378 ? 7.628 -10.460 -36.721 1.00 61.03 378 VAL A CA 1
ATOM 2935 C C . VAL A 1 378 ? 8.411 -9.264 -36.184 1.00 61.03 378 VAL A C 1
ATOM 2937 O O . VAL A 1 378 ? 7.873 -8.169 -36.054 1.00 61.03 378 VAL A O 1
ATOM 2940 N N . ARG A 1 379 ? 9.676 -9.494 -35.822 1.00 76.38 379 ARG A N 1
ATOM 2941 C CA . ARG A 1 379 ? 10.630 -8.418 -35.529 1.00 76.38 379 ARG A CA 1
ATOM 2942 C C . ARG A 1 379 ? 10.846 -7.607 -36.806 1.00 76.38 379 ARG A C 1
ATOM 2944 O O . ARG A 1 379 ? 10.886 -8.188 -37.893 1.00 76.38 379 ARG A O 1
ATOM 2951 N N . LEU A 1 380 ? 11.010 -6.293 -36.681 1.00 79.56 380 LEU A N 1
ATOM 2952 C CA . LEU A 1 380 ? 11.394 -5.462 -37.821 1.00 79.56 380 LEU A CA 1
ATOM 2953 C C . LEU A 1 380 ? 12.803 -5.868 -38.312 1.00 79.56 380 LEU A C 1
ATOM 2955 O O . LEU A 1 380 ? 13.636 -6.275 -37.500 1.00 79.56 380 LEU A O 1
ATOM 2959 N N . PRO A 1 381 ? 13.093 -5.793 -39.625 1.00 78.06 381 PRO A N 1
ATOM 2960 C CA . PRO A 1 381 ? 14.325 -6.340 -40.198 1.00 78.06 381 PRO A CA 1
ATOM 2961 C C . PRO A 1 381 ? 15.574 -5.585 -39.721 1.00 78.06 381 PRO A C 1
ATOM 2963 O O . PRO A 1 381 ? 15.560 -4.352 -39.660 1.00 78.06 381 PRO A O 1
ATOM 2966 N N . PHE A 1 382 ? 16.645 -6.320 -39.412 1.00 81.06 382 PHE A N 1
ATOM 2967 C CA . PHE A 1 382 ? 17.970 -5.803 -39.033 1.00 81.06 382 PHE A CA 1
ATOM 2968 C C . PHE A 1 382 ? 18.995 -6.037 -40.155 1.00 81.06 382 PHE A C 1
ATOM 2970 O O . PHE A 1 382 ? 18.772 -6.885 -41.019 1.00 81.06 382 PHE A O 1
ATOM 2977 N N . SER A 1 383 ? 20.111 -5.299 -40.141 1.00 77.69 383 SER A N 1
ATOM 2978 C CA . SER A 1 383 ? 21.208 -5.434 -41.112 1.00 77.69 383 SER A CA 1
ATOM 2979 C C . SER A 1 383 ? 22.522 -5.814 -40.423 1.00 77.69 383 SER A C 1
ATOM 2981 O O . SER A 1 383 ? 22.801 -5.378 -39.308 1.00 77.69 383 SER A O 1
ATOM 2983 N N . ILE A 1 384 ? 23.334 -6.614 -41.120 1.00 76.31 384 ILE A N 1
ATOM 2984 C CA . ILE A 1 384 ? 24.692 -7.038 -40.717 1.00 76.31 384 ILE A CA 1
ATOM 2985 C C . ILE A 1 384 ? 25.719 -6.549 -41.765 1.00 76.31 384 ILE A C 1
ATOM 2987 O O . ILE A 1 384 ? 26.877 -6.953 -41.771 1.00 76.31 384 ILE A O 1
ATOM 2991 N N . ALA A 1 385 ? 25.303 -5.679 -42.694 1.00 68.62 385 ALA A N 1
ATOM 2992 C CA . ALA A 1 385 ? 26.055 -5.360 -43.907 1.00 68.62 385 ALA A CA 1
ATOM 2993 C C . ALA A 1 385 ? 27.473 -4.814 -43.657 1.00 68.62 385 ALA A C 1
ATOM 2995 O O . ALA A 1 385 ? 28.331 -4.982 -44.519 1.00 68.62 385 ALA A O 1
ATOM 2996 N N . ASN A 1 386 ? 27.727 -4.187 -42.501 1.00 73.75 386 ASN A N 1
ATOM 2997 C CA . ASN A 1 386 ? 29.015 -3.561 -42.190 1.00 73.75 386 ASN A CA 1
ATOM 2998 C C . ASN A 1 386 ? 29.652 -4.050 -40.870 1.00 73.75 386 ASN A C 1
ATOM 3000 O O . ASN A 1 386 ? 30.414 -3.320 -40.236 1.00 73.75 386 ASN A O 1
ATOM 3004 N N . CYS A 1 387 ? 29.333 -5.268 -40.418 1.00 78.06 387 CYS A N 1
ATOM 3005 C CA . CYS A 1 387 ? 29.949 -5.841 -39.218 1.00 78.06 387 CYS A CA 1
ATOM 3006 C C . CYS A 1 387 ? 31.324 -6.461 -39.525 1.00 78.06 387 CYS A C 1
ATOM 3008 O O . CYS A 1 387 ? 31.418 -7.430 -40.272 1.00 78.06 387 CYS A O 1
ATOM 3010 N N . THR A 1 388 ? 32.392 -5.942 -38.910 1.00 65.19 388 THR A N 1
ATOM 3011 C CA . THR A 1 388 ? 33.782 -6.391 -39.141 1.00 65.19 388 THR A CA 1
ATOM 3012 C C . THR A 1 388 ? 34.176 -7.673 -38.397 1.00 65.19 388 THR A C 1
ATOM 3014 O O . THR A 1 388 ? 35.161 -8.300 -38.771 1.00 65.19 388 THR A O 1
ATOM 3017 N N . ASP A 1 389 ? 33.392 -8.099 -37.399 1.00 58.06 389 ASP A N 1
ATOM 3018 C CA . ASP A 1 389 ? 33.694 -9.243 -36.519 1.00 58.06 389 ASP A CA 1
ATOM 3019 C C . ASP A 1 389 ? 32.648 -10.364 -36.638 1.00 58.06 389 ASP A C 1
ATOM 3021 O O . ASP A 1 389 ? 32.113 -10.856 -35.642 1.00 58.06 389 ASP A O 1
ATOM 3025 N N . ILE A 1 390 ? 32.304 -10.776 -37.860 1.00 55.94 390 ILE A N 1
ATOM 3026 C CA . ILE A 1 390 ? 31.507 -11.994 -38.041 1.00 55.94 390 ILE A CA 1
ATOM 3027 C C . ILE A 1 390 ? 32.459 -13.172 -37.827 1.00 55.94 390 ILE A C 1
ATOM 3029 O O . ILE A 1 390 ? 33.222 -13.544 -38.716 1.00 55.94 390 ILE A O 1
ATOM 3033 N N . THR A 1 391 ? 32.449 -13.761 -36.630 1.00 50.59 391 THR A N 1
ATOM 3034 C CA . THR A 1 391 ? 33.066 -15.080 -36.429 1.00 50.59 391 THR A CA 1
ATOM 3035 C C . THR A 1 391 ? 32.508 -16.032 -37.494 1.00 50.59 391 THR A C 1
ATOM 3037 O O . THR A 1 391 ? 31.296 -16.084 -37.686 1.00 50.59 391 THR A O 1
ATOM 3040 N N . ASN A 1 392 ? 33.393 -16.737 -38.214 1.00 44.88 392 ASN A N 1
ATOM 3041 C CA . ASN A 1 392 ? 33.170 -17.557 -39.425 1.00 44.88 392 ASN A CA 1
ATOM 3042 C C . ASN A 1 392 ? 32.151 -18.727 -39.298 1.00 44.88 392 ASN A C 1
ATOM 3044 O O . ASN A 1 392 ? 32.368 -19.810 -39.833 1.00 44.88 392 ASN A O 1
ATOM 3048 N N . SER A 1 393 ? 31.026 -18.557 -38.606 1.00 49.91 393 SER A N 1
ATOM 3049 C CA . SER A 1 393 ? 30.049 -19.607 -38.301 1.00 49.91 393 SER A CA 1
ATOM 3050 C C . SER A 1 393 ? 28.613 -19.268 -38.718 1.00 49.91 393 SER A C 1
ATOM 3052 O O . SER A 1 393 ? 27.672 -19.797 -38.140 1.00 49.91 393 SER A O 1
ATOM 3054 N N . THR A 1 394 ? 28.409 -18.422 -39.736 1.00 44.09 394 THR A N 1
ATOM 3055 C CA . THR A 1 394 ? 27.065 -18.164 -40.308 1.00 44.09 394 THR A CA 1
ATOM 3056 C C . THR A 1 394 ? 27.053 -17.941 -41.832 1.00 44.09 394 THR A C 1
ATOM 3058 O O . THR A 1 394 ? 26.302 -17.120 -42.347 1.00 44.09 394 THR A O 1
ATOM 3061 N N . ILE A 1 395 ? 27.815 -18.731 -42.602 1.00 46.44 395 ILE A N 1
ATOM 3062 C CA . ILE A 1 395 ? 27.608 -18.809 -44.069 1.00 46.44 395 ILE A CA 1
ATOM 3063 C C . ILE A 1 395 ? 26.309 -19.572 -44.432 1.00 46.44 395 ILE A C 1
ATOM 3065 O O . ILE A 1 395 ? 25.836 -19.492 -45.561 1.00 46.44 395 ILE A O 1
ATOM 3069 N N . GLU A 1 396 ? 25.626 -20.225 -43.484 1.00 42.56 396 GLU A N 1
ATOM 3070 C CA . GLU A 1 396 ? 24.397 -20.984 -43.787 1.00 42.56 396 GLU A CA 1
ATOM 3071 C C . GLU A 1 396 ? 23.101 -20.159 -43.926 1.00 42.56 396 GLU A C 1
ATOM 3073 O O . GLU A 1 396 ? 22.057 -20.735 -44.219 1.00 42.56 396 GLU A O 1
ATOM 3078 N N . GLN A 1 397 ? 23.121 -18.824 -43.799 1.00 42.53 397 GLN A N 1
ATOM 3079 C CA . GLN A 1 397 ? 21.910 -18.001 -44.015 1.00 42.53 397 GLN A CA 1
ATOM 3080 C C . GLN A 1 397 ? 22.007 -16.970 -45.152 1.00 42.53 397 GLN A C 1
ATOM 3082 O O . GLN A 1 397 ? 21.067 -16.210 -45.366 1.00 42.53 397 GLN A O 1
ATOM 3087 N N . MET A 1 398 ? 23.079 -16.984 -45.955 1.00 37.59 398 MET A N 1
ATOM 3088 C CA . MET A 1 398 ? 23.216 -16.088 -47.120 1.00 37.59 398 MET A CA 1
ATOM 3089 C C . MET A 1 398 ? 22.548 -16.590 -48.417 1.00 37.59 398 MET A C 1
ATOM 3091 O O . MET A 1 398 ? 22.606 -15.901 -49.430 1.00 37.59 398 MET A O 1
ATOM 3095 N N . ASN A 1 399 ? 21.835 -17.723 -48.398 1.00 35.25 399 ASN A N 1
ATOM 3096 C CA . ASN A 1 399 ? 21.080 -18.226 -49.555 1.00 35.25 399 ASN A CA 1
ATOM 3097 C C . ASN A 1 399 ? 19.559 -18.167 -49.347 1.00 35.25 399 ASN A C 1
ATOM 3099 O O . ASN A 1 399 ? 18.866 -19.171 -49.464 1.00 35.25 399 ASN A O 1
ATOM 3103 N N . THR A 1 400 ? 19.011 -16.975 -49.126 1.00 33.00 400 THR A N 1
ATOM 3104 C CA . THR A 1 400 ? 17.631 -16.688 -49.553 1.00 33.00 400 THR A CA 1
ATOM 3105 C C . THR A 1 400 ? 17.580 -15.342 -50.256 1.00 33.00 400 THR A C 1
ATOM 3107 O O . THR A 1 400 ? 17.052 -14.360 -49.743 1.00 33.00 400 THR A O 1
ATOM 3110 N N . ASN A 1 401 ? 18.084 -15.327 -51.491 1.00 34.62 401 ASN A N 1
ATOM 3111 C CA . ASN A 1 401 ? 17.581 -14.435 -52.529 1.00 34.62 401 ASN A CA 1
ATOM 3112 C C . ASN A 1 401 ? 16.125 -14.823 -52.846 1.00 34.62 401 ASN A C 1
ATOM 3114 O O . ASN A 1 401 ? 15.848 -15.444 -53.869 1.00 34.62 401 ASN A O 1
ATOM 3118 N N . GLN A 1 402 ? 15.187 -14.484 -51.961 1.00 33.94 402 GLN A N 1
ATOM 3119 C CA . GLN A 1 402 ? 13.800 -14.294 -52.365 1.00 33.94 402 GLN A CA 1
ATOM 3120 C C . GLN A 1 402 ? 13.562 -12.799 -52.502 1.00 33.94 402 GLN A C 1
ATOM 3122 O O . GLN A 1 402 ? 13.379 -12.055 -51.543 1.00 33.94 402 GLN A O 1
ATOM 3127 N N . THR A 1 403 ? 13.623 -12.391 -53.760 1.00 29.48 403 THR A N 1
ATOM 3128 C CA . THR A 1 403 ? 13.037 -11.184 -54.313 1.00 29.48 403 THR A CA 1
ATOM 3129 C C . THR A 1 403 ? 11.712 -10.854 -53.627 1.00 29.48 403 THR A C 1
ATOM 3131 O O . THR A 1 403 ? 10.701 -11.531 -53.807 1.00 29.48 403 THR A O 1
ATOM 3134 N N . VAL A 1 404 ? 11.704 -9.763 -52.860 1.00 31.41 404 VAL A N 1
ATOM 3135 C CA . VAL A 1 404 ? 10.476 -9.088 -52.443 1.00 31.41 404 VAL A CA 1
ATOM 3136 C C . VAL A 1 404 ? 9.858 -8.487 -53.702 1.00 31.41 404 VAL A C 1
ATOM 3138 O O . VAL A 1 404 ? 10.174 -7.382 -54.136 1.00 31.41 404 VAL A O 1
ATOM 3141 N N . SER A 1 405 ? 9.007 -9.265 -54.354 1.00 27.92 405 SER A N 1
ATOM 3142 C CA . SER A 1 405 ? 8.036 -8.774 -55.315 1.00 27.92 405 SER A CA 1
ATOM 3143 C C . SER A 1 405 ? 6.804 -9.656 -55.279 1.00 27.92 405 SER A C 1
ATOM 3145 O O . SER A 1 405 ? 6.886 -10.878 -55.296 1.00 27.92 405 SER A O 1
ATOM 3147 N N . THR A 1 406 ? 5.669 -8.963 -55.298 1.00 25.44 406 THR A N 1
ATOM 3148 C CA . THR A 1 406 ? 4.283 -9.433 -55.366 1.00 25.44 406 THR A CA 1
ATOM 3149 C C . THR A 1 406 ? 3.615 -9.794 -54.039 1.00 25.44 406 THR A C 1
ATOM 3151 O O . THR A 1 406 ? 3.852 -10.825 -53.417 1.00 25.44 406 THR A O 1
ATOM 3154 N N . LYS A 1 407 ? 2.680 -8.905 -53.671 1.00 33.78 407 LYS A N 1
ATOM 3155 C CA . LYS A 1 407 ? 1.380 -9.249 -53.091 1.00 33.78 407 LYS A CA 1
ATOM 3156 C C . LYS A 1 407 ? 0.949 -10.632 -53.593 1.00 33.78 407 LYS A C 1
ATOM 3158 O O . LYS A 1 407 ? 0.495 -10.758 -54.725 1.00 33.78 407 LYS A O 1
ATOM 3163 N N . SER A 1 408 ? 1.103 -11.650 -52.766 1.00 25.20 408 SER A N 1
ATOM 3164 C CA . SER A 1 408 ? 0.395 -12.907 -52.935 1.00 25.20 408 SER A CA 1
ATOM 3165 C C . SER A 1 408 ? -0.096 -13.336 -51.564 1.00 25.20 408 SER A C 1
ATOM 3167 O O . SER A 1 408 ? 0.672 -13.600 -50.640 1.00 25.20 408 SER A O 1
ATOM 3169 N N . GLU A 1 409 ? -1.418 -13.318 -51.439 1.00 31.48 409 GLU A N 1
ATOM 3170 C CA . GLU A 1 409 ? -2.173 -14.078 -50.460 1.00 31.48 409 GLU A CA 1
ATOM 3171 C C . GLU A 1 409 ? -1.760 -15.551 -50.560 1.00 31.48 409 GLU A C 1
ATOM 3173 O O . GLU A 1 409 ? -2.376 -16.341 -51.270 1.00 31.48 409 GLU A O 1
ATOM 3178 N N . TYR A 1 410 ? -0.713 -15.955 -49.846 1.00 27.39 410 TYR A N 1
ATOM 3179 C CA . TYR A 1 410 ? -0.565 -17.353 -49.474 1.00 27.39 410 TYR A CA 1
ATOM 3180 C C . TYR A 1 410 ? -1.344 -17.574 -48.184 1.00 27.39 410 TYR A C 1
ATOM 3182 O O . TYR A 1 410 ? -0.823 -17.490 -47.071 1.00 27.39 410 TYR A O 1
ATOM 3190 N N . ASN A 1 411 ? -2.637 -17.836 -48.388 1.00 29.39 411 ASN A N 1
ATOM 3191 C CA . ASN A 1 411 ? -3.539 -18.487 -47.450 1.00 29.39 411 ASN A CA 1
ATOM 3192 C C . ASN A 1 411 ? -2.959 -19.856 -47.064 1.00 29.39 411 ASN A C 1
ATOM 3194 O O . ASN A 1 411 ? -3.361 -20.898 -47.578 1.00 29.39 411 ASN A O 1
ATOM 3198 N N . ILE A 1 412 ? -2.003 -19.871 -46.137 1.00 34.59 412 ILE A N 1
ATOM 3199 C CA . ILE A 1 412 ? -1.800 -21.052 -45.311 1.00 34.59 412 ILE A CA 1
ATOM 3200 C C . ILE A 1 412 ? -3.031 -21.092 -44.416 1.00 34.59 412 ILE A C 1
ATOM 3202 O O . ILE A 1 412 ? -3.169 -20.270 -43.510 1.00 34.59 412 ILE A O 1
ATOM 3206 N N . HIS A 1 413 ? -3.930 -22.034 -44.697 1.00 34.16 413 HIS A N 1
ATOM 3207 C CA . HIS A 1 413 ? -4.912 -22.531 -43.743 1.00 34.16 413 HIS A CA 1
ATOM 3208 C C . HIS A 1 413 ? -4.164 -23.041 -42.499 1.00 34.16 413 HIS A C 1
ATOM 3210 O O . HIS A 1 413 ? -4.001 -24.242 -42.292 1.00 34.16 413 HIS A O 1
ATOM 3216 N N . PHE A 1 414 ? -3.691 -22.128 -41.648 1.00 41.19 414 PHE A N 1
ATOM 3217 C CA . PHE A 1 414 ? -3.548 -22.427 -40.239 1.00 41.19 414 PHE A CA 1
ATOM 3218 C C . PHE A 1 414 ? -4.946 -22.846 -39.825 1.00 41.19 414 PHE A C 1
ATOM 3220 O O . PHE A 1 414 ? -5.890 -22.063 -39.963 1.00 41.19 414 PHE A O 1
ATOM 3227 N N . ARG A 1 415 ? -5.099 -24.107 -39.405 1.00 40.94 415 ARG A N 1
ATOM 3228 C CA . ARG A 1 415 ? -6.289 -24.524 -38.669 1.00 40.94 415 ARG A CA 1
ATOM 3229 C C . ARG A 1 415 ? -6.582 -23.392 -37.698 1.00 40.94 415 ARG A C 1
ATOM 3231 O O . ARG A 1 415 ? -5.718 -23.041 -36.897 1.00 40.94 415 ARG A O 1
ATOM 3238 N N . SER A 1 416 ? -7.751 -22.784 -37.850 1.00 55.03 416 SER A N 1
ATOM 3239 C CA . SER A 1 416 ? -8.298 -21.778 -36.954 1.00 55.03 416 SER A CA 1
ATOM 3240 C C . SER A 1 416 ? -8.616 -22.471 -35.636 1.00 55.03 416 SER A C 1
ATOM 3242 O O . SER A 1 416 ? -9.778 -22.640 -35.280 1.00 55.03 416 SER A O 1
ATOM 3244 N N . ASP A 1 417 ? -7.581 -22.987 -34.980 1.00 67.38 417 ASP A N 1
ATOM 3245 C CA . ASP A 1 417 ? -7.685 -23.605 -33.686 1.00 67.38 417 ASP A CA 1
ATOM 3246 C C . ASP A 1 417 ? -8.069 -22.464 -32.741 1.00 67.38 417 ASP A C 1
ATOM 3248 O O . ASP A 1 417 ? -7.296 -21.505 -32.591 1.00 67.38 417 ASP A O 1
ATOM 3252 N N . PRO A 1 418 ? -9.293 -22.474 -32.185 1.00 72.81 418 PRO A N 1
ATOM 3253 C CA . PRO A 1 418 ? -9.777 -21.377 -31.357 1.00 72.81 418 PRO A CA 1
ATOM 3254 C C . PRO A 1 418 ? -8.828 -21.100 -30.185 1.00 72.81 418 PRO A C 1
ATOM 3256 O O . PRO A 1 418 ? -8.719 -19.955 -29.747 1.00 72.81 418 PRO A O 1
ATOM 3259 N N . PHE A 1 419 ? -8.073 -22.111 -29.745 1.00 79.25 419 PHE A N 1
ATOM 3260 C CA . PHE A 1 419 ? -7.061 -21.971 -28.707 1.00 79.25 419 PHE A CA 1
ATOM 3261 C C . PHE A 1 419 ? -5.847 -21.146 -29.153 1.00 79.25 419 PHE A C 1
ATOM 3263 O O . PHE A 1 419 ? -5.414 -20.282 -28.400 1.00 79.25 419 PHE A O 1
ATOM 3270 N N . ILE A 1 420 ? -5.341 -21.312 -30.381 1.00 77.06 420 ILE A N 1
ATOM 3271 C CA . ILE A 1 420 ? -4.214 -20.502 -30.889 1.00 77.06 420 ILE A CA 1
ATOM 3272 C C . ILE A 1 420 ? -4.626 -19.028 -31.004 1.00 77.06 420 ILE A C 1
ATOM 3274 O O . ILE A 1 420 ? -3.866 -18.136 -30.632 1.00 77.06 420 ILE A O 1
ATOM 3278 N N . ASN A 1 421 ? -5.860 -18.763 -31.444 1.00 80.69 421 ASN A N 1
ATOM 3279 C CA . ASN A 1 421 ? -6.400 -17.403 -31.473 1.00 80.69 421 ASN A CA 1
ATOM 3280 C C . ASN A 1 421 ? -6.521 -16.798 -30.063 1.00 80.69 421 ASN A C 1
ATOM 3282 O O . ASN A 1 421 ? -6.181 -15.631 -29.877 1.00 80.69 421 ASN A O 1
ATOM 3286 N N . LEU A 1 422 ? -6.952 -17.580 -29.069 1.00 84.69 422 LEU A N 1
ATOM 3287 C CA . LEU A 1 422 ? -7.019 -17.139 -27.673 1.00 84.69 422 LEU A CA 1
ATOM 3288 C C . LEU A 1 422 ? -5.626 -16.846 -27.091 1.00 84.69 422 LEU A C 1
ATOM 3290 O O . LEU A 1 422 ? -5.449 -15.855 -26.390 1.00 84.69 422 LEU A O 1
ATOM 3294 N N . TYR A 1 423 ? -4.630 -17.672 -27.407 1.00 87.44 423 TYR A N 1
ATOM 3295 C CA . TYR A 1 423 ? -3.251 -17.498 -26.936 1.00 87.44 423 TYR A CA 1
ATOM 3296 C C . TYR A 1 423 ? -2.500 -16.371 -27.651 1.00 87.44 423 TYR A C 1
ATOM 3298 O O . TYR A 1 423 ? -1.505 -15.878 -27.129 1.00 87.44 423 TYR A O 1
ATOM 3306 N N . SER A 1 424 ? -2.998 -15.928 -28.808 1.00 84.75 424 SER A N 1
ATOM 3307 C CA . SER A 1 424 ? -2.458 -14.774 -29.536 1.00 84.75 424 SER A CA 1
ATOM 3308 C C . SER A 1 424 ? -2.886 -13.416 -28.981 1.00 84.75 424 SER A C 1
ATOM 3310 O O . SER A 1 424 ? -2.431 -12.393 -29.483 1.00 84.75 424 SER A O 1
ATOM 3312 N N . VAL A 1 425 ? -3.742 -13.382 -27.954 1.00 88.75 425 VAL A N 1
ATOM 3313 C CA . VAL A 1 425 ? -4.138 -12.137 -27.283 1.00 88.75 425 VAL A CA 1
ATOM 3314 C C . VAL A 1 425 ? -2.902 -11.426 -26.733 1.00 88.75 425 VAL A C 1
ATOM 3316 O O . VAL A 1 425 ? -2.078 -12.018 -26.038 1.00 88.75 425 VAL A O 1
ATOM 3319 N N . SER A 1 426 ? -2.778 -10.132 -27.031 1.00 89.75 426 SER A N 1
ATOM 3320 C CA . SER A 1 426 ? -1.674 -9.321 -26.533 1.00 89.75 426 SER A CA 1
ATOM 3321 C C . SER A 1 426 ? -1.680 -9.267 -25.010 1.00 89.75 426 SER A C 1
ATOM 3323 O O . SER A 1 426 ? -2.717 -9.057 -24.378 1.00 89.75 426 SER A O 1
ATOM 3325 N N . TYR A 1 427 ? -0.487 -9.377 -24.427 1.00 89.38 427 TYR A N 1
ATOM 3326 C CA . TYR A 1 427 ? -0.262 -9.292 -22.985 1.00 89.38 427 TYR A CA 1
ATOM 3327 C C . TYR A 1 427 ? -0.804 -7.994 -22.361 1.00 89.38 427 TYR A C 1
ATOM 3329 O O . TYR A 1 427 ? -1.114 -7.969 -21.173 1.00 89.38 427 TYR A O 1
ATOM 3337 N N . MET A 1 428 ? -0.986 -6.929 -23.154 1.00 91.12 428 MET A N 1
ATOM 3338 C CA . MET A 1 428 ? -1.613 -5.683 -22.699 1.00 91.12 428 MET A CA 1
ATOM 3339 C C . MET A 1 428 ? -3.076 -5.878 -22.263 1.00 91.12 428 MET A C 1
ATOM 3341 O O . MET A 1 428 ? -3.579 -5.117 -21.440 1.00 91.12 428 MET A O 1
ATOM 3345 N N . TRP A 1 429 ? -3.769 -6.898 -22.778 1.00 92.94 429 TRP A N 1
ATOM 3346 C CA . TRP A 1 429 ? -5.164 -7.191 -22.440 1.00 92.94 429 TRP A CA 1
ATOM 3347 C C . TRP A 1 429 ? -5.336 -8.092 -21.215 1.00 92.94 429 TRP A C 1
ATOM 3349 O O . TRP A 1 429 ? -6.462 -8.243 -20.743 1.00 92.94 429 TRP A O 1
ATOM 3359 N N . TYR A 1 430 ? -4.260 -8.641 -20.648 1.00 93.50 430 TYR A N 1
ATOM 3360 C CA . TYR A 1 430 ? -4.360 -9.564 -19.513 1.00 93.50 430 TYR A CA 1
ATOM 3361 C C . TYR A 1 430 ? -5.002 -8.901 -18.291 1.00 93.50 430 TYR A C 1
ATOM 3363 O O . TYR A 1 430 ? -5.972 -9.433 -17.753 1.00 93.50 430 TYR A O 1
ATOM 3371 N N . THR A 1 431 ? -4.561 -7.697 -17.905 1.00 92.88 431 THR A N 1
ATOM 3372 C CA . THR A 1 431 ? -5.133 -6.977 -16.752 1.00 92.88 431 THR A CA 1
ATOM 3373 C C . THR A 1 431 ? -6.618 -6.632 -16.952 1.00 92.88 431 THR A C 1
ATOM 3375 O O . THR A 1 431 ? -7.417 -6.968 -16.073 1.00 92.88 431 THR A O 1
ATOM 3378 N N . PRO A 1 432 ? -7.052 -6.027 -18.083 1.00 94.75 432 PRO A N 1
ATOM 3379 C CA . PRO A 1 432 ? -8.477 -5.805 -18.345 1.00 94.75 432 PRO A CA 1
ATOM 3380 C C . PRO A 1 432 ? -9.327 -7.084 -18.325 1.00 94.75 432 PRO A C 1
ATOM 3382 O O . PRO A 1 432 ? -10.403 -7.090 -17.723 1.00 94.75 432 PRO A O 1
ATOM 3385 N N . ILE A 1 433 ? -8.852 -8.175 -18.941 1.00 95.12 433 ILE A N 1
ATOM 3386 C CA . ILE A 1 433 ? -9.568 -9.461 -18.949 1.00 95.12 433 ILE A CA 1
ATOM 3387 C C . ILE A 1 433 ? -9.668 -10.006 -17.521 1.00 95.12 433 ILE A C 1
ATOM 3389 O O . ILE A 1 433 ? -10.733 -10.472 -17.115 1.00 95.12 433 ILE A O 1
ATOM 3393 N N . ALA A 1 434 ? -8.600 -9.910 -16.727 1.00 95.25 434 ALA A N 1
ATOM 3394 C CA . ALA A 1 434 ? -8.583 -10.373 -15.346 1.00 95.25 434 ALA A CA 1
ATOM 3395 C C . ALA A 1 434 ? -9.618 -9.633 -14.488 1.00 95.25 434 ALA A C 1
ATOM 3397 O O . ALA A 1 434 ? -10.436 -10.273 -13.822 1.00 95.25 434 ALA A O 1
ATOM 3398 N N . VAL A 1 435 ? -9.636 -8.297 -14.557 1.00 95.94 435 VAL A N 1
ATOM 3399 C CA . VAL A 1 435 ? -10.610 -7.459 -13.842 1.00 95.94 435 VAL A CA 1
ATOM 3400 C C . VAL A 1 435 ? -12.032 -7.781 -14.297 1.00 95.94 435 VAL A C 1
ATOM 3402 O O . VAL A 1 435 ? -12.900 -8.020 -13.460 1.00 95.94 435 VAL A O 1
ATOM 3405 N N . GLY A 1 436 ? -12.269 -7.860 -15.610 1.00 96.12 436 GLY A N 1
ATOM 3406 C CA . GLY A 1 436 ? -13.577 -8.209 -16.167 1.00 96.12 436 GLY A CA 1
ATOM 3407 C C . GLY A 1 436 ? -14.079 -9.574 -15.692 1.00 96.12 436 GLY A C 1
ATOM 3408 O O . GLY A 1 436 ? -15.252 -9.713 -15.351 1.00 96.12 436 GLY A O 1
ATOM 3409 N N . THR A 1 437 ? -13.183 -10.558 -15.586 1.00 96.50 437 THR A N 1
ATOM 3410 C CA . THR A 1 437 ? -13.515 -11.909 -15.110 1.00 96.50 437 THR A CA 1
ATOM 3411 C C . THR A 1 437 ? -13.909 -11.903 -13.634 1.00 96.50 437 THR A C 1
ATOM 3413 O O . THR A 1 437 ? -14.926 -12.501 -13.282 1.00 96.50 437 THR A O 1
ATOM 3416 N N . VAL A 1 438 ? -13.175 -11.182 -12.772 1.00 97.12 438 VAL A N 1
ATOM 3417 C CA . VAL A 1 438 ? -13.536 -11.057 -11.346 1.00 97.12 438 VAL A CA 1
ATOM 3418 C C . VAL A 1 438 ? -14.882 -10.362 -11.184 1.00 97.12 438 VAL A C 1
ATOM 3420 O O . VAL A 1 438 ? -15.709 -10.822 -10.402 1.00 97.12 438 VAL A O 1
ATOM 3423 N N . LEU A 1 439 ? -15.125 -9.275 -11.921 1.00 96.19 439 LEU A N 1
ATOM 3424 C CA . LEU A 1 439 ? -16.389 -8.547 -11.838 1.00 96.19 439 LEU A CA 1
ATOM 3425 C C . LEU A 1 439 ? -17.563 -9.416 -12.300 1.00 96.19 439 LEU A C 1
ATOM 3427 O O . LEU A 1 439 ? -18.573 -9.494 -11.607 1.00 96.19 439 LEU A O 1
ATOM 3431 N N . LEU A 1 440 ? -17.424 -10.110 -13.431 1.00 96.12 440 LEU A N 1
ATOM 3432 C CA . LEU A 1 440 ? -18.485 -10.950 -13.985 1.00 96.12 440 LEU A CA 1
ATOM 3433 C C . LEU A 1 440 ? -18.791 -12.143 -13.075 1.00 96.12 440 LEU A C 1
ATOM 3435 O O . LEU A 1 440 ? -19.931 -12.316 -12.645 1.00 96.12 440 LEU A O 1
ATOM 3439 N N . VAL A 1 441 ? -17.776 -12.945 -12.744 1.00 96.81 441 VAL A N 1
ATOM 3440 C CA . VAL A 1 441 ? -17.951 -14.136 -11.901 1.00 96.81 441 VAL A CA 1
ATOM 3441 C C . VAL A 1 441 ? -18.348 -13.726 -10.487 1.00 96.81 441 VAL A C 1
ATOM 3443 O O . VAL A 1 441 ? -19.272 -14.301 -9.917 1.00 96.81 441 VAL A O 1
ATOM 3446 N N . GLY A 1 442 ? -17.705 -12.700 -9.933 1.00 94.94 442 GLY A N 1
ATOM 3447 C CA . GLY A 1 442 ? -17.949 -12.247 -8.571 1.00 94.94 442 GLY A CA 1
ATOM 3448 C C . GLY A 1 442 ? -19.350 -11.686 -8.368 1.00 94.94 442 GLY A C 1
ATOM 3449 O O . GLY A 1 442 ? -19.979 -11.997 -7.355 1.00 94.94 442 GLY A O 1
ATOM 3450 N N . VAL A 1 443 ? -19.891 -10.936 -9.333 1.00 93.69 443 VAL A N 1
ATOM 3451 C CA . VAL A 1 443 ? -21.285 -10.469 -9.281 1.00 93.69 443 VAL A CA 1
ATOM 3452 C C . VAL A 1 443 ? -22.256 -11.646 -9.389 1.00 93.69 443 VAL A C 1
ATOM 3454 O O . VAL A 1 443 ? -23.136 -11.768 -8.538 1.00 93.69 443 VAL A O 1
ATOM 3457 N N . ILE A 1 444 ? -22.081 -12.546 -10.366 1.00 94.94 444 ILE A N 1
ATOM 3458 C CA . ILE A 1 444 ? -22.964 -13.713 -10.557 1.00 94.94 444 ILE A CA 1
ATOM 3459 C C . ILE A 1 444 ? -22.997 -14.579 -9.295 1.00 94.94 444 ILE A C 1
ATOM 3461 O O . ILE A 1 444 ? -24.068 -14.876 -8.769 1.00 94.94 444 ILE A O 1
ATOM 3465 N N . VAL A 1 445 ? -21.827 -14.941 -8.770 1.00 93.94 445 VAL A N 1
ATOM 3466 C CA . VAL A 1 445 ? -21.712 -15.767 -7.565 1.00 93.94 445 VAL A CA 1
ATOM 3467 C C . VAL A 1 445 ? -22.316 -15.058 -6.358 1.00 93.94 445 VAL A C 1
ATOM 3469 O O . VAL A 1 445 ? -23.008 -15.707 -5.577 1.00 93.94 445 VAL A O 1
ATOM 3472 N N . SER A 1 446 ? -22.130 -13.743 -6.215 1.00 92.75 446 SER A N 1
ATOM 3473 C CA . SER A 1 446 ? -22.737 -12.987 -5.111 1.00 92.75 446 SER A CA 1
ATOM 3474 C C . SER A 1 446 ? -24.264 -13.015 -5.159 1.00 92.75 446 SER A C 1
ATOM 3476 O O . SER A 1 446 ? -24.907 -13.152 -4.123 1.00 92.75 446 SER A O 1
ATOM 3478 N N . TYR A 1 447 ? -24.860 -12.949 -6.353 1.00 91.31 447 TYR A N 1
ATOM 3479 C CA . TYR A 1 447 ? -26.308 -13.096 -6.512 1.00 91.31 447 TYR A CA 1
ATOM 3480 C C . TYR A 1 447 ? -26.794 -14.518 -6.207 1.00 91.31 447 TYR A C 1
ATOM 3482 O O . TYR A 1 447 ? -27.858 -14.677 -5.611 1.00 91.31 447 TYR A O 1
ATOM 3490 N N . LEU A 1 448 ? -26.014 -15.541 -6.566 1.00 92.25 448 LEU A N 1
ATOM 3491 C CA . LEU A 1 448 ? -26.355 -16.947 -6.318 1.00 92.25 448 LEU A CA 1
ATOM 3492 C C . LEU A 1 448 ? -26.178 -17.368 -4.850 1.00 92.25 448 LEU A C 1
ATOM 3494 O O . LEU A 1 448 ? -26.917 -18.218 -4.366 1.00 92.25 448 LEU A O 1
ATOM 3498 N N . THR A 1 449 ? -25.220 -16.779 -4.132 1.00 88.38 449 THR A N 1
ATOM 3499 C CA . THR A 1 449 ? -24.846 -17.157 -2.751 1.00 88.38 449 THR A CA 1
ATOM 3500 C C . THR A 1 449 ? -25.395 -16.195 -1.688 1.00 88.38 449 THR A C 1
ATOM 3502 O O . THR A 1 449 ? -24.860 -16.123 -0.585 1.00 88.38 449 THR A O 1
ATOM 3505 N N . HIS A 1 450 ? -26.485 -15.495 -2.021 1.00 85.38 450 HIS A N 1
ATOM 3506 C CA . HIS A 1 450 ? -27.122 -14.391 -1.291 1.00 85.38 450 HIS A CA 1
ATOM 3507 C C . HIS A 1 450 ? -26.353 -13.052 -1.340 1.00 85.38 450 HIS A C 1
ATOM 3509 O O . HIS A 1 450 ? -25.292 -12.923 -0.721 1.00 85.38 450 HIS A O 1
ATOM 3515 N N . PRO A 1 451 ? -26.900 -12.019 -2.015 1.00 84.38 451 PRO A N 1
ATOM 3516 C CA . PRO A 1 451 ? -26.252 -10.714 -2.110 1.00 84.38 451 PRO A CA 1
ATOM 3517 C C . PRO A 1 451 ? -26.301 -9.969 -0.771 1.00 84.38 451 PRO A C 1
ATOM 3519 O O . PRO A 1 451 ? -27.313 -10.029 -0.064 1.00 84.38 451 PRO A O 1
ATOM 3522 N N . LEU A 1 452 ? -25.242 -9.216 -0.450 1.00 80.25 452 LEU A N 1
ATOM 3523 C CA . LEU A 1 452 ? -25.264 -8.348 0.731 1.00 80.25 452 LEU A CA 1
ATOM 3524 C C . LEU A 1 452 ? -26.304 -7.244 0.564 1.00 80.25 452 LEU A C 1
ATOM 3526 O O . LEU A 1 452 ? -26.459 -6.654 -0.514 1.00 80.25 452 LEU A O 1
ATOM 3530 N N . LYS A 1 453 ? -26.998 -6.926 1.657 1.00 76.19 453 LYS A N 1
ATOM 3531 C CA . LYS A 1 453 ? -27.962 -5.831 1.654 1.00 76.19 453 LYS A CA 1
ATOM 3532 C C . LYS A 1 453 ? -27.233 -4.502 1.900 1.00 76.19 453 LYS A C 1
ATOM 3534 O O . LYS A 1 453 ? -26.387 -4.433 2.787 1.00 76.19 453 LYS A O 1
ATOM 3539 N N . PRO A 1 454 ? -27.603 -3.403 1.215 1.00 64.62 454 PRO A N 1
ATOM 3540 C CA . PRO A 1 454 ? -26.902 -2.117 1.332 1.00 64.62 454 PRO A CA 1
ATOM 3541 C C . PRO A 1 454 ? -26.837 -1.498 2.741 1.00 64.62 454 PRO A C 1
ATOM 3543 O O . PRO A 1 454 ? -26.070 -0.568 2.950 1.00 64.62 454 PRO A O 1
ATOM 3546 N N . HIS A 1 455 ? -27.648 -1.963 3.699 1.00 61.44 455 HIS A N 1
ATOM 3547 C CA . HIS A 1 455 ? -27.653 -1.468 5.084 1.00 61.44 455 HIS A CA 1
ATOM 3548 C C . HIS A 1 455 ? -26.676 -2.195 6.014 1.00 61.44 455 HIS A C 1
ATOM 3550 O O . HIS A 1 455 ? -26.437 -1.709 7.114 1.00 61.44 455 HIS A O 1
ATOM 3556 N N . GLU A 1 456 ? -26.141 -3.341 5.595 1.00 65.81 456 GLU A N 1
ATOM 3557 C CA . GLU A 1 456 ? -25.182 -4.143 6.368 1.00 65.81 456 GLU A CA 1
ATOM 3558 C C . GLU A 1 456 ? -23.731 -3.688 6.122 1.00 65.81 456 GLU A C 1
ATOM 3560 O O . GLU A 1 456 ? -22.812 -4.195 6.753 1.00 65.81 456 GLU A O 1
ATOM 3565 N N . ILE A 1 457 ? -23.515 -2.733 5.208 1.00 70.62 457 ILE A N 1
ATOM 3566 C CA . ILE A 1 457 ? -22.188 -2.317 4.744 1.00 70.62 457 ILE A CA 1
ATOM 3567 C C . ILE A 1 457 ? -21.891 -0.902 5.229 1.00 70.62 457 ILE A C 1
ATOM 3569 O O . ILE A 1 457 ? -22.705 0.005 5.037 1.00 70.62 457 ILE A O 1
ATOM 3573 N N . ASP A 1 458 ? -20.704 -0.696 5.806 1.00 73.00 458 ASP A N 1
ATOM 3574 C CA . ASP A 1 458 ? -20.230 0.648 6.130 1.00 73.00 458 ASP A CA 1
ATOM 3575 C C . ASP A 1 458 ? -20.099 1.468 4.827 1.00 73.00 458 ASP A C 1
ATOM 3577 O O . ASP A 1 458 ? -19.336 1.087 3.930 1.00 73.00 458 ASP A O 1
ATOM 3581 N N . PRO A 1 459 ? -20.805 2.609 4.685 1.00 72.00 459 PRO A N 1
ATOM 3582 C CA . PRO A 1 459 ? -20.696 3.472 3.509 1.00 72.00 459 PRO A CA 1
ATOM 3583 C C . PRO A 1 459 ? -19.266 3.978 3.257 1.00 72.00 459 PRO A C 1
ATOM 3585 O O . PRO A 1 459 ? -18.951 4.395 2.141 1.00 72.00 459 PRO A O 1
ATOM 3588 N N . LYS A 1 460 ? -18.364 3.916 4.246 1.00 77.38 460 LYS A N 1
ATOM 3589 C CA . LYS A 1 460 ? -16.936 4.203 4.063 1.00 77.38 460 LYS A CA 1
ATOM 3590 C C . LYS A 1 460 ? -16.194 3.160 3.224 1.00 77.38 460 LYS A C 1
ATOM 3592 O O . LYS A 1 460 ? -15.107 3.467 2.759 1.00 77.38 460 LYS A O 1
ATOM 3597 N N . LEU A 1 461 ? -16.749 1.976 2.982 1.00 80.19 461 LEU A N 1
ATOM 3598 C CA . LEU A 1 461 ? -16.097 0.919 2.195 1.00 80.19 461 LEU A CA 1
ATOM 3599 C C . LEU A 1 461 ? -16.491 0.937 0.706 1.00 80.19 461 LEU A C 1
ATOM 3601 O O . LEU A 1 461 ? -15.940 0.178 -0.094 1.00 80.19 461 LEU A O 1
ATOM 3605 N N . ILE A 1 462 ? -17.434 1.802 0.322 1.00 83.00 462 ILE A N 1
ATOM 3606 C CA . ILE A 1 462 ? -17.996 1.884 -1.031 1.00 83.00 462 ILE A CA 1
ATOM 3607 C C . ILE A 1 462 ? -17.642 3.235 -1.661 1.00 83.00 462 ILE A C 1
ATOM 3609 O O . ILE A 1 462 ? -17.587 4.266 -0.985 1.00 83.00 462 ILE A O 1
ATOM 3613 N N . ILE A 1 463 ? -17.417 3.235 -2.977 1.00 80.25 463 ILE A N 1
ATOM 3614 C CA . ILE A 1 463 ? -17.262 4.453 -3.774 1.00 80.25 463 ILE A CA 1
ATOM 3615 C C . ILE A 1 463 ? -18.545 4.654 -4.591 1.00 80.25 463 ILE A C 1
ATOM 3617 O O . ILE A 1 463 ? -18.769 3.934 -5.568 1.00 80.25 463 ILE A O 1
ATOM 3621 N N . PRO A 1 464 ? -19.409 5.620 -4.228 1.00 66.94 464 PRO A N 1
ATOM 3622 C CA . PRO A 1 464 ? -20.599 5.911 -5.014 1.00 66.94 464 PRO A CA 1
ATOM 3623 C C . PRO A 1 464 ? -20.193 6.457 -6.387 1.00 66.94 464 PRO A C 1
ATOM 3625 O O . PRO A 1 464 ? -19.590 7.523 -6.509 1.00 66.94 464 PRO A O 1
ATOM 3628 N N . VAL A 1 465 ? -20.579 5.745 -7.449 1.00 65.12 465 VAL A N 1
ATOM 3629 C CA . VAL A 1 465 ? -20.265 6.106 -8.845 1.00 65.12 465 VAL A CA 1
ATOM 3630 C C . VAL A 1 465 ? -20.778 7.513 -9.201 1.00 65.12 465 VAL A C 1
ATOM 3632 O O . VAL A 1 465 ? -20.203 8.200 -10.046 1.00 65.12 465 VAL A O 1
ATOM 3635 N N . SER A 1 466 ? -21.812 7.997 -8.500 1.00 56.09 466 SER A N 1
ATOM 3636 C CA . SER A 1 466 ? -22.340 9.358 -8.649 1.00 56.09 466 SER A CA 1
ATOM 3637 C C . SER A 1 466 ? -21.354 10.474 -8.336 1.00 56.09 466 SER A C 1
ATOM 3639 O O . SER A 1 466 ? -21.527 11.578 -8.850 1.00 56.09 466 SER A O 1
ATOM 3641 N N . ASP A 1 467 ? -20.369 10.209 -7.481 1.00 58.72 467 ASP A N 1
ATOM 3642 C CA . ASP A 1 467 ? -19.435 11.226 -6.994 1.00 58.72 467 ASP A CA 1
ATOM 3643 C C . ASP A 1 467 ? -18.214 11.344 -7.922 1.00 58.72 467 ASP A C 1
ATOM 3645 O O . ASP A 1 467 ? -17.508 12.348 -7.903 1.00 58.72 467 ASP A O 1
ATOM 3649 N N . ILE A 1 468 ? -18.022 10.357 -8.808 1.00 59.81 468 ILE A N 1
ATOM 3650 C CA . ILE A 1 468 ? -16.979 10.339 -9.842 1.00 59.81 468 ILE A CA 1
ATOM 3651 C C . ILE A 1 468 ? -17.405 11.151 -11.077 1.00 59.81 468 ILE A C 1
ATOM 3653 O O . ILE A 1 468 ? -16.560 11.714 -11.769 1.00 59.81 468 ILE A O 1
ATOM 3657 N N . CYS A 1 469 ? -18.710 11.245 -11.366 1.00 54.72 469 CYS A N 1
ATOM 3658 C CA . CYS A 1 469 ? -19.209 11.868 -12.593 1.00 54.72 469 CYS A CA 1
ATOM 3659 C C . CYS A 1 469 ? -20.281 12.936 -12.310 1.00 54.72 469 CYS A C 1
ATOM 3661 O O . CYS A 1 469 ? -21.491 12.698 -12.373 1.00 54.72 469 CYS A O 1
ATOM 3663 N N . CYS A 1 470 ? -19.820 14.162 -12.050 1.00 54.34 470 CYS A N 1
ATOM 3664 C CA . CYS A 1 470 ? -20.654 15.334 -11.757 1.00 54.34 470 CYS A CA 1
ATOM 3665 C C . CYS A 1 470 ? -21.645 15.693 -12.884 1.00 54.34 470 CYS A C 1
ATOM 3667 O O . CYS A 1 470 ? -22.609 16.420 -12.637 1.00 54.34 470 CYS A O 1
ATOM 3669 N N . CYS A 1 471 ? -21.416 15.187 -14.100 1.00 54.47 471 CYS A N 1
ATOM 3670 C CA . CYS A 1 471 ? -22.133 15.537 -15.329 1.00 54.47 471 CYS A CA 1
ATOM 3671 C C . CYS A 1 471 ? -23.292 14.583 -15.683 1.00 54.47 471 CYS A C 1
ATOM 3673 O O . CYS A 1 471 ? -24.018 14.846 -16.638 1.00 54.47 471 CYS A O 1
ATOM 3675 N N . LEU A 1 472 ? -23.499 13.489 -14.935 1.00 56.62 472 LEU A N 1
ATOM 3676 C CA . LEU A 1 472 ? -24.597 12.552 -15.210 1.00 56.62 472 LEU A CA 1
ATOM 3677 C C . LEU A 1 472 ? -25.968 13.157 -14.840 1.00 56.62 472 LEU A C 1
ATOM 3679 O O . LEU A 1 472 ? -26.096 13.733 -13.746 1.00 56.62 472 LEU A O 1
ATOM 3683 N N . PRO A 1 473 ? -27.003 12.990 -15.694 1.00 64.31 473 PRO A N 1
ATOM 3684 C CA . PRO A 1 473 ? -28.365 13.443 -15.415 1.00 64.31 473 PRO A CA 1
ATOM 3685 C C . PRO A 1 473 ? -28.942 12.769 -14.161 1.00 64.31 473 PRO A C 1
ATOM 3687 O O . PRO A 1 473 ? -28.644 11.610 -13.868 1.00 64.31 473 PRO A O 1
ATOM 3690 N N . LYS A 1 474 ? -29.794 13.497 -13.421 1.00 57.31 474 LYS A N 1
ATOM 3691 C CA . LYS A 1 474 ? -30.303 13.099 -12.089 1.00 57.31 474 LYS A CA 1
ATOM 3692 C C . LYS A 1 474 ? -30.895 11.680 -12.049 1.00 57.31 474 LYS A C 1
ATOM 3694 O O . LYS A 1 474 ? -30.537 10.922 -11.161 1.00 57.31 474 LYS A O 1
ATOM 3699 N N . ARG A 1 475 ? -31.676 11.272 -13.061 1.00 56.25 475 ARG A N 1
ATOM 3700 C CA . ARG A 1 475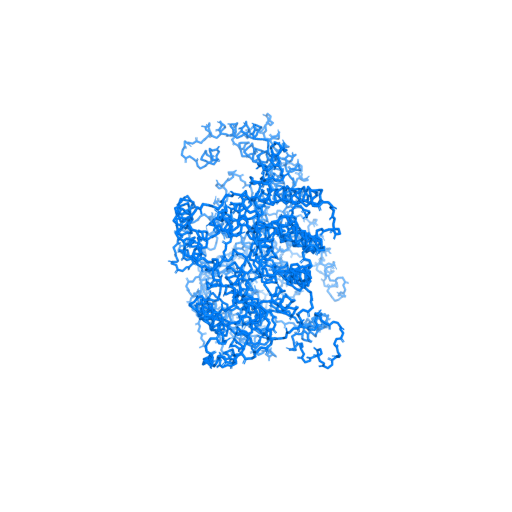 ? -32.230 9.901 -13.162 1.00 56.25 475 ARG A CA 1
ATOM 3701 C C . ARG A 1 475 ? -31.158 8.804 -13.164 1.00 56.25 475 ARG A C 1
ATOM 3703 O O . ARG A 1 475 ? -31.320 7.804 -12.475 1.00 56.25 475 ARG A O 1
ATOM 3710 N N . CYS A 1 476 ? -30.063 8.992 -13.902 1.00 53.59 476 CYS A N 1
ATOM 3711 C CA . CYS A 1 476 ? -28.958 8.030 -13.925 1.00 53.59 476 CYS A CA 1
ATOM 3712 C C . CYS A 1 476 ? -28.155 8.071 -12.621 1.00 53.59 476 CYS A C 1
ATOM 3714 O O . CYS A 1 476 ? -27.690 7.037 -12.153 1.00 53.59 476 CYS A O 1
ATOM 3716 N N . ARG A 1 477 ? -28.022 9.254 -12.008 1.00 56.16 477 ARG A N 1
ATOM 3717 C CA . ARG A 1 477 ? -27.347 9.430 -10.716 1.00 56.16 477 ARG A CA 1
ATOM 3718 C C . ARG A 1 477 ? -28.082 8.718 -9.581 1.00 56.16 477 ARG A C 1
ATOM 3720 O O . ARG A 1 477 ? -27.428 8.109 -8.746 1.00 56.16 477 ARG A O 1
ATOM 3727 N N . ASP A 1 478 ? -29.410 8.773 -9.572 1.00 55.06 478 ASP A N 1
ATOM 3728 C CA . ASP A 1 478 ? -30.239 8.124 -8.553 1.00 55.06 478 ASP A CA 1
ATOM 3729 C C . ASP A 1 478 ? -30.266 6.597 -8.734 1.00 55.06 478 ASP A C 1
ATOM 3731 O O . ASP A 1 478 ? -30.194 5.866 -7.749 1.00 55.06 478 ASP A O 1
ATOM 3735 N N . TRP A 1 479 ? -30.247 6.109 -9.982 1.00 53.28 479 TRP A N 1
ATOM 3736 C CA . TRP A 1 479 ? -30.101 4.679 -10.290 1.00 53.28 479 TRP A CA 1
ATOM 3737 C C . TRP A 1 479 ? -28.722 4.126 -9.880 1.00 53.28 479 TRP A C 1
ATOM 3739 O O . TRP A 1 479 ? -28.641 3.083 -9.239 1.00 53.28 479 TRP A O 1
ATOM 3749 N N . LEU A 1 480 ? -27.639 4.862 -10.164 1.00 53.53 480 LEU A N 1
ATOM 3750 C CA . LEU A 1 480 ? -26.260 4.496 -9.790 1.00 53.53 480 LEU A CA 1
ATOM 3751 C C . LEU A 1 480 ? -25.953 4.649 -8.290 1.00 53.53 480 LEU A C 1
ATOM 3753 O O . LEU A 1 480 ? -24.916 4.176 -7.827 1.00 53.53 480 LEU A O 1
ATOM 3757 N N . ARG A 1 481 ? -26.808 5.335 -7.520 1.00 56.56 481 ARG A N 1
ATOM 3758 C CA . ARG A 1 481 ? -26.598 5.594 -6.085 1.00 56.56 481 ARG A CA 1
ATOM 3759 C C . ARG A 1 481 ? -26.991 4.440 -5.171 1.00 56.56 481 ARG A C 1
ATOM 3761 O O . ARG A 1 481 ? -26.720 4.547 -3.974 1.00 56.56 481 ARG A O 1
ATOM 3768 N N . CYS A 1 482 ? -27.615 3.379 -5.698 1.00 49.97 482 CYS A N 1
ATOM 3769 C CA . CYS A 1 482 ? -28.043 2.189 -4.944 1.00 49.97 482 CYS A CA 1
ATOM 3770 C C . CYS A 1 482 ? -28.649 2.518 -3.557 1.00 49.97 482 CYS A C 1
ATOM 3772 O O . CYS A 1 482 ? -28.434 1.792 -2.595 1.00 49.97 482 CYS A O 1
ATOM 3774 N N . ASP A 1 483 ? -29.358 3.648 -3.449 1.00 48.00 483 ASP A N 1
ATOM 3775 C CA . ASP A 1 483 ? -30.042 4.175 -2.258 1.00 48.00 483 ASP A CA 1
ATOM 3776 C C . ASP A 1 483 ? -29.228 4.267 -0.936 1.00 48.00 483 ASP A C 1
ATOM 3778 O O . ASP A 1 483 ? -29.799 4.299 0.156 1.00 48.00 483 ASP A O 1
ATOM 3782 N N . ILE A 1 484 ? -27.890 4.364 -1.003 1.00 51.09 484 ILE A N 1
ATOM 3783 C CA . ILE A 1 484 ? -27.016 4.398 0.194 1.00 51.09 484 ILE A CA 1
ATOM 3784 C C . ILE A 1 484 ? -27.028 5.782 0.885 1.00 51.09 484 ILE A C 1
ATOM 3786 O O . ILE A 1 484 ? -27.055 5.860 2.112 1.00 51.09 484 ILE A O 1
ATOM 3790 N N . ASN A 1 485 ? -27.094 6.890 0.129 1.00 42.41 485 ASN A N 1
ATOM 3791 C CA . ASN A 1 485 ? -26.944 8.251 0.686 1.00 42.41 485 ASN A CA 1
ATOM 3792 C C . ASN A 1 485 ? -28.249 8.997 1.013 1.00 42.41 485 ASN A C 1
ATOM 3794 O O . ASN A 1 485 ? -28.227 9.908 1.845 1.00 42.41 485 ASN A O 1
ATOM 3798 N N . ASN A 1 486 ? -29.402 8.617 0.446 1.00 36.72 486 ASN A N 1
ATOM 3799 C CA . ASN A 1 486 ? -30.666 9.293 0.780 1.00 36.72 486 ASN A CA 1
ATOM 3800 C C . ASN A 1 486 ? -31.059 9.069 2.245 1.00 36.72 486 ASN A C 1
ATOM 3802 O O . ASN A 1 486 ? -31.637 9.958 2.866 1.00 36.72 486 ASN A O 1
ATOM 3806 N N . LYS A 1 487 ? -30.660 7.943 2.849 1.00 39.31 487 LYS A N 1
ATOM 3807 C CA . LYS A 1 487 ? -30.866 7.696 4.281 1.00 39.31 487 LYS A CA 1
ATOM 3808 C C . LYS A 1 487 ? -29.794 8.296 5.182 1.00 39.31 487 LYS A C 1
ATOM 3810 O O . LYS A 1 487 ? -30.094 8.444 6.356 1.00 39.31 487 LYS A O 1
ATOM 3815 N N . VAL A 1 488 ? -28.616 8.688 4.684 1.00 40.25 488 VAL A N 1
ATOM 3816 C CA . VAL A 1 488 ? -27.592 9.385 5.491 1.00 40.25 488 VAL A CA 1
ATOM 3817 C C . VAL A 1 488 ? -27.945 10.859 5.635 1.00 40.25 488 VAL A C 1
ATOM 3819 O O . VAL A 1 488 ? -27.979 11.344 6.755 1.00 40.25 488 VAL A O 1
ATOM 3822 N N . HIS A 1 489 ? -28.365 11.545 4.567 1.00 31.39 489 HIS A N 1
ATOM 3823 C CA . HIS A 1 489 ? -28.863 12.918 4.705 1.00 31.39 489 HIS A CA 1
ATOM 3824 C C . HIS A 1 489 ? -30.251 12.995 5.347 1.00 31.39 489 HIS A C 1
ATOM 3826 O O . HIS A 1 489 ? -30.511 13.948 6.073 1.00 31.39 489 HIS A O 1
ATOM 3832 N N . LEU A 1 490 ? -31.125 11.991 5.180 1.00 33.78 490 LEU A N 1
ATOM 3833 C CA . LEU A 1 490 ? -32.342 11.895 5.995 1.00 33.78 490 LEU A CA 1
ATOM 3834 C C . LEU A 1 490 ? -32.040 11.484 7.439 1.00 33.78 490 LEU A C 1
ATOM 3836 O O . LEU A 1 490 ? -32.772 11.936 8.305 1.00 33.78 490 LEU A O 1
ATOM 3840 N N . LYS A 1 491 ? -30.980 10.710 7.730 1.00 33.66 491 LYS A N 1
ATOM 3841 C CA . LYS A 1 491 ? -30.511 10.452 9.105 1.00 33.66 491 LYS A CA 1
ATOM 3842 C C . LYS A 1 491 ? -29.787 11.644 9.701 1.00 33.66 491 LYS A C 1
ATOM 3844 O O . LYS A 1 491 ? -29.909 11.805 10.889 1.00 33.66 491 LYS A O 1
ATOM 3849 N N . GLU A 1 492 ? -29.094 12.497 8.959 1.00 31.61 492 GLU A N 1
ATOM 3850 C CA . GLU A 1 492 ? -28.457 13.703 9.508 1.00 31.61 492 GLU A CA 1
ATOM 3851 C C . GLU A 1 492 ? -29.472 14.833 9.693 1.00 31.61 492 GLU A C 1
ATOM 3853 O O . GLU A 1 492 ? -29.444 15.507 10.714 1.00 31.61 492 GLU A O 1
ATOM 3858 N N . LYS A 1 493 ? -30.442 14.998 8.779 1.00 26.86 493 LYS A N 1
ATOM 3859 C CA . LYS A 1 493 ? -31.564 15.933 8.976 1.00 26.86 493 LYS A CA 1
ATOM 3860 C C . LYS A 1 493 ? -32.598 15.417 9.976 1.00 26.86 493 LYS A C 1
ATOM 3862 O O . LYS A 1 493 ? -33.149 16.233 10.702 1.00 26.86 493 LYS A O 1
ATOM 3867 N N . LYS A 1 494 ? -32.847 14.101 10.068 1.00 30.47 494 LYS A N 1
ATOM 3868 C CA . LYS A 1 494 ? -33.606 13.536 11.196 1.00 30.47 494 LYS A CA 1
ATOM 3869 C C . LYS A 1 494 ? -32.798 13.550 12.475 1.00 30.47 494 LYS A C 1
ATOM 3871 O O . LYS A 1 494 ? -33.367 13.926 13.468 1.00 30.47 494 LYS A O 1
ATOM 3876 N N . ASN A 1 495 ? -31.506 13.241 12.488 1.00 29.77 495 ASN A N 1
ATOM 3877 C CA . ASN A 1 495 ? -30.729 13.294 13.726 1.00 29.77 495 ASN A CA 1
ATOM 3878 C C . ASN A 1 495 ? -30.593 14.727 14.224 1.00 29.77 495 ASN A C 1
ATOM 3880 O O . ASN A 1 495 ? -30.641 14.893 15.427 1.00 29.77 495 ASN A O 1
ATOM 3884 N N . ASN A 1 496 ? -30.511 15.741 13.354 1.00 27.30 496 ASN A N 1
ATOM 3885 C CA . ASN A 1 496 ? -30.474 17.144 13.779 1.00 27.30 496 ASN A CA 1
ATOM 3886 C C . ASN A 1 496 ? -31.865 17.701 14.139 1.00 27.30 496 ASN A C 1
ATOM 3888 O O . ASN A 1 496 ? -31.955 18.496 15.065 1.00 27.30 496 ASN A O 1
ATOM 3892 N N . ASN A 1 497 ? -32.952 17.250 13.495 1.00 26.20 497 ASN A N 1
ATOM 3893 C CA . ASN A 1 497 ? -34.315 17.701 13.830 1.00 26.20 497 ASN A CA 1
ATOM 3894 C C . ASN A 1 497 ? -35.025 16.827 14.897 1.00 26.20 497 ASN A C 1
ATOM 3896 O O . ASN A 1 497 ? -35.968 17.288 15.531 1.00 26.20 497 ASN A O 1
ATOM 3900 N N . GLU A 1 498 ? -34.592 15.583 15.126 1.00 27.03 498 GLU A N 1
ATOM 3901 C CA . GLU A 1 498 ? -35.024 14.694 16.224 1.00 27.03 498 GLU A CA 1
ATOM 3902 C C . GLU A 1 498 ? -34.136 14.888 17.475 1.00 27.03 498 GLU A C 1
ATOM 3904 O O . GLU A 1 498 ? -34.585 14.560 18.575 1.00 27.03 498 GLU A O 1
ATOM 3909 N N . PHE A 1 499 ? -32.938 15.499 17.366 1.00 26.53 499 PHE A N 1
ATOM 3910 C CA . PHE A 1 499 ? -32.151 15.900 18.549 1.00 26.53 499 PHE A CA 1
ATOM 3911 C C . PHE A 1 499 ? -32.783 17.042 19.350 1.00 26.53 499 PHE A C 1
ATOM 3913 O O . PHE A 1 499 ? -32.508 17.155 20.543 1.00 26.53 499 PHE A O 1
ATOM 3920 N N . GLU A 1 500 ? -33.644 17.860 18.740 1.00 27.27 500 GLU A N 1
ATOM 3921 C CA . GLU A 1 500 ? -34.252 19.014 19.416 1.00 27.27 500 GLU A CA 1
ATOM 3922 C C . GLU A 1 500 ? -35.689 18.787 19.905 1.00 27.27 500 GLU A C 1
ATOM 3924 O O . GLU A 1 500 ? -36.249 19.675 20.542 1.00 27.27 500 GLU A O 1
ATOM 3929 N N . MET A 1 501 ? -36.307 17.612 19.698 1.00 24.39 501 MET A N 1
ATOM 3930 C CA . MET A 1 501 ? -37.728 17.470 20.070 1.00 24.39 501 MET A CA 1
ATOM 3931 C C . MET A 1 501 ? -38.233 16.101 20.538 1.00 24.39 501 MET A C 1
ATOM 3933 O O . MET A 1 501 ? -39.441 15.922 20.681 1.00 24.39 501 MET A O 1
ATOM 3937 N N . THR A 1 502 ? -37.359 15.155 20.889 1.00 23.77 502 THR A N 1
ATOM 3938 C CA . THR A 1 502 ? -37.784 13.928 21.595 1.00 23.77 502 THR A CA 1
ATOM 3939 C C . THR A 1 502 ? -36.831 13.547 22.725 1.00 23.77 502 THR A C 1
ATOM 3941 O O . THR A 1 502 ? -36.185 12.504 22.701 1.00 23.77 502 THR A O 1
ATOM 3944 N N . THR A 1 503 ? -36.772 14.376 23.770 1.00 25.45 503 THR A N 1
ATOM 3945 C CA . THR A 1 503 ? -36.341 13.933 25.106 1.00 25.45 503 THR A CA 1
ATOM 3946 C C . THR A 1 503 ? -37.562 13.499 25.916 1.00 25.45 503 THR A C 1
ATOM 3948 O O . THR A 1 503 ? -37.991 14.160 26.856 1.00 25.45 503 THR A O 1
ATOM 3951 N N . SER A 1 504 ? -38.130 12.352 25.551 1.00 24.67 504 SER A N 1
ATOM 3952 C CA . SER A 1 504 ? -39.007 11.589 26.438 1.00 24.67 504 SER A CA 1
ATOM 3953 C C . SER A 1 504 ? -38.357 10.239 26.699 1.00 24.67 504 SER A C 1
ATOM 3955 O O . SER A 1 504 ? -38.247 9.431 25.785 1.00 24.67 504 SER A O 1
ATOM 3957 N N . ASP A 1 505 ? -37.893 10.078 27.935 1.00 31.08 505 ASP A N 1
ATOM 3958 C CA . ASP A 1 505 ? -37.742 8.850 28.714 1.00 31.08 505 ASP A CA 1
ATOM 3959 C C . ASP A 1 505 ? -37.446 7.523 27.988 1.00 31.08 505 ASP A C 1
ATOM 3961 O O . ASP A 1 505 ? -38.198 7.050 27.145 1.00 31.08 505 ASP A O 1
ATOM 3965 N N . THR A 1 506 ? -36.434 6.824 28.522 1.00 30.41 506 THR A N 1
ATOM 3966 C CA . THR A 1 506 ? -36.099 5.390 28.354 1.00 30.41 506 THR A CA 1
ATOM 3967 C C . THR A 1 506 ? -35.089 5.004 27.261 1.00 30.41 506 THR A C 1
ATOM 3969 O O . THR A 1 506 ? -35.474 4.574 26.189 1.00 30.41 506 THR A O 1
ATOM 3972 N N . THR A 1 507 ? -33.790 4.985 27.610 1.00 30.44 507 THR A N 1
ATOM 3973 C CA . THR A 1 507 ? -32.852 3.888 27.252 1.00 30.44 507 THR A CA 1
ATOM 3974 C C . THR A 1 507 ? -31.586 3.894 28.136 1.00 30.44 507 THR A C 1
ATOM 3976 O O . THR A 1 507 ? -30.756 4.797 28.074 1.00 30.44 507 THR A O 1
ATOM 3979 N N . ASN A 1 508 ? -31.505 2.865 28.989 1.00 37.00 508 ASN A N 1
ATOM 3980 C CA . ASN A 1 508 ? -30.373 1.975 29.305 1.00 37.00 508 ASN A CA 1
ATOM 3981 C C . ASN A 1 508 ? -29.013 2.514 29.809 1.00 37.00 508 ASN A C 1
ATOM 3983 O O . ASN A 1 508 ? -28.304 3.247 29.132 1.00 37.00 508 ASN A O 1
ATOM 3987 N N . THR A 1 509 ? -28.611 2.025 30.992 1.00 42.97 509 THR A N 1
ATOM 3988 C CA . THR A 1 509 ? -27.314 2.251 31.668 1.00 42.97 509 THR A CA 1
ATOM 3989 C C . THR A 1 509 ? -26.583 0.933 31.963 1.00 42.97 509 THR A C 1
ATOM 3991 O O . THR A 1 509 ? -26.160 0.685 33.081 1.00 42.97 509 THR A O 1
ATOM 3994 N N . LEU A 1 510 ? -26.440 0.058 30.969 1.00 40.34 510 LEU A N 1
ATOM 3995 C CA . LEU A 1 510 ? -25.519 -1.084 31.109 1.00 40.34 510 LEU A CA 1
ATOM 3996 C C . LEU A 1 510 ? -24.798 -1.487 29.826 1.00 40.34 510 LEU A C 1
ATOM 3998 O O . LEU A 1 510 ? -23.781 -2.165 29.898 1.00 40.34 510 LEU A O 1
ATOM 4002 N N . CYS A 1 511 ? -25.266 -1.045 28.658 1.00 40.91 511 CYS A N 1
ATOM 4003 C CA . CYS A 1 511 ? -24.674 -1.456 27.393 1.00 40.91 511 CYS A CA 1
ATOM 4004 C C . CYS A 1 511 ? -24.691 -0.290 26.397 1.00 40.91 511 CYS A C 1
ATOM 4006 O O . CYS A 1 511 ? -25.676 -0.065 25.697 1.00 40.91 511 CYS A O 1
ATOM 4008 N N . THR A 1 512 ? -23.601 0.475 26.350 1.00 35.78 512 THR A N 1
ATOM 4009 C CA . THR A 1 512 ? -23.305 1.425 25.269 1.00 35.78 512 THR A CA 1
ATOM 4010 C C . THR A 1 512 ? -22.123 0.874 24.477 1.00 35.78 512 THR A C 1
ATOM 4012 O O . THR A 1 512 ? -21.024 0.892 25.013 1.00 35.78 512 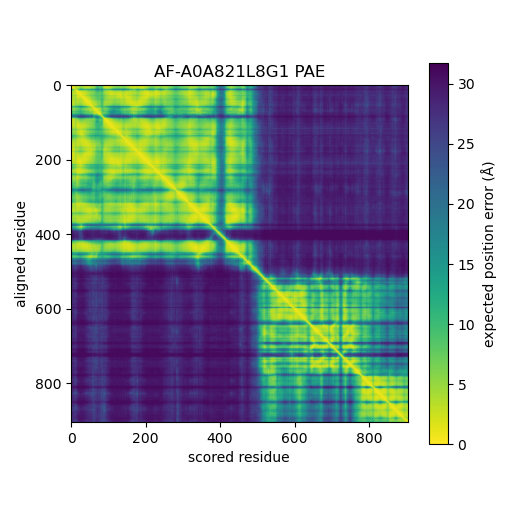THR A O 1
ATOM 4015 N N . ASN A 1 513 ? -22.368 0.352 23.266 1.00 32.50 513 ASN A N 1
ATOM 4016 C CA . ASN A 1 513 ? -21.491 0.020 22.114 1.00 32.50 513 ASN A CA 1
ATOM 4017 C C . ASN A 1 513 ? -19.997 -0.392 22.284 1.00 32.50 513 ASN A C 1
ATOM 4019 O O . ASN A 1 513 ? -19.304 -0.538 21.285 1.00 32.50 513 ASN A O 1
ATOM 4023 N N . ARG A 1 514 ? -19.486 -0.632 23.495 1.00 41.72 514 ARG A N 1
ATOM 4024 C CA . ARG A 1 514 ? -18.149 -1.173 23.821 1.00 41.72 514 ARG A CA 1
ATOM 4025 C C . ARG A 1 514 ? -18.270 -2.284 24.868 1.00 41.72 514 ARG A C 1
ATOM 4027 O O . ARG A 1 514 ? -17.577 -2.304 25.878 1.00 41.72 514 ARG A O 1
ATOM 4034 N N . THR A 1 515 ? -19.226 -3.178 24.673 1.00 43.69 515 THR A N 1
ATOM 4035 C CA . THR A 1 515 ? -19.622 -4.177 25.671 1.00 43.69 515 THR A CA 1
ATOM 4036 C C . THR A 1 515 ? -18.533 -5.217 25.964 1.00 43.69 515 THR A C 1
ATOM 4038 O O . THR A 1 515 ? -18.434 -5.663 27.108 1.00 43.69 515 THR A O 1
ATOM 4041 N N . ALA A 1 516 ? -17.616 -5.457 25.014 1.00 41.38 516 ALA A N 1
ATOM 4042 C CA . ALA A 1 516 ? -16.532 -6.436 25.153 1.00 41.38 516 ALA A CA 1
ATOM 4043 C C . ALA A 1 516 ? -15.580 -6.183 26.337 1.00 41.38 516 ALA A C 1
ATOM 4045 O O . ALA A 1 516 ? -14.873 -7.099 26.750 1.00 41.38 516 ALA A O 1
ATOM 4046 N N . GLN A 1 517 ? -15.538 -4.960 26.878 1.00 50.28 517 GLN A N 1
ATOM 4047 C CA . GLN A 1 517 ? -14.583 -4.583 27.921 1.00 50.28 517 GLN A CA 1
ATOM 4048 C C . GLN A 1 517 ? -15.089 -4.814 29.353 1.00 50.28 517 GLN A C 1
ATOM 4050 O O . GLN A 1 517 ? -14.256 -4.891 30.243 1.00 50.28 517 GLN A O 1
ATOM 4055 N N . ASN A 1 518 ? -16.398 -4.968 29.599 1.00 65.56 518 ASN A N 1
ATOM 4056 C CA . ASN A 1 518 ? -16.952 -4.980 30.968 1.00 65.56 518 ASN A CA 1
ATOM 4057 C C . ASN A 1 518 ? -16.936 -6.353 31.664 1.00 65.56 518 ASN A C 1
ATOM 4059 O O . ASN A 1 518 ? -17.248 -6.432 32.857 1.00 65.56 518 ASN A O 1
ATOM 4063 N N . PHE A 1 519 ? -16.633 -7.424 30.924 1.00 68.62 519 PHE A N 1
ATOM 4064 C CA . PHE A 1 519 ? -16.589 -8.789 31.446 1.00 68.62 519 PHE A CA 1
ATOM 4065 C C . PHE A 1 519 ? -15.153 -9.197 31.779 1.00 68.62 519 PHE A C 1
ATOM 4067 O O . PHE A 1 519 ? -14.283 -9.178 30.909 1.00 68.62 519 PHE A O 1
ATOM 4074 N N . PHE A 1 520 ? -14.914 -9.610 33.021 1.00 67.56 520 PHE A N 1
ATOM 4075 C CA . PHE A 1 520 ? -13.591 -9.958 33.531 1.00 67.56 520 PHE A CA 1
ATOM 4076 C C . PHE A 1 520 ? -13.493 -11.440 33.904 1.00 67.56 520 PHE A C 1
ATOM 4078 O O . PHE A 1 520 ? -14.409 -12.007 34.505 1.00 67.56 520 PHE A O 1
ATOM 4085 N N . ASP A 1 521 ? -12.373 -12.064 33.532 1.00 65.38 521 ASP A N 1
ATOM 4086 C CA . ASP A 1 521 ? -12.095 -13.477 33.796 1.00 65.38 521 ASP A CA 1
ATOM 4087 C C . ASP A 1 521 ? -11.278 -13.636 35.086 1.00 65.38 521 ASP A C 1
ATOM 4089 O O . ASP A 1 521 ? -10.149 -13.148 35.182 1.00 65.38 521 ASP A O 1
ATOM 4093 N N . GLN A 1 522 ? -11.842 -14.333 36.075 1.00 61.66 522 GLN A N 1
ATOM 4094 C CA . GLN A 1 522 ? -11.206 -14.560 37.376 1.00 61.66 522 GLN A CA 1
ATOM 4095 C C . GLN A 1 522 ? -9.869 -15.305 37.259 1.00 61.66 522 GLN A C 1
ATOM 4097 O O . GLN A 1 522 ? -8.979 -15.077 38.075 1.00 61.66 522 GLN A O 1
ATOM 4102 N N . SER A 1 523 ? -9.660 -16.148 36.239 1.00 56.09 523 SER A N 1
ATOM 4103 C CA . SER A 1 523 ? -8.408 -16.912 36.107 1.00 56.09 523 SER A CA 1
ATOM 4104 C C . SER A 1 523 ? -7.183 -16.038 35.805 1.00 56.09 523 SER A C 1
ATOM 4106 O O . SER A 1 523 ? -6.050 -16.484 35.983 1.00 56.09 523 SER A O 1
ATOM 4108 N N . LYS A 1 524 ? -7.388 -14.792 35.359 1.00 54.88 524 LYS A N 1
ATOM 4109 C CA . LYS A 1 524 ? -6.317 -13.812 35.111 1.00 54.88 524 LYS A CA 1
ATOM 4110 C C . LYS A 1 524 ? -5.864 -13.068 36.368 1.00 54.88 524 LYS A C 1
ATOM 4112 O O . LYS A 1 524 ? -4.840 -12.391 36.342 1.00 54.88 524 LYS A O 1
ATOM 4117 N N . TYR A 1 525 ? -6.593 -13.227 37.473 1.00 52.91 525 TYR A N 1
ATOM 4118 C CA . TYR A 1 525 ? -6.380 -12.514 38.730 1.00 52.91 525 TYR A CA 1
ATOM 4119 C C . TYR A 1 525 ? -4.981 -12.707 39.330 1.00 52.91 525 TYR A C 1
ATOM 4121 O O . TYR A 1 525 ? -4.491 -11.804 39.996 1.00 52.91 525 TYR A O 1
ATOM 4129 N N . SER A 1 526 ? -4.307 -13.840 39.104 1.00 49.09 526 SER A N 1
ATOM 4130 C CA . SER A 1 526 ? -3.046 -14.181 39.786 1.00 49.09 526 SER A CA 1
ATOM 4131 C C . SER A 1 526 ? -1.772 -14.032 38.945 1.00 49.09 526 SER A C 1
ATOM 4133 O O . SER A 1 526 ? -0.692 -14.033 39.527 1.00 49.09 526 SER A O 1
ATOM 4135 N N . ILE A 1 527 ? -1.865 -13.881 37.616 1.00 50.53 527 ILE A N 1
ATOM 4136 C CA . ILE A 1 527 ? -0.714 -14.096 36.711 1.00 50.53 527 ILE A CA 1
ATOM 4137 C C . ILE A 1 527 ? -0.248 -12.813 35.994 1.00 50.53 527 ILE A C 1
ATOM 4139 O O . ILE A 1 527 ? 0.933 -12.692 35.677 1.00 50.53 527 ILE A O 1
ATOM 4143 N N . GLU A 1 528 ? -1.131 -11.840 35.747 1.00 56.28 528 GLU A N 1
ATOM 4144 C CA . GLU A 1 528 ? -0.822 -10.666 34.911 1.00 56.28 528 GLU A CA 1
ATOM 4145 C C . GLU A 1 528 ? -0.731 -9.363 35.729 1.00 56.28 528 GLU A C 1
ATOM 4147 O O . GLU A 1 528 ? -1.475 -9.169 36.688 1.00 56.28 528 GLU A O 1
ATOM 4152 N N . ASN A 1 529 ? 0.175 -8.459 35.329 1.00 55.00 529 ASN A N 1
ATOM 4153 C CA . ASN A 1 529 ? 0.247 -7.096 35.866 1.00 55.00 529 ASN A CA 1
ATOM 4154 C C . ASN A 1 529 ? -0.932 -6.279 35.309 1.00 55.00 529 ASN A C 1
ATOM 4156 O O . ASN A 1 529 ? -0.976 -5.983 34.108 1.00 55.00 529 ASN A O 1
ATOM 4160 N N . LEU A 1 530 ? -1.874 -5.914 36.179 1.00 55.91 530 LEU A N 1
ATOM 4161 C CA . LEU A 1 530 ? -3.146 -5.294 35.793 1.00 55.91 530 LEU A CA 1
ATOM 4162 C C . LEU A 1 530 ? -2.968 -3.869 35.239 1.00 55.91 530 LEU A C 1
ATOM 4164 O O . LEU A 1 530 ? -3.740 -3.445 34.377 1.00 55.91 530 LEU A O 1
ATOM 4168 N N . SER A 1 531 ? -1.905 -3.154 35.631 1.00 53.47 531 SER A N 1
ATOM 4169 C CA . SER A 1 531 ? -1.618 -1.793 35.134 1.00 53.47 531 SER A CA 1
ATOM 4170 C C . SER A 1 531 ? -1.419 -1.723 33.613 1.00 53.47 531 SER A C 1
ATOM 4172 O O . SER A 1 531 ? -1.689 -0.698 32.997 1.00 53.47 531 SER A O 1
ATOM 4174 N N . LYS A 1 532 ? -1.000 -2.823 32.970 1.00 52.59 532 LYS A N 1
ATOM 4175 C CA . LYS A 1 532 ? -0.670 -2.846 31.534 1.00 52.59 532 LYS A CA 1
ATOM 4176 C C . LYS A 1 532 ? -1.835 -3.214 30.612 1.00 52.59 532 LYS A C 1
ATOM 4178 O O . LYS A 1 532 ? -1.681 -3.098 29.399 1.00 52.59 532 LYS A O 1
ATOM 4183 N N . GLN A 1 533 ? -2.964 -3.695 31.142 1.00 50.72 533 GLN A N 1
ATOM 4184 C CA . GLN A 1 533 ? -4.052 -4.248 30.318 1.00 50.72 533 GLN A CA 1
ATOM 4185 C C . GLN A 1 533 ? -5.456 -3.684 30.611 1.00 50.72 533 GLN A C 1
ATOM 4187 O O . GLN A 1 533 ? -6.335 -3.860 29.769 1.00 50.72 533 GLN A O 1
ATOM 4192 N N . THR A 1 534 ? -5.712 -3.023 31.753 1.00 53.75 534 THR A N 1
ATOM 4193 C CA . THR A 1 534 ? -7.102 -2.807 32.229 1.00 53.75 534 THR A CA 1
ATOM 4194 C C . THR A 1 534 ? -7.469 -1.384 32.681 1.00 53.75 534 THR A C 1
ATOM 4196 O O . THR A 1 534 ? -8.373 -1.230 33.503 1.00 53.75 534 THR A O 1
ATOM 4199 N N . SER A 1 535 ? -6.838 -0.329 32.152 1.00 54.78 535 SER A N 1
ATOM 4200 C CA . SER A 1 535 ? -7.144 1.066 32.546 1.00 54.78 535 SER A CA 1
ATOM 4201 C C . SER A 1 535 ? -8.607 1.475 32.286 1.00 54.78 535 SER A C 1
ATOM 4203 O O . SER A 1 535 ? -9.222 2.168 33.097 1.00 54.78 535 SER A O 1
ATOM 4205 N N . ASP A 1 536 ? -9.210 0.986 31.197 1.00 57.56 536 ASP A N 1
ATOM 4206 C CA . ASP A 1 536 ? -10.586 1.325 30.808 1.00 57.56 536 ASP A CA 1
ATOM 4207 C C . ASP A 1 536 ? -11.671 0.670 31.685 1.00 57.56 536 ASP A C 1
ATOM 4209 O O . ASP A 1 536 ? -12.748 1.255 31.843 1.00 57.56 536 ASP A O 1
ATOM 4213 N N . LEU A 1 537 ? -11.395 -0.519 32.237 1.00 61.06 537 LEU A N 1
ATOM 4214 C CA . LEU A 1 537 ? -12.364 -1.373 32.939 1.00 61.06 537 LEU A CA 1
ATOM 4215 C C . LEU A 1 537 ? -12.658 -0.881 34.361 1.00 61.06 537 LEU A C 1
ATOM 4217 O O . LEU A 1 537 ? -13.810 -0.839 34.787 1.00 61.06 537 LEU A O 1
ATOM 4221 N N . PHE A 1 538 ? -11.617 -0.470 35.087 1.00 62.88 538 PHE A N 1
ATOM 4222 C CA . PHE A 1 538 ? -11.730 -0.028 36.482 1.00 62.88 538 PHE A CA 1
ATOM 4223 C C . PHE A 1 538 ? -11.902 1.484 36.629 1.00 62.88 538 PHE A C 1
ATOM 4225 O O . PHE A 1 538 ? -12.003 1.985 37.748 1.00 62.88 538 PHE A O 1
ATOM 4232 N N . TRP A 1 539 ? -12.000 2.210 35.511 1.00 68.38 539 TRP A N 1
ATOM 4233 C CA . TRP A 1 539 ? -12.164 3.663 35.466 1.00 68.38 539 TRP A CA 1
ATOM 4234 C C . TRP A 1 539 ? -13.234 4.178 36.436 1.00 68.38 539 TRP A C 1
ATOM 4236 O O . TRP A 1 539 ? -12.975 5.069 37.240 1.00 68.38 539 TRP A O 1
ATOM 4246 N N . TYR A 1 540 ? -14.428 3.584 36.404 1.00 70.62 540 TYR A N 1
ATOM 4247 C CA . TYR A 1 540 ? -15.551 4.004 37.245 1.00 70.62 540 TYR A CA 1
ATOM 4248 C C . TYR A 1 540 ? -15.274 3.814 38.740 1.00 70.62 540 TYR A C 1
ATOM 4250 O O . TYR A 1 540 ? -15.639 4.670 39.548 1.00 70.62 540 TYR A O 1
ATOM 4258 N N . GLN A 1 541 ? -14.586 2.729 39.099 1.00 68.81 541 GLN A N 1
ATOM 4259 C CA . GLN A 1 541 ? -14.244 2.420 40.483 1.00 68.81 541 GLN A CA 1
ATOM 4260 C C . GLN A 1 541 ? -13.095 3.301 40.989 1.00 68.81 541 GLN A C 1
ATOM 4262 O O . GLN A 1 541 ? -13.132 3.782 42.115 1.00 68.81 541 GLN A O 1
ATOM 4267 N N . LEU A 1 542 ? -12.100 3.580 40.149 1.00 67.75 542 LEU A N 1
ATOM 4268 C CA . LEU A 1 542 ? -11.009 4.501 40.472 1.00 67.75 542 LEU A CA 1
ATOM 4269 C C . LEU A 1 542 ? -11.530 5.919 40.682 1.00 67.75 542 LEU A C 1
ATOM 4271 O O . LEU A 1 542 ? -11.252 6.527 41.711 1.00 67.75 542 LEU A O 1
ATOM 4275 N N . VAL A 1 543 ? -12.351 6.416 39.752 1.00 70.69 543 VAL A N 1
ATOM 4276 C CA . VAL A 1 543 ? -12.987 7.733 39.862 1.00 70.69 543 VAL A CA 1
ATOM 4277 C C . VAL A 1 543 ? -13.822 7.829 41.139 1.00 70.69 543 VAL A C 1
ATOM 4279 O O . VAL A 1 543 ? -13.701 8.818 41.854 1.00 70.69 543 VAL A O 1
ATOM 4282 N N . GLY A 1 544 ? -14.629 6.811 41.462 1.00 68.00 544 GLY A N 1
ATOM 4283 C CA . GLY A 1 544 ? -15.406 6.787 42.705 1.00 68.00 544 GLY A CA 1
ATOM 4284 C C . GLY A 1 544 ? -14.530 6.894 43.959 1.00 68.00 544 GLY A C 1
ATOM 4285 O O . GLY A 1 544 ? -14.810 7.708 44.837 1.00 68.00 544 GLY A O 1
ATOM 4286 N N . ASN A 1 545 ? -13.419 6.150 44.004 1.00 68.25 545 ASN A N 1
ATOM 4287 C CA . ASN A 1 545 ? -12.494 6.155 45.141 1.00 68.25 545 ASN A CA 1
ATOM 4288 C C . ASN A 1 545 ? -11.756 7.490 45.277 1.00 68.25 545 ASN A C 1
ATOM 4290 O O . ASN A 1 545 ? -11.579 7.987 46.385 1.00 68.25 545 ASN A O 1
ATOM 4294 N N . ILE A 1 546 ? -11.354 8.089 44.158 1.00 66.50 546 ILE A N 1
ATOM 4295 C CA . ILE A 1 546 ? -10.665 9.382 44.141 1.00 66.50 546 ILE A CA 1
ATOM 4296 C C . ILE A 1 546 ? -11.612 10.498 44.577 1.00 66.50 546 ILE A C 1
ATOM 4298 O O . ILE A 1 546 ? -11.253 11.316 45.420 1.00 66.50 546 ILE A O 1
ATOM 4302 N N . LEU A 1 547 ? -12.839 10.520 44.048 1.00 69.31 547 LEU A N 1
ATOM 4303 C CA . LEU A 1 547 ? -13.834 11.530 44.415 1.00 69.31 547 LEU A CA 1
ATOM 4304 C C . LEU A 1 547 ? -14.182 11.484 45.910 1.00 69.31 547 LEU A C 1
ATOM 4306 O O . LEU A 1 547 ? -14.467 12.532 46.477 1.00 69.31 547 LEU A O 1
ATOM 4310 N N . LEU A 1 548 ? -14.116 10.309 46.545 1.00 68.75 548 LEU A N 1
ATOM 4311 C CA . LEU A 1 548 ? -14.275 10.153 47.996 1.00 68.75 548 LEU A CA 1
ATOM 4312 C C . LEU A 1 548 ? -13.103 10.718 48.814 1.00 68.75 548 LEU A C 1
ATOM 4314 O O . LEU A 1 548 ? -13.297 11.103 49.964 1.00 68.75 548 LEU A O 1
ATOM 4318 N N . GLN A 1 549 ? -11.892 10.736 48.257 1.00 64.69 549 GLN A N 1
ATOM 4319 C CA . GLN A 1 549 ? -10.681 11.172 48.961 1.00 64.69 549 GLN A CA 1
ATOM 4320 C C . GLN A 1 549 ? -10.377 12.664 48.792 1.00 64.69 549 GLN A C 1
ATOM 4322 O O . GLN A 1 549 ? -9.664 13.243 49.611 1.00 64.69 549 GLN A O 1
ATOM 4327 N N . LEU A 1 550 ? -10.917 13.302 47.752 1.00 61.94 550 LEU A N 1
ATOM 4328 C CA . LEU A 1 550 ? -10.755 14.734 47.521 1.00 61.94 550 LEU A CA 1
ATOM 4329 C C . LEU A 1 550 ? -11.597 15.537 48.530 1.00 61.94 550 LEU A C 1
ATOM 4331 O O . LEU A 1 550 ? -12.827 15.509 48.497 1.00 61.94 550 LEU A O 1
ATOM 4335 N N . SER A 1 551 ? -10.942 16.294 49.417 1.00 55.81 551 SER A N 1
ATOM 4336 C CA . SER A 1 551 ? -11.632 17.182 50.363 1.00 55.81 551 SER A CA 1
ATOM 4337 C C . SER A 1 551 ? -12.423 18.257 49.610 1.00 55.81 551 SER A C 1
ATOM 4339 O O . SER A 1 551 ? -11.831 19.016 48.840 1.00 55.81 551 SER A O 1
ATOM 4341 N N . HIS A 1 552 ? -13.732 18.366 49.841 1.00 62.28 552 HIS A N 1
ATOM 4342 C CA . HIS A 1 552 ? -14.568 19.382 49.200 1.00 62.28 552 HIS A CA 1
ATOM 4343 C C . HIS A 1 552 ? -14.792 20.591 50.125 1.00 62.28 552 HIS A C 1
ATOM 4345 O O . HIS A 1 552 ? -15.096 20.447 51.310 1.00 62.28 552 HIS A O 1
ATOM 4351 N N . LYS A 1 553 ? -14.620 21.806 49.589 1.00 67.38 553 LYS A N 1
ATOM 4352 C CA . LYS A 1 553 ? -14.855 23.087 50.289 1.00 67.38 553 LYS A CA 1
ATOM 4353 C C . LYS A 1 553 ? -16.182 23.698 49.831 1.00 67.38 553 LYS A C 1
ATOM 4355 O O . LYS A 1 553 ? -16.680 23.377 48.758 1.00 67.38 553 LYS A O 1
ATOM 4360 N N . GLN A 1 554 ? -16.736 24.644 50.595 1.00 67.94 554 GLN A N 1
ATOM 4361 C CA . GLN A 1 554 ? -17.987 25.334 50.228 1.00 67.94 554 GLN A CA 1
ATOM 4362 C C . GLN A 1 554 ? -17.918 26.031 48.853 1.00 67.94 554 GLN A C 1
ATOM 4364 O O . GLN A 1 554 ? -18.927 26.135 48.162 1.00 67.94 554 GLN A O 1
ATOM 4369 N N . LEU A 1 555 ? -16.719 26.450 48.430 1.00 69.75 555 LEU A N 1
ATOM 4370 C CA . LEU A 1 555 ? -16.461 27.010 47.100 1.00 69.75 555 LEU A CA 1
ATOM 4371 C C . LEU A 1 555 ? -16.856 26.041 45.965 1.00 69.75 555 LEU A C 1
ATOM 4373 O O . LEU A 1 555 ? -17.340 26.466 44.919 1.00 69.75 555 LEU A O 1
ATOM 4377 N N . ASP A 1 556 ? -16.716 24.736 46.198 1.00 72.81 556 ASP A N 1
ATOM 4378 C CA . ASP A 1 556 ? -16.967 23.689 45.206 1.00 72.81 556 ASP A CA 1
ATOM 4379 C C . ASP A 1 556 ? -18.470 23.483 44.970 1.00 72.81 556 ASP A C 1
ATOM 4381 O O . ASP A 1 556 ? -18.883 23.116 43.869 1.00 72.81 556 ASP A O 1
ATOM 4385 N N . LYS A 1 557 ? -19.308 23.776 45.981 1.00 80.25 557 LYS A N 1
ATOM 4386 C CA . LYS A 1 557 ? -20.772 23.804 45.834 1.00 80.25 557 LYS A CA 1
ATOM 4387 C C . LYS A 1 557 ? -21.186 24.882 44.830 1.00 80.25 557 LYS A C 1
ATOM 4389 O O . LYS A 1 557 ? -22.049 24.631 43.993 1.00 80.25 557 LYS A O 1
ATOM 4394 N N . ASN A 1 558 ? -20.555 26.054 44.882 1.00 81.25 558 ASN A N 1
ATOM 4395 C CA . ASN A 1 558 ? -20.870 27.158 43.973 1.00 81.25 558 ASN A CA 1
ATOM 4396 C C . ASN A 1 558 ? -20.439 26.827 42.539 1.00 81.25 558 ASN A C 1
ATOM 4398 O O . ASN A 1 558 ? -21.226 26.982 41.609 1.00 81.25 558 ASN A O 1
ATOM 4402 N N . GLU A 1 559 ? -19.238 26.266 42.365 1.00 79.88 559 GLU A N 1
ATOM 4403 C CA . GLU A 1 559 ? -18.742 25.850 41.048 1.00 79.88 559 GLU A CA 1
ATOM 4404 C C . GLU A 1 559 ? -19.658 24.803 40.385 1.00 79.88 559 GLU A C 1
ATOM 4406 O O . GLU A 1 559 ? -19.898 24.835 39.172 1.00 79.88 559 GLU A O 1
ATOM 4411 N N . MET A 1 560 ? -20.201 23.891 41.192 1.00 85.38 560 MET A N 1
ATOM 4412 C CA . MET A 1 560 ? -21.186 22.910 40.759 1.00 85.38 560 MET A CA 1
ATOM 4413 C C . MET A 1 560 ? -22.489 23.571 40.291 1.00 85.38 560 MET A C 1
ATOM 4415 O O . MET A 1 560 ? -23.024 23.199 39.246 1.00 85.38 560 MET A O 1
ATOM 4419 N N . ILE A 1 561 ? -23.012 24.541 41.045 1.00 85.31 561 ILE A N 1
ATOM 4420 C CA . ILE A 1 561 ? -24.256 25.249 40.705 1.00 85.31 561 ILE A CA 1
ATOM 4421 C C . ILE A 1 561 ? -24.088 26.036 39.401 1.00 85.31 561 ILE A C 1
ATOM 4423 O O . ILE A 1 561 ? -24.955 25.961 38.528 1.00 85.31 561 ILE A O 1
ATOM 4427 N N . ASP A 1 562 ? -22.948 26.700 39.209 1.00 84.62 562 ASP A N 1
ATOM 4428 C CA . ASP A 1 562 ? -22.637 27.426 37.974 1.00 84.62 562 ASP A CA 1
ATOM 4429 C C . ASP A 1 562 ? -22.604 26.500 36.755 1.00 84.62 562 ASP A C 1
ATOM 4431 O O . ASP A 1 562 ? -23.186 26.809 35.712 1.00 84.62 562 ASP A O 1
ATOM 4435 N N . LEU A 1 563 ? -21.985 25.322 36.890 1.00 84.06 563 LEU A N 1
ATOM 4436 C CA . LEU A 1 563 ? -22.019 24.283 35.858 1.00 84.06 563 LEU A CA 1
ATOM 4437 C C . LEU A 1 563 ? -23.464 23.857 35.544 1.00 84.06 563 LEU A C 1
ATOM 4439 O O . LEU A 1 563 ? -23.819 23.690 34.376 1.00 84.06 563 LEU A O 1
ATOM 4443 N N . CYS A 1 564 ? -24.307 23.686 36.565 1.00 83.56 564 CYS A N 1
ATOM 4444 C CA . CYS A 1 564 ? -25.708 23.312 36.375 1.00 83.56 564 CYS A CA 1
ATOM 4445 C C . CYS A 1 564 ? -26.486 24.397 35.616 1.00 83.56 564 CYS A C 1
ATOM 4447 O O . CYS A 1 564 ? -27.236 24.071 34.694 1.00 83.56 564 CYS A O 1
ATOM 4449 N N . ARG A 1 565 ? -26.269 25.677 35.944 1.00 85.25 565 ARG A N 1
ATOM 4450 C CA . ARG A 1 565 ? -26.877 26.817 35.237 1.00 85.25 565 ARG A CA 1
ATOM 4451 C C . ARG A 1 565 ? -26.429 26.892 33.779 1.00 85.25 565 ARG A C 1
ATOM 4453 O O . ARG A 1 565 ? -27.272 27.067 32.906 1.00 85.25 565 ARG A O 1
ATOM 4460 N N . GLN A 1 566 ? -25.139 26.688 33.507 1.00 84.44 566 GLN A N 1
ATOM 4461 C CA . GLN A 1 566 ? -24.603 26.636 32.141 1.00 84.44 566 GLN A CA 1
ATOM 4462 C C . GLN A 1 566 ? -25.218 25.494 31.326 1.00 84.44 566 GLN A C 1
ATOM 4464 O O . GLN A 1 566 ? -25.588 25.680 30.172 1.00 84.44 566 GLN A O 1
ATOM 4469 N N . TYR A 1 567 ? -25.356 24.308 31.922 1.00 82.19 567 TYR A N 1
ATOM 4470 C CA . TYR A 1 567 ? -25.881 23.138 31.221 1.00 82.19 567 TYR A CA 1
ATOM 4471 C C . TYR A 1 567 ? -27.363 23.285 30.836 1.00 82.19 567 TYR A C 1
ATOM 4473 O O . TYR A 1 567 ? -27.787 22.766 29.805 1.00 82.19 567 TYR A O 1
ATOM 4481 N N . TYR A 1 568 ? -28.156 23.978 31.657 1.00 83.00 568 TYR A N 1
ATOM 4482 C CA . TYR A 1 568 ? -29.595 24.175 31.449 1.00 83.00 568 TYR A CA 1
ATOM 4483 C C . TYR A 1 568 ? -29.966 25.620 31.088 1.00 83.00 568 TYR A C 1
ATOM 4485 O O . TYR A 1 568 ? -31.103 26.028 31.327 1.00 83.00 568 TYR A O 1
ATOM 4493 N N . GLN A 1 569 ? -29.042 26.380 30.491 1.00 82.44 569 GLN A N 1
ATOM 4494 C CA . GLN A 1 569 ? -29.224 27.803 30.181 1.00 82.44 569 GLN A CA 1
ATOM 4495 C C . GLN A 1 569 ? -30.494 28.082 29.354 1.00 82.44 569 GLN A C 1
ATOM 4497 O O . GLN A 1 569 ? -31.184 29.068 29.602 1.00 82.44 569 GLN A O 1
ATOM 4502 N N . ASP A 1 570 ? -30.861 27.164 28.454 1.00 81.06 570 ASP A N 1
ATOM 4503 C CA . ASP A 1 570 ? -32.028 27.300 27.572 1.00 81.06 570 ASP A CA 1
ATOM 4504 C C . ASP A 1 570 ? -33.335 26.731 28.165 1.00 81.06 570 ASP A C 1
ATOM 4506 O O . ASP A 1 570 ? -34.394 26.804 27.540 1.00 81.06 570 ASP A O 1
ATOM 4510 N N . ASN A 1 571 ? -33.307 26.149 29.374 1.00 83.06 571 ASN A N 1
ATOM 4511 C CA . ASN A 1 571 ? -34.470 25.492 29.978 1.00 83.06 571 ASN A CA 1
ATOM 4512 C C . ASN A 1 571 ? -34.911 26.154 31.293 1.00 83.06 571 ASN A C 1
ATOM 4514 O O . ASN A 1 571 ? -34.518 25.753 32.392 1.00 83.06 571 ASN A O 1
ATOM 4518 N N . LEU A 1 572 ? -35.840 27.108 31.172 1.00 80.56 572 LEU A N 1
ATOM 4519 C CA . LEU A 1 572 ? -36.420 27.879 32.282 1.00 80.56 572 LEU A CA 1
ATOM 4520 C C . LEU A 1 572 ? -36.995 27.019 33.423 1.00 80.56 572 LEU A C 1
ATOM 4522 O O . LEU A 1 572 ? -37.006 27.454 34.574 1.00 80.56 572 LEU A O 1
ATOM 4526 N N . LYS A 1 573 ? -37.477 25.801 33.134 1.00 81.88 573 LYS A N 1
ATOM 4527 C CA . LYS A 1 573 ? -38.001 24.891 34.164 1.00 81.88 573 LYS A CA 1
ATOM 4528 C C . LYS A 1 573 ? -36.880 24.348 35.047 1.00 81.88 573 LYS A C 1
ATOM 4530 O O . LYS A 1 573 ? -37.055 24.277 36.258 1.00 81.88 573 LYS A O 1
ATOM 4535 N N . TYR A 1 574 ? -35.753 23.965 34.451 1.00 81.12 574 TYR A N 1
ATOM 4536 C CA . TYR A 1 574 ? -34.610 23.448 35.200 1.00 81.12 574 TYR A CA 1
ATOM 4537 C C . TYR A 1 574 ? -33.862 24.553 35.943 1.00 81.12 574 TYR A C 1
ATOM 4539 O O . TYR A 1 574 ? -33.439 24.303 37.064 1.00 81.12 574 TYR A O 1
ATOM 4547 N N . LEU A 1 575 ? -33.790 25.773 35.400 1.00 81.94 575 LEU A N 1
ATOM 4548 C CA . LEU A 1 575 ? -33.197 26.917 36.107 1.00 81.94 575 LEU A CA 1
ATOM 4549 C C . LEU A 1 575 ? -33.904 27.206 37.441 1.00 81.94 575 LEU A C 1
ATOM 4551 O O . LEU A 1 575 ? -33.239 27.268 38.467 1.00 81.94 575 LEU A O 1
ATOM 4555 N N . LYS A 1 576 ? -35.246 27.222 37.467 1.00 82.31 576 LYS A N 1
ATOM 4556 C CA . LYS A 1 576 ? -36.012 27.369 38.724 1.00 82.31 576 LYS A CA 1
ATOM 4557 C C . LYS A 1 576 ? -35.725 26.261 39.744 1.00 82.31 576 LYS A C 1
ATOM 4559 O O . LYS A 1 576 ? -35.698 26.518 40.941 1.00 82.31 576 LYS A O 1
ATOM 4564 N N . ILE A 1 577 ? -35.529 25.028 39.273 1.00 81.88 577 ILE A N 1
ATOM 4565 C CA . ILE A 1 577 ? -35.202 23.880 40.135 1.00 81.88 577 ILE A CA 1
ATOM 4566 C C . ILE A 1 577 ? -33.768 24.000 40.674 1.00 81.88 577 ILE A C 1
ATOM 4568 O O . ILE A 1 577 ? -33.508 23.591 41.801 1.00 81.88 577 ILE A O 1
ATOM 4572 N N . ILE A 1 578 ? -32.841 24.550 39.886 1.00 84.50 578 ILE A N 1
ATOM 4573 C CA . ILE A 1 578 ? -31.459 24.802 40.311 1.00 84.50 578 ILE A CA 1
ATOM 4574 C C . ILE A 1 578 ? -31.417 25.898 41.385 1.00 84.50 578 ILE A C 1
ATOM 4576 O O . ILE A 1 578 ? -30.674 25.751 42.350 1.00 84.50 578 ILE A O 1
ATOM 4580 N N . ASP A 1 579 ? -32.249 26.936 41.275 1.00 83.94 579 ASP A N 1
ATOM 4581 C CA . ASP A 1 579 ? -32.347 27.986 42.300 1.00 83.94 579 ASP A CA 1
ATOM 4582 C C . ASP A 1 579 ? -32.917 27.440 43.626 1.00 83.94 579 ASP A C 1
ATOM 4584 O O . ASP A 1 579 ? -32.400 27.730 44.703 1.00 83.94 579 ASP A O 1
ATOM 4588 N N . GLU A 1 580 ? -33.934 26.572 43.566 1.00 83.69 580 GLU A N 1
ATOM 4589 C CA . GLU A 1 580 ? -34.442 25.851 44.747 1.00 83.69 580 GLU A CA 1
ATOM 4590 C C . GLU A 1 580 ? -33.361 24.936 45.349 1.00 83.69 580 GLU A C 1
ATOM 4592 O O . GLU A 1 580 ? -33.174 24.889 46.564 1.00 83.69 580 GLU A O 1
ATOM 4597 N N . PHE A 1 581 ? -32.600 24.245 44.497 1.00 83.75 581 PHE A N 1
ATOM 4598 C CA . PHE A 1 581 ? -31.497 23.383 44.911 1.00 83.75 581 PHE A CA 1
ATOM 4599 C C . PHE A 1 581 ? -30.371 24.164 45.608 1.00 83.75 581 PHE A C 1
ATOM 4601 O O . PHE A 1 581 ? -29.845 23.698 46.616 1.00 83.75 581 PHE A O 1
ATOM 4608 N N . GLU A 1 582 ? -30.006 25.353 45.127 1.00 84.25 582 GLU A N 1
ATOM 4609 C CA . GLU A 1 582 ? -28.974 26.194 45.749 1.00 84.25 582 GLU A CA 1
ATOM 4610 C C . GLU A 1 582 ? -29.287 26.482 47.229 1.00 84.25 582 GLU A C 1
ATOM 4612 O O . GLU A 1 582 ? -28.406 26.330 48.090 1.00 84.25 582 GLU A O 1
ATOM 4617 N N . HIS A 1 583 ? -30.554 26.791 47.527 1.00 82.38 583 HIS A N 1
ATOM 4618 C CA . HIS A 1 583 ? -31.033 27.134 48.866 1.00 82.38 583 HIS A CA 1
ATOM 4619 C C . HIS A 1 583 ? -31.378 25.924 49.747 1.00 82.38 583 HIS A C 1
ATOM 4621 O O . HIS A 1 583 ? -31.074 25.939 50.938 1.00 82.38 583 HIS A O 1
ATOM 4627 N N . GLU A 1 584 ? -31.992 24.873 49.197 1.00 81.81 584 GLU A N 1
ATOM 4628 C CA . GLU A 1 584 ? -32.505 23.742 49.986 1.00 81.81 584 GLU A CA 1
ATOM 4629 C C . GLU A 1 584 ? -31.553 22.537 50.084 1.00 81.81 584 GLU A C 1
ATOM 4631 O O . GLU A 1 584 ? -31.837 21.582 50.823 1.00 81.81 584 GLU A O 1
ATOM 4636 N N . TYR A 1 585 ? -30.445 22.531 49.335 1.00 83.00 585 TYR A N 1
ATOM 4637 C CA . TYR A 1 585 ? -29.507 21.410 49.328 1.00 83.00 585 TYR A CA 1
ATOM 4638 C C . TYR A 1 585 ? -28.617 21.366 50.578 1.00 83.00 585 TYR A C 1
ATOM 4640 O O . TYR A 1 585 ? -27.780 22.249 50.804 1.00 83.00 585 TYR A O 1
ATOM 4648 N N . TYR A 1 586 ? -28.752 20.254 51.306 1.00 78.69 586 TYR A N 1
ATOM 4649 C CA . TYR A 1 586 ? -27.914 19.811 52.420 1.00 78.69 586 TYR A CA 1
ATOM 4650 C C . TYR A 1 586 ? -27.484 18.353 52.182 1.00 78.69 586 TYR A C 1
ATOM 4652 O O . TYR A 1 586 ? -28.264 17.573 51.624 1.00 78.69 586 TYR A O 1
ATOM 4660 N N . SER A 1 587 ? -26.296 17.956 52.655 1.00 74.38 587 SER A N 1
ATOM 4661 C CA . SER A 1 587 ? -25.715 16.617 52.428 1.00 74.38 587 SER A CA 1
ATOM 4662 C C . SER A 1 587 ? -26.636 15.458 52.844 1.00 74.38 587 SER A C 1
ATOM 4664 O O . SER A 1 587 ? -26.665 14.413 52.201 1.00 74.38 587 SER A O 1
ATOM 4666 N N . ASN A 1 588 ? -27.476 15.640 53.869 1.00 72.31 588 ASN A N 1
ATOM 4667 C CA . ASN A 1 588 ? -28.436 14.625 54.328 1.00 72.31 588 ASN A CA 1
ATOM 4668 C C . ASN A 1 588 ? -29.640 14.401 53.384 1.00 72.31 588 ASN A C 1
ATOM 4670 O O . ASN A 1 588 ? -30.348 13.406 53.531 1.00 72.31 588 ASN A O 1
ATOM 4674 N N . LYS A 1 589 ? -29.879 15.291 52.412 1.00 74.31 589 LYS A N 1
ATOM 4675 C CA . LYS A 1 589 ? -30.957 15.185 51.409 1.00 74.31 589 LYS A CA 1
ATOM 4676 C C . LYS A 1 589 ? -30.456 14.741 50.027 1.00 74.31 589 LYS A C 1
ATOM 4678 O O . LYS A 1 589 ? -31.235 14.735 49.072 1.00 74.31 589 LYS A O 1
ATOM 4683 N N . VAL A 1 590 ? -29.185 14.350 49.894 1.00 78.62 590 VAL A N 1
ATOM 4684 C CA . VAL A 1 590 ? -28.551 14.021 48.603 1.00 78.62 590 VAL A CA 1
ATOM 4685 C C . VAL A 1 590 ? -29.291 12.926 47.821 1.00 78.62 590 VAL A C 1
ATOM 4687 O O . VAL A 1 590 ? -29.546 13.082 46.628 1.00 78.62 590 VAL A O 1
ATOM 4690 N N . ILE A 1 591 ? -29.744 11.869 48.502 1.00 72.94 591 ILE A N 1
ATOM 4691 C CA . ILE A 1 591 ? -30.477 10.736 47.908 1.00 72.94 591 ILE A CA 1
ATOM 4692 C C . ILE A 1 591 ? -31.815 11.201 47.317 1.00 72.94 591 ILE A C 1
ATOM 4694 O O . ILE A 1 591 ? -32.165 10.849 46.189 1.00 72.94 591 ILE A O 1
ATOM 4698 N N . GLN A 1 592 ? -32.544 12.050 48.051 1.00 73.38 592 GLN A N 1
ATOM 4699 C CA . GLN A 1 592 ? -33.821 12.601 47.595 1.00 73.38 592 GLN A CA 1
ATOM 4700 C C . GLN A 1 592 ? -33.632 13.461 46.343 1.00 73.38 592 GLN A C 1
ATOM 4702 O O . GLN A 1 592 ? -34.407 13.342 45.399 1.00 73.38 592 GLN A O 1
ATOM 4707 N N . TRP A 1 593 ? -32.583 14.283 46.286 1.00 76.75 593 TRP A N 1
ATOM 4708 C CA . TRP A 1 593 ? -32.281 15.097 45.105 1.00 76.75 593 TRP A CA 1
ATOM 4709 C C . TRP A 1 593 ? -31.796 14.271 43.911 1.00 76.75 593 TRP A C 1
ATOM 4711 O O . TRP A 1 593 ? -32.155 14.573 42.769 1.00 76.75 593 TRP A O 1
ATOM 4721 N N . PHE A 1 594 ? -31.046 13.196 44.162 1.00 76.06 594 PHE A N 1
ATOM 4722 C CA . PHE A 1 594 ? -30.590 12.279 43.122 1.00 76.06 594 PHE A CA 1
ATOM 4723 C C . PHE A 1 594 ? -31.762 11.543 42.454 1.00 76.06 594 PHE A C 1
ATOM 4725 O O . PHE A 1 594 ? -31.785 11.413 41.230 1.00 76.06 594 PHE A O 1
ATOM 4732 N N . LEU A 1 595 ? -32.763 11.124 43.236 1.00 67.62 595 LEU A N 1
ATOM 4733 C CA . LEU A 1 595 ? -33.883 10.306 42.758 1.00 67.62 595 LEU A CA 1
ATOM 4734 C C . LEU A 1 595 ? -35.115 11.119 42.336 1.00 67.62 595 LEU A C 1
ATOM 4736 O O . LEU A 1 595 ? -35.745 10.799 41.331 1.00 67.62 595 LEU A O 1
ATOM 4740 N N . LYS A 1 596 ? -35.467 12.186 43.069 1.00 60.31 596 LYS A N 1
ATOM 4741 C CA . LYS A 1 596 ? -36.778 12.854 42.962 1.00 60.31 596 LYS A CA 1
ATOM 4742 C C . LYS A 1 596 ? -36.826 13.997 41.938 1.00 60.31 596 LYS A C 1
ATOM 4744 O O . LYS A 1 596 ? -37.921 14.358 41.517 1.00 60.31 596 LYS A O 1
ATOM 4749 N N . ARG A 1 597 ? -35.692 14.594 41.520 1.00 61.12 597 ARG A N 1
ATOM 4750 C CA . ARG A 1 597 ? -35.679 15.826 40.673 1.00 61.12 597 ARG A CA 1
ATOM 4751 C C . ARG A 1 597 ? -34.567 15.916 39.604 1.00 61.12 597 ARG A C 1
ATOM 4753 O O . ARG A 1 597 ? -34.224 16.994 39.131 1.00 61.12 597 ARG A O 1
ATOM 4760 N N . SER A 1 598 ? -34.061 14.751 39.203 1.00 64.38 598 SER A N 1
ATOM 4761 C CA . SER A 1 598 ? -33.267 14.320 38.031 1.00 64.38 598 SER A CA 1
ATOM 4762 C C . SER A 1 598 ? -32.317 15.239 37.230 1.00 64.38 598 SER A C 1
ATOM 4764 O O . SER A 1 598 ? -31.810 14.751 36.220 1.00 64.38 598 SER A O 1
ATOM 4766 N N . PHE A 1 599 ? -32.051 16.508 37.541 1.00 72.12 599 PHE A N 1
ATOM 4767 C CA . PHE A 1 599 ? -31.004 17.244 36.811 1.00 72.12 599 PHE A CA 1
ATOM 4768 C C . PHE A 1 599 ? -29.583 16.805 37.230 1.00 72.12 599 PHE A C 1
ATOM 4770 O O . PHE A 1 599 ? -28.791 16.546 36.318 1.00 72.12 599 PHE A O 1
ATOM 4777 N N . PRO A 1 600 ? -29.269 16.562 38.530 1.00 75.75 600 PRO A N 1
ATOM 4778 C CA . PRO A 1 600 ? -27.942 16.096 38.942 1.00 75.75 600 PRO A CA 1
ATOM 4779 C C . PRO A 1 600 ? -27.676 14.673 38.447 1.00 75.75 600 PRO A C 1
ATOM 4781 O O . PRO A 1 600 ? -26.627 14.404 37.871 1.00 75.75 600 PRO A O 1
ATOM 4784 N N . TYR A 1 601 ? -28.668 13.779 38.558 1.00 77.38 601 TYR A N 1
ATOM 4785 C CA . TYR A 1 601 ? -28.592 12.422 38.006 1.00 77.38 601 TYR A CA 1
ATOM 4786 C C . TYR A 1 601 ? -28.281 12.429 36.506 1.00 77.38 601 TYR A C 1
ATOM 4788 O O . TYR A 1 601 ? -27.389 11.712 36.061 1.00 77.38 601 TYR A O 1
ATOM 4796 N N . LYS A 1 602 ? -28.986 13.255 35.715 1.00 74.94 602 LYS A N 1
ATOM 4797 C CA . LYS A 1 602 ? -28.759 13.360 34.264 1.00 74.94 602 LYS A CA 1
ATOM 4798 C C . LYS A 1 602 ? -27.350 13.859 33.943 1.00 74.94 602 LYS A C 1
ATOM 4800 O O . LYS A 1 602 ? -26.720 13.314 33.038 1.00 74.94 602 LYS A O 1
ATOM 4805 N N . MET A 1 603 ? -26.853 14.851 34.681 1.00 80.81 603 MET A N 1
ATOM 4806 C CA . MET A 1 603 ? -25.509 15.401 34.483 1.00 80.81 603 MET A CA 1
ATOM 4807 C C . MET A 1 603 ? -24.420 14.399 34.867 1.00 80.81 603 MET A C 1
ATOM 4809 O O . MET A 1 603 ? -23.555 14.119 34.044 1.00 80.81 603 MET A O 1
ATOM 4813 N N . ILE A 1 604 ? -24.511 13.786 36.052 1.00 80.25 604 ILE A N 1
ATOM 4814 C CA . ILE A 1 604 ? -23.570 12.752 36.513 1.00 80.25 604 ILE A CA 1
ATOM 4815 C C . ILE A 1 604 ? -23.579 11.568 35.544 1.00 80.25 604 ILE A C 1
ATOM 4817 O O . ILE A 1 604 ? -22.525 11.119 35.101 1.00 80.25 604 ILE A O 1
ATOM 4821 N N . LYS A 1 605 ? -24.766 11.101 35.140 1.00 75.38 605 LYS A N 1
ATOM 4822 C CA . LYS A 1 605 ? -24.914 10.019 34.161 1.00 75.38 605 LYS A CA 1
ATOM 4823 C C . LYS A 1 605 ? -24.235 10.365 32.837 1.00 75.38 605 LYS A C 1
ATOM 4825 O O . LYS A 1 605 ? -23.490 9.539 32.321 1.00 75.38 605 LYS A O 1
ATOM 4830 N N . LYS A 1 606 ? -24.469 11.564 32.291 1.00 75.75 606 LYS A N 1
ATOM 4831 C CA . LYS A 1 606 ? -23.835 11.990 31.037 1.00 75.75 606 LYS A CA 1
ATOM 4832 C C . LYS A 1 606 ? -22.321 12.071 31.196 1.00 75.75 606 LYS A C 1
ATOM 4834 O O . LYS A 1 606 ? -21.625 11.505 30.366 1.00 75.75 606 LYS A O 1
ATOM 4839 N N . ALA A 1 607 ? -21.830 12.699 32.264 1.00 75.44 607 ALA A N 1
ATOM 4840 C CA . ALA A 1 607 ? -20.403 12.859 32.533 1.00 75.44 607 ALA A CA 1
ATOM 4841 C C . ALA A 1 607 ? -19.679 11.505 32.668 1.00 75.44 607 ALA A C 1
ATOM 4843 O O . ALA A 1 607 ? -18.622 11.317 32.071 1.00 75.44 607 ALA A O 1
ATOM 4844 N N . LEU A 1 608 ? -20.283 10.526 33.353 1.00 75.25 608 LEU A N 1
ATOM 4845 C CA . LEU A 1 608 ? -19.771 9.151 33.436 1.00 75.25 608 LEU A CA 1
ATOM 4846 C C . LEU A 1 608 ? -19.790 8.432 32.073 1.00 75.25 608 LEU A C 1
ATOM 4848 O O . LEU A 1 608 ? -18.860 7.689 31.759 1.00 75.25 608 LEU A O 1
ATOM 4852 N N . GLN A 1 609 ? -20.815 8.656 31.243 1.00 71.19 609 GLN A N 1
ATOM 4853 C CA . GLN A 1 609 ? -20.920 8.046 29.909 1.00 71.19 609 GLN A CA 1
ATOM 4854 C C . GLN A 1 609 ? -19.845 8.544 28.940 1.00 71.19 609 GLN A C 1
ATOM 4856 O O . GLN A 1 609 ? -19.293 7.748 28.187 1.00 71.19 609 GLN A O 1
ATOM 4861 N N . ILE A 1 610 ? -19.538 9.843 28.959 1.00 70.38 610 ILE A N 1
ATOM 4862 C CA . ILE A 1 610 ? -18.507 10.437 28.091 1.00 70.38 610 ILE A CA 1
ATOM 4863 C C . ILE A 1 610 ? -17.107 10.429 28.727 1.00 70.38 610 ILE A C 1
ATOM 4865 O O . ILE A 1 610 ? -16.174 10.952 28.125 1.00 70.38 610 ILE A O 1
ATOM 4869 N N . LYS A 1 611 ? -16.965 9.859 29.936 1.00 71.06 611 LYS A N 1
ATOM 4870 C CA . LYS A 1 611 ? -15.749 9.912 30.765 1.00 71.06 611 LYS A CA 1
ATOM 4871 C C . LYS A 1 611 ? -15.196 11.350 30.906 1.00 71.06 611 LYS A C 1
ATOM 4873 O O . LYS A 1 611 ? -13.991 11.561 30.814 1.00 71.06 611 LYS A O 1
ATOM 4878 N N . ASP A 1 612 ? -16.070 12.345 31.111 1.00 73.31 612 ASP A N 1
ATOM 4879 C CA . ASP A 1 612 ? -15.680 13.760 31.268 1.00 73.31 612 ASP A CA 1
ATOM 4880 C C . ASP A 1 612 ? -15.310 14.065 32.720 1.00 73.31 612 ASP A C 1
ATOM 4882 O O . ASP A 1 612 ? -16.145 14.361 33.579 1.00 73.31 612 ASP A O 1
ATOM 4886 N N . ILE A 1 613 ? -14.009 13.999 32.968 1.00 70.25 613 ILE A N 1
ATOM 4887 C CA . ILE A 1 613 ? -13.385 14.204 34.272 1.00 70.25 613 ILE A CA 1
ATOM 4888 C C . ILE A 1 613 ? -13.612 15.615 34.791 1.00 70.25 613 ILE A C 1
ATOM 4890 O O . ILE A 1 613 ? -13.856 15.796 35.981 1.00 70.25 613 ILE A O 1
ATOM 4894 N N . ASN A 1 614 ? -13.573 16.619 33.914 1.00 70.50 614 ASN A N 1
ATOM 4895 C CA . ASN A 1 614 ? -13.758 18.003 34.331 1.00 70.50 614 ASN A CA 1
ATOM 4896 C C . ASN A 1 614 ? -15.167 18.207 34.883 1.00 70.50 614 ASN A C 1
ATOM 4898 O O . ASN A 1 614 ? -15.328 18.844 35.921 1.00 70.50 614 ASN A O 1
ATOM 4902 N N . GLN A 1 615 ? -16.182 17.628 34.238 1.00 76.38 615 GLN A N 1
ATOM 4903 C CA . GLN A 1 615 ? -17.544 17.661 34.769 1.00 76.38 615 GLN A CA 1
ATOM 4904 C C . GLN A 1 615 ? -17.671 16.883 36.079 1.00 76.38 615 GLN A C 1
ATOM 4906 O O . GLN A 1 615 ? -18.285 17.390 37.013 1.00 76.38 615 GLN A O 1
ATOM 4911 N N . LEU A 1 616 ? -17.065 15.697 36.189 1.00 78.38 616 LEU A N 1
ATOM 4912 C CA . LEU A 1 616 ? -17.116 14.892 37.417 1.00 78.38 616 LEU A CA 1
ATOM 4913 C C . LEU A 1 616 ? -16.437 15.589 38.604 1.00 78.38 616 LEU A C 1
ATOM 4915 O O . LEU A 1 616 ? -16.995 15.601 39.697 1.00 78.38 616 LEU A O 1
ATOM 4919 N N . ILE A 1 617 ? -15.293 16.243 38.384 1.00 74.06 617 ILE A N 1
ATOM 4920 C CA . ILE A 1 617 ? -14.594 17.039 39.403 1.00 74.06 617 ILE A CA 1
ATOM 4921 C C . ILE A 1 617 ? -15.427 18.255 39.821 1.00 74.06 617 ILE A C 1
ATOM 4923 O O . ILE A 1 617 ? -15.449 18.596 41.001 1.00 74.06 617 ILE A O 1
ATOM 4927 N N . ARG A 1 618 ? -16.127 18.918 38.894 1.00 76.88 618 ARG A N 1
ATOM 4928 C CA . ARG A 1 618 ? -17.016 20.051 39.225 1.00 76.88 618 ARG A CA 1
ATOM 4929 C C . ARG A 1 618 ? -18.290 19.595 39.940 1.00 76.88 618 ARG A C 1
ATOM 4931 O O . ARG A 1 618 ? -18.826 20.326 40.759 1.00 76.88 618 ARG A O 1
ATOM 4938 N N . LEU A 1 619 ? -18.736 18.363 39.693 1.00 81.75 619 LEU A N 1
ATOM 4939 C CA . LEU A 1 619 ? -19.843 17.706 40.399 1.00 81.75 619 LEU A CA 1
ATOM 4940 C C . LEU A 1 619 ? -19.397 16.992 41.693 1.00 81.75 619 LEU A C 1
ATOM 4942 O O . LEU A 1 619 ? -20.232 16.371 42.356 1.00 81.75 619 LEU A O 1
ATOM 4946 N N . ARG A 1 620 ? -18.110 17.072 42.075 1.00 79.75 620 ARG A N 1
ATOM 4947 C CA . ARG A 1 620 ? -17.533 16.287 43.183 1.00 79.75 620 ARG A CA 1
ATOM 4948 C C . ARG A 1 620 ? -18.243 16.496 44.508 1.00 79.75 620 ARG A C 1
ATOM 4950 O O . ARG A 1 620 ? -18.373 15.539 45.254 1.00 79.75 620 ARG A O 1
ATOM 4957 N N . TYR A 1 621 ? -18.725 17.710 44.778 1.00 82.12 621 TYR A N 1
ATOM 4958 C CA . TYR A 1 621 ? -19.408 18.029 46.031 1.00 82.12 621 TYR A CA 1
ATOM 4959 C C . TYR A 1 621 ? -20.628 17.114 46.223 1.00 82.12 621 TYR A C 1
ATOM 4961 O O . TYR A 1 621 ? -20.731 16.396 47.212 1.00 82.12 621 TYR A O 1
ATOM 4969 N N . PHE A 1 622 ? -21.502 17.046 45.214 1.00 85.12 622 PHE A N 1
ATOM 4970 C CA . PHE A 1 622 ? -22.693 16.198 45.254 1.00 85.12 622 PHE A CA 1
ATOM 4971 C C . PHE A 1 622 ? -22.362 14.703 45.171 1.00 85.12 622 PHE A C 1
ATOM 4973 O O . PHE A 1 622 ? -22.986 13.893 45.853 1.00 85.12 622 PHE A O 1
ATOM 4980 N N . ILE A 1 623 ? -21.389 14.313 44.338 1.00 81.31 623 ILE A N 1
ATOM 4981 C CA . ILE A 1 623 ? -20.993 12.901 44.205 1.00 81.31 623 ILE A CA 1
ATOM 4982 C C . ILE A 1 623 ? -20.370 12.387 45.511 1.00 81.31 623 ILE A C 1
ATOM 4984 O O . ILE A 1 623 ? -20.674 11.271 45.920 1.00 81.31 623 ILE A O 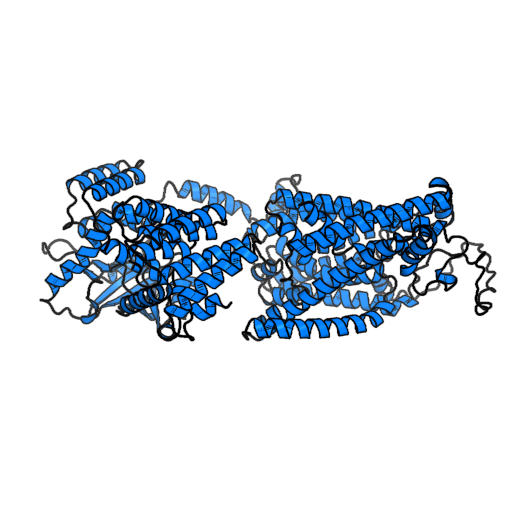1
ATOM 4988 N N . SER A 1 624 ? -19.548 13.193 46.185 1.00 78.00 624 SER A N 1
ATOM 4989 C CA . SER A 1 624 ? -18.934 12.852 47.471 1.00 78.00 624 SER A CA 1
ATOM 4990 C C . SER A 1 624 ? -19.987 12.697 48.563 1.00 78.00 624 SER A C 1
ATOM 4992 O O . SER A 1 624 ? -19.978 11.680 49.249 1.00 78.00 624 SER A O 1
ATOM 4994 N N . ASP A 1 625 ? -20.929 13.641 48.690 1.00 81.44 625 ASP A N 1
ATOM 4995 C CA . ASP A 1 625 ? -22.063 13.518 49.620 1.00 81.44 625 ASP A CA 1
ATOM 4996 C C . ASP A 1 625 ? -22.861 12.228 49.356 1.00 81.44 625 ASP A C 1
ATOM 4998 O O . ASP A 1 625 ? -23.219 11.492 50.281 1.00 81.44 625 ASP A O 1
ATOM 5002 N N . LEU A 1 626 ? -23.108 11.919 48.077 1.00 80.25 626 LEU A N 1
ATOM 5003 C CA . LEU A 1 626 ? -23.825 10.716 47.666 1.00 80.25 626 LEU A CA 1
ATOM 5004 C C . LEU A 1 626 ? -23.048 9.453 48.052 1.00 80.25 626 LEU A C 1
ATOM 5006 O O . LEU A 1 626 ? -23.624 8.556 48.658 1.00 80.25 626 LEU A O 1
ATOM 5010 N N . LEU A 1 627 ? -21.750 9.378 47.756 1.00 76.25 627 LEU A N 1
ATOM 5011 C CA . LEU A 1 627 ? -20.908 8.226 48.093 1.00 76.25 627 LEU A CA 1
ATOM 5012 C C . LEU A 1 627 ? -20.716 8.068 49.610 1.00 76.25 627 LEU A C 1
ATOM 5014 O O . LEU A 1 627 ? -20.738 6.949 50.125 1.00 76.25 627 LEU A O 1
ATOM 5018 N N . GLN A 1 628 ? -20.611 9.170 50.353 1.00 76.19 628 GLN A N 1
ATOM 5019 C CA . GLN A 1 628 ? -20.531 9.150 51.812 1.00 76.19 628 GLN A CA 1
ATOM 5020 C C . GLN A 1 628 ? -21.840 8.657 52.445 1.00 76.19 628 GLN A C 1
ATOM 5022 O O . GLN A 1 628 ? -21.803 7.967 53.466 1.00 76.19 628 GLN A O 1
ATOM 5027 N N . SER A 1 629 ? -22.993 8.909 51.813 1.00 75.19 629 SER A N 1
ATOM 5028 C CA . SER A 1 629 ? -24.282 8.389 52.285 1.00 75.19 629 SER A CA 1
ATOM 5029 C C . SER A 1 629 ? -24.347 6.852 52.303 1.00 75.19 629 SER A C 1
ATOM 5031 O O . SER A 1 629 ? -24.891 6.295 53.258 1.00 75.19 629 SER A O 1
ATOM 5033 N N . PHE A 1 630 ? -23.689 6.160 51.358 1.00 70.62 630 PHE A N 1
ATOM 5034 C CA . PHE A 1 630 ? -23.544 4.693 51.382 1.00 70.62 630 PHE A CA 1
ATOM 5035 C C . PHE A 1 630 ? -22.746 4.204 52.602 1.00 70.62 630 PHE A C 1
ATOM 5037 O O . PHE A 1 630 ? -23.055 3.158 53.171 1.00 70.62 630 PHE A O 1
ATOM 5044 N N . SER A 1 631 ? -21.725 4.958 53.025 1.00 65.88 631 SER A N 1
ATOM 5045 C CA . SER A 1 631 ? -20.903 4.612 54.196 1.00 65.88 631 SER A CA 1
ATOM 5046 C C . SER A 1 631 ? -21.609 4.927 55.519 1.00 65.88 631 SER A C 1
ATOM 5048 O O . SER A 1 631 ? -21.528 4.148 56.464 1.00 65.88 631 SER A O 1
ATOM 5050 N N . ASN A 1 632 ? -22.344 6.040 55.589 1.00 64.56 632 ASN A N 1
ATOM 5051 C CA . ASN A 1 632 ? -23.052 6.457 56.802 1.00 64.56 632 ASN A CA 1
ATOM 5052 C C . ASN A 1 632 ? -24.278 5.580 57.101 1.00 64.56 632 ASN A C 1
ATOM 5054 O O . ASN A 1 632 ? -24.561 5.300 58.264 1.00 64.56 632 ASN A O 1
ATOM 5058 N N . GLN A 1 633 ? -25.002 5.117 56.075 1.00 60.41 633 GLN A N 1
ATOM 5059 C CA . GLN A 1 633 ? -26.174 4.263 56.279 1.00 60.41 633 GLN A CA 1
ATOM 5060 C C . GLN A 1 633 ? -25.787 2.888 56.842 1.00 60.41 633 GLN A C 1
ATOM 5062 O O . GLN A 1 633 ? -26.527 2.363 57.672 1.00 60.41 633 GLN A O 1
ATOM 5067 N N . PHE A 1 634 ? -24.602 2.370 56.483 1.00 54.09 634 PHE A N 1
ATOM 5068 C CA . PHE A 1 634 ? -24.030 1.132 57.027 1.00 54.09 634 PHE A CA 1
ATOM 5069 C C . PHE A 1 634 ? -23.893 1.164 58.556 1.00 54.09 634 PHE A C 1
ATOM 5071 O O . PHE A 1 634 ? -24.318 0.226 59.226 1.00 54.09 634 PHE A O 1
ATOM 5078 N N . HIS A 1 635 ? -23.378 2.259 59.129 1.00 50.28 635 HIS A N 1
ATOM 5079 C CA . HIS A 1 635 ? -23.235 2.380 60.586 1.00 50.28 635 HIS A CA 1
ATOM 5080 C C . HIS A 1 635 ? -24.578 2.318 61.330 1.00 50.28 635 HIS A C 1
ATOM 5082 O O . HIS A 1 635 ? -24.627 1.808 62.444 1.00 50.28 635 HIS A O 1
ATOM 5088 N N . ASN A 1 636 ? -25.671 2.746 60.691 1.00 49.97 636 ASN A N 1
ATOM 5089 C CA . ASN A 1 636 ? -27.024 2.668 61.247 1.00 49.97 636 ASN A CA 1
ATOM 5090 C C . ASN A 1 636 ? -27.736 1.326 60.963 1.00 49.97 636 ASN A C 1
ATOM 5092 O O . ASN A 1 636 ? -28.841 1.122 61.456 1.00 49.97 636 ASN A O 1
ATOM 5096 N N . THR A 1 637 ? -27.164 0.425 60.146 1.00 48.72 637 THR A N 1
ATOM 5097 C CA . THR A 1 637 ? -27.802 -0.853 59.746 1.00 48.72 637 THR A CA 1
ATOM 5098 C C . THR A 1 637 ? -27.256 -2.096 60.445 1.00 48.72 637 THR A C 1
ATOM 5100 O O . THR A 1 637 ? -27.802 -3.174 60.231 1.00 48.72 637 THR A O 1
ATOM 5103 N N . ILE A 1 638 ? -26.250 -1.965 61.316 1.00 47.56 638 ILE A N 1
ATOM 5104 C CA . ILE A 1 638 ? -25.684 -3.084 62.098 1.00 47.56 638 ILE A CA 1
ATOM 5105 C C . ILE A 1 638 ? -26.743 -3.748 63.019 1.00 47.56 638 ILE A C 1
ATOM 5107 O O . ILE A 1 638 ? -26.543 -4.870 63.468 1.00 47.56 638 ILE A O 1
ATOM 5111 N N . GLU A 1 639 ? -27.903 -3.117 63.242 1.00 43.41 639 GLU A N 1
ATOM 5112 C CA . GLU A 1 639 ? -28.973 -3.629 64.117 1.00 43.41 639 GLU A CA 1
ATOM 5113 C C . GLU A 1 639 ? -30.013 -4.565 63.460 1.00 43.41 639 GLU A C 1
ATOM 5115 O O . GLU A 1 639 ? -30.838 -5.118 64.182 1.00 43.41 639 GLU A O 1
ATOM 5120 N N . TYR A 1 640 ? -30.010 -4.789 62.136 1.00 48.25 640 TYR A N 1
ATOM 5121 C CA . TYR A 1 640 ? -31.020 -5.643 61.479 1.00 48.25 640 TYR A CA 1
ATOM 5122 C C . TYR A 1 640 ? -30.388 -6.656 60.510 1.00 48.25 640 TYR A C 1
ATOM 5124 O O . TYR A 1 640 ? -29.886 -6.276 59.452 1.00 48.25 640 TYR A O 1
ATOM 5132 N N . GLU A 1 641 ? -30.460 -7.952 60.840 1.00 49.03 641 GLU A N 1
ATOM 5133 C CA . GLU A 1 641 ? -30.217 -9.038 59.881 1.00 49.03 641 GLU A CA 1
ATOM 5134 C C . GLU A 1 641 ? -31.290 -8.981 58.786 1.00 49.03 641 GLU A C 1
ATOM 5136 O O . GLU A 1 641 ? -32.478 -9.175 59.037 1.00 49.03 641 GLU A O 1
ATOM 5141 N N . TYR A 1 642 ? -30.881 -8.669 57.562 1.00 57.19 642 TYR A N 1
ATOM 5142 C CA . TYR A 1 642 ? -31.758 -8.738 56.399 1.00 57.19 642 TYR A CA 1
ATOM 5143 C C . TYR A 1 642 ? -31.719 -10.155 55.821 1.00 57.19 642 TYR A C 1
ATOM 5145 O O . TYR A 1 642 ? -30.643 -10.692 55.560 1.00 57.19 642 TYR A O 1
ATOM 5153 N N . GLU A 1 643 ? -32.883 -10.741 55.545 1.00 60.94 643 GLU A N 1
ATOM 5154 C CA . GLU A 1 643 ? -32.966 -11.960 54.738 1.00 60.94 643 GLU A CA 1
ATOM 5155 C C . GLU A 1 643 ? -32.496 -11.696 53.295 1.00 60.94 643 GLU A C 1
ATOM 5157 O O . GLU A 1 643 ? -32.574 -10.573 52.786 1.00 60.94 643 GLU A O 1
ATOM 5162 N N . ASN A 1 644 ? -31.992 -12.737 52.623 1.00 72.81 644 ASN A N 1
ATOM 5163 C CA . ASN A 1 644 ? -31.602 -12.643 51.215 1.00 72.81 644 ASN A CA 1
ATOM 5164 C C . ASN A 1 644 ? -32.819 -12.231 50.373 1.00 72.81 644 ASN A C 1
ATOM 5166 O O . ASN A 1 644 ? -33.878 -12.850 50.469 1.00 72.81 644 ASN A O 1
ATOM 5170 N N . PHE A 1 645 ? -32.657 -11.229 49.511 1.00 78.44 645 PHE A N 1
ATOM 5171 C CA . PHE A 1 645 ? -33.730 -10.746 48.645 1.00 78.44 645 PHE A CA 1
ATOM 5172 C C . PHE A 1 645 ? -33.250 -10.572 47.205 1.00 78.44 645 PHE A C 1
ATOM 5174 O O . PHE A 1 645 ? -32.053 -10.484 46.925 1.00 78.44 645 PHE A O 1
ATOM 5181 N N . ILE A 1 646 ? -34.205 -10.516 46.280 1.00 82.94 646 ILE A N 1
ATOM 5182 C CA . ILE A 1 646 ? -33.950 -10.335 44.851 1.00 82.94 646 ILE A CA 1
ATOM 5183 C C . ILE A 1 646 ? -34.509 -8.983 44.427 1.00 82.94 646 ILE A C 1
ATOM 5185 O O . ILE A 1 646 ? -35.644 -8.640 44.763 1.00 82.94 646 ILE A O 1
ATOM 5189 N N . VAL A 1 647 ? -33.723 -8.222 43.668 1.00 86.12 647 VAL A N 1
ATOM 5190 C CA . VAL A 1 647 ? -34.191 -6.998 43.009 1.00 86.12 647 VAL A CA 1
ATOM 5191 C C . VAL A 1 647 ? -34.173 -7.153 41.502 1.00 86.12 647 VAL A C 1
ATOM 5193 O O . VAL A 1 647 ? -33.337 -7.848 40.924 1.00 86.12 647 VAL A O 1
ATOM 5196 N N . TYR A 1 648 ? -35.105 -6.464 40.859 1.00 85.50 648 TYR A N 1
ATOM 5197 C CA . TYR A 1 648 ? -35.339 -6.544 39.432 1.00 85.50 648 TYR A CA 1
ATOM 5198 C C . TYR A 1 648 ? -35.052 -5.207 38.765 1.00 85.50 648 TYR A C 1
ATOM 5200 O O . TYR A 1 648 ? -35.420 -4.137 39.258 1.00 85.50 648 TYR A O 1
ATOM 5208 N N . ARG A 1 649 ? -34.444 -5.258 37.581 1.00 86.00 649 ARG A N 1
ATOM 5209 C CA . ARG A 1 649 ? -34.303 -4.089 36.712 1.00 86.00 649 ARG A CA 1
ATOM 5210 C C . ARG A 1 649 ? -34.735 -4.429 35.296 1.00 86.00 649 ARG A C 1
ATOM 5212 O O . ARG A 1 649 ? -34.077 -5.199 34.602 1.00 86.00 649 ARG A O 1
ATOM 5219 N N . GLY A 1 650 ? -35.820 -3.798 34.857 1.00 83.31 650 GLY A N 1
ATOM 5220 C CA . GLY A 1 650 ? -36.262 -3.868 33.471 1.00 83.31 650 GLY A CA 1
ATOM 5221 C C . GLY A 1 650 ? -35.334 -3.077 32.556 1.00 83.31 650 GLY A C 1
ATOM 5222 O O . GLY A 1 650 ? -34.957 -1.943 32.862 1.00 83.31 650 GLY A O 1
ATOM 5223 N N . MET A 1 651 ? -34.969 -3.657 31.421 1.00 83.00 651 MET A N 1
ATOM 5224 C CA . MET A 1 651 ? -34.181 -2.996 30.390 1.00 83.00 651 MET A CA 1
ATOM 5225 C C . MET A 1 651 ? -34.492 -3.546 29.002 1.00 83.00 651 MET A C 1
ATOM 5227 O O . MET A 1 651 ? -35.303 -4.451 28.816 1.00 83.00 651 MET A O 1
ATOM 5231 N N . LYS A 1 652 ? -33.862 -2.937 28.006 1.00 81.69 652 LYS A N 1
ATOM 5232 C CA . LYS A 1 652 ? -34.051 -3.245 26.594 1.00 81.69 652 LYS A CA 1
ATOM 5233 C C . LYS A 1 652 ? -32.678 -3.512 25.984 1.00 81.69 652 LYS A C 1
ATOM 5235 O O . LYS A 1 652 ? -31.827 -2.634 26.079 1.00 81.69 652 LYS A O 1
ATOM 5240 N N . LEU A 1 653 ? -32.444 -4.679 25.398 1.00 78.69 653 LEU A N 1
ATOM 5241 C CA . LEU A 1 653 ? -31.131 -5.082 24.878 1.00 78.69 653 LEU A CA 1
ATOM 5242 C C . LEU A 1 653 ? -31.206 -5.408 23.384 1.00 78.69 653 LEU A C 1
ATOM 5244 O O . LEU A 1 653 ? -32.240 -5.868 22.899 1.00 78.69 653 LEU A O 1
ATOM 5248 N N . SER A 1 654 ? -30.122 -5.169 22.646 1.00 80.75 654 SER A N 1
ATOM 5249 C CA . SER A 1 654 ? -29.991 -5.661 21.269 1.00 80.75 654 SER A CA 1
ATOM 5250 C C . SER A 1 654 ? -29.711 -7.169 21.255 1.00 80.75 654 SER A C 1
ATOM 5252 O O . SER A 1 654 ? -29.300 -7.754 22.261 1.00 80.75 654 SER A O 1
ATOM 5254 N N . LYS A 1 655 ? -29.906 -7.813 20.100 1.00 78.56 655 LYS A N 1
ATOM 5255 C CA . LYS A 1 655 ? -29.576 -9.240 19.924 1.00 78.56 655 LYS A CA 1
ATOM 5256 C C . LYS A 1 655 ? -28.103 -9.538 20.220 1.00 78.56 655 LYS A C 1
ATOM 5258 O O . LYS A 1 655 ? -27.819 -10.479 20.952 1.00 78.56 655 LYS A O 1
ATOM 5263 N N . GLU A 1 656 ? -27.198 -8.692 19.733 1.00 77.81 656 GLU A N 1
ATOM 5264 C CA . GLU A 1 656 ? -25.751 -8.811 19.968 1.00 77.81 656 GLU A CA 1
ATOM 5265 C C . GLU A 1 656 ? -25.403 -8.756 21.461 1.00 77.81 656 GLU A C 1
ATOM 5267 O O . GLU A 1 656 ? -24.626 -9.569 21.956 1.00 77.81 656 GLU A O 1
ATOM 5272 N N . GLN A 1 657 ? -26.040 -7.851 22.211 1.00 76.69 657 GLN A N 1
ATOM 5273 C CA . GLN A 1 657 ? -25.815 -7.720 23.653 1.00 76.69 657 GLN A CA 1
ATOM 5274 C C . GLN A 1 657 ? -26.234 -8.988 24.399 1.00 76.69 657 GLN A C 1
ATOM 5276 O O . GLN A 1 657 ? -25.523 -9.455 25.284 1.00 76.69 657 GLN A O 1
ATOM 5281 N N . ILE A 1 658 ? -27.369 -9.581 24.027 1.00 80.88 658 ILE A N 1
ATOM 5282 C CA . ILE A 1 658 ? -27.851 -10.825 24.639 1.00 80.88 658 ILE A CA 1
ATOM 5283 C C . ILE A 1 658 ? -26.898 -11.993 24.346 1.00 80.88 658 ILE A C 1
ATOM 5285 O O . ILE A 1 658 ? -26.632 -12.806 25.235 1.00 80.88 658 ILE A O 1
ATOM 5289 N N . GLU A 1 659 ? -26.367 -12.084 23.126 1.00 82.88 659 GLU A N 1
ATOM 5290 C CA . GLU A 1 659 ? -25.363 -13.094 22.769 1.00 82.88 659 GLU A CA 1
ATOM 5291 C C . GLU A 1 659 ? -24.068 -12.929 23.563 1.00 82.88 659 GLU A C 1
ATOM 5293 O O . GLU A 1 659 ? -23.457 -13.916 23.974 1.00 82.88 659 GLU A O 1
ATOM 5298 N N . GLU A 1 660 ? -23.681 -11.697 23.865 1.00 81.56 660 GLU A N 1
ATOM 5299 C CA . GLU A 1 660 ? -22.502 -11.422 24.670 1.00 81.56 660 GLU A CA 1
ATOM 5300 C C . GLU A 1 660 ? -22.669 -11.809 26.142 1.00 81.56 660 GLU A C 1
ATOM 5302 O O . GLU A 1 660 ? -21.777 -12.445 26.711 1.00 81.56 660 GLU A O 1
ATOM 5307 N N . PHE A 1 661 ? -23.828 -11.518 26.743 1.00 83.75 661 PHE A N 1
ATOM 5308 C CA . PHE A 1 661 ? -24.168 -12.046 28.067 1.00 83.75 661 PHE A CA 1
ATOM 5309 C C . PHE A 1 661 ? -24.153 -13.585 28.060 1.00 83.75 661 PHE A C 1
ATOM 5311 O O . PHE A 1 661 ? -23.659 -14.203 28.997 1.00 83.75 661 PHE A O 1
ATOM 5318 N N . ARG A 1 662 ? -24.629 -14.241 26.992 1.00 84.56 662 ARG A N 1
ATOM 5319 C CA . ARG A 1 662 ? -24.547 -15.710 26.875 1.00 84.56 662 ARG A CA 1
ATOM 5320 C C . ARG A 1 662 ? -23.107 -16.218 26.777 1.00 84.56 662 ARG A C 1
ATOM 5322 O O . ARG A 1 662 ? -22.780 -17.212 27.415 1.00 84.56 662 ARG A O 1
ATOM 5329 N N . LYS A 1 663 ? -22.248 -15.547 26.005 1.00 84.69 663 LYS A N 1
ATOM 5330 C CA . LYS A 1 663 ? -20.842 -15.936 25.807 1.00 84.69 663 LYS A CA 1
ATOM 5331 C C . LYS A 1 663 ? -19.997 -15.786 27.076 1.00 84.69 663 LYS A C 1
ATOM 5333 O O . LYS A 1 663 ? -19.022 -16.513 27.243 1.00 84.69 663 LYS A O 1
ATOM 5338 N N . ASN A 1 664 ? -20.354 -14.846 27.948 1.00 83.44 664 ASN A N 1
ATOM 5339 C CA . ASN A 1 664 ? -19.605 -14.517 29.162 1.00 83.44 664 ASN A CA 1
ATOM 5340 C C . ASN A 1 664 ? -20.259 -15.042 30.454 1.00 83.44 664 ASN A C 1
ATOM 5342 O O . ASN A 1 664 ? -19.962 -14.530 31.532 1.00 83.44 664 ASN A O 1
ATOM 5346 N N . GLN A 1 665 ? -21.127 -16.058 30.371 1.00 84.50 665 GLN A N 1
ATOM 5347 C CA . GLN A 1 665 ? -21.636 -16.744 31.565 1.00 84.50 665 GLN A CA 1
ATOM 5348 C C . GLN A 1 665 ? -20.479 -17.272 32.425 1.00 84.50 665 GLN A C 1
ATOM 5350 O O . GLN A 1 665 ? -19.504 -17.812 31.902 1.00 84.50 665 GLN A O 1
ATOM 5355 N N . GLY A 1 666 ? -20.583 -17.091 33.740 1.00 81.31 666 GLY A N 1
ATOM 5356 C CA . GLY A 1 666 ? -19.551 -17.457 34.709 1.00 81.31 666 GLY A CA 1
ATOM 5357 C C . GLY A 1 666 ? -18.434 -16.423 34.900 1.00 81.31 666 GLY A C 1
ATOM 5358 O O . GLY A 1 666 ? -17.489 -16.694 35.637 1.00 81.31 666 GLY A O 1
ATOM 5359 N N . LYS A 1 667 ? -18.516 -15.249 34.256 1.00 84.19 667 LYS A N 1
ATOM 5360 C CA . LYS A 1 667 ? -17.548 -14.149 34.413 1.00 84.19 667 LYS A CA 1
ATOM 5361 C C . LYS A 1 667 ? -18.081 -13.023 35.298 1.00 84.19 667 LYS A C 1
ATOM 5363 O O . LYS A 1 667 ? -19.288 -12.890 35.513 1.00 84.19 667 LYS A O 1
ATOM 5368 N N . LEU A 1 668 ? -17.167 -12.178 35.775 1.00 79.62 668 LEU A N 1
ATOM 5369 C CA . LEU A 1 668 ? -17.504 -10.953 36.499 1.00 79.62 668 LEU A CA 1
ATOM 5370 C C . LEU A 1 668 ? -17.919 -9.849 35.524 1.00 79.62 668 LEU A C 1
ATOM 5372 O O . LEU A 1 668 ? -17.320 -9.691 34.467 1.00 79.62 668 LEU A O 1
ATOM 5376 N N . LEU A 1 669 ? -18.913 -9.062 35.907 1.00 81.50 669 LEU A N 1
ATOM 5377 C CA . LEU A 1 669 ? -19.455 -7.911 35.202 1.00 81.50 669 LEU A CA 1
ATOM 5378 C C . LEU A 1 669 ? -19.270 -6.664 36.072 1.00 81.50 669 LEU A C 1
ATOM 5380 O O . LEU A 1 669 ? -19.779 -6.593 37.194 1.00 81.50 669 LEU A O 1
ATOM 5384 N N . VAL A 1 670 ? -18.576 -5.662 35.540 1.00 75.62 670 VAL A N 1
ATOM 5385 C CA . VAL A 1 670 ? -18.381 -4.365 36.206 1.00 75.62 670 VAL A CA 1
ATOM 5386 C C . VAL A 1 670 ? -19.482 -3.387 35.785 1.00 75.62 670 VAL A C 1
ATOM 5388 O O . VAL A 1 670 ? -19.858 -3.319 34.612 1.00 75.62 670 VAL A O 1
ATOM 5391 N N . SER A 1 671 ? -20.032 -2.638 36.744 1.00 72.44 671 SER A N 1
ATOM 5392 C CA . SER A 1 671 ? -21.072 -1.640 36.475 1.00 72.44 671 SER A CA 1
ATOM 5393 C C . SER A 1 671 ? -20.497 -0.326 35.921 1.00 72.44 671 SER A C 1
ATOM 5395 O O . SER A 1 671 ? -19.543 0.239 36.450 1.00 72.44 671 SER A O 1
ATOM 5397 N N . ASN A 1 672 ? -21.122 0.208 34.865 1.00 69.12 672 ASN A N 1
ATOM 5398 C CA . ASN A 1 672 ? -20.745 1.491 34.253 1.00 69.12 672 ASN A CA 1
ATOM 5399 C C . ASN A 1 672 ? -21.533 2.657 34.871 1.00 69.12 672 ASN A C 1
ATOM 5401 O O . ASN A 1 672 ? -22.263 3.368 34.170 1.00 69.12 672 ASN A O 1
ATOM 5405 N N . GLY A 1 673 ? -21.443 2.830 36.190 1.00 73.44 673 GLY A N 1
ATOM 5406 C CA . GLY A 1 673 ? -22.149 3.892 36.908 1.00 73.44 673 GLY A CA 1
ATOM 5407 C C . GLY A 1 673 ? -23.093 3.394 38.008 1.00 73.44 673 GLY A C 1
ATOM 5408 O O . GLY A 1 673 ? -23.220 2.200 38.253 1.00 73.44 673 GLY A O 1
ATOM 5409 N N . PHE A 1 674 ? -23.815 4.330 38.631 1.00 75.94 674 PHE A N 1
ATOM 5410 C CA . PHE A 1 674 ? -24.865 4.015 39.604 1.00 75.94 674 PHE A CA 1
ATOM 5411 C C . PHE A 1 674 ? -26.020 3.227 38.962 1.00 75.94 674 PHE A C 1
ATOM 5413 O O . PHE A 1 674 ? -26.569 3.630 37.926 1.00 75.94 674 PHE A O 1
ATOM 5420 N N . LEU A 1 675 ? -26.443 2.140 39.613 1.00 77.06 675 LEU A N 1
ATOM 5421 C CA . LEU A 1 675 ? -27.526 1.276 39.143 1.00 77.06 675 LEU A CA 1
ATOM 5422 C C . LEU A 1 675 ? -28.737 1.383 40.071 1.00 77.06 675 LEU A C 1
ATOM 5424 O O . LEU A 1 675 ? -28.634 1.133 41.256 1.00 77.06 675 LEU A O 1
ATOM 5428 N N . THR A 1 676 ? -29.904 1.711 39.534 1.00 78.69 676 THR A N 1
ATOM 5429 C CA . THR A 1 676 ? -31.190 1.603 40.237 1.00 78.69 676 THR A CA 1
ATOM 5430 C C . THR A 1 676 ? -31.894 0.287 39.899 1.00 78.69 676 THR A C 1
ATOM 5432 O O . THR A 1 676 ? -31.938 -0.107 38.730 1.00 78.69 676 THR A O 1
ATOM 5435 N N . ALA A 1 677 ? -32.456 -0.386 40.892 1.00 80.31 677 ALA A N 1
ATOM 5436 C CA . ALA A 1 677 ? -33.306 -1.566 40.747 1.00 80.31 677 ALA A CA 1
ATOM 5437 C C . ALA A 1 677 ? -34.530 -1.434 41.660 1.00 80.31 677 ALA A C 1
ATOM 5439 O O . ALA A 1 677 ? -34.557 -0.565 42.521 1.00 80.31 677 ALA A O 1
ATOM 5440 N N . THR A 1 678 ? -35.543 -2.270 41.466 1.00 81.56 678 THR A N 1
ATOM 5441 C CA . THR A 1 678 ? -36.772 -2.252 42.269 1.00 81.56 678 THR A CA 1
ATOM 5442 C C . THR A 1 678 ? -37.050 -3.642 42.827 1.00 81.56 678 THR A C 1
ATOM 5444 O O . THR A 1 678 ? -36.755 -4.643 42.173 1.00 81.56 678 THR A O 1
ATOM 5447 N N . GLN A 1 679 ? -37.634 -3.737 44.019 1.00 80.12 679 GLN A N 1
ATOM 5448 C CA . GLN A 1 679 ? -38.082 -5.029 44.558 1.00 80.12 679 GLN A CA 1
ATOM 5449 C C . GLN A 1 679 ? -39.326 -5.568 43.827 1.00 80.12 679 GLN A C 1
ATOM 5451 O O . GLN A 1 679 ? -39.579 -6.771 43.801 1.00 80.12 679 GLN A O 1
ATOM 5456 N N . SER A 1 680 ? -40.089 -4.696 43.161 1.00 80.12 680 SER A N 1
ATOM 5457 C CA . SER A 1 680 ? -41.309 -5.084 42.454 1.00 80.12 680 SER A CA 1
ATOM 5458 C C . SER A 1 680 ? -41.021 -5.638 41.054 1.00 80.12 680 SER A C 1
ATOM 5460 O O . SER A 1 680 ? -40.729 -4.896 40.110 1.00 80.12 680 SER A O 1
ATOM 5462 N N . HIS A 1 681 ? -41.199 -6.952 40.883 1.00 83.94 681 HIS A N 1
ATOM 5463 C CA . HIS A 1 681 ? -41.074 -7.608 39.578 1.00 83.94 681 HIS A CA 1
ATOM 5464 C C . HIS A 1 681 ? -42.022 -7.008 38.522 1.00 83.94 681 HIS A C 1
ATOM 5466 O O . HIS A 1 681 ? -41.622 -6.769 37.381 1.00 83.94 681 HIS A O 1
ATOM 5472 N N . SER A 1 682 ? -43.266 -6.688 38.902 1.00 81.25 682 SER A N 1
ATOM 5473 C CA . SER A 1 682 ? -44.264 -6.101 37.997 1.00 81.25 682 SER A CA 1
ATOM 5474 C C . SER A 1 682 ? -43.847 -4.728 37.469 1.00 81.25 682 SER A C 1
ATOM 5476 O O . SER A 1 682 ? -44.055 -4.429 36.292 1.00 81.25 682 SER A O 1
ATOM 5478 N N . ASN A 1 683 ? -43.213 -3.899 38.304 1.00 80.56 683 ASN A N 1
ATOM 5479 C CA . ASN A 1 683 ? -42.731 -2.582 37.890 1.00 80.56 683 ASN A CA 1
ATOM 5480 C C . ASN A 1 683 ? -41.568 -2.703 36.896 1.00 80.56 683 ASN A C 1
ATOM 5482 O O . ASN A 1 683 ? -41.562 -2.019 35.868 1.00 80.56 683 ASN A O 1
ATOM 5486 N N . ALA A 1 684 ? -40.628 -3.618 37.151 1.00 81.19 684 ALA A N 1
ATOM 5487 C CA . ALA A 1 684 ? -39.529 -3.912 36.234 1.00 81.19 684 ALA A CA 1
ATOM 5488 C C . ALA A 1 684 ? -40.034 -4.444 34.879 1.00 81.19 684 ALA A C 1
ATOM 5490 O O . ALA A 1 684 ? -39.580 -3.993 33.825 1.00 81.19 684 ALA A O 1
ATOM 5491 N N . LEU A 1 685 ? -41.022 -5.342 34.895 1.00 82.50 685 LEU A N 1
ATOM 5492 C CA . LEU A 1 685 ? -41.641 -5.900 33.693 1.00 82.50 685 LEU A CA 1
ATOM 5493 C C . LEU A 1 685 ? -42.350 -4.824 32.859 1.00 82.50 685 LEU A C 1
ATOM 5495 O O . LEU A 1 685 ? -42.155 -4.744 31.643 1.00 82.50 685 LEU A O 1
ATOM 5499 N N . ASN A 1 686 ? -43.131 -3.961 33.513 1.00 82.00 686 ASN A N 1
ATOM 5500 C CA . ASN A 1 686 ? -43.804 -2.838 32.863 1.00 82.00 686 ASN A CA 1
ATOM 5501 C C . ASN A 1 686 ? -42.797 -1.880 32.223 1.00 82.00 686 ASN A C 1
ATOM 5503 O O . ASN A 1 686 ? -43.026 -1.404 31.111 1.00 82.00 686 ASN A O 1
ATOM 5507 N N . PHE A 1 687 ? -41.661 -1.633 32.880 1.00 78.12 687 PHE A N 1
ATOM 5508 C CA . PHE A 1 687 ? -40.593 -0.803 32.330 1.00 78.12 687 PHE A CA 1
ATOM 5509 C C . PHE A 1 687 ? -39.930 -1.440 31.098 1.00 78.12 687 PHE A C 1
ATOM 5511 O O . PHE A 1 687 ? -39.737 -0.760 30.089 1.00 78.12 687 PHE A O 1
ATOM 5518 N N . ALA A 1 688 ? -39.641 -2.747 31.136 1.00 77.69 688 ALA A N 1
ATOM 5519 C CA . ALA A 1 688 ? -39.056 -3.473 30.006 1.00 77.69 688 ALA A CA 1
ATOM 5520 C C . ALA A 1 688 ? -39.992 -3.505 28.779 1.00 77.69 688 ALA A C 1
ATOM 5522 O O . ALA A 1 688 ? -39.531 -3.361 27.646 1.00 77.69 688 ALA A O 1
ATOM 5523 N N . LYS A 1 689 ? -41.310 -3.631 28.999 1.00 75.50 689 LYS A N 1
ATOM 5524 C CA . LYS A 1 689 ? -42.331 -3.731 27.938 1.00 75.50 689 LYS A CA 1
ATOM 5525 C C . LYS A 1 689 ? -42.826 -2.381 27.391 1.00 75.50 689 LYS A C 1
ATOM 5527 O O . LYS A 1 689 ? -43.504 -2.357 26.363 1.00 75.50 689 LYS A O 1
ATOM 5532 N N . LYS A 1 690 ? -42.517 -1.248 28.032 1.00 69.25 690 LYS A N 1
ATOM 5533 C CA . LYS A 1 690 ? -43.061 0.069 27.646 1.00 69.25 690 LYS A CA 1
ATOM 5534 C C . LYS A 1 690 ? -42.541 0.524 26.271 1.00 69.25 690 LYS A C 1
ATOM 5536 O O . LYS A 1 690 ? -41.336 0.670 26.089 1.00 69.25 690 LYS A O 1
ATOM 5541 N N . SER A 1 691 ? -43.456 0.765 25.324 1.00 52.50 691 SER A N 1
ATOM 5542 C CA . SER A 1 691 ? -43.249 1.317 23.966 1.00 52.50 691 SER A CA 1
ATOM 5543 C C . SER A 1 691 ? -42.098 0.699 23.150 1.00 52.50 691 SER A C 1
ATOM 5545 O O . SER A 1 691 ? -40.981 1.226 23.109 1.00 52.50 691 SER A O 1
ATOM 5547 N N . ILE A 1 692 ? -42.400 -0.386 22.433 1.00 54.66 692 ILE A N 1
ATOM 5548 C CA . ILE A 1 692 ? -41.543 -0.959 21.386 1.00 54.66 692 ILE A CA 1
ATOM 5549 C C . ILE A 1 692 ? -41.973 -0.337 20.048 1.00 54.66 692 ILE A C 1
ATOM 5551 O O . ILE A 1 692 ? -42.930 -0.787 19.429 1.00 54.66 692 ILE A O 1
ATOM 5555 N N . LYS A 1 693 ? -41.317 0.752 19.624 1.00 50.75 693 LYS A N 1
ATOM 5556 C CA . LYS A 1 693 ? -41.463 1.297 18.254 1.00 50.75 693 LYS A CA 1
ATOM 5557 C C . LYS A 1 693 ? -40.355 0.817 17.302 1.00 50.75 693 LYS A C 1
ATOM 5559 O O . LYS A 1 693 ? -40.472 1.015 16.100 1.00 50.75 693 LYS A O 1
ATOM 5564 N N . GLN A 1 694 ? -39.290 0.202 17.826 1.00 52.16 694 GLN A N 1
ATOM 5565 C CA . GLN A 1 694 ? -38.130 -0.283 17.067 1.00 52.16 694 GLN A CA 1
ATOM 5566 C C . GLN A 1 694 ? -38.091 -1.816 17.074 1.00 52.16 694 GLN A C 1
ATOM 5568 O O . GLN A 1 694 ? -38.239 -2.427 18.128 1.00 52.16 694 GLN A O 1
ATOM 5573 N N . THR A 1 695 ? -37.886 -2.423 15.904 1.00 53.16 695 THR A N 1
ATOM 5574 C CA . THR A 1 695 ? -37.953 -3.878 15.663 1.00 53.16 695 THR A CA 1
ATOM 5575 C C . THR A 1 695 ? -36.747 -4.672 16.178 1.00 53.16 695 THR A C 1
ATOM 5577 O O . THR A 1 695 ? -36.829 -5.894 16.261 1.00 53.16 695 THR A O 1
ATOM 5580 N N . ASP A 1 696 ? -35.655 -4.001 16.560 1.00 62.97 696 ASP A N 1
ATOM 5581 C CA . ASP A 1 696 ? -34.354 -4.650 16.809 1.00 62.97 696 ASP A CA 1
ATOM 5582 C C . ASP A 1 696 ? -33.977 -4.763 18.298 1.00 62.97 696 ASP A C 1
ATOM 5584 O O . ASP A 1 696 ? -32.868 -5.182 18.635 1.00 62.97 696 ASP A O 1
ATOM 5588 N N . VAL A 1 697 ? -34.891 -4.401 19.204 1.00 73.62 697 VAL A N 1
ATOM 5589 C CA . VAL A 1 697 ? -34.630 -4.343 20.648 1.00 73.62 697 VAL A CA 1
ATOM 5590 C C . VAL A 1 697 ? -35.548 -5.300 21.401 1.00 73.62 697 VAL A C 1
ATOM 5592 O O . VAL A 1 697 ? -36.765 -5.282 21.220 1.00 73.62 697 VAL A O 1
ATOM 5595 N N . ILE A 1 698 ? -34.963 -6.125 22.265 1.00 80.00 698 ILE A N 1
ATOM 5596 C CA . ILE A 1 698 ? -35.639 -7.198 22.993 1.00 80.00 698 ILE A CA 1
ATOM 5597 C C . ILE A 1 698 ? -35.746 -6.817 24.480 1.00 80.00 698 ILE A C 1
ATOM 5599 O O . ILE A 1 698 ? -34.768 -6.330 25.058 1.00 80.00 698 ILE A O 1
ATOM 5603 N N . PRO A 1 699 ? -36.911 -7.005 25.128 1.00 85.25 699 PRO A N 1
ATOM 5604 C CA . PRO A 1 699 ? -37.047 -6.779 26.562 1.00 85.25 699 PRO A CA 1
ATOM 5605 C C . PRO A 1 699 ? -36.216 -7.794 27.361 1.00 85.25 699 PRO A C 1
ATOM 5607 O O . PRO A 1 699 ? -36.245 -8.998 27.098 1.00 85.25 699 PRO A O 1
ATOM 5610 N N . ALA A 1 700 ? -35.501 -7.301 28.368 1.00 85.94 700 ALA A N 1
ATOM 5611 C CA . ALA A 1 700 ? -34.724 -8.112 29.292 1.00 85.94 700 ALA A CA 1
ATOM 5612 C C . ALA A 1 700 ? -34.913 -7.630 30.736 1.00 85.94 700 ALA A C 1
ATOM 5614 O O . ALA A 1 700 ? -35.167 -6.450 30.991 1.00 85.94 700 ALA A O 1
ATOM 5615 N N . ILE A 1 701 ? -34.782 -8.547 31.686 1.00 88.94 701 ILE A N 1
ATOM 5616 C CA . ILE A 1 701 ? -34.846 -8.287 33.120 1.00 88.94 701 ILE A CA 1
ATOM 5617 C C . ILE A 1 701 ? -33.526 -8.743 33.730 1.00 88.94 701 ILE A C 1
ATOM 5619 O O . ILE A 1 701 ? -33.136 -9.899 33.577 1.00 88.94 701 ILE A O 1
ATOM 5623 N N . LEU A 1 702 ? -32.848 -7.832 34.429 1.00 88.50 702 LEU A N 1
ATOM 5624 C CA . LEU A 1 702 ? -31.801 -8.228 35.363 1.00 88.50 702 LEU A CA 1
ATOM 5625 C C . LEU A 1 702 ? -32.462 -8.681 36.656 1.00 88.50 702 LEU A C 1
ATOM 5627 O O . LEU A 1 702 ? -33.232 -7.923 37.249 1.00 88.50 702 LEU A O 1
ATOM 5631 N N . GLU A 1 703 ? -32.142 -9.894 37.068 1.00 90.06 703 GLU A N 1
ATOM 5632 C CA . GLU A 1 703 ? -32.526 -10.481 38.343 1.00 90.06 703 GLU A CA 1
ATOM 5633 C C . GLU A 1 703 ? -31.267 -10.522 39.207 1.00 90.06 703 GLU A C 1
ATOM 5635 O O . GLU A 1 703 ? -30.338 -11.269 38.905 1.00 90.06 703 GLU A O 1
ATOM 5640 N N . ILE A 1 704 ? -31.191 -9.653 40.214 1.00 87.81 704 ILE A N 1
ATOM 5641 C CA . ILE A 1 704 ? -29.992 -9.477 41.037 1.00 87.81 704 ILE A CA 1
ATOM 5642 C C . ILE A 1 704 ? -30.255 -10.088 42.412 1.00 87.81 704 ILE A C 1
ATOM 5644 O O . ILE A 1 704 ? -31.085 -9.581 43.169 1.00 87.81 704 ILE A O 1
ATOM 5648 N N . GLU A 1 705 ? -29.542 -11.168 42.725 1.00 86.44 705 GLU A N 1
ATOM 5649 C CA . GLU A 1 705 ? -29.546 -11.823 44.031 1.00 86.44 705 GLU A CA 1
ATOM 5650 C C . GLU A 1 705 ? -28.643 -11.047 45.006 1.00 86.44 705 GLU A C 1
ATOM 5652 O O . GLU A 1 705 ? -27.426 -10.946 44.805 1.00 86.44 705 GLU A O 1
ATOM 5657 N N . CYS A 1 706 ? -29.239 -10.514 46.075 1.00 79.88 706 CYS A N 1
ATOM 5658 C CA . CYS A 1 706 ? -28.547 -9.783 47.133 1.00 79.88 706 CYS A CA 1
ATOM 5659 C C . CYS A 1 706 ? -28.503 -10.638 48.408 1.00 79.88 706 CYS A C 1
ATOM 5661 O O . CYS A 1 706 ? -29.545 -10.913 49.010 1.00 79.88 706 CYS A O 1
ATOM 5663 N N . LYS A 1 707 ? -27.305 -11.054 48.841 1.00 73.00 707 LYS A N 1
ATOM 5664 C CA . LYS A 1 707 ? -27.126 -11.850 50.067 1.00 73.00 707 LYS A CA 1
ATOM 5665 C C . LYS A 1 707 ? -26.774 -10.978 51.268 1.00 73.00 707 LYS A C 1
ATOM 5667 O O . LYS A 1 707 ? -26.102 -9.960 51.121 1.00 73.00 707 LYS A O 1
ATOM 5672 N N . SER A 1 708 ? -27.130 -11.439 52.471 1.00 64.31 708 SER A N 1
ATOM 5673 C CA . SER A 1 708 ? -26.934 -10.675 53.715 1.00 64.31 708 SER A CA 1
ATOM 5674 C C . SER A 1 708 ? -25.510 -10.207 53.996 1.00 64.31 708 SER A C 1
ATOM 5676 O O . SER A 1 708 ? -25.319 -9.170 54.628 1.00 64.31 708 SER A O 1
ATOM 5678 N N . LYS A 1 709 ? -24.507 -10.954 53.530 1.00 60.25 709 LYS A N 1
ATOM 5679 C CA . LYS A 1 709 ? -23.089 -10.632 53.736 1.00 60.25 709 LYS A CA 1
ATOM 5680 C C . LYS A 1 709 ? -22.551 -9.599 52.739 1.00 60.25 709 LYS A C 1
ATOM 5682 O O . LYS A 1 709 ? -21.497 -9.027 52.980 1.00 60.25 709 LYS A O 1
ATOM 5687 N N . ASP A 1 710 ? -23.285 -9.327 51.660 1.00 58.81 710 ASP A N 1
ATOM 5688 C CA . ASP A 1 710 ? -22.850 -8.474 50.547 1.00 58.81 710 ASP A CA 1
ATOM 5689 C C . ASP A 1 710 ? -23.460 -7.059 50.610 1.00 58.81 710 ASP A C 1
ATOM 5691 O O . ASP A 1 710 ? -23.203 -6.222 49.745 1.00 58.81 710 ASP A O 1
ATOM 5695 N N . PHE A 1 711 ? -24.236 -6.752 51.663 1.00 60.47 711 PHE A N 1
ATOM 5696 C CA . PHE A 1 711 ? -24.827 -5.425 51.907 1.00 60.47 711 PHE A CA 1
ATOM 5697 C C . PHE A 1 711 ? -23.801 -4.327 52.244 1.00 60.47 711 PHE A C 1
ATOM 5699 O O . PHE A 1 711 ? -24.157 -3.149 52.312 1.00 60.47 711 PHE A O 1
ATOM 5706 N N . HIS A 1 712 ? -22.524 -4.669 52.436 1.00 58.16 712 HIS A N 1
ATOM 5707 C CA . HIS A 1 712 ? -21.465 -3.709 52.749 1.00 58.16 712 HIS A CA 1
ATOM 5708 C C . HIS A 1 712 ? -21.316 -2.629 51.670 1.00 58.16 712 HIS A C 1
ATOM 5710 O O . HIS A 1 712 ? -21.044 -2.959 50.524 1.00 58.16 712 HIS A O 1
ATOM 5716 N N . LYS A 1 713 ? -21.433 -1.343 52.055 1.00 59.34 713 LYS A N 1
ATOM 5717 C CA . LYS A 1 713 ? -21.073 -0.104 51.307 1.00 59.34 713 LYS A CA 1
ATOM 5718 C C . LYS A 1 713 ? -21.583 0.042 49.853 1.00 59.34 713 LYS A C 1
ATOM 5720 O O . LYS A 1 713 ? -21.337 1.070 49.220 1.00 59.34 713 LYS A O 1
ATOM 5725 N N . ASN A 1 714 ? -22.299 -0.945 49.322 1.00 64.38 714 ASN A N 1
ATOM 5726 C CA . ASN A 1 714 ? -22.588 -1.100 47.898 1.00 64.38 714 ASN A CA 1
ATOM 5727 C C . ASN A 1 714 ? -24.062 -0.877 47.559 1.00 64.38 714 ASN A C 1
ATOM 5729 O O . ASN A 1 714 ? -24.374 -0.671 46.387 1.00 64.38 714 ASN A O 1
ATOM 5733 N N . ILE A 1 715 ? -24.955 -0.901 48.554 1.00 68.88 715 ILE A N 1
ATOM 5734 C CA . ILE A 1 715 ? -26.406 -0.805 48.370 1.00 68.88 715 ILE A CA 1
ATOM 5735 C C . ILE A 1 715 ? -26.986 0.270 49.291 1.00 68.88 715 ILE A C 1
ATOM 5737 O O . ILE A 1 715 ? -26.643 0.334 50.468 1.00 68.88 715 ILE A O 1
ATOM 5741 N N . LEU A 1 716 ? -27.884 1.091 48.749 1.00 67.06 716 LEU A N 1
ATOM 5742 C CA . LEU A 1 716 ? -28.610 2.136 49.457 1.00 67.06 716 LEU A CA 1
ATOM 5743 C C . LEU A 1 716 ? -30.118 2.007 49.201 1.00 67.06 716 LEU A C 1
ATOM 5745 O O . LEU A 1 716 ? -30.553 1.884 48.054 1.00 67.06 716 LEU A O 1
ATOM 5749 N N . PHE A 1 717 ? -30.912 2.046 50.273 1.00 65.50 717 PHE A N 1
ATOM 5750 C CA . PHE A 1 717 ? -32.378 1.949 50.223 1.00 65.50 717 PHE A CA 1
ATOM 5751 C C . PHE A 1 717 ? -33.021 3.335 50.278 1.00 65.50 717 PHE A C 1
ATOM 5753 O O . PHE A 1 717 ? -32.595 4.184 51.067 1.00 65.50 717 PHE A O 1
ATOM 5760 N N . THR A 1 718 ? -34.037 3.565 49.441 1.00 55.56 718 THR A N 1
ATOM 5761 C CA . THR A 1 718 ? -34.550 4.910 49.146 1.00 55.56 718 THR A CA 1
ATOM 5762 C C . THR A 1 718 ? -35.548 5.468 50.153 1.00 55.56 718 THR A C 1
ATOM 5764 O O . THR A 1 718 ? -35.658 6.690 50.233 1.00 55.56 718 THR A O 1
ATOM 5767 N N . ASP A 1 719 ? -36.226 4.642 50.956 1.00 53.91 719 ASP A N 1
ATOM 5768 C CA . ASP A 1 719 ? -37.078 5.154 52.033 1.00 53.91 719 ASP A CA 1
ATOM 5769 C C . ASP A 1 719 ? -37.266 4.161 53.195 1.00 53.91 719 ASP A C 1
ATOM 5771 O O . ASP A 1 719 ? -37.477 2.969 52.996 1.00 53.91 719 ASP A O 1
ATOM 5775 N N . ARG A 1 720 ? -37.200 4.672 54.429 1.00 46.88 720 ARG A N 1
ATOM 5776 C CA . ARG A 1 720 ? -37.648 3.981 55.657 1.00 46.88 720 ARG A CA 1
ATOM 5777 C C . ARG A 1 720 ? -38.565 4.865 56.514 1.00 46.88 720 ARG A C 1
ATOM 5779 O O . ARG A 1 720 ? -39.064 4.392 57.528 1.00 46.88 720 ARG A O 1
ATOM 5786 N N . ASN A 1 721 ? -38.821 6.126 56.141 1.00 42.50 721 ASN A N 1
ATOM 5787 C CA . ASN A 1 721 ? -39.434 7.104 57.045 1.00 42.50 721 ASN A CA 1
ATOM 5788 C C . ASN A 1 721 ? -40.520 7.964 56.366 1.00 42.50 721 ASN A C 1
ATOM 5790 O O . ASN A 1 721 ? -40.311 9.160 56.170 1.00 42.50 721 ASN A O 1
ATOM 5794 N N . LYS A 1 722 ? -41.710 7.388 56.115 1.00 34.72 722 LYS A N 1
ATOM 5795 C CA . LYS A 1 722 ? -43.038 7.896 56.559 1.00 34.72 722 LYS A CA 1
ATOM 5796 C C . LYS A 1 722 ? -44.221 7.211 55.845 1.00 34.72 722 LYS A C 1
ATOM 5798 O O . LYS A 1 722 ? -44.267 7.133 54.629 1.00 34.72 722 LYS A O 1
ATOM 5803 N N . SER A 1 723 ? -45.216 6.862 56.671 1.00 31.66 723 SER A N 1
ATOM 5804 C CA . SER A 1 723 ? -46.658 6.657 56.408 1.00 31.66 723 SER A CA 1
ATOM 5805 C C . SER A 1 723 ? -47.110 5.601 55.387 1.00 31.66 723 SER A C 1
ATOM 5807 O O . SER A 1 723 ? -46.890 5.721 54.191 1.00 31.66 723 SER A O 1
ATOM 5809 N N . LYS A 1 724 ? -47.903 4.649 55.902 1.00 34.28 724 LYS A N 1
ATOM 5810 C CA . LYS A 1 724 ? -48.634 3.546 55.247 1.00 34.28 724 LYS A CA 1
ATOM 5811 C C . LYS A 1 724 ? -49.583 3.911 54.087 1.00 34.28 724 LYS A C 1
ATOM 5813 O O . LYS A 1 724 ? -50.271 3.024 53.605 1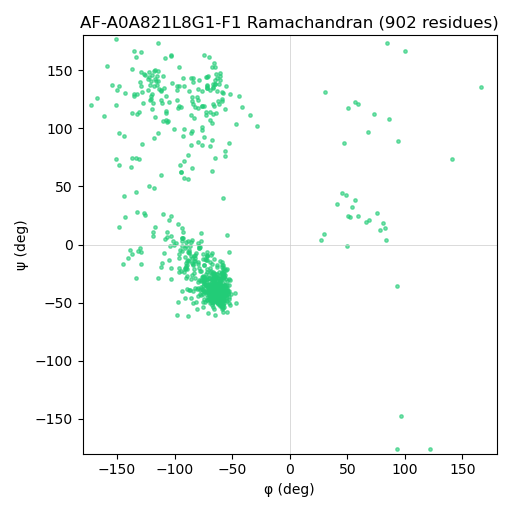.00 34.28 724 LYS A O 1
ATOM 5818 N N . ASP A 1 725 ? -49.600 5.147 53.605 1.00 33.56 725 ASP A N 1
ATOM 5819 C CA . ASP A 1 725 ? -50.507 5.593 52.545 1.00 33.56 725 ASP A CA 1
ATOM 5820 C C . ASP A 1 725 ? -49.740 6.343 51.454 1.00 33.56 725 ASP A C 1
ATOM 5822 O O . ASP A 1 725 ? -49.797 7.565 51.356 1.00 33.56 725 ASP A O 1
ATOM 5826 N N . GLN A 1 726 ? -48.992 5.596 50.643 1.00 33.94 726 GLN A N 1
ATOM 5827 C CA . GLN A 1 726 ? -48.786 5.850 49.214 1.00 33.94 726 GLN A CA 1
ATOM 5828 C C . GLN A 1 726 ? -48.027 4.662 48.615 1.00 33.94 726 GLN A C 1
ATOM 5830 O O . GLN A 1 726 ? -46.938 4.297 49.042 1.00 33.94 726 GLN A O 1
ATOM 5835 N N . SER A 1 727 ? -48.652 4.016 47.640 1.00 34.44 727 SER A N 1
ATOM 5836 C CA . SER A 1 727 ? -48.163 2.820 46.965 1.00 34.44 727 SER A CA 1
ATOM 5837 C C . SER A 1 727 ? -46.797 3.021 46.295 1.00 34.44 727 SER A C 1
ATOM 5839 O O . SER A 1 727 ? -46.679 3.847 45.390 1.00 34.44 727 SER A O 1
ATOM 5841 N N . ASN A 1 728 ? -45.854 2.144 46.653 1.00 41.34 728 ASN A N 1
ATOM 5842 C CA . ASN A 1 728 ? -44.679 1.704 45.890 1.00 41.34 728 ASN A CA 1
ATOM 5843 C C . ASN A 1 728 ? -43.561 2.722 45.625 1.00 41.34 728 ASN A C 1
ATOM 5845 O O . ASN A 1 728 ? -43.594 3.346 44.571 1.00 41.34 728 ASN A O 1
ATOM 5849 N N . GLN A 1 729 ? -42.495 2.723 46.441 1.00 47.09 729 GLN A N 1
ATOM 5850 C CA . GLN A 1 729 ? -41.110 2.929 45.963 1.00 47.09 729 GLN A CA 1
ATOM 5851 C C . GLN A 1 729 ? -40.077 2.209 46.857 1.00 47.09 729 GLN A C 1
ATOM 5853 O O . GLN A 1 729 ? -39.313 2.848 47.577 1.00 47.09 729 GLN A O 1
ATOM 5858 N N . ASP A 1 730 ? -40.014 0.877 46.756 1.00 57.47 730 ASP A N 1
ATOM 5859 C CA . ASP A 1 730 ? -38.857 0.082 47.209 1.00 57.47 730 ASP A CA 1
ATOM 5860 C C . ASP A 1 730 ? -37.799 0.044 46.095 1.00 57.47 730 ASP A C 1
ATOM 5862 O O . ASP A 1 730 ? -37.554 -0.989 45.454 1.00 57.47 730 ASP A O 1
ATOM 5866 N N . ASP A 1 731 ? -37.234 1.213 45.795 1.00 68.56 731 ASP A N 1
ATOM 5867 C CA . ASP A 1 731 ? -36.109 1.327 44.878 1.00 68.56 731 ASP A CA 1
ATOM 5868 C C . ASP A 1 731 ? -34.798 1.104 45.650 1.00 68.56 731 ASP A C 1
ATOM 5870 O O . ASP A 1 731 ? -34.623 1.474 46.813 1.00 68.56 731 ASP A O 1
ATOM 5874 N N . VAL A 1 732 ? -33.861 0.441 44.990 1.00 75.81 732 VAL A N 1
ATOM 5875 C CA . VAL A 1 732 ? -32.549 0.086 45.513 1.00 75.81 732 VAL A CA 1
ATOM 5876 C C . VAL A 1 732 ? -31.507 0.720 44.610 1.00 75.81 732 VAL A C 1
ATOM 5878 O O . VAL A 1 732 ? -31.525 0.528 43.391 1.00 75.81 732 VAL A O 1
ATOM 5881 N N . LEU A 1 733 ? -30.603 1.496 45.199 1.00 77.56 733 LEU A N 1
ATOM 5882 C CA . LEU A 1 733 ? -29.508 2.144 44.494 1.00 77.56 733 LEU A CA 1
ATOM 5883 C C . LEU A 1 733 ? -28.200 1.414 44.795 1.00 77.56 733 LEU A C 1
ATOM 5885 O O . LEU A 1 733 ? -27.785 1.318 45.945 1.00 77.56 733 LEU A O 1
ATOM 5889 N N . PHE A 1 734 ? -27.526 0.939 43.756 1.00 78.19 734 PHE A N 1
ATOM 5890 C CA . PHE A 1 734 ? -26.190 0.375 43.843 1.00 78.19 734 PHE A CA 1
ATOM 5891 C C . PHE A 1 734 ? -25.115 1.431 43.583 1.00 78.19 734 PHE A C 1
ATOM 5893 O O . PHE A 1 734 ? -25.267 2.309 42.725 1.00 78.19 734 PHE A O 1
ATOM 5900 N N . ASN A 1 735 ? -24.015 1.298 44.316 1.00 74.06 735 ASN A N 1
ATOM 5901 C CA . ASN A 1 735 ? -22.835 2.153 44.260 1.00 74.06 735 ASN A CA 1
ATOM 5902 C C . ASN A 1 735 ? -22.041 1.977 42.941 1.00 74.06 735 ASN A C 1
ATOM 5904 O O . ASN A 1 735 ? -22.154 0.952 42.276 1.00 74.06 735 ASN A O 1
ATOM 5908 N N . LEU A 1 736 ? -21.188 2.949 42.593 1.00 71.38 736 LEU A N 1
ATOM 5909 C CA . LEU A 1 736 ? -20.249 2.930 41.456 1.00 71.38 736 LEU A CA 1
ATOM 5910 C C . LEU A 1 736 ? -19.261 1.752 41.480 1.00 71.38 736 LEU A C 1
ATOM 5912 O O . LEU A 1 736 ? -18.711 1.391 40.443 1.00 71.38 736 LEU A O 1
ATOM 5916 N N . HIS A 1 737 ? -19.018 1.175 42.657 1.00 67.69 737 HIS A N 1
ATOM 5917 C CA . HIS A 1 737 ? -18.025 0.119 42.864 1.00 67.69 737 HIS A CA 1
ATOM 5918 C C . HIS A 1 737 ? -18.594 -1.300 42.765 1.00 67.69 737 HIS A C 1
ATOM 5920 O O . HIS A 1 737 ? -17.842 -2.262 42.911 1.00 67.69 737 HIS A O 1
ATOM 5926 N N . VAL A 1 738 ? -19.902 -1.459 42.528 1.00 74.81 738 VAL A N 1
ATOM 5927 C CA . VAL A 1 738 ? -20.524 -2.786 42.554 1.00 74.81 738 VAL A CA 1
ATOM 5928 C C . VAL A 1 738 ? -20.064 -3.641 41.368 1.00 74.81 738 VAL A C 1
ATOM 5930 O O . VAL A 1 738 ? -20.073 -3.200 40.210 1.00 74.81 738 VAL A O 1
ATOM 5933 N N . THR A 1 739 ? -19.687 -4.882 41.669 1.00 78.56 739 THR A N 1
ATOM 5934 C CA . THR A 1 739 ? -19.386 -5.933 40.693 1.00 78.56 739 THR A CA 1
ATOM 5935 C C . THR A 1 739 ? -20.402 -7.059 40.798 1.00 78.56 739 THR A C 1
ATOM 5937 O O . THR A 1 739 ? -20.812 -7.432 41.897 1.00 78.56 739 THR A O 1
ATOM 5940 N N . PHE A 1 740 ? -20.802 -7.610 39.655 1.00 84.25 740 PHE A N 1
ATOM 5941 C CA . PHE A 1 740 ? -21.791 -8.678 39.566 1.00 84.25 740 PHE A CA 1
ATOM 5942 C C . PHE A 1 740 ? -21.172 -9.931 38.959 1.00 84.25 740 PHE A C 1
ATOM 5944 O O . PHE A 1 740 ? -20.477 -9.857 37.957 1.00 84.25 740 PHE A O 1
ATOM 5951 N N . TYR A 1 741 ? -21.446 -11.095 39.522 1.00 85.44 741 TYR A N 1
ATOM 5952 C CA . TYR A 1 741 ? -21.170 -12.374 38.893 1.00 85.44 741 TYR A CA 1
ATOM 5953 C C . TYR A 1 741 ? -22.332 -12.747 37.971 1.00 85.44 741 TYR A C 1
ATOM 5955 O O . TYR A 1 741 ? -23.490 -12.733 38.399 1.00 85.44 741 TYR A O 1
ATOM 5963 N N . LEU A 1 742 ? -22.037 -13.052 36.706 1.00 88.56 742 LEU A N 1
ATOM 5964 C CA . LEU A 1 742 ? -23.050 -13.468 35.742 1.00 88.56 742 LEU A CA 1
ATOM 5965 C C . LEU A 1 742 ? -23.310 -14.973 35.858 1.00 88.56 742 LEU A C 1
ATOM 5967 O O . LEU A 1 742 ? -22.591 -15.771 35.259 1.00 88.56 742 LEU A O 1
ATOM 5971 N N . ASP A 1 743 ? -24.361 -15.349 36.589 1.00 86.69 743 ASP A N 1
ATOM 5972 C CA . ASP A 1 743 ? -24.723 -16.753 36.811 1.00 86.69 743 ASP A CA 1
ATOM 5973 C C . ASP A 1 743 ? -25.276 -17.395 35.530 1.00 86.69 743 ASP A C 1
ATOM 5975 O O . ASP A 1 743 ? -24.752 -18.397 35.042 1.00 86.69 743 ASP A O 1
ATOM 5979 N N . LYS A 1 744 ? -26.368 -16.844 34.980 1.00 89.88 744 LYS A N 1
ATOM 5980 C CA . LYS A 1 744 ? -27.077 -17.466 33.853 1.00 89.88 744 LYS A CA 1
ATOM 5981 C C . LYS A 1 744 ? -27.934 -16.474 33.075 1.00 89.88 744 LYS A C 1
ATOM 5983 O O . LYS A 1 744 ? -28.425 -15.488 33.616 1.00 89.88 744 LYS A O 1
ATOM 5988 N N . VAL A 1 745 ? -28.160 -16.779 31.799 1.00 88.56 745 VAL A N 1
ATOM 5989 C CA . VAL A 1 745 ? -29.096 -16.061 30.922 1.00 88.56 745 VAL A CA 1
ATOM 5990 C C . VAL A 1 745 ? -30.171 -17.034 30.443 1.00 88.56 745 VAL A C 1
ATOM 5992 O O . VAL A 1 745 ? -29.863 -17.996 29.739 1.00 88.56 745 VAL A O 1
ATOM 5995 N N . GLU A 1 746 ? -31.425 -16.787 30.809 1.00 89.88 746 GLU A N 1
ATOM 5996 C CA . GLU A 1 746 ? -32.589 -17.622 30.492 1.00 89.88 746 GLU A CA 1
ATOM 5997 C C . GLU A 1 746 ? -33.588 -16.842 29.629 1.00 89.88 746 GLU A C 1
ATOM 5999 O O . GLU A 1 746 ? -33.672 -15.620 29.706 1.00 89.88 746 GLU A O 1
ATOM 6004 N N . LEU A 1 747 ? -34.335 -17.532 28.768 1.00 87.31 747 LEU A N 1
ATOM 6005 C CA . LEU A 1 747 ? -35.408 -16.936 27.971 1.00 87.31 747 LEU A CA 1
ATOM 6006 C C . LEU A 1 747 ? -36.736 -17.478 28.492 1.00 87.31 747 LEU A C 1
ATOM 6008 O O . LEU A 1 747 ? -36.936 -18.690 28.466 1.00 87.31 747 LEU A O 1
ATOM 6012 N N . ASN A 1 748 ? -37.630 -16.594 28.931 1.00 83.44 748 ASN A N 1
ATOM 6013 C CA . ASN A 1 748 ? -38.966 -16.967 29.383 1.00 83.44 748 ASN A CA 1
ATOM 6014 C C . ASN A 1 748 ? -40.012 -16.008 28.797 1.00 83.44 748 ASN A C 1
ATOM 6016 O O . ASN A 1 748 ? -39.832 -14.796 28.862 1.00 83.44 748 ASN A O 1
ATOM 6020 N N . GLU A 1 749 ? -41.072 -16.540 28.181 1.00 77.12 749 GLU A N 1
ATOM 6021 C CA . GLU A 1 749 ? -42.178 -15.760 27.589 1.00 77.12 749 GLU A CA 1
ATOM 6022 C C . GLU A 1 749 ? -41.737 -14.545 26.732 1.00 77.12 749 GLU A C 1
ATOM 6024 O O . GLU A 1 749 ? -42.288 -13.448 26.835 1.00 77.12 749 GLU A O 1
ATOM 6029 N N . ASN A 1 750 ? -40.726 -14.732 25.871 1.00 77.00 750 ASN A N 1
ATOM 6030 C CA . ASN A 1 750 ? -40.111 -13.693 25.020 1.00 77.00 750 ASN A CA 1
ATOM 6031 C C . ASN A 1 750 ? -39.356 -12.571 25.764 1.00 77.00 750 ASN A C 1
ATOM 6033 O O . ASN A 1 750 ? -39.091 -11.515 25.185 1.00 77.00 750 ASN A O 1
ATOM 6037 N N . ILE A 1 751 ? -38.971 -12.796 27.020 1.00 84.25 751 ILE A N 1
ATOM 6038 C CA . ILE A 1 751 ? -38.161 -11.883 27.831 1.00 84.25 751 ILE A CA 1
ATOM 6039 C C . ILE A 1 751 ? -36.911 -12.617 28.298 1.00 84.25 751 ILE A C 1
ATOM 6041 O O . ILE A 1 751 ? -36.973 -13.747 28.784 1.00 84.25 751 ILE A O 1
ATOM 6045 N N . PHE A 1 752 ? -35.760 -11.970 28.154 1.00 87.81 752 PHE A N 1
ATOM 6046 C CA . PHE A 1 752 ? -34.504 -12.521 28.648 1.00 87.81 752 PHE A CA 1
ATOM 6047 C C . PHE A 1 752 ? -34.308 -12.185 30.125 1.00 87.81 752 PHE A C 1
ATOM 6049 O O . PHE A 1 752 ? -34.294 -11.015 30.495 1.00 87.81 752 PHE A O 1
ATOM 6056 N N . TYR A 1 753 ? -34.120 -13.203 30.954 1.00 89.62 753 TYR A N 1
ATOM 6057 C CA . TYR A 1 753 ? -33.753 -13.088 32.360 1.00 89.62 753 TYR A CA 1
ATOM 6058 C C . TYR A 1 753 ? -32.243 -13.265 32.488 1.00 89.62 753 TYR A C 1
ATOM 6060 O O . TYR A 1 753 ? -31.698 -14.311 32.140 1.00 89.62 753 TYR A O 1
ATOM 6068 N N . ILE A 1 754 ? -31.559 -12.230 32.962 1.00 90.62 754 ILE A N 1
ATOM 6069 C CA . ILE A 1 754 ? -30.117 -12.238 33.214 1.00 90.62 754 ILE A CA 1
ATOM 6070 C C . ILE A 1 754 ? -29.941 -12.282 34.729 1.00 90.62 754 ILE A C 1
ATOM 6072 O O . ILE A 1 754 ? -30.177 -11.283 35.412 1.00 90.62 754 ILE A O 1
ATOM 6076 N N . LYS A 1 755 ? -29.557 -13.451 35.242 1.00 91.12 755 LYS A N 1
ATOM 6077 C CA . LYS A 1 755 ? -29.348 -13.700 36.668 1.00 91.12 755 LYS A CA 1
ATOM 6078 C C . LYS A 1 755 ? -27.946 -13.261 37.067 1.00 91.12 755 LYS A C 1
ATOM 6080 O O . LYS A 1 755 ? -26.956 -13.735 36.506 1.00 91.12 755 LYS A O 1
ATOM 6085 N N . LEU A 1 756 ? -27.887 -12.339 38.017 1.00 89.06 756 LEU A N 1
ATOM 6086 C CA . LEU A 1 756 ? -26.676 -11.730 38.541 1.00 89.06 756 LEU A CA 1
ATOM 6087 C C . LEU A 1 756 ? -26.611 -11.950 40.051 1.00 89.06 756 LEU A C 1
ATOM 6089 O O . LEU A 1 756 ? -27.616 -11.809 40.742 1.00 89.06 756 LEU A O 1
ATOM 6093 N N . ARG A 1 757 ? -25.414 -12.195 40.576 1.00 86.94 757 ARG A N 1
ATOM 6094 C CA . ARG A 1 757 ? -25.145 -12.179 42.018 1.00 86.94 757 ARG A CA 1
ATOM 6095 C C . ARG A 1 757 ? -24.149 -11.079 42.337 1.00 86.94 757 ARG A C 1
ATOM 6097 O O . ARG A 1 757 ? -23.226 -10.854 41.564 1.00 86.94 757 ARG A O 1
ATOM 6104 N N . ILE A 1 758 ? -24.302 -10.384 43.456 1.00 81.62 758 ILE A N 1
ATOM 6105 C CA . ILE A 1 758 ? -23.285 -9.414 43.888 1.00 81.62 758 ILE A CA 1
ATOM 6106 C C . ILE A 1 758 ? -21.984 -10.155 44.223 1.00 81.62 758 ILE A C 1
ATOM 6108 O O . ILE A 1 758 ? -22.008 -11.225 44.826 1.00 81.62 758 ILE A O 1
ATOM 6112 N N . SER A 1 759 ? -20.851 -9.593 43.805 1.00 76.81 759 SER A N 1
ATOM 6113 C CA . SER A 1 759 ? -19.514 -10.065 44.165 1.00 76.81 759 SER A CA 1
ATOM 6114 C C . SER A 1 759 ? -18.742 -8.953 44.871 1.00 76.81 759 SER A C 1
ATOM 6116 O O . SER A 1 759 ? -18.762 -7.806 44.420 1.00 76.81 759 SER A O 1
ATOM 6118 N N . ASN A 1 760 ? -18.024 -9.308 45.939 1.00 69.75 760 ASN A N 1
ATOM 6119 C CA . ASN A 1 760 ? -17.134 -8.407 46.681 1.00 69.75 760 ASN A CA 1
ATOM 6120 C C . ASN A 1 760 ? -15.679 -8.462 46.182 1.00 69.75 760 ASN A C 1
ATOM 6122 O O . ASN A 1 760 ? -14.784 -7.937 46.836 1.00 69.75 760 ASN A O 1
ATOM 6126 N N . GLU A 1 761 ? -15.412 -9.101 45.040 1.00 66.44 761 GLU A N 1
ATOM 6127 C CA . GLU A 1 761 ? -14.050 -9.222 44.501 1.00 66.44 761 GLU A CA 1
ATOM 6128 C C . GLU A 1 761 ? -13.549 -7.943 43.815 1.00 66.44 761 GLU A C 1
ATOM 6130 O O . GLU A 1 761 ? -12.341 -7.731 43.733 1.00 66.44 761 GLU A O 1
ATOM 6135 N N . GLY A 1 762 ? -14.448 -7.062 43.359 1.00 65.94 762 GLY A N 1
ATOM 6136 C CA . GLY A 1 762 ? -14.099 -5.798 42.696 1.00 65.94 762 GLY A CA 1
ATOM 6137 C C . GLY A 1 762 ? -13.096 -4.929 43.473 1.00 65.94 762 GLY A C 1
ATOM 6138 O O . GLY A 1 762 ? -12.063 -4.572 42.909 1.00 65.94 762 GLY A O 1
ATOM 6139 N N . PRO A 1 763 ? -13.339 -4.628 44.765 1.00 66.06 763 PRO A N 1
ATOM 6140 C CA . PRO A 1 763 ? -12.390 -3.908 45.615 1.00 66.06 763 PRO A CA 1
ATOM 6141 C C . PRO A 1 763 ? -11.004 -4.561 45.703 1.00 66.06 763 PRO A C 1
ATOM 6143 O O . PRO A 1 763 ? -10.009 -3.854 45.590 1.00 66.06 763 PRO A O 1
ATOM 6146 N N . ASN A 1 764 ? -10.925 -5.892 45.819 1.00 67.94 764 ASN A N 1
ATOM 6147 C CA . ASN A 1 764 ? -9.646 -6.612 45.899 1.00 67.94 764 ASN A CA 1
ATOM 6148 C C . ASN A 1 764 ? -8.865 -6.540 44.576 1.00 67.94 764 ASN A C 1
ATOM 6150 O O . ASN A 1 764 ? -7.637 -6.499 44.569 1.00 67.94 764 ASN A O 1
ATOM 6154 N N . ILE A 1 765 ? -9.567 -6.539 43.438 1.00 66.25 765 ILE A N 1
ATOM 6155 C CA . ILE A 1 765 ? -8.947 -6.376 42.115 1.00 66.25 765 ILE A CA 1
ATOM 6156 C C . ILE A 1 765 ? -8.433 -4.942 41.937 1.00 66.25 765 ILE A C 1
ATOM 6158 O O . ILE A 1 765 ? -7.341 -4.732 41.409 1.00 66.25 765 ILE A O 1
ATOM 6162 N N . LEU A 1 766 ? -9.200 -3.959 42.406 1.00 66.19 766 LEU A N 1
ATOM 6163 C CA . LEU A 1 766 ? -8.820 -2.553 42.378 1.00 66.19 766 LEU A CA 1
ATOM 6164 C C . LEU A 1 766 ? -7.611 -2.261 43.275 1.00 66.19 766 LEU A C 1
ATOM 6166 O O . LEU A 1 766 ? -6.707 -1.539 42.863 1.00 66.19 766 LEU A O 1
ATOM 6170 N N . GLU A 1 767 ? -7.571 -2.837 44.475 1.00 68.75 767 GLU A N 1
ATOM 6171 C CA . GLU A 1 767 ? -6.435 -2.724 45.392 1.00 68.75 767 GLU A CA 1
ATOM 6172 C C . GLU A 1 767 ? -5.169 -3.314 44.768 1.00 68.75 767 GLU A C 1
ATOM 6174 O O . GLU A 1 767 ? -4.141 -2.640 44.715 1.00 68.75 767 GLU A O 1
ATOM 6179 N N . LYS A 1 768 ? -5.279 -4.492 44.143 1.00 69.00 768 LYS A N 1
ATOM 6180 C CA . LYS A 1 768 ? -4.179 -5.083 43.379 1.00 69.00 768 LYS A CA 1
ATOM 6181 C C . LYS A 1 768 ? -3.721 -4.203 42.208 1.00 69.00 768 LYS A C 1
ATOM 6183 O O . LYS A 1 768 ? -2.524 -4.055 41.997 1.00 69.00 768 LYS A O 1
ATOM 6188 N N . TYR A 1 769 ? -4.636 -3.585 41.455 1.00 67.62 769 TYR A N 1
ATOM 6189 C CA . TYR A 1 769 ? -4.269 -2.642 40.386 1.00 67.62 769 TYR A CA 1
ATOM 6190 C C . TYR A 1 769 ? -3.480 -1.444 40.934 1.00 67.62 769 TYR A C 1
ATOM 6192 O O . TYR A 1 769 ? -2.494 -1.010 40.333 1.00 67.62 769 TYR A O 1
ATOM 6200 N N . ILE A 1 770 ? -3.910 -0.905 42.078 1.00 65.56 770 ILE A N 1
ATOM 6201 C CA . ILE A 1 770 ? -3.230 0.203 42.755 1.00 65.56 770 ILE A CA 1
ATOM 6202 C C . ILE A 1 770 ? -1.832 -0.235 43.207 1.00 65.56 770 ILE A C 1
ATOM 6204 O O . ILE A 1 770 ? -0.878 0.506 42.983 1.00 65.56 770 ILE A O 1
ATOM 6208 N N . GLU A 1 771 ? -1.685 -1.429 43.782 1.00 65.62 771 GLU A N 1
ATOM 6209 C CA . GLU A 1 771 ? -0.386 -1.997 44.165 1.00 65.62 771 GLU A CA 1
ATOM 6210 C C . GLU A 1 771 ? 0.534 -2.230 42.959 1.00 65.62 771 GLU A C 1
ATOM 6212 O O . GLU A 1 771 ? 1.678 -1.781 42.977 1.00 65.62 771 GLU A O 1
ATOM 6217 N N . ASP A 1 772 ? 0.035 -2.841 41.882 1.00 62.66 772 ASP A N 1
ATOM 6218 C CA . ASP A 1 772 ? 0.783 -3.081 40.640 1.00 62.66 772 ASP A CA 1
ATOM 6219 C C . ASP A 1 772 ? 1.257 -1.766 39.994 1.00 62.66 772 ASP A C 1
ATOM 6221 O O . ASP A 1 772 ? 2.351 -1.697 39.427 1.00 62.66 772 ASP A O 1
ATOM 6225 N N . THR A 1 773 ? 0.441 -0.709 40.086 1.00 58.53 773 THR A N 1
ATOM 6226 C CA . THR A 1 773 ? 0.782 0.639 39.604 1.00 58.53 773 THR A CA 1
ATOM 6227 C C . THR A 1 773 ? 1.802 1.311 40.527 1.00 58.53 773 THR A C 1
ATOM 6229 O O . THR A 1 773 ? 2.760 1.921 40.054 1.00 58.53 773 THR A O 1
ATOM 6232 N N . ARG A 1 774 ? 1.656 1.154 41.850 1.00 62.88 774 ARG A N 1
ATOM 6233 C CA . ARG A 1 774 ? 2.625 1.642 42.846 1.00 62.88 774 ARG A CA 1
ATOM 6234 C C . ARG A 1 774 ? 3.990 0.977 42.693 1.00 62.88 774 ARG A C 1
ATOM 6236 O O . ARG A 1 774 ? 4.998 1.668 42.796 1.00 62.88 774 ARG A O 1
ATOM 6243 N N . GLN A 1 775 ? 4.046 -0.318 42.384 1.00 58.66 775 GLN A N 1
ATOM 6244 C CA . GLN A 1 775 ? 5.304 -1.044 42.165 1.00 58.66 775 GLN A CA 1
ATOM 6245 C C . GLN A 1 775 ? 6.128 -0.507 40.987 1.00 58.66 775 GLN A C 1
ATOM 6247 O O . GLN A 1 775 ? 7.339 -0.703 40.960 1.00 58.66 775 GLN A O 1
ATOM 6252 N N . GLN A 1 776 ? 5.512 0.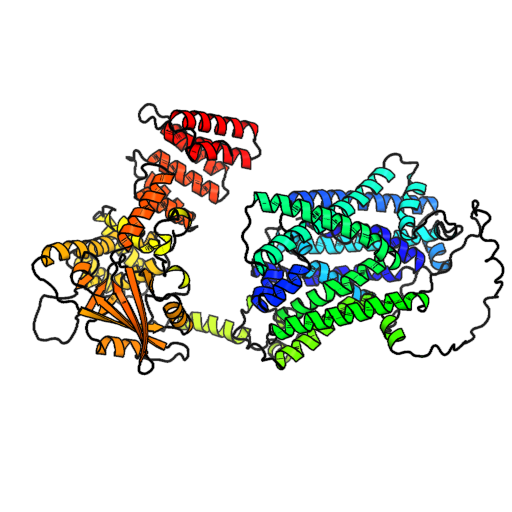163 40.009 1.00 56.78 776 GLN A N 1
ATOM 6253 C CA . GLN A 1 776 ? 6.248 0.702 38.861 1.00 56.78 776 GLN A CA 1
ATOM 6254 C C . GLN A 1 776 ? 7.013 1.990 39.176 1.00 56.78 776 GLN A C 1
ATOM 6256 O O . GLN A 1 776 ? 7.944 2.318 38.438 1.00 56.78 776 GLN A O 1
ATOM 6261 N N . ILE A 1 777 ? 6.608 2.736 40.210 1.00 54.22 777 ILE A N 1
ATOM 6262 C CA . ILE A 1 777 ? 7.078 4.115 40.412 1.00 54.22 777 ILE A CA 1
ATOM 6263 C C . ILE A 1 777 ? 7.390 4.448 41.896 1.00 54.22 777 ILE A C 1
ATOM 6265 O O . ILE A 1 777 ? 7.958 5.497 42.145 1.00 54.22 777 ILE A O 1
ATOM 6269 N N . GLU A 1 778 ? 7.130 3.543 42.852 1.00 53.66 778 GLU A N 1
ATOM 6270 C CA . GLU A 1 778 ? 7.329 3.675 44.317 1.00 53.66 778 GLU A CA 1
ATOM 6271 C C . GLU A 1 778 ? 6.731 4.958 44.965 1.00 53.66 778 GLU A C 1
ATOM 6273 O O . GLU A 1 778 ? 7.115 6.090 44.691 1.00 53.66 778 GLU A O 1
ATOM 6278 N N . ASP A 1 779 ? 5.775 4.758 45.883 1.00 54.50 779 ASP A N 1
ATOM 6279 C CA . ASP A 1 779 ? 5.142 5.772 46.751 1.00 54.50 779 ASP A CA 1
ATOM 6280 C C . ASP A 1 779 ? 4.451 6.977 46.071 1.00 54.50 779 ASP A C 1
ATOM 6282 O O . ASP A 1 779 ? 4.449 8.093 46.596 1.00 54.50 779 ASP A O 1
ATOM 6286 N N . LEU A 1 780 ? 3.763 6.769 44.936 1.00 58.19 780 LEU A N 1
ATOM 6287 C CA . LEU A 1 780 ? 2.843 7.795 44.419 1.00 58.19 780 LEU A CA 1
ATOM 6288 C C . LEU A 1 780 ? 1.523 7.846 45.198 1.00 58.19 780 LEU A C 1
ATOM 6290 O O . LEU A 1 780 ? 0.820 6.845 45.384 1.00 58.19 780 LEU A O 1
ATOM 6294 N N . ASP A 1 781 ? 1.148 9.072 45.558 1.00 64.38 781 ASP A N 1
ATOM 6295 C CA . ASP A 1 781 ? -0.174 9.406 46.069 1.00 64.38 781 ASP A CA 1
ATOM 6296 C C . ASP A 1 781 ? -1.263 9.255 44.999 1.00 64.38 781 ASP A C 1
ATOM 6298 O O . ASP A 1 781 ? -1.042 9.425 43.797 1.00 64.38 781 ASP A O 1
ATOM 6302 N N . ILE A 1 782 ? -2.482 8.988 45.467 1.00 63.34 782 ILE A N 1
ATOM 6303 C CA . ILE A 1 782 ? -3.651 8.647 44.642 1.00 63.34 782 ILE A CA 1
ATOM 6304 C C . ILE A 1 782 ? -3.999 9.751 43.621 1.00 63.34 782 ILE A C 1
ATOM 6306 O O . ILE A 1 782 ? -4.461 9.455 42.519 1.00 63.34 782 ILE A O 1
ATOM 6310 N N . GLU A 1 783 ? -3.693 11.012 43.937 1.00 68.12 783 GLU A N 1
ATOM 6311 C CA . GLU A 1 783 ? -3.856 12.168 43.042 1.00 68.12 783 GLU A CA 1
ATOM 6312 C C . GLU A 1 783 ? -3.022 12.039 41.754 1.00 68.12 783 GLU A C 1
ATOM 6314 O O . GLU A 1 783 ? -3.514 12.296 40.657 1.00 68.12 783 GLU A O 1
ATOM 6319 N N . LEU A 1 784 ? -1.768 11.590 41.854 1.00 73.12 784 LEU A N 1
ATOM 6320 C CA . LEU A 1 784 ? -0.895 11.442 40.685 1.00 73.12 784 LEU A CA 1
ATOM 6321 C C . LEU A 1 784 ? -1.275 10.208 39.853 1.00 73.12 784 LEU A C 1
ATOM 6323 O O . LEU A 1 784 ? -1.235 10.262 38.623 1.00 73.12 784 LEU A O 1
ATOM 6327 N N . ILE A 1 785 ? -1.710 9.126 40.513 1.00 70.69 785 ILE A N 1
ATOM 6328 C CA . ILE A 1 785 ? -2.205 7.905 39.853 1.00 70.69 785 ILE A CA 1
ATOM 6329 C C . ILE A 1 785 ? -3.374 8.242 38.919 1.00 70.69 785 ILE A C 1
ATOM 6331 O O . ILE A 1 785 ? -3.443 7.734 37.801 1.00 70.69 785 ILE A O 1
ATOM 6335 N N . PHE A 1 786 ? -4.261 9.152 39.330 1.00 71.00 786 PHE A N 1
ATOM 6336 C CA . PHE A 1 786 ? -5.370 9.595 38.489 1.00 71.00 786 PHE A CA 1
ATOM 6337 C C . PHE A 1 786 ? -4.909 10.289 37.203 1.00 71.00 786 PHE A C 1
ATOM 6339 O O . PHE A 1 786 ? -5.420 10.007 36.117 1.00 71.00 786 PHE A O 1
ATOM 6346 N N . GLY A 1 787 ? -3.924 11.181 37.319 1.00 74.00 787 GLY A N 1
ATOM 6347 C CA . GLY A 1 787 ? -3.349 11.880 36.176 1.00 74.00 787 GLY A CA 1
ATOM 6348 C C . GLY A 1 787 ? -2.648 10.938 35.198 1.00 74.00 787 GLY A C 1
ATOM 6349 O O . GLY A 1 787 ? -2.833 11.077 33.987 1.00 74.00 787 GLY A O 1
ATOM 6350 N N . HIS A 1 788 ? -1.919 9.941 35.701 1.00 72.44 788 HIS A N 1
ATOM 6351 C CA . HIS A 1 788 ? -1.297 8.906 34.870 1.00 72.44 788 HIS A CA 1
ATOM 6352 C C . HIS A 1 788 ? -2.320 8.009 34.183 1.00 72.44 788 HIS A C 1
ATOM 6354 O O . HIS A 1 788 ? -2.175 7.709 33.003 1.00 72.44 788 HIS A O 1
ATOM 6360 N N . LEU A 1 789 ? -3.416 7.675 34.854 1.00 68.19 789 LEU A N 1
ATOM 6361 C CA . LEU A 1 789 ? -4.450 6.860 34.237 1.00 68.19 789 LEU A CA 1
ATOM 6362 C C . LEU A 1 789 ? -5.148 7.586 33.074 1.00 68.19 789 LEU A C 1
ATOM 6364 O O . LEU A 1 789 ? -5.459 6.973 32.053 1.00 68.19 789 LEU A O 1
ATOM 6368 N N . MET A 1 790 ? -5.318 8.910 33.167 1.00 70.19 790 MET A N 1
ATOM 6369 C CA . MET A 1 790 ? -5.731 9.723 32.015 1.00 70.19 790 MET A CA 1
ATOM 6370 C C . MET A 1 790 ? -4.733 9.643 30.849 1.00 70.19 790 MET A C 1
ATOM 6372 O O . MET A 1 790 ? -5.155 9.686 29.690 1.00 70.19 790 MET A O 1
ATOM 6376 N N . LEU A 1 791 ? -3.429 9.523 31.129 1.00 72.62 791 LEU A N 1
ATOM 6377 C CA . LEU A 1 791 ? -2.405 9.339 30.093 1.00 72.62 791 LEU A CA 1
ATOM 6378 C C . LEU A 1 791 ? -2.520 7.978 29.420 1.00 72.62 791 LEU A C 1
ATOM 6380 O O . LEU A 1 791 ? -2.516 7.928 28.189 1.00 72.62 791 LEU A O 1
ATOM 6384 N N . ASP A 1 792 ? -2.702 6.917 30.202 1.00 66.06 792 ASP A N 1
ATOM 6385 C CA . ASP A 1 792 ? -2.842 5.548 29.694 1.00 66.06 792 ASP A CA 1
ATOM 6386 C C . ASP A 1 792 ? -4.106 5.371 28.841 1.00 66.06 792 ASP A C 1
ATOM 6388 O O . ASP A 1 792 ? -4.116 4.600 27.884 1.00 66.06 792 ASP A O 1
ATOM 6392 N N . MET A 1 793 ? -5.168 6.129 29.130 1.00 63.84 793 MET A N 1
ATOM 6393 C CA . MET A 1 793 ? -6.382 6.181 28.303 1.00 63.84 793 MET A CA 1
ATOM 6394 C C . MET A 1 793 ? -6.241 7.047 27.035 1.00 63.84 793 MET A C 1
ATOM 6396 O O . MET A 1 793 ? -7.191 7.164 26.259 1.00 63.84 793 MET A O 1
ATOM 6400 N N . GLY A 1 794 ? -5.095 7.700 26.819 1.00 67.25 794 GLY A N 1
ATOM 6401 C CA . GLY A 1 794 ? -4.865 8.589 25.675 1.00 67.25 794 GLY A CA 1
ATOM 6402 C C . GLY A 1 794 ? -5.496 9.983 25.802 1.00 67.25 794 GLY A C 1
ATOM 6403 O O . GLY A 1 794 ? -5.550 10.723 24.821 1.00 67.25 794 GLY A O 1
ATOM 6404 N N . GLN A 1 795 ? -5.970 10.383 26.988 1.00 71.88 795 GLN A N 1
ATOM 6405 C CA . GLN A 1 795 ? -6.585 11.694 27.246 1.00 71.88 795 GLN A CA 1
ATOM 6406 C C . GLN A 1 795 ? -5.536 12.753 27.649 1.00 71.88 795 GLN A C 1
ATOM 6408 O O . GLN A 1 795 ? -5.633 13.394 28.699 1.00 71.88 795 GLN A O 1
ATOM 6413 N N . TRP A 1 796 ? -4.519 12.962 26.807 1.00 79.56 796 TRP A N 1
ATOM 6414 C CA . TRP A 1 796 ? -3.334 13.771 27.139 1.00 79.56 796 TRP A CA 1
ATOM 6415 C C . TRP A 1 796 ? -3.643 15.237 27.482 1.00 79.56 796 TRP A C 1
ATOM 6417 O O . TRP A 1 796 ? -3.041 15.793 28.396 1.00 79.56 796 TRP A O 1
ATOM 6427 N N . ASP A 1 797 ? -4.595 15.872 26.793 1.00 77.56 797 ASP A 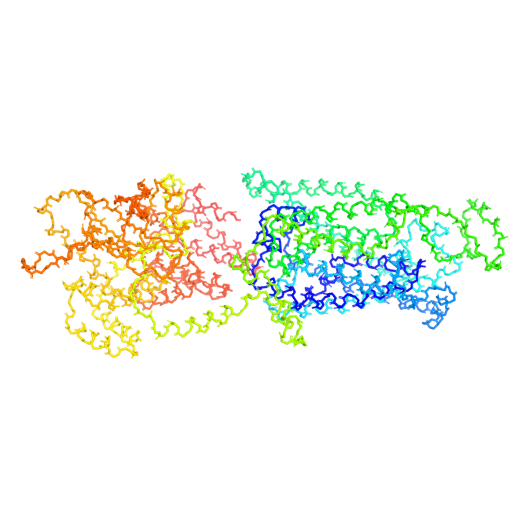N 1
ATOM 6428 C CA . ASP A 1 797 ? -4.982 17.268 27.063 1.00 77.56 797 ASP A CA 1
ATOM 6429 C C . ASP A 1 797 ? -5.687 17.445 28.412 1.00 77.56 797 ASP A C 1
ATOM 6431 O O . ASP A 1 797 ? -5.532 18.473 29.072 1.00 77.56 797 ASP A O 1
ATOM 6435 N N . GLN A 1 798 ? -6.479 16.453 28.824 1.00 71.81 798 GLN A N 1
ATOM 6436 C CA . GLN A 1 798 ? -7.178 16.489 30.109 1.00 71.81 798 GLN A CA 1
ATOM 6437 C C . GLN A 1 798 ? -6.205 16.218 31.252 1.00 71.81 798 GLN A C 1
ATOM 6439 O O . GLN A 1 798 ? -6.211 16.954 32.238 1.00 71.81 798 GLN A O 1
ATOM 6444 N N . SER A 1 799 ? -5.319 15.234 31.068 1.00 81.06 799 SER A N 1
ATOM 6445 C CA . SER A 1 799 ? -4.240 14.946 32.009 1.00 81.06 799 SER A CA 1
ATOM 6446 C C . SER A 1 799 ? -3.328 16.161 32.210 1.00 81.06 799 SER A C 1
ATOM 6448 O O . SER A 1 799 ? -3.056 16.539 33.347 1.00 81.06 799 SER A O 1
ATOM 6450 N N . GLN A 1 800 ? -2.951 16.859 31.129 1.00 83.06 800 GLN A N 1
ATOM 6451 C CA . GLN A 1 800 ? -2.148 18.083 31.215 1.00 83.06 800 GLN A CA 1
ATOM 6452 C C . GLN A 1 800 ? -2.826 19.146 32.082 1.00 83.06 800 GLN A C 1
ATOM 6454 O O . GLN A 1 800 ? -2.233 19.605 33.053 1.00 83.06 800 GLN A O 1
ATOM 6459 N N . LYS A 1 801 ? -4.086 19.491 31.787 1.00 79.94 801 LYS A N 1
ATOM 6460 C CA . LYS A 1 801 ? -4.840 20.486 32.571 1.00 79.94 801 LYS A CA 1
ATOM 6461 C C . LYS A 1 801 ? -4.984 20.086 34.038 1.00 79.94 801 LYS A C 1
ATOM 6463 O O . LYS A 1 801 ? -5.001 20.950 34.912 1.00 79.94 801 LYS A O 1
ATOM 6468 N N . TYR A 1 802 ? -5.123 18.791 34.310 1.00 77.75 802 TYR A N 1
ATOM 6469 C CA . TYR A 1 802 ? -5.202 18.269 35.667 1.00 77.75 802 TYR A CA 1
ATOM 6470 C C . TYR A 1 802 ? -3.883 18.465 36.426 1.00 77.75 802 TYR A C 1
ATOM 6472 O O . TYR A 1 802 ? -3.890 19.052 37.507 1.00 77.75 802 TYR A O 1
ATOM 6480 N N . PHE A 1 803 ? -2.750 18.066 35.845 1.00 81.06 803 PHE A N 1
ATOM 6481 C CA . PHE A 1 803 ? -1.441 18.266 36.470 1.00 81.06 803 PHE A CA 1
ATOM 6482 C C . PHE A 1 803 ? -1.046 19.745 36.574 1.00 81.06 803 PHE A C 1
ATOM 6484 O O . PHE A 1 803 ? -0.466 20.142 37.579 1.00 81.06 803 PHE A O 1
ATOM 6491 N N . GLU A 1 804 ? -1.411 20.585 35.602 1.00 82.00 804 GLU A N 1
ATOM 6492 C CA . GLU A 1 804 ? -1.224 22.041 35.682 1.00 82.00 804 GLU A CA 1
ATOM 6493 C C . GLU A 1 804 ? -1.993 22.648 36.861 1.00 82.00 804 GLU A C 1
ATOM 6495 O O . GLU A 1 804 ? -1.454 23.495 37.568 1.00 82.00 804 GLU A O 1
ATOM 6500 N N . ARG A 1 805 ? -3.222 22.184 37.130 1.00 76.00 805 ARG A N 1
ATOM 6501 C CA . ARG A 1 805 ? -3.979 22.600 38.323 1.00 76.00 805 ARG A CA 1
ATOM 6502 C C . ARG A 1 805 ? -3.306 22.146 39.613 1.00 76.00 805 ARG A C 1
ATOM 6504 O O . ARG A 1 805 ? -3.192 22.948 40.533 1.00 76.00 805 ARG A O 1
ATOM 6511 N N . LEU A 1 806 ? -2.835 20.900 39.668 1.00 74.62 806 LEU A N 1
ATOM 6512 C CA . LEU A 1 806 ? -2.108 20.383 40.832 1.00 74.62 806 LEU A CA 1
ATOM 6513 C C . LEU A 1 806 ? -0.800 21.143 41.093 1.00 74.62 806 LEU A C 1
ATOM 6515 O O . LEU A 1 806 ? -0.369 21.238 42.238 1.00 74.62 806 LEU A O 1
ATOM 6519 N N . LEU A 1 807 ? -0.178 21.699 40.049 1.00 75.00 807 LEU A N 1
ATOM 6520 C CA . LEU A 1 807 ? 1.053 22.481 40.160 1.00 75.00 807 LEU A CA 1
ATOM 6521 C C . LEU A 1 807 ? 0.833 23.859 40.815 1.00 75.00 807 LEU A C 1
ATOM 6523 O O . LEU A 1 807 ? 1.782 24.423 41.356 1.00 75.00 807 LEU A O 1
ATOM 6527 N N . ILE A 1 808 ? -0.390 24.403 40.767 1.00 71.06 808 ILE A N 1
ATOM 6528 C CA . ILE A 1 808 ? -0.733 25.721 41.333 1.00 71.06 808 ILE A CA 1
ATOM 6529 C C . ILE A 1 808 ? -0.839 25.667 42.868 1.00 71.06 808 ILE A C 1
ATOM 6531 O O . ILE A 1 808 ? -0.576 26.673 43.529 1.00 71.06 808 ILE A O 1
ATOM 6535 N N . ASP A 1 809 ? -1.162 24.508 43.454 1.00 63.06 809 ASP A N 1
ATOM 6536 C CA . ASP A 1 809 ? -1.221 24.339 44.911 1.00 63.06 809 ASP A CA 1
ATOM 6537 C C . ASP A 1 809 ? 0.197 24.242 45.513 1.00 63.06 809 ASP A C 1
ATOM 6539 O O . ASP A 1 809 ? 0.884 23.219 45.472 1.00 63.06 809 ASP A O 1
ATOM 6543 N N . SER A 1 810 ? 0.650 25.358 46.085 1.00 48.59 810 SER A N 1
ATOM 6544 C CA . SER A 1 810 ? 2.056 25.697 46.338 1.00 48.59 810 SER A CA 1
ATOM 6545 C C . SER A 1 810 ? 2.735 25.003 47.527 1.00 48.59 810 SER A C 1
ATOM 6547 O O . SER A 1 810 ? 3.830 25.406 47.909 1.00 48.59 810 SER A O 1
ATOM 6549 N N . ASN A 1 811 ? 2.111 23.999 48.151 1.00 52.56 811 ASN A N 1
ATOM 6550 C CA . ASN A 1 811 ? 2.607 23.404 49.405 1.00 52.56 811 ASN A CA 1
ATOM 6551 C C . ASN A 1 811 ? 3.003 21.923 49.286 1.00 52.56 811 ASN A C 1
ATOM 6553 O O . ASN A 1 811 ? 3.145 21.221 50.289 1.00 52.56 811 ASN A O 1
ATOM 6557 N N . ASN A 1 812 ? 3.156 21.423 48.060 1.00 53.03 812 ASN A N 1
ATOM 6558 C CA . ASN A 1 812 ? 3.294 19.998 47.817 1.00 53.03 812 ASN A CA 1
ATOM 6559 C C . ASN A 1 812 ? 4.767 19.579 47.700 1.00 53.03 812 ASN A C 1
ATOM 6561 O O . ASN A 1 812 ? 5.444 19.931 46.736 1.00 53.03 812 ASN A O 1
ATOM 6565 N N . LYS A 1 813 ? 5.221 18.682 48.590 1.00 58.19 813 LYS A N 1
ATOM 6566 C CA . LYS A 1 813 ? 6.467 17.888 48.435 1.00 58.19 813 LYS A CA 1
ATOM 6567 C C . LYS A 1 813 ? 6.550 17.127 47.089 1.00 58.19 813 LYS A C 1
ATOM 6569 O O . LYS A 1 813 ? 7.571 16.524 46.789 1.00 58.19 813 LYS A O 1
ATOM 6574 N N . LYS A 1 814 ? 5.466 17.150 46.304 1.00 67.88 814 LYS A N 1
ATOM 6575 C CA . LYS A 1 814 ? 5.176 16.401 45.076 1.00 67.88 814 LYS A CA 1
ATOM 6576 C C . LYS A 1 814 ? 5.427 17.195 43.786 1.00 67.88 814 LYS A C 1
ATOM 6578 O O . LYS A 1 814 ? 5.181 16.675 42.700 1.00 67.88 814 LYS A O 1
ATOM 6583 N N . GLN A 1 815 ? 5.892 18.444 43.878 1.00 75.50 815 GLN A N 1
ATOM 6584 C CA . GLN A 1 815 ? 6.066 19.324 42.714 1.00 75.50 815 GLN A CA 1
ATOM 6585 C C . GLN A 1 815 ? 6.979 18.709 41.637 1.00 75.50 815 GLN A C 1
ATOM 6587 O O . GLN A 1 815 ? 6.657 18.787 40.451 1.00 75.50 815 GLN A O 1
ATOM 6592 N N . ALA A 1 816 ? 8.036 18.003 42.051 1.00 76.81 816 ALA A N 1
ATOM 6593 C CA . ALA A 1 816 ? 8.947 17.321 41.136 1.00 76.81 816 ALA A CA 1
ATOM 6594 C C . ALA A 1 816 ? 8.255 16.207 40.328 1.00 76.81 816 ALA A C 1
ATOM 6596 O O . ALA A 1 816 ? 8.454 16.104 39.119 1.00 76.81 816 ALA A O 1
ATOM 6597 N N . TRP A 1 817 ? 7.386 15.414 40.963 1.00 78.69 817 TRP A N 1
ATOM 6598 C CA . TRP A 1 817 ? 6.624 14.355 40.292 1.00 78.69 817 TRP A CA 1
ATOM 6599 C C . TRP A 1 817 ? 5.546 14.904 39.356 1.00 78.69 817 TRP A C 1
ATOM 6601 O O . TRP A 1 817 ? 5.328 14.347 38.281 1.00 78.69 817 TRP A O 1
ATOM 6611 N N . ILE A 1 818 ? 4.912 16.026 39.711 1.00 80.88 818 ILE A N 1
ATOM 6612 C CA . ILE A 1 818 ? 3.955 16.712 38.829 1.00 80.88 818 ILE A CA 1
ATOM 6613 C C . ILE A 1 818 ? 4.675 17.232 37.577 1.00 80.88 818 ILE A C 1
ATOM 6615 O O . ILE A 1 818 ? 4.203 17.021 36.461 1.00 80.88 818 ILE A O 1
ATOM 6619 N N . GLN A 1 819 ? 5.844 17.859 37.742 1.00 84.81 819 GLN A N 1
ATOM 6620 C CA . GLN A 1 819 ? 6.661 18.328 36.619 1.00 84.81 819 GLN A CA 1
ATOM 6621 C C . GLN A 1 819 ? 7.153 17.170 35.748 1.00 84.81 819 GLN A C 1
ATOM 6623 O O . GLN A 1 819 ? 7.052 17.243 34.527 1.00 84.81 819 GLN A O 1
ATOM 6628 N N . TYR A 1 820 ? 7.613 16.074 36.353 1.00 86.19 820 TYR A N 1
ATOM 6629 C CA . TYR A 1 820 ? 7.981 14.865 35.620 1.00 86.19 820 TYR A CA 1
ATOM 6630 C C . TYR A 1 820 ? 6.799 14.307 34.813 1.00 86.19 820 TYR A C 1
ATOM 6632 O O . TYR A 1 820 ? 6.947 13.995 33.630 1.00 86.19 820 TYR A O 1
ATOM 6640 N N . SER A 1 821 ? 5.612 14.259 35.421 1.00 85.88 821 SER A N 1
ATOM 6641 C CA . SER A 1 821 ? 4.386 13.805 34.762 1.00 85.88 821 SER A CA 1
ATOM 6642 C C . SER A 1 821 ? 4.053 14.685 33.561 1.00 85.88 821 SER A C 1
ATOM 6644 O O . SER A 1 821 ? 3.874 14.148 32.474 1.00 85.88 821 SER A O 1
ATOM 6646 N N . LEU A 1 822 ? 4.078 16.018 33.707 1.00 86.31 822 LEU A N 1
ATOM 6647 C CA . LEU A 1 822 ? 3.911 16.972 32.598 1.00 86.31 822 LEU A CA 1
ATOM 6648 C C . LEU A 1 822 ? 4.938 16.737 31.480 1.00 86.31 822 LEU A C 1
ATOM 6650 O O . LEU A 1 822 ? 4.570 16.715 30.304 1.00 86.31 822 LEU A O 1
ATOM 6654 N N . GLY A 1 823 ? 6.198 16.471 31.835 1.00 87.38 823 GLY A N 1
ATOM 6655 C CA . GLY A 1 823 ? 7.241 16.093 30.882 1.00 87.38 823 GLY A CA 1
ATOM 6656 C C . GLY A 1 823 ? 6.885 14.841 30.075 1.00 87.38 823 GLY A C 1
ATOM 6657 O O . GLY A 1 823 ? 7.007 14.852 28.850 1.00 87.38 823 GLY A O 1
ATOM 6658 N N . GLN A 1 824 ? 6.350 13.799 30.724 1.00 85.81 824 GLN A N 1
ATOM 6659 C CA . GLN A 1 824 ? 5.847 12.600 30.038 1.00 85.81 824 GLN A CA 1
ATOM 6660 C C . GLN A 1 824 ? 4.698 12.918 29.073 1.00 85.81 824 GLN A C 1
ATOM 6662 O O . GLN A 1 824 ? 4.669 12.382 27.967 1.00 85.81 824 GLN A O 1
ATOM 6667 N N . ILE A 1 825 ? 3.783 13.824 29.432 1.00 86.31 825 ILE A N 1
ATOM 6668 C CA . ILE A 1 825 ? 2.679 14.223 28.541 1.00 86.31 825 ILE A CA 1
ATOM 6669 C C . ILE A 1 825 ? 3.214 14.897 27.283 1.00 86.31 825 ILE A C 1
ATOM 6671 O O . ILE A 1 825 ? 2.841 14.522 26.172 1.00 86.31 825 ILE A O 1
ATOM 6675 N N . HIS A 1 826 ? 4.105 15.876 27.443 1.00 86.25 826 HIS A N 1
ATOM 6676 C CA . HIS A 1 826 ? 4.702 16.583 26.312 1.00 86.25 826 HIS A CA 1
ATOM 6677 C C . HIS A 1 826 ? 5.550 15.644 25.447 1.00 86.25 826 HIS A C 1
ATOM 6679 O O . HIS A 1 826 ? 5.528 15.757 24.220 1.00 86.25 826 HIS A O 1
ATOM 6685 N N . ARG A 1 827 ? 6.213 14.648 26.052 1.00 85.06 827 ARG A N 1
ATOM 6686 C CA . ARG A 1 827 ? 6.901 13.572 25.328 1.00 85.06 827 ARG A CA 1
ATOM 6687 C C . ARG A 1 827 ? 5.921 12.763 24.476 1.00 85.06 827 ARG A C 1
ATOM 6689 O O . ARG A 1 827 ? 6.156 12.599 23.283 1.00 85.06 827 ARG A O 1
ATOM 6696 N N . LEU A 1 828 ? 4.795 12.328 25.046 1.00 81.88 828 LEU A N 1
ATOM 6697 C CA . LEU A 1 828 ? 3.747 11.594 24.322 1.00 81.88 828 LEU A CA 1
ATOM 6698 C C . LEU A 1 828 ? 3.105 12.425 23.195 1.00 81.88 828 LEU A C 1
ATOM 6700 O O . LEU A 1 828 ? 2.783 11.879 22.141 1.00 81.88 828 LEU A O 1
ATOM 6704 N N . LYS A 1 829 ? 2.987 13.749 23.366 1.00 83.31 829 LYS A N 1
ATOM 6705 C CA . LYS A 1 829 ? 2.525 14.686 22.321 1.00 83.31 829 LYS A CA 1
ATOM 6706 C C . LYS A 1 829 ? 3.558 14.948 21.215 1.00 83.31 829 LYS A C 1
ATOM 6708 O O . LYS A 1 829 ? 3.210 15.510 20.177 1.00 83.31 829 LYS A O 1
ATOM 6713 N N . GLY A 1 830 ? 4.813 14.536 21.404 1.00 83.06 830 GLY A N 1
ATOM 6714 C CA . GLY A 1 830 ? 5.920 14.796 20.480 1.00 83.06 830 GLY A CA 1
ATOM 6715 C C . GLY A 1 830 ? 6.546 16.190 20.615 1.00 83.06 830 GLY A C 1
ATOM 6716 O O . GLY A 1 830 ? 7.237 16.650 19.705 1.00 83.06 830 GLY A O 1
ATOM 6717 N N . GLU A 1 831 ? 6.317 16.871 21.736 1.00 87.38 831 GLU A N 1
ATOM 6718 C CA . GLU A 1 831 ? 6.853 18.192 22.080 1.00 87.38 831 GLU A CA 1
ATOM 6719 C C . GLU A 1 831 ? 8.134 18.049 22.923 1.00 87.38 831 GLU A C 1
ATOM 6721 O O . GLU A 1 831 ? 8.210 18.455 24.083 1.00 87.38 831 GLU A O 1
ATOM 6726 N N . TRP A 1 832 ? 9.167 17.444 22.331 1.00 82.75 832 TRP A N 1
ATOM 6727 C CA . TRP A 1 832 ? 10.380 16.981 23.028 1.00 82.75 832 TRP A CA 1
ATOM 6728 C C . TRP A 1 832 ? 11.141 18.083 23.782 1.00 82.75 832 TRP A C 1
ATOM 6730 O O . TRP A 1 832 ? 11.654 17.844 24.871 1.00 82.75 832 TRP A O 1
ATOM 6740 N N . ILE A 1 833 ? 11.172 19.307 23.240 1.00 81.69 833 ILE A N 1
ATOM 6741 C CA . ILE A 1 833 ? 11.855 20.455 23.863 1.00 81.69 833 ILE A CA 1
ATOM 6742 C C . ILE A 1 833 ? 11.166 20.846 25.174 1.00 81.69 833 ILE A C 1
ATOM 6744 O O . ILE A 1 833 ? 11.830 21.077 26.182 1.00 81.69 833 ILE A O 1
ATOM 6748 N N . ILE A 1 834 ? 9.832 20.892 25.162 1.00 84.75 834 ILE A N 1
ATOM 6749 C CA . ILE A 1 834 ? 9.022 21.230 26.336 1.00 84.75 834 ILE A CA 1
ATOM 6750 C C . ILE A 1 834 ? 9.120 20.091 27.358 1.00 84.75 834 ILE A C 1
ATOM 6752 O O . ILE A 1 834 ? 9.362 20.338 28.537 1.00 84.75 834 ILE A O 1
ATOM 6756 N N . ALA A 1 835 ? 9.051 18.836 26.900 1.00 87.31 835 ALA A N 1
ATOM 6757 C CA . ALA A 1 835 ? 9.260 17.663 27.747 1.00 87.31 835 ALA A CA 1
ATOM 6758 C C . ALA A 1 835 ? 10.611 17.712 28.478 1.00 87.31 835 ALA A C 1
ATOM 6760 O O . ALA A 1 835 ? 10.679 17.514 29.691 1.00 87.31 835 ALA A O 1
ATOM 6761 N N . ARG A 1 836 ? 11.681 18.065 27.757 1.00 84.62 836 ARG A N 1
ATOM 6762 C CA . ARG A 1 836 ? 13.031 18.204 28.311 1.00 84.62 836 ARG A CA 1
ATOM 6763 C C . ARG A 1 836 ? 13.126 19.319 29.352 1.00 84.62 836 ARG A C 1
ATOM 6765 O O . ARG A 1 836 ? 13.807 19.140 30.358 1.00 84.62 836 ARG A O 1
ATOM 6772 N N . GLN A 1 837 ? 12.448 20.450 29.146 1.00 86.62 837 GLN A N 1
ATOM 6773 C CA . GLN A 1 837 ? 12.387 21.523 30.146 1.00 86.62 837 GLN A CA 1
ATOM 6774 C C . GLN A 1 837 ? 11.751 21.028 31.447 1.00 86.62 837 GLN A C 1
ATOM 6776 O O . GLN A 1 837 ? 12.336 21.204 32.514 1.00 86.62 837 GLN A O 1
ATOM 6781 N N . TYR A 1 838 ? 10.612 20.339 31.354 1.00 88.69 838 TYR A N 1
ATOM 6782 C CA . TYR A 1 838 ? 9.936 19.773 32.520 1.00 88.69 838 TYR A CA 1
ATOM 6783 C C . TYR A 1 838 ? 10.772 18.707 33.238 1.00 88.69 838 TYR A C 1
ATOM 6785 O O . TYR A 1 838 ? 10.846 18.737 34.465 1.00 88.69 838 TYR A O 1
ATOM 6793 N N . TYR A 1 839 ? 11.458 17.817 32.513 1.00 88.00 839 TYR A N 1
ATOM 6794 C CA . TYR A 1 839 ? 12.362 16.840 33.130 1.00 88.00 839 TYR A CA 1
ATOM 6795 C C . TYR A 1 839 ? 13.556 17.491 33.828 1.00 88.00 839 TYR A C 1
ATOM 6797 O O . TYR A 1 839 ? 13.906 17.083 34.932 1.00 88.00 839 TYR A O 1
ATOM 6805 N N . ASN A 1 840 ? 14.147 18.535 33.243 1.00 85.31 840 ASN A N 1
ATOM 6806 C CA . ASN A 1 840 ? 15.234 19.275 33.884 1.00 85.31 840 ASN A CA 1
ATOM 6807 C C . ASN A 1 840 ? 14.763 19.979 35.164 1.00 85.31 840 ASN A C 1
ATOM 6809 O O . ASN A 1 840 ? 15.462 19.938 36.175 1.00 85.31 840 ASN A O 1
ATOM 6813 N N . CYS A 1 841 ? 13.579 20.598 35.137 1.00 85.25 841 CYS A N 1
ATOM 6814 C CA . CYS A 1 841 ? 12.978 21.207 36.322 1.00 85.25 841 CYS A CA 1
ATOM 6815 C C . CYS A 1 841 ? 12.702 20.158 37.409 1.00 85.25 841 CYS A C 1
ATOM 6817 O O . CYS A 1 841 ? 13.100 20.359 38.557 1.00 85.25 841 CYS A O 1
ATOM 6819 N N . ALA A 1 842 ? 12.122 19.014 37.038 1.00 84.25 842 ALA A N 1
ATOM 6820 C CA . ALA A 1 842 ? 11.845 17.919 37.961 1.00 84.25 842 ALA A CA 1
ATOM 6821 C C . ALA A 1 842 ? 13.134 17.361 38.589 1.00 84.25 842 ALA A C 1
ATOM 6823 O O . ALA A 1 842 ? 13.210 17.197 39.806 1.00 84.25 842 ALA A O 1
ATOM 6824 N N . TYR A 1 843 ? 14.176 17.143 37.781 1.00 84.44 843 TYR A N 1
ATOM 6825 C CA . TYR A 1 843 ? 15.478 16.671 38.254 1.00 84.44 843 TYR A CA 1
ATOM 6826 C C . TYR A 1 843 ? 16.151 17.673 39.202 1.00 84.44 843 TYR A C 1
ATOM 6828 O O . TYR A 1 843 ? 16.631 17.289 40.268 1.00 84.44 843 TYR A O 1
ATOM 6836 N N . ALA A 1 844 ? 16.136 18.967 38.861 1.00 81.12 844 ALA A N 1
ATOM 6837 C CA . ALA A 1 844 ? 16.684 20.019 39.716 1.00 81.12 844 ALA A CA 1
ATOM 6838 C C . ALA A 1 844 ? 15.965 20.086 41.073 1.00 81.12 844 ALA A C 1
ATOM 6840 O O . ALA A 1 844 ? 16.609 20.265 42.104 1.00 81.12 844 ALA A O 1
ATOM 6841 N N . GLN A 1 845 ? 14.643 19.889 41.088 1.00 75.94 845 GLN A N 1
ATOM 6842 C CA . GLN A 1 845 ? 13.868 19.845 42.325 1.00 75.94 845 GLN A CA 1
ATOM 6843 C C . GLN A 1 845 ? 14.172 18.604 43.176 1.00 75.94 845 GLN A C 1
ATOM 6845 O O . GLN A 1 845 ? 14.277 18.737 44.394 1.00 75.94 845 GLN A O 1
ATOM 6850 N N . MET A 1 846 ? 14.365 17.428 42.564 1.00 75.88 846 MET A N 1
ATOM 6851 C CA . MET A 1 846 ? 14.728 16.187 43.276 1.00 75.88 846 MET A CA 1
ATOM 6852 C C . MET A 1 846 ? 16.149 16.197 43.855 1.00 75.88 846 MET A C 1
ATOM 6854 O O . MET A 1 846 ? 16.434 15.473 44.807 1.00 75.88 846 MET A O 1
ATOM 6858 N N . MET A 1 847 ? 17.038 17.013 43.287 1.00 72.38 847 MET A N 1
ATOM 6859 C CA . MET A 1 847 ? 18.424 17.166 43.737 1.00 72.38 847 MET A CA 1
ATOM 6860 C C . MET A 1 847 ? 18.620 18.308 44.745 1.00 72.38 847 MET A C 1
ATOM 6862 O O . MET A 1 847 ? 19.752 18.588 45.145 1.00 72.38 847 MET A O 1
ATOM 6866 N N . ASN A 1 848 ? 17.541 18.961 45.191 1.00 71.62 848 ASN A N 1
ATOM 6867 C CA . ASN A 1 848 ? 17.629 19.997 46.214 1.00 71.62 848 ASN A CA 1
ATOM 6868 C C . ASN A 1 848 ? 18.101 19.414 47.564 1.00 71.62 848 ASN A C 1
ATOM 6870 O O . ASN A 1 848 ? 17.585 18.387 48.010 1.00 71.62 848 ASN A O 1
ATOM 6874 N N . PRO A 1 849 ? 19.006 20.104 48.285 1.00 58.00 849 PRO A N 1
ATOM 6875 C CA . PRO A 1 849 ? 19.640 19.587 49.504 1.00 58.00 849 PRO A CA 1
ATOM 6876 C C . PRO A 1 849 ? 18.668 19.308 50.664 1.00 58.00 849 PRO A C 1
ATOM 6878 O O . PRO A 1 849 ? 19.004 18.556 51.572 1.00 58.00 849 PRO A O 1
ATOM 6881 N N . ASN A 1 850 ? 17.451 19.864 50.624 1.00 55.78 850 ASN A N 1
ATOM 6882 C CA . ASN A 1 850 ? 16.421 19.652 51.646 1.00 55.78 850 ASN A CA 1
ATOM 6883 C C . ASN A 1 850 ? 15.528 18.412 51.394 1.00 55.78 850 ASN A C 1
ATOM 6885 O O . ASN A 1 850 ? 14.806 18.004 52.301 1.00 55.78 850 ASN A O 1
ATOM 6889 N N . GLN A 1 851 ? 15.544 17.818 50.190 1.00 56.91 851 GLN A N 1
ATOM 6890 C CA . GLN A 1 851 ? 14.725 16.656 49.794 1.00 56.91 851 GLN A CA 1
ATOM 6891 C C . GLN A 1 851 ? 15.478 15.798 48.763 1.00 56.91 851 GLN A C 1
ATOM 6893 O O . GLN A 1 851 ? 15.111 15.744 47.594 1.00 56.91 851 GLN A O 1
ATOM 6898 N N . MET A 1 852 ? 16.563 15.149 49.186 1.00 59.03 852 MET A N 1
ATOM 6899 C CA . MET A 1 852 ? 17.405 14.348 48.292 1.00 59.03 852 MET A CA 1
ATOM 6900 C C . MET A 1 852 ? 16.723 13.010 47.930 1.00 59.03 852 MET A C 1
ATOM 6902 O O . MET A 1 852 ? 16.879 12.013 48.634 1.00 59.03 852 MET A O 1
ATOM 6906 N N . CYS A 1 853 ? 15.986 12.977 46.819 1.00 65.50 853 CYS A N 1
ATOM 6907 C CA . CYS A 1 853 ? 15.353 11.774 46.252 1.00 65.50 853 CYS A CA 1
ATOM 6908 C C . CYS A 1 853 ? 16.268 11.142 45.187 1.00 65.50 853 CYS A C 1
ATOM 6910 O O . CYS A 1 853 ? 15.978 11.119 43.987 1.00 65.50 853 CYS A O 1
ATOM 6912 N N . ILE A 1 854 ? 17.457 10.705 45.629 1.00 68.00 854 ILE A N 1
ATOM 6913 C CA . ILE A 1 854 ? 18.527 10.232 44.734 1.00 68.00 854 ILE A CA 1
ATOM 6914 C C . ILE A 1 854 ? 18.082 8.981 43.970 1.00 68.00 854 ILE A C 1
ATOM 6916 O O . ILE A 1 854 ? 18.364 8.873 42.778 1.00 68.00 854 ILE A O 1
ATOM 6920 N N . LYS A 1 855 ? 17.380 8.050 44.628 1.00 72.06 855 LYS A N 1
ATOM 6921 C CA . LYS A 1 855 ? 16.947 6.777 44.032 1.00 72.06 855 LYS A CA 1
ATOM 6922 C C . LYS A 1 855 ? 15.991 7.014 42.855 1.00 72.06 855 LYS A C 1
ATOM 6924 O O . LYS A 1 855 ? 16.146 6.403 41.798 1.00 72.06 855 LYS A O 1
ATOM 6929 N N . GLU A 1 856 ? 15.057 7.941 43.022 1.00 71.38 856 GLU A N 1
ATOM 6930 C CA . GLU A 1 856 ? 13.979 8.274 42.090 1.00 71.38 856 GLU A CA 1
ATOM 6931 C C . GLU A 1 856 ? 14.496 9.079 40.886 1.00 71.38 856 GLU A C 1
ATOM 6933 O O . GLU A 1 856 ? 14.035 8.897 39.756 1.00 71.38 856 GLU A O 1
ATOM 6938 N N . SER A 1 857 ? 15.535 9.898 41.091 1.00 77.94 857 SER A N 1
ATOM 6939 C CA . SER A 1 857 ? 16.155 10.717 40.038 1.00 77.94 857 SER A CA 1
ATOM 6940 C C . SER A 1 857 ? 16.691 9.904 38.846 1.00 77.94 857 SER A C 1
ATOM 6942 O O . SER A 1 857 ? 16.740 10.406 37.720 1.00 77.94 857 SER A O 1
ATOM 6944 N N . ALA A 1 858 ? 17.018 8.621 39.053 1.00 80.75 858 ALA A N 1
ATOM 6945 C CA . ALA A 1 858 ? 17.476 7.719 37.998 1.00 80.75 858 ALA A CA 1
ATOM 6946 C C . ALA A 1 858 ? 16.437 7.511 36.885 1.00 80.75 858 ALA A C 1
ATOM 6948 O O . ALA A 1 858 ? 16.809 7.274 35.737 1.00 80.75 858 ALA A O 1
ATOM 6949 N N . GLN A 1 859 ? 15.140 7.569 37.202 1.00 80.44 859 GLN A N 1
ATOM 6950 C CA . GLN A 1 859 ? 14.085 7.448 36.195 1.00 80.44 859 GLN A CA 1
ATOM 6951 C C . GLN A 1 859 ? 14.061 8.673 35.275 1.00 80.44 859 GLN A C 1
ATOM 6953 O O . GLN A 1 859 ? 14.035 8.518 34.057 1.00 80.44 859 GLN A O 1
ATOM 6958 N N . ILE A 1 860 ? 14.177 9.874 35.846 1.00 83.31 860 ILE A N 1
ATOM 6959 C CA . ILE A 1 860 ? 14.208 11.126 35.081 1.00 83.31 860 ILE A CA 1
ATOM 6960 C C . ILE A 1 860 ? 15.439 11.175 34.171 1.00 83.31 860 ILE A C 1
ATOM 6962 O O . ILE A 1 860 ? 15.321 11.518 32.998 1.00 83.31 860 ILE A O 1
ATOM 6966 N N . LEU A 1 861 ? 16.610 10.774 34.677 1.00 85.56 861 LEU A N 1
ATOM 6967 C CA . LEU A 1 861 ? 17.840 10.698 33.879 1.00 85.56 861 LEU A CA 1
ATOM 6968 C C . LEU A 1 861 ? 17.703 9.724 32.701 1.00 85.56 861 LEU A C 1
ATOM 6970 O O . LEU A 1 861 ? 18.126 10.044 31.592 1.00 85.56 861 LEU A O 1
ATOM 6974 N N . SER A 1 862 ? 17.067 8.569 32.917 1.00 86.31 862 SER A N 1
ATOM 6975 C CA . SER A 1 862 ? 16.802 7.605 31.846 1.00 86.31 862 SER A CA 1
ATOM 6976 C C . SER A 1 862 ? 15.892 8.188 30.761 1.00 86.31 862 SER A C 1
ATOM 6978 O O . SER A 1 862 ? 16.174 8.014 29.579 1.00 86.31 862 SER A O 1
ATOM 6980 N N . ASP A 1 863 ? 14.838 8.912 31.141 1.00 86.44 863 ASP A N 1
ATOM 6981 C CA . ASP A 1 863 ? 13.902 9.511 30.181 1.00 86.44 863 ASP A CA 1
ATOM 6982 C C . ASP A 1 863 ? 14.518 10.712 29.439 1.00 86.44 863 ASP A C 1
ATOM 6984 O O . ASP A 1 863 ? 14.241 10.924 28.257 1.00 86.44 863 ASP A O 1
ATOM 6988 N N . ILE A 1 864 ? 15.414 11.471 30.085 1.00 86.88 864 ILE A N 1
ATOM 6989 C CA . ILE A 1 864 ? 16.236 12.496 29.419 1.00 86.88 864 ILE A CA 1
ATOM 6990 C C . ILE A 1 864 ? 17.175 11.848 28.389 1.00 86.88 864 ILE A C 1
ATOM 6992 O O . ILE A 1 864 ? 17.294 12.358 27.272 1.00 86.88 864 ILE A O 1
ATOM 6996 N N . GLY A 1 865 ? 17.813 10.725 28.737 1.00 87.31 865 GLY A N 1
ATOM 6997 C CA . GLY A 1 865 ? 18.641 9.945 27.814 1.00 87.31 865 GLY A CA 1
ATOM 6998 C C . GLY A 1 865 ? 17.851 9.459 26.595 1.00 87.31 865 GLY A C 1
ATOM 6999 O O . GLY A 1 865 ? 18.293 9.633 25.460 1.00 87.31 865 GLY A O 1
ATOM 7000 N N . GLU A 1 866 ? 16.626 8.970 26.804 1.00 87.12 866 GLU A N 1
ATOM 7001 C CA . GLU A 1 866 ? 15.746 8.525 25.719 1.00 87.12 866 GLU A CA 1
ATOM 7002 C C . GLU A 1 866 ? 15.335 9.685 24.792 1.00 87.12 866 GLU A C 1
ATOM 7004 O O . GLU A 1 866 ? 15.360 9.543 23.568 1.00 87.12 866 GLU A O 1
ATOM 7009 N N . LEU A 1 867 ? 15.022 10.867 25.342 1.00 85.25 867 LEU A N 1
ATOM 7010 C CA . LEU A 1 867 ? 14.757 12.065 24.534 1.00 85.25 867 LEU A CA 1
ATOM 7011 C C . LEU A 1 867 ? 15.961 12.443 23.659 1.00 85.25 867 LEU A C 1
ATOM 7013 O O . LEU A 1 867 ? 15.799 12.738 22.476 1.00 85.25 867 LEU A O 1
ATOM 7017 N N . LEU A 1 868 ? 17.169 12.407 24.224 1.00 83.94 868 LEU A N 1
ATOM 7018 C CA . LEU A 1 868 ? 18.412 12.704 23.507 1.00 83.94 868 LEU A CA 1
ATOM 7019 C C . LEU A 1 868 ? 18.714 11.682 22.409 1.00 83.94 868 LEU A C 1
ATOM 7021 O O . LEU A 1 868 ? 19.179 12.054 21.329 1.00 83.94 868 LEU A O 1
ATOM 7025 N N . TYR A 1 869 ? 18.399 10.411 22.654 1.00 84.44 869 TYR A N 1
ATOM 7026 C CA . TYR A 1 869 ? 18.482 9.353 21.655 1.00 84.44 869 TYR A CA 1
ATOM 7027 C C . TYR A 1 869 ? 17.543 9.629 20.470 1.00 84.44 869 TYR A C 1
ATOM 7029 O O . TYR A 1 869 ? 17.964 9.542 19.315 1.00 84.44 869 TYR A O 1
ATOM 7037 N N . ILE A 1 870 ? 16.297 10.043 20.739 1.00 81.12 870 ILE A N 1
ATOM 7038 C CA . ILE A 1 870 ? 15.321 10.432 19.704 1.00 81.12 870 ILE A CA 1
ATOM 7039 C C . ILE A 1 870 ? 15.793 11.673 18.922 1.00 81.12 870 ILE A C 1
ATOM 7041 O O . ILE A 1 870 ? 15.587 11.748 17.709 1.00 81.12 870 ILE A O 1
ATOM 7045 N N . GLU A 1 871 ? 16.457 12.627 19.582 1.00 79.94 871 GLU A N 1
ATOM 7046 C CA . GLU A 1 871 ? 17.067 13.811 18.951 1.00 79.94 871 GLU A CA 1
ATOM 7047 C C . GLU A 1 871 ? 18.329 13.490 18.118 1.00 79.94 871 GLU A C 1
ATOM 7049 O O . GLU A 1 871 ? 18.808 14.355 17.383 1.00 79.94 871 GLU A O 1
ATOM 7054 N N . GLY A 1 872 ? 18.866 12.264 18.194 1.00 81.75 872 GLY A N 1
ATOM 7055 C CA . GLY A 1 872 ? 20.087 11.842 17.497 1.00 81.75 872 GLY A CA 1
ATOM 7056 C C . GLY A 1 872 ? 21.394 12.227 18.204 1.00 81.75 872 GLY A C 1
ATOM 7057 O O . GLY A 1 872 ? 22.463 12.156 17.598 1.00 81.75 872 GLY A O 1
ATOM 7058 N N . LYS A 1 873 ? 21.333 12.631 19.479 1.00 85.75 873 LYS A N 1
ATOM 7059 C CA . LYS A 1 873 ? 22.483 13.002 20.322 1.00 85.75 873 LYS A CA 1
ATOM 7060 C C . LYS A 1 873 ? 22.943 11.818 21.174 1.00 85.75 873 LYS A C 1
ATOM 7062 O O . LYS A 1 873 ? 22.786 11.805 22.394 1.00 85.75 873 LYS A O 1
ATOM 7067 N N . PHE A 1 874 ? 23.495 10.803 20.517 1.00 84.62 874 PHE A N 1
ATOM 7068 C CA . PHE A 1 874 ? 23.795 9.512 21.147 1.00 84.62 874 PHE A CA 1
ATOM 7069 C C . PHE A 1 874 ? 24.835 9.589 22.275 1.00 84.62 874 PHE A C 1
ATOM 7071 O O . PHE A 1 874 ? 24.658 8.934 23.296 1.00 84.62 874 PHE A O 1
ATOM 7078 N N . GLU A 1 875 ? 25.883 10.406 22.132 1.00 85.44 875 GLU A N 1
ATOM 7079 C CA . GLU A 1 875 ? 26.923 10.542 23.167 1.00 85.44 875 GLU A CA 1
ATOM 7080 C C . GLU A 1 875 ? 26.381 11.171 24.457 1.00 85.44 875 GLU A C 1
ATOM 7082 O O . GLU A 1 875 ? 26.648 10.677 25.552 1.00 85.44 875 GLU A O 1
ATOM 7087 N N . GLU A 1 876 ? 25.559 12.221 24.336 1.00 85.38 876 GLU A N 1
ATOM 7088 C CA . GLU A 1 876 ? 24.880 12.817 25.490 1.00 85.38 876 GLU A CA 1
ATOM 7089 C C . GLU A 1 876 ? 23.916 11.802 26.125 1.00 85.38 876 GLU A C 1
ATOM 7091 O O . GLU A 1 876 ? 23.906 11.654 27.346 1.00 85.38 876 GLU A O 1
ATOM 7096 N N . ALA A 1 877 ? 23.147 11.065 25.312 1.00 87.00 877 ALA A N 1
ATOM 7097 C CA . ALA A 1 877 ? 22.195 10.062 25.791 1.00 87.00 877 ALA A CA 1
ATOM 7098 C C . ALA A 1 877 ? 22.865 8.962 26.633 1.00 87.00 877 ALA A C 1
ATOM 7100 O O . ALA A 1 877 ? 22.372 8.631 27.712 1.00 87.00 877 ALA A O 1
ATOM 7101 N N . ILE A 1 878 ? 24.009 8.437 26.177 1.00 88.62 878 ILE A N 1
ATOM 7102 C CA . ILE A 1 878 ? 24.768 7.398 26.893 1.00 88.62 878 ILE A CA 1
ATOM 7103 C C . ILE A 1 878 ? 25.175 7.884 28.286 1.00 88.62 878 ILE A C 1
ATOM 7105 O O . ILE A 1 878 ? 24.947 7.174 29.262 1.00 88.62 878 ILE A O 1
ATOM 7109 N N . ASN A 1 879 ? 25.693 9.110 28.406 1.00 89.62 879 ASN A N 1
ATOM 7110 C CA . ASN A 1 879 ? 26.103 9.672 29.697 1.00 89.62 879 ASN A CA 1
ATOM 7111 C C . ASN A 1 879 ? 24.934 9.716 30.704 1.00 89.62 879 ASN A C 1
ATOM 7113 O O . ASN A 1 879 ? 25.086 9.344 31.868 1.00 89.62 879 ASN A O 1
ATOM 7117 N N . PHE A 1 880 ? 23.739 10.110 30.255 1.00 88.12 880 PHE A N 1
ATOM 7118 C CA . PHE A 1 880 ? 22.546 10.126 31.109 1.00 88.12 880 PHE A CA 1
ATOM 7119 C C . PHE A 1 880 ? 22.087 8.716 31.520 1.00 88.12 880 PHE A C 1
ATOM 7121 O O . PHE A 1 880 ? 21.739 8.500 32.686 1.00 88.12 880 PHE A O 1
ATOM 7128 N N . HIS A 1 881 ? 22.136 7.736 30.613 1.00 86.81 881 HIS A N 1
ATOM 7129 C CA . HIS A 1 881 ? 21.816 6.342 30.939 1.00 86.81 881 HIS A CA 1
ATOM 7130 C C . HIS A 1 881 ? 22.837 5.708 31.896 1.00 86.81 881 HIS A C 1
ATOM 7132 O O . HIS A 1 881 ? 22.447 4.974 32.807 1.00 86.81 881 HIS A O 1
ATOM 7138 N N . GLU A 1 882 ? 24.125 6.027 31.759 1.00 87.56 882 GLU A N 1
ATOM 7139 C CA . GLU A 1 882 ? 25.173 5.563 32.672 1.00 87.56 882 GLU A CA 1
ATOM 7140 C C . GLU A 1 882 ? 24.992 6.125 34.085 1.00 87.56 882 GLU A C 1
ATOM 7142 O O . GLU A 1 882 ? 25.078 5.373 35.060 1.00 87.56 882 GLU A O 1
ATOM 7147 N N . GLN A 1 883 ? 24.669 7.415 34.214 1.00 87.62 883 GLN A N 1
ATOM 7148 C CA . GLN A 1 883 ? 24.351 8.029 35.508 1.00 87.62 883 GLN A CA 1
ATOM 7149 C C . GLN A 1 883 ? 23.125 7.370 36.154 1.00 87.62 883 GLN A C 1
ATOM 7151 O O . GLN A 1 883 ? 23.160 7.010 37.334 1.00 87.62 883 GLN A O 1
ATOM 7156 N N . ALA A 1 884 ? 22.064 7.128 35.376 1.00 85.50 884 ALA A N 1
ATOM 7157 C CA . ALA A 1 884 ? 20.883 6.409 35.848 1.00 85.50 884 ALA A CA 1
ATOM 7158 C C . ALA A 1 884 ? 21.223 4.980 36.317 1.00 85.50 884 ALA A C 1
ATOM 7160 O O . ALA A 1 884 ? 20.750 4.538 37.369 1.00 85.50 884 ALA A O 1
ATOM 7161 N N . LEU A 1 885 ? 22.073 4.263 35.576 1.00 85.44 885 LEU A N 1
ATOM 7162 C CA . LEU A 1 885 ? 22.505 2.905 35.905 1.00 85.44 885 LEU A CA 1
ATOM 7163 C C . LEU A 1 885 ? 23.346 2.861 37.189 1.00 85.44 885 LEU A C 1
ATOM 7165 O O . LEU A 1 885 ? 23.146 1.967 38.013 1.00 85.44 885 LEU A O 1
ATOM 7169 N N . GLN A 1 886 ? 24.261 3.815 37.384 1.00 85.75 886 GLN A N 1
ATOM 7170 C CA . GLN A 1 886 ? 25.073 3.912 38.602 1.00 85.75 886 GLN A CA 1
ATOM 7171 C C . GLN A 1 886 ? 24.202 4.100 39.844 1.00 85.75 886 GLN A C 1
ATOM 7173 O O . GLN A 1 886 ? 24.405 3.420 40.851 1.00 85.75 886 GLN A O 1
ATOM 7178 N N . ILE A 1 887 ? 23.192 4.969 39.754 1.00 83.25 887 ILE A N 1
ATOM 7179 C CA . ILE A 1 887 ? 22.226 5.166 40.835 1.00 83.25 887 ILE A CA 1
ATOM 7180 C C . ILE A 1 887 ? 21.447 3.870 41.078 1.00 83.25 887 ILE A C 1
ATOM 7182 O O . ILE A 1 887 ? 21.397 3.391 42.209 1.00 83.25 887 ILE A O 1
ATOM 7186 N N . ARG A 1 888 ? 20.895 3.238 40.035 1.00 83.38 888 ARG A N 1
ATOM 7187 C CA . ARG A 1 888 ? 20.102 2.004 40.190 1.00 83.38 888 ARG A CA 1
ATOM 7188 C C . ARG A 1 888 ? 20.906 0.856 40.804 1.00 83.38 888 ARG A C 1
ATOM 7190 O O . ARG A 1 888 ? 20.385 0.172 41.676 1.00 83.38 888 ARG A O 1
ATOM 7197 N N . ARG A 1 889 ? 22.182 0.689 40.439 1.00 83.56 889 ARG A N 1
ATOM 7198 C CA . ARG A 1 889 ? 23.083 -0.316 41.041 1.00 83.56 889 ARG A CA 1
ATOM 7199 C C . ARG A 1 889 ? 23.358 -0.086 42.527 1.00 83.56 889 ARG A C 1
ATOM 7201 O O . ARG A 1 889 ? 23.684 -1.036 43.228 1.00 83.56 889 ARG A O 1
ATOM 7208 N N . LYS A 1 890 ? 23.252 1.156 43.008 1.00 83.38 890 LYS A N 1
ATOM 7209 C CA . LYS A 1 890 ? 23.459 1.492 44.422 1.00 83.38 890 LYS A CA 1
ATOM 7210 C C . LYS A 1 890 ? 22.263 1.105 45.299 1.00 83.38 890 LYS A C 1
ATOM 7212 O O . LYS A 1 890 ? 22.458 0.814 46.474 1.00 83.38 890 LYS A O 1
ATOM 7217 N N . TYR A 1 891 ? 21.050 1.122 44.741 1.00 77.69 891 TYR A N 1
ATOM 7218 C CA . TYR A 1 891 ? 19.804 0.954 45.502 1.00 77.69 891 TYR A CA 1
ATOM 7219 C C . TYR A 1 891 ? 19.048 -0.349 45.215 1.00 77.69 891 TYR A C 1
ATOM 7221 O O . TYR A 1 891 ? 18.226 -0.747 46.036 1.00 77.69 891 TYR A O 1
ATOM 7229 N N . TYR A 1 892 ? 19.307 -1.019 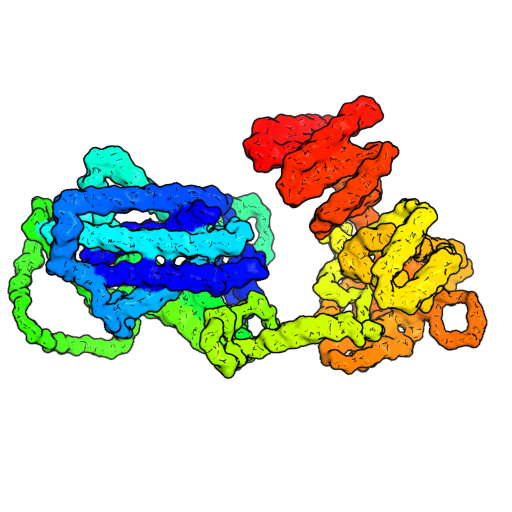44.090 1.00 77.44 892 TYR A N 1
ATOM 7230 C CA . TYR A 1 892 ? 18.621 -2.250 43.696 1.00 77.44 892 TYR A CA 1
ATOM 7231 C C . TYR A 1 892 ? 19.588 -3.438 43.586 1.00 77.44 892 TYR A C 1
ATOM 7233 O O . TYR A 1 892 ? 20.759 -3.272 43.243 1.00 77.44 892 TYR A O 1
ATOM 7241 N N . SER A 1 893 ? 19.090 -4.651 43.853 1.00 74.38 893 SER A N 1
ATOM 7242 C CA . SER A 1 893 ? 19.831 -5.899 43.623 1.00 74.38 893 SER A CA 1
ATOM 7243 C C . SER A 1 893 ? 20.075 -6.129 42.127 1.00 74.38 893 SER A C 1
ATOM 7245 O O . SER A 1 893 ? 19.336 -5.615 41.289 1.00 74.38 893 SER A O 1
ATOM 7247 N N . SER A 1 894 ? 21.103 -6.913 41.779 1.00 69.38 894 SER A N 1
ATOM 7248 C CA . SER A 1 894 ? 21.519 -7.167 40.386 1.00 69.38 894 SER A CA 1
ATOM 7249 C C . SER A 1 894 ? 20.391 -7.638 39.468 1.00 69.38 894 SER A C 1
ATOM 7251 O O . SER A 1 894 ? 20.401 -7.325 38.279 1.00 69.38 894 SER A O 1
ATOM 7253 N N . ASP A 1 895 ? 19.410 -8.338 40.033 1.00 68.56 895 ASP A N 1
ATOM 7254 C CA . ASP A 1 895 ? 18.327 -8.993 39.298 1.00 68.56 895 ASP A CA 1
ATOM 7255 C C . ASP A 1 895 ? 17.075 -8.102 39.195 1.00 68.56 895 ASP A C 1
ATOM 7257 O O . ASP A 1 895 ? 16.027 -8.528 38.707 1.00 68.56 895 ASP A O 1
ATOM 7261 N N . HIS A 1 896 ? 17.157 -6.851 39.661 1.00 71.94 896 HIS A N 1
ATOM 7262 C CA . HIS A 1 896 ? 16.016 -5.947 39.691 1.00 71.94 896 HIS A CA 1
ATOM 7263 C C . HIS A 1 896 ? 15.630 -5.461 38.277 1.00 71.94 896 HIS A C 1
ATOM 7265 O O . HIS A 1 896 ? 16.497 -4.984 37.533 1.00 71.94 896 HIS A O 1
ATOM 7271 N N . PRO A 1 897 ? 14.332 -5.458 37.910 1.00 64.38 897 PRO A N 1
ATOM 7272 C CA . PRO A 1 897 ? 13.859 -5.052 36.580 1.00 64.38 897 PRO A CA 1
ATOM 7273 C C . PRO A 1 897 ? 14.345 -3.668 36.116 1.00 64.38 897 PRO A C 1
ATOM 7275 O O . PRO A 1 897 ? 14.631 -3.466 34.936 1.00 64.38 897 PRO A O 1
ATOM 7278 N N . HIS A 1 898 ? 14.493 -2.710 37.037 1.00 65.62 898 HIS A N 1
ATOM 7279 C CA . HIS A 1 898 ? 15.006 -1.372 36.710 1.00 65.62 898 HIS A CA 1
ATOM 7280 C C . HIS A 1 898 ? 16.471 -1.370 36.241 1.00 65.62 898 HIS A C 1
ATOM 7282 O O . HIS A 1 898 ? 16.831 -0.526 35.419 1.00 65.62 898 HIS A O 1
ATOM 7288 N N . ILE A 1 899 ? 17.311 -2.302 36.709 1.00 72.25 899 ILE A N 1
ATOM 7289 C CA . ILE A 1 899 ? 18.695 -2.439 36.226 1.00 72.25 899 ILE A CA 1
ATOM 7290 C C . ILE A 1 899 ? 18.693 -3.015 34.809 1.00 72.25 899 ILE A C 1
ATOM 7292 O O . ILE A 1 899 ? 19.378 -2.479 33.940 1.00 72.25 899 ILE A O 1
ATOM 7296 N N . ALA A 1 900 ? 17.872 -4.038 34.550 1.00 65.12 900 ALA A N 1
ATOM 7297 C CA . ALA A 1 900 ? 17.716 -4.611 33.213 1.00 65.12 900 ALA A CA 1
ATOM 7298 C C . ALA A 1 900 ? 17.239 -3.565 32.188 1.00 65.12 900 ALA A C 1
ATOM 7300 O O . ALA A 1 900 ? 17.772 -3.503 31.084 1.00 65.12 900 ALA A O 1
ATOM 7301 N N . ASN A 1 901 ? 16.299 -2.693 32.571 1.00 63.84 901 ASN A N 1
ATOM 7302 C CA . ASN A 1 901 ? 15.815 -1.612 31.706 1.00 63.84 901 ASN A CA 1
ATOM 7303 C C . ASN A 1 901 ? 16.878 -0.549 31.388 1.00 63.84 901 ASN A C 1
ATOM 7305 O O . ASN A 1 901 ? 16.814 0.034 30.318 1.00 63.84 901 ASN A O 1
ATOM 7309 N N . SER A 1 902 ? 17.833 -0.285 32.286 1.00 66.88 902 SER A N 1
ATOM 7310 C CA . SER A 1 902 ? 18.934 0.659 32.019 1.00 66.88 902 SER A CA 1
ATOM 7311 C C . SER A 1 902 ? 20.068 0.073 31.176 1.00 66.88 902 SER A C 1
ATOM 7313 O O . SER A 1 902 ? 20.904 0.830 30.698 1.00 66.88 902 SER A O 1
ATOM 7315 N N . LEU A 1 903 ? 20.145 -1.256 31.049 1.00 69.88 903 LEU A N 1
ATOM 7316 C CA . LEU A 1 903 ? 21.145 -1.946 30.225 1.00 69.88 903 LEU A CA 1
ATOM 7317 C C . LEU A 1 903 ? 20.676 -2.183 28.781 1.00 69.88 903 LEU A C 1
ATOM 7319 O O . LEU A 1 903 ? 21.500 -2.531 27.936 1.00 69.88 903 LEU A O 1
ATOM 7323 N N . ARG A 1 904 ? 19.369 -2.064 28.529 1.00 55.81 904 ARG A N 1
ATOM 7324 C CA . ARG A 1 904 ? 18.745 -2.174 27.207 1.00 55.81 904 ARG A CA 1
ATOM 7325 C C . ARG A 1 904 ? 18.931 -0.884 26.425 1.00 55.81 904 ARG A C 1
ATOM 7327 O O . ARG A 1 904 ? 19.142 -1.010 25.197 1.00 55.81 904 ARG A O 1
#

Solvent-accessible surface area (backbone atoms only — not comparable to full-atom values): 48971 Å² total; per-residue (Å²): 90,70,44,46,14,35,17,66,41,38,61,80,48,38,59,51,42,60,33,24,35,19,36,45,22,51,38,70,15,44,53,70,49,49,35,34,58,13,36,40,54,20,37,49,47,20,43,67,60,44,48,56,47,55,60,75,65,71,60,93,44,71,52,53,56,38,30,78,66,36,30,62,71,45,21,52,64,56,37,75,73,60,42,78,86,93,64,69,64,68,60,56,25,49,54,32,26,54,39,40,53,49,51,52,52,42,52,51,52,47,47,54,49,50,30,62,76,56,69,31,68,70,49,33,51,50,48,24,44,76,67,62,30,66,46,84,79,52,72,57,84,59,61,51,48,77,75,22,57,54,42,27,41,52,16,37,15,44,48,44,26,28,49,57,49,64,31,57,76,47,44,52,54,46,61,71,37,93,43,70,68,47,25,36,50,21,42,50,51,20,27,54,52,43,25,52,49,44,49,53,25,34,51,42,5,43,46,52,37,42,71,32,51,50,38,31,48,54,87,57,63,75,38,96,50,64,58,47,52,60,64,52,48,38,47,70,74,37,51,89,47,77,61,55,46,56,53,37,53,51,46,49,50,49,53,50,49,52,41,50,52,52,51,38,54,12,52,24,45,26,51,43,54,55,43,46,30,60,70,64,71,45,88,77,56,70,70,57,48,57,53,51,36,52,53,44,30,51,53,51,51,53,51,50,61,59,45,50,63,63,52,66,74,56,59,57,66,40,60,40,48,50,35,50,44,13,42,57,42,13,19,56,40,10,41,52,50,33,51,29,67,34,69,40,44,26,41,65,4,45,41,52,7,32,54,52,15,36,52,52,36,51,48,44,52,54,46,26,63,74,44,40,91,78,51,84,79,77,63,59,88,83,37,62,86,68,53,91,70,69,72,96,80,64,79,86,71,76,82,69,90,68,77,92,70,76,96,66,91,76,80,71,81,64,76,84,46,68,63,61,60,59,29,40,43,18,51,41,48,38,18,52,52,16,24,52,38,12,40,54,45,10,48,54,40,4,62,74,72,56,48,42,58,70,85,83,50,66,72,85,64,47,53,59,61,44,77,78,44,86,83,56,56,68,73,61,34,57,64,55,39,71,72,61,58,67,56,50,57,49,44,50,55,41,51,61,60,48,69,76,72,64,94,71,86,89,82,80,82,80,74,74,97,60,63,84,60,43,59,45,64,75,87,53,73,86,79,60,70,47,64,81,77,43,69,81,63,48,41,50,39,51,51,51,55,48,43,64,68,54,86,76,55,77,69,43,52,53,52,29,51,53,53,52,47,64,76,36,68,90,35,72,71,55,45,56,51,49,56,51,42,70,74,71,66,50,68,93,47,39,66,57,49,46,71,75,66,46,58,64,40,51,48,53,52,50,26,64,72,69,66,36,59,69,57,47,62,38,41,28,50,62,52,29,38,46,57,47,48,28,55,57,51,48,75,73,44,81,86,60,92,58,77,69,48,62,35,21,32,40,34,68,39,42,66,68,56,54,52,49,56,58,74,44,51,75,24,38,37,56,45,80,42,71,44,74,31,24,59,47,60,68,58,19,51,52,56,25,64,57,82,80,88,57,95,68,59,42,36,28,34,39,40,38,45,46,49,64,87,65,55,67,64,31,56,41,76,74,71,92,85,80,73,101,82,72,90,84,71,65,38,37,39,34,35,39,60,43,22,31,35,29,68,45,72,46,79,53,98,88,30,37,40,38,36,30,33,71,42,82,58,44,61,59,53,50,51,49,32,52,49,50,47,33,71,76,70,63,86,71,54,71,74,58,54,53,40,51,50,32,44,77,72,68,38,47,72,60,22,46,56,50,43,55,55,58,62,68,56,86,82,54,96,53,54,33,59,44,30,36,50,52,13,52,47,29,43,74,73,67,39,54,70,60,12,49,52,26,36,52,51,16,47,56,53,32,65,32,92,92,52,71,40,64,77,64,44,25,57,53,33,36,53,53,14,50,52,30,45,76,73,67,40,53,74,65,13,50,54,29,29,51,54,17,39,57,42,40,63,74,79,43,64,91,85,34,69,71,49,56,64,55,74,108

pLDDT: mean 74.93, std 16.23, range [23.77, 97.12]